Protein AF-A0A8H6BSX5-F1 (afdb_monomer)

InterPro domains:
  IPR005195 Glycoside hydrolase, family 65, central catalytic [PF03632] (439-530)
  IPR005196 Glycoside hydrolase, family 65, N-terminal [PF03636] (39-299)
  IPR008928 Six-hairpin glycosidase superfamily [SSF48208] (308-627)
  IPR011013 Galactose mutarotase-like domain superfamily [SSF74650] (86-298)
  IPR012341 Six-hairpin glycosidase-like superfamily [G3DSA:1.50.10.10] (357-435)
  IPR012341 Six-hairpin glycosidase-like superfamily [G3DSA:1.50.10.10] (436-631)
  IPR037018 Glycoside hydrolase family 65, N-terminal domain [G3DSA:2.70.98.40] (29-299)

Nearest PDB structures (foldseek):
  7fe3-assembly1_A  TM=8.234E-01  e=3.571E-35  Flavobacterium johnsoniae UW101
  1h54-assembly1_A  TM=8.022E-01  e=3.819E-29  Levilactobacillus brevis
  1h54-assembly1_B  TM=7.873E-01  e=7.566E-29  Levilactobacillus brevis
  4ktp-assembly1_B  TM=7.425E-01  e=1.516E-27  [Bacillus] selenitireducens MLS10
  4ktr-assembly1_A  TM=7.281E-01  e=5.415E-26  [Bacillus] selenitireducens MLS10

Mean predicted aligned error: 12.44 Å

Organism: Candida albicans (NCBI:txid5476)

Radius of gyration: 29.5 Å; Cα contacts (8 Å, |Δi|>4): 1523; chains: 1; bounding box: 74×64×85 Å

Structure (mmCIF, N/CA/C/O backbone):
data_AF-A0A8H6BSX5-F1
#
_entry.id   AF-A0A8H6BSX5-F1
#
loop_
_atom_site.group_PDB
_atom_site.id
_atom_site.type_symbol
_atom_site.label_atom_id
_atom_site.label_alt_id
_atom_site.label_comp_id
_atom_site.label_asym_id
_atom_site.label_entity_id
_atom_site.label_seq_id
_atom_site.pdbx_PDB_ins_code
_atom_site.Cartn_x
_atom_site.Cartn_y
_atom_site.Cartn_z
_atom_site.occupancy
_atom_site.B_iso_or_equiv
_atom_site.auth_seq_id
_atom_site.auth_comp_id
_atom_site.auth_asym_id
_atom_site.auth_atom_id
_atom_site.pdbx_PDB_model_num
ATOM 1 N N . MET A 1 1 ? 11.618 6.154 23.979 1.00 52.25 1 MET A N 1
ATOM 2 C CA . MET A 1 1 ? 12.249 7.385 24.512 1.00 52.25 1 MET A CA 1
ATOM 3 C C . MET A 1 1 ? 11.164 8.400 24.841 1.00 52.25 1 MET A C 1
ATOM 5 O O . MET A 1 1 ? 10.160 8.410 24.138 1.00 52.25 1 MET A O 1
ATOM 9 N N . PRO A 1 2 ? 11.328 9.264 25.860 1.00 59.59 2 PRO A N 1
ATOM 10 C CA . PRO A 1 2 ? 10.394 10.367 26.080 1.00 59.59 2 PRO A CA 1
ATOM 11 C C . PRO A 1 2 ? 10.306 11.233 24.816 1.00 59.59 2 PRO A C 1
ATOM 13 O O . PRO A 1 2 ? 11.347 11.563 24.253 1.00 59.59 2 PRO A O 1
ATOM 16 N N . VAL A 1 3 ? 9.102 11.650 24.412 1.00 60.53 3 VAL A N 1
ATOM 17 C CA . VAL A 1 3 ? 8.868 12.609 23.303 1.00 60.53 3 VAL A CA 1
ATOM 18 C C . VAL A 1 3 ? 9.771 13.843 23.429 1.00 60.53 3 VAL A C 1
ATOM 20 O O . VAL A 1 3 ? 10.261 14.396 22.454 1.00 60.53 3 VAL A O 1
ATOM 23 N N . ASN A 1 4 ? 10.064 14.235 24.671 1.00 63.34 4 ASN A N 1
ATOM 24 C CA . ASN A 1 4 ? 10.884 15.393 24.991 1.00 63.34 4 ASN A CA 1
ATOM 25 C C . ASN A 1 4 ? 12.404 15.158 25.000 1.00 63.34 4 ASN A C 1
ATOM 27 O O . ASN A 1 4 ? 13.130 16.078 25.386 1.00 63.34 4 ASN A O 1
ATOM 31 N N . SER A 1 5 ? 12.902 13.974 24.625 1.00 69.62 5 SER A N 1
ATOM 32 C CA . SER A 1 5 ? 14.350 13.745 24.581 1.00 69.62 5 SER A CA 1
ATOM 33 C C . SER A 1 5 ? 15.006 14.617 23.495 1.00 69.62 5 SER A C 1
ATOM 35 O O . SER A 1 5 ? 14.389 14.856 22.451 1.00 69.62 5 SER A O 1
ATOM 37 N N . PRO A 1 6 ? 16.238 15.115 23.712 1.00 65.06 6 PRO A N 1
ATOM 38 C CA . PRO A 1 6 ? 16.958 15.903 22.711 1.00 65.06 6 PRO A CA 1
ATOM 39 C C . PRO A 1 6 ? 17.089 15.184 21.363 1.00 65.06 6 PRO A C 1
ATOM 41 O O . PRO A 1 6 ? 16.908 15.799 20.317 1.00 65.06 6 PRO A O 1
ATOM 44 N N . GLU A 1 7 ? 17.338 13.873 21.390 1.00 68.25 7 GLU A N 1
ATOM 45 C CA . GLU A 1 7 ? 17.485 13.035 20.197 1.00 68.25 7 GLU A CA 1
ATOM 46 C C . GLU A 1 7 ? 16.180 12.963 19.404 1.00 68.25 7 GLU A C 1
ATOM 48 O O . GLU A 1 7 ? 16.187 13.042 18.181 1.00 68.25 7 GLU A O 1
ATOM 53 N N . ASN A 1 8 ? 15.051 12.840 20.100 1.00 76.75 8 ASN A N 1
ATOM 54 C CA . ASN A 1 8 ? 13.738 12.759 19.478 1.00 76.75 8 ASN A CA 1
ATOM 55 C C . ASN A 1 8 ? 13.340 14.103 18.847 1.00 76.75 8 ASN A C 1
ATOM 57 O O . ASN A 1 8 ? 12.988 14.168 17.670 1.00 76.75 8 ASN A O 1
ATOM 61 N N . LYS A 1 9 ? 13.535 15.203 19.583 1.00 73.00 9 LYS A N 1
ATOM 62 C CA . LYS A 1 9 ? 13.325 16.559 19.060 1.00 73.00 9 LYS A CA 1
ATOM 63 C C . LYS A 1 9 ? 14.190 16.855 17.838 1.00 73.00 9 LYS A C 1
ATOM 65 O O . LYS A 1 9 ? 13.721 17.539 16.940 1.00 73.00 9 LYS A O 1
ATOM 70 N N . GLN A 1 10 ? 15.415 16.332 17.779 1.00 71.06 10 GLN A N 1
ATOM 71 C CA . GLN A 1 10 ? 16.283 16.486 16.612 1.00 71.06 10 GLN A CA 1
ATOM 72 C C . GLN A 1 10 ? 15.742 15.758 15.370 1.00 71.06 10 GLN A C 1
ATOM 74 O O . GLN A 1 10 ? 15.857 16.287 14.271 1.00 71.06 10 GLN A O 1
ATOM 79 N N . ILE A 1 11 ? 15.149 14.569 15.533 1.00 71.00 11 ILE A N 1
ATOM 80 C CA . ILE A 1 11 ? 14.536 13.813 14.425 1.00 71.00 11 ILE A CA 1
ATOM 81 C C . ILE A 1 11 ? 13.350 14.594 13.849 1.00 71.00 11 ILE A C 1
ATOM 83 O O . ILE A 1 11 ? 13.240 14.758 12.636 1.00 71.00 11 ILE A O 1
ATOM 87 N N . PHE A 1 12 ? 12.459 15.085 14.713 1.00 75.88 12 PHE A N 1
ATOM 88 C CA . PHE A 1 12 ? 11.183 15.655 14.276 1.00 75.88 12 PHE A CA 1
ATOM 89 C C . PHE A 1 12 ? 11.185 17.170 14.070 1.00 75.88 12 PHE A C 1
ATOM 91 O O . PHE A 1 12 ? 10.261 17.659 13.427 1.00 75.88 12 PHE A O 1
ATOM 98 N N . SER A 1 13 ? 12.205 17.915 14.512 1.00 68.25 13 SER A N 1
ATOM 99 C CA . SER A 1 13 ? 12.342 19.357 14.217 1.00 68.25 13 SER A CA 1
ATOM 100 C C . SER A 1 13 ? 12.486 19.658 12.722 1.00 68.25 13 SER A C 1
ATOM 102 O O . SER A 1 13 ? 12.282 20.786 12.271 1.00 68.25 13 SER A O 1
ATOM 104 N N . GLN A 1 14 ? 12.852 18.642 11.948 1.00 62.78 14 GLN A N 1
ATOM 105 C CA . GLN A 1 14 ? 13.058 18.717 10.510 1.00 62.78 14 GLN A CA 1
ATOM 106 C C . GLN A 1 14 ? 11.779 18.427 9.717 1.00 62.78 14 GLN A C 1
ATOM 108 O O . GLN A 1 14 ? 11.713 18.728 8.523 1.00 62.78 14 GLN A O 1
ATOM 113 N N . LEU A 1 15 ? 10.763 17.882 10.387 1.00 65.25 15 LEU A N 1
ATOM 114 C CA . LEU A 1 15 ? 9.481 17.482 9.826 1.00 65.25 15 LEU A CA 1
ATOM 115 C C . LEU A 1 15 ? 8.420 18.550 10.144 1.00 65.25 15 LEU A C 1
ATOM 117 O O . LEU A 1 15 ? 8.498 19.258 11.146 1.00 65.25 15 LEU A O 1
ATOM 121 N N . LYS A 1 16 ? 7.436 18.729 9.256 1.00 63.59 16 LYS A N 1
ATOM 122 C CA . LYS A 1 16 ? 6.282 19.606 9.521 1.00 63.59 16 LYS A CA 1
ATOM 123 C C . LYS A 1 16 ? 5.224 18.815 10.297 1.00 63.59 16 LYS A C 1
ATOM 125 O O . LYS A 1 16 ? 5.048 17.625 10.051 1.00 63.59 16 LYS A O 1
ATOM 130 N N . PHE A 1 17 ? 4.467 19.493 11.164 1.00 67.00 17 PHE A N 1
ATOM 131 C CA . PHE A 1 17 ? 3.339 18.921 11.921 1.00 67.00 17 PHE A CA 1
ATOM 132 C C . PHE A 1 17 ? 3.704 17.786 12.894 1.00 67.00 17 PHE A C 1
ATOM 134 O O . PHE A 1 17 ? 2.845 16.967 13.222 1.00 67.00 17 PHE A O 1
ATOM 141 N N . SER A 1 18 ? 4.949 17.761 13.364 1.00 74.19 18 SER A N 1
ATOM 142 C CA . SER A 1 18 ? 5.559 16.673 14.135 1.00 74.19 18 SER A CA 1
ATOM 143 C C . SER A 1 18 ? 5.987 17.079 15.549 1.00 74.19 18 SER A C 1
ATOM 145 O O . SER A 1 18 ? 6.753 16.360 16.185 1.00 74.19 18 SER A O 1
ATOM 147 N N . ASP A 1 19 ? 5.487 18.203 16.069 1.00 77.56 19 ASP A N 1
ATOM 148 C CA . ASP A 1 19 ? 5.910 18.771 17.361 1.00 77.56 19 ASP A CA 1
ATOM 149 C C . ASP A 1 19 ? 5.744 17.808 18.547 1.00 77.56 19 ASP A C 1
ATOM 151 O O . ASP A 1 19 ? 6.452 17.918 19.548 1.00 77.56 19 ASP A O 1
ATOM 155 N N . GLN A 1 20 ? 4.797 16.874 18.442 1.00 85.19 20 GLN A N 1
ATOM 156 C CA . GLN A 1 20 ? 4.498 15.844 19.442 1.00 85.19 20 GLN A CA 1
ATOM 157 C C . GLN A 1 20 ? 4.688 14.422 18.893 1.00 85.19 20 GLN A C 1
ATOM 159 O O . GLN A 1 20 ? 4.248 13.447 19.509 1.00 85.19 20 GLN A O 1
ATOM 164 N N . ALA A 1 21 ? 5.332 14.300 17.730 1.00 88.94 21 ALA A N 1
ATOM 165 C CA . ALA A 1 21 ? 5.711 13.017 17.171 1.00 88.94 21 ALA A CA 1
ATOM 166 C C . ALA A 1 21 ? 6.916 12.439 17.922 1.00 88.94 21 ALA A C 1
ATOM 168 O O . ALA A 1 21 ? 7.711 13.161 18.525 1.00 88.94 21 ALA A O 1
ATOM 169 N N . PHE A 1 22 ? 7.041 11.117 17.903 1.00 90.75 22 PHE A N 1
ATOM 170 C CA . PHE A 1 22 ? 8.143 10.419 18.536 1.00 90.75 22 PHE A CA 1
ATOM 171 C C . PHE A 1 22 ? 8.556 9.171 17.767 1.00 90.75 22 PHE A C 1
ATOM 173 O O . PHE A 1 22 ? 7.749 8.522 17.105 1.00 90.75 22 PHE A O 1
ATOM 180 N N . TYR A 1 23 ? 9.827 8.807 17.921 1.00 90.06 23 TYR A N 1
ATOM 181 C CA . TYR A 1 23 ? 10.374 7.524 17.512 1.00 90.06 23 TYR A CA 1
ATOM 182 C C . TYR A 1 23 ? 11.031 6.870 18.725 1.00 90.06 23 TYR A C 1
ATOM 184 O O . TYR A 1 23 ? 11.894 7.465 19.376 1.00 90.06 23 TYR A O 1
ATOM 192 N N . ASP A 1 24 ? 10.603 5.654 19.048 1.00 88.62 24 ASP A N 1
ATOM 193 C CA . ASP A 1 24 ? 11.262 4.818 20.039 1.00 88.62 24 ASP A CA 1
ATOM 194 C C . ASP A 1 24 ? 12.115 3.757 19.334 1.00 88.62 24 ASP A C 1
ATOM 196 O O . ASP A 1 24 ? 11.564 2.795 18.800 1.00 88.62 24 ASP A O 1
ATOM 200 N N . PRO A 1 25 ? 13.453 3.884 19.323 1.00 82.00 25 PRO A N 1
ATOM 201 C CA . PRO A 1 25 ? 14.313 2.910 18.664 1.00 82.00 25 PRO A CA 1
ATOM 202 C C . PRO A 1 25 ? 14.403 1.568 19.405 1.00 82.00 25 PRO A C 1
ATOM 204 O O . PRO A 1 25 ? 14.880 0.606 18.802 1.00 82.00 25 PRO A O 1
ATOM 207 N N . HIS A 1 26 ? 13.998 1.497 20.684 1.00 83.00 26 HIS A N 1
ATOM 208 C CA . HIS A 1 26 ? 14.008 0.249 21.455 1.00 83.00 26 HIS A CA 1
ATOM 209 C C . HIS A 1 26 ? 12.846 -0.654 21.046 1.00 83.00 26 HIS A C 1
ATOM 211 O O . HIS A 1 26 ? 13.066 -1.796 20.649 1.00 83.00 26 HIS A O 1
ATOM 217 N N . ASP A 1 27 ? 11.636 -0.098 21.072 1.00 85.69 27 ASP A N 1
ATOM 218 C CA . ASP A 1 27 ? 10.414 -0.797 20.665 1.00 85.69 27 ASP A CA 1
ATOM 219 C C . ASP A 1 27 ? 10.181 -0.728 19.145 1.00 85.69 27 ASP A C 1
ATOM 221 O O . ASP A 1 27 ? 9.321 -1.421 18.607 1.00 85.69 27 ASP A O 1
ATOM 225 N N . ASN A 1 28 ? 10.984 0.078 18.439 1.00 89.25 28 ASN A N 1
ATOM 226 C CA . ASN A 1 28 ? 10.915 0.326 17.000 1.00 89.25 28 ASN A CA 1
ATOM 227 C C . ASN A 1 28 ? 9.526 0.832 16.564 1.00 89.25 28 ASN A C 1
ATOM 229 O O . ASN A 1 28 ? 8.950 0.357 15.583 1.00 89.25 28 ASN A O 1
ATOM 233 N N . VAL A 1 29 ? 8.988 1.796 17.315 1.00 92.31 29 VAL A N 1
ATOM 234 C CA . VAL A 1 29 ? 7.670 2.407 17.078 1.00 92.31 29 VAL A CA 1
ATOM 235 C C . VAL A 1 29 ? 7.803 3.881 16.715 1.00 92.31 29 VAL A C 1
ATOM 237 O O . VAL A 1 29 ? 8.623 4.599 17.289 1.00 92.31 29 VAL A O 1
ATOM 240 N N . VAL A 1 30 ? 6.964 4.342 15.793 1.00 93.19 30 VAL A N 1
ATOM 241 C CA . VAL A 1 30 ? 6.794 5.758 15.448 1.00 93.19 30 VAL A CA 1
ATOM 242 C C . VAL A 1 30 ? 5.366 6.181 15.775 1.00 93.19 30 VAL A C 1
ATOM 244 O O . VAL A 1 30 ? 4.426 5.430 15.522 1.00 93.19 30 VAL A O 1
ATOM 247 N N . GLY A 1 31 ? 5.174 7.353 16.369 1.00 93.88 31 GLY A N 1
ATOM 248 C CA . GLY A 1 31 ? 3.848 7.778 16.808 1.00 93.88 31 GLY A CA 1
ATOM 249 C C . GLY A 1 31 ? 3.754 9.245 17.185 1.00 93.88 31 GLY A C 1
ATOM 250 O O . GLY A 1 31 ? 4.672 10.016 16.936 1.00 93.88 31 GLY A O 1
ATOM 251 N N . THR A 1 32 ? 2.634 9.617 17.796 1.00 92.94 32 THR A N 1
ATOM 252 C CA . THR A 1 32 ? 2.363 10.946 18.350 1.00 92.94 32 THR A CA 1
ATOM 253 C C . THR A 1 32 ? 1.676 10.833 19.708 1.00 92.94 32 THR A C 1
ATOM 255 O O . THR A 1 32 ? 0.924 9.886 19.952 1.00 92.94 32 THR A O 1
ATOM 258 N N . THR A 1 33 ? 1.938 11.792 20.595 1.00 93.62 33 THR A N 1
ATOM 259 C CA . THR A 1 33 ? 1.249 11.932 21.892 1.00 93.62 33 THR A CA 1
ATOM 260 C C . THR A 1 33 ? 0.227 13.068 21.918 1.00 93.62 33 THR A C 1
ATOM 262 O O . THR A 1 33 ? -0.375 13.357 22.949 1.00 93.62 33 THR A O 1
ATOM 265 N N . GLU A 1 34 ? 0.036 13.748 20.792 1.00 91.00 34 GLU A N 1
ATOM 266 C CA . GLU A 1 34 ? -0.984 14.781 20.636 1.00 91.00 34 GLU A CA 1
ATOM 267 C C . GLU A 1 34 ? -2.219 14.179 19.992 1.00 91.00 34 GLU A C 1
ATOM 269 O O . GLU A 1 34 ? -2.118 13.584 18.921 1.00 91.00 34 GLU A O 1
ATOM 274 N N . PHE A 1 35 ? -3.379 14.363 20.624 1.00 92.94 35 PHE A N 1
ATOM 275 C CA . PHE A 1 35 ? -4.653 14.056 19.992 1.00 92.94 35 PHE A CA 1
ATOM 276 C C . PHE A 1 35 ? -4.940 15.103 18.906 1.00 92.94 35 PHE A C 1
ATOM 278 O O . PHE A 1 35 ? -5.166 16.272 19.238 1.00 92.94 35 PHE A O 1
ATOM 285 N N . PRO A 1 36 ? -4.953 14.732 17.615 1.00 89.06 36 PRO A N 1
ATOM 286 C CA . PRO A 1 36 ? -5.294 15.679 16.573 1.00 89.06 36 PRO A CA 1
ATOM 287 C C . PRO A 1 36 ? -6.818 15.833 16.535 1.00 89.06 36 PRO A C 1
ATOM 289 O O . PRO A 1 36 ? -7.535 14.885 16.227 1.00 89.06 36 PRO A O 1
ATOM 292 N N . VAL A 1 37 ? -7.314 17.037 16.835 1.00 87.12 37 VAL A N 1
ATOM 293 C CA . VAL A 1 37 ? -8.760 17.341 16.815 1.00 87.12 37 VAL A CA 1
ATOM 294 C C . VAL A 1 37 ? -9.361 17.118 15.423 1.00 87.12 37 VAL A C 1
ATOM 296 O O . VAL A 1 37 ? -10.491 16.657 15.307 1.00 87.12 37 VAL A O 1
ATOM 299 N N . PHE A 1 38 ? -8.584 17.401 14.375 1.00 89.44 38 PHE A N 1
ATOM 300 C CA . PHE A 1 38 ? -8.966 17.200 12.980 1.00 89.44 38 PHE A CA 1
ATOM 301 C C . PHE A 1 38 ? -8.271 15.970 12.405 1.00 89.44 38 PHE A C 1
ATOM 303 O O . PHE A 1 38 ? -7.071 15.767 12.609 1.00 89.44 38 PHE A O 1
ATOM 310 N N . ASN A 1 39 ? -9.007 15.177 11.633 1.00 90.69 39 ASN A N 1
ATOM 311 C CA . ASN A 1 39 ? -8.433 14.070 10.882 1.00 90.69 39 ASN A CA 1
ATOM 312 C C . ASN A 1 39 ? -7.636 14.594 9.686 1.00 90.69 39 ASN A C 1
ATOM 314 O O . ASN A 1 39 ? -8.177 15.283 8.828 1.00 90.69 39 ASN A O 1
ATOM 318 N N . GLN A 1 40 ? -6.347 14.262 9.627 1.00 88.00 40 GLN A N 1
ATOM 319 C CA . GLN A 1 40 ? -5.455 14.692 8.549 1.00 88.00 40 GLN A CA 1
ATOM 320 C C . GLN A 1 40 ? -4.573 13.533 8.096 1.00 88.00 40 GLN A C 1
ATOM 322 O O . GLN A 1 40 ? -3.929 12.888 8.929 1.00 88.00 40 GLN A O 1
ATOM 327 N N . TYR A 1 41 ? -4.486 13.308 6.787 1.00 87.00 41 TYR A N 1
ATOM 328 C CA . TYR A 1 41 ? -3.750 12.203 6.177 1.00 87.00 41 TYR A CA 1
ATOM 329 C C . TYR A 1 41 ? -2.314 12.048 6.692 1.00 87.00 41 TYR A C 1
ATOM 331 O O . TYR A 1 41 ? -1.871 10.928 6.944 1.00 87.00 41 TYR A O 1
ATOM 339 N N . GLN A 1 42 ? -1.591 13.157 6.892 1.00 82.88 42 GLN A N 1
ATOM 340 C CA . GLN A 1 42 ? -0.187 13.159 7.326 1.00 82.88 42 GLN A CA 1
ATOM 341 C C . GLN A 1 42 ? 0.007 12.628 8.757 1.00 82.88 42 GLN A C 1
ATOM 343 O O . GLN A 1 42 ? 1.125 12.287 9.133 1.00 82.88 42 GLN A O 1
ATOM 348 N N . ARG A 1 43 ? -1.067 12.566 9.555 1.00 86.75 43 ARG A N 1
ATOM 349 C CA . ARG A 1 43 ? -1.056 12.123 10.959 1.00 86.75 43 ARG A CA 1
ATOM 350 C C . ARG A 1 43 ? -1.673 10.736 11.158 1.00 86.75 43 ARG A C 1
ATOM 352 O O . ARG A 1 43 ? -1.694 10.251 12.282 1.00 86.75 43 ARG A O 1
ATOM 359 N N . GLN A 1 44 ? -2.180 10.109 10.096 1.00 91.94 44 GLN A N 1
ATOM 360 C CA . GLN A 1 44 ? -2.877 8.825 10.167 1.00 91.94 44 GLN A CA 1
ATOM 361 C C . GLN A 1 44 ? -1.934 7.667 9.800 1.00 91.94 44 GLN A C 1
ATOM 363 O O . GLN A 1 44 ? -1.450 7.618 8.662 1.00 91.94 44 GLN A O 1
ATOM 368 N N . PRO A 1 45 ? -1.683 6.708 10.708 1.00 96.44 45 PRO A N 1
ATOM 369 C CA . PRO A 1 45 ? -0.994 5.470 10.366 1.00 96.44 45 PRO A CA 1
ATOM 370 C C . PRO A 1 45 ? -1.911 4.535 9.559 1.00 96.44 45 PRO A C 1
ATOM 372 O O . PRO A 1 45 ? -3.109 4.771 9.406 1.00 96.44 45 PRO A O 1
ATOM 375 N N . TYR A 1 46 ? -1.361 3.435 9.051 1.00 98.19 46 TYR A N 1
ATOM 376 C CA . TYR A 1 46 ? -2.122 2.402 8.348 1.00 98.19 46 TYR A CA 1
ATOM 377 C C . TYR A 1 46 ? -1.631 1.000 8.711 1.00 98.19 46 TYR A C 1
ATOM 379 O O . TYR A 1 46 ? -0.488 0.812 9.111 1.00 98.19 46 TYR A O 1
ATOM 387 N N . VAL A 1 47 ? -2.490 0.003 8.541 1.00 98.62 47 VAL A N 1
ATOM 388 C CA . VAL A 1 47 ? -2.120 -1.415 8.616 1.00 98.62 47 VAL A CA 1
ATOM 389 C C . VAL A 1 47 ? -2.172 -2.016 7.218 1.00 98.62 47 VAL A C 1
ATOM 391 O O . VAL A 1 47 ? -3.060 -1.662 6.444 1.00 98.62 47 VAL A O 1
ATOM 394 N N . ALA A 1 48 ? -1.249 -2.918 6.884 1.00 98.31 48 ALA A N 1
ATOM 395 C CA . ALA A 1 48 ? -1.279 -3.674 5.632 1.00 98.31 48 ALA A CA 1
ATOM 396 C C . ALA A 1 48 ? -0.488 -4.988 5.739 1.00 98.31 48 ALA A C 1
ATOM 398 O O . ALA A 1 48 ? 0.416 -5.118 6.568 1.00 98.31 48 ALA A O 1
ATOM 399 N N . ASN A 1 49 ? -0.830 -5.964 4.896 1.00 97.50 49 ASN A N 1
ATOM 400 C CA . ASN A 1 49 ? -0.114 -7.244 4.786 1.00 97.50 49 ASN A CA 1
ATOM 401 C C . ASN A 1 49 ? 0.162 -7.683 3.331 1.00 97.50 49 ASN A C 1
ATOM 403 O O . ASN A 1 49 ? 0.442 -8.856 3.082 1.00 97.50 49 ASN A O 1
ATOM 407 N N . GLY A 1 50 ? 0.045 -6.761 2.371 1.00 96.44 50 GLY A N 1
ATOM 408 C CA . GLY A 1 50 ? 0.168 -7.020 0.934 1.00 96.44 50 GLY A CA 1
ATOM 409 C C . GLY A 1 50 ? -1.049 -7.705 0.299 1.00 96.44 50 GLY A C 1
ATOM 410 O O . GLY A 1 50 ? -1.006 -8.077 -0.872 1.00 96.44 50 GLY A O 1
ATOM 411 N N . TYR A 1 51 ? -2.137 -7.901 1.046 1.00 98.25 51 TYR A N 1
ATOM 412 C CA . TYR A 1 51 ? -3.436 -8.268 0.480 1.00 98.25 51 TYR A CA 1
ATOM 413 C C . TYR A 1 51 ? -4.550 -7.337 0.946 1.00 98.25 51 TYR A C 1
ATOM 415 O O . TYR A 1 51 ? -5.266 -6.804 0.111 1.00 98.25 51 TYR A O 1
ATOM 423 N N . ILE A 1 52 ? -4.673 -7.096 2.251 1.00 98.62 52 ILE A N 1
ATOM 424 C CA . ILE A 1 52 ? -5.594 -6.101 2.807 1.00 98.62 52 ILE A CA 1
ATOM 425 C C . ILE A 1 52 ? -4.813 -4.960 3.447 1.00 98.62 52 ILE A C 1
ATOM 427 O O . ILE A 1 52 ? -3.735 -5.169 4.010 1.00 98.62 52 ILE A O 1
ATOM 431 N N . GLY A 1 53 ? -5.385 -3.763 3.392 1.00 98.38 53 GLY A N 1
ATOM 432 C CA . GLY A 1 53 ? -4.897 -2.596 4.108 1.00 98.38 53 GLY A CA 1
ATOM 433 C C . GLY A 1 53 ? -6.032 -1.716 4.614 1.00 98.38 53 GLY A C 1
ATOM 434 O O . GLY A 1 53 ? -7.169 -1.814 4.151 1.00 98.38 53 GLY A O 1
ATOM 435 N N . SER A 1 54 ? -5.733 -0.888 5.610 1.00 98.38 54 SER A N 1
ATOM 436 C CA . SER A 1 54 ? -6.638 0.150 6.101 1.00 98.38 54 SER A CA 1
ATOM 437 C C . SER A 1 54 ? -5.851 1.274 6.739 1.00 98.38 54 SER A C 1
ATOM 439 O O . SER A 1 54 ? -4.998 1.035 7.596 1.00 98.38 54 SER A O 1
ATOM 441 N N . ARG A 1 55 ? -6.191 2.509 6.385 1.00 97.69 55 ARG A N 1
ATOM 442 C CA . ARG A 1 55 ? -5.727 3.688 7.113 1.00 97.69 55 ARG A CA 1
ATOM 443 C C . ARG A 1 55 ? -6.548 3.865 8.392 1.00 97.69 55 ARG A C 1
ATOM 445 O O . ARG A 1 55 ? -7.730 3.520 8.416 1.00 97.69 55 ARG A O 1
ATOM 452 N N . ILE A 1 56 ? -5.901 4.318 9.464 1.00 98.00 56 ILE A N 1
ATOM 453 C CA . ILE A 1 56 ? -6.462 4.364 10.817 1.00 98.00 56 ILE A CA 1
ATOM 454 C C . ILE A 1 56 ? -6.593 5.831 11.257 1.00 98.00 56 ILE A C 1
ATOM 456 O O . ILE A 1 56 ? -5.581 6.532 11.317 1.00 98.00 56 ILE A O 1
ATOM 460 N N . PRO A 1 57 ? -7.812 6.319 11.553 1.00 96.62 57 PRO A N 1
ATOM 461 C CA . PRO A 1 57 ? -8.034 7.706 11.956 1.00 96.62 57 PRO A CA 1
ATOM 462 C C . PRO A 1 57 ? -7.580 7.975 13.399 1.00 96.62 57 PRO A C 1
ATOM 464 O O . PRO A 1 57 ? -7.122 7.079 14.115 1.00 96.62 57 PRO A O 1
ATOM 467 N N . ASN A 1 58 ? -7.730 9.222 13.848 1.00 94.88 58 ASN A N 1
ATOM 468 C CA . ASN A 1 58 ? -7.249 9.692 15.151 1.00 94.88 58 ASN A CA 1
ATOM 469 C C . ASN A 1 58 ? -7.816 8.919 16.360 1.00 94.88 58 ASN A C 1
ATOM 471 O O . ASN A 1 58 ? -7.105 8.739 17.344 1.00 94.88 58 ASN A O 1
ATOM 475 N N . LEU A 1 59 ? -9.048 8.407 16.293 1.00 96.88 59 LEU A N 1
ATOM 476 C CA . LEU A 1 59 ? -9.651 7.588 17.358 1.00 96.88 59 LEU A CA 1
ATOM 477 C C . LEU A 1 59 ? -9.190 6.124 17.357 1.00 96.88 59 LEU A C 1
ATOM 479 O O . LEU A 1 59 ? -9.589 5.355 18.229 1.00 96.88 59 LEU A O 1
ATOM 483 N N . GLY A 1 60 ? -8.347 5.733 16.400 1.00 97.19 60 GLY A N 1
ATOM 484 C CA . GLY A 1 60 ? -7.754 4.404 16.350 1.00 97.19 60 GLY A CA 1
ATOM 485 C C . GLY A 1 60 ? -8.616 3.330 15.704 1.00 97.19 60 GLY A C 1
ATOM 486 O O . GLY A 1 60 ? -8.205 2.181 15.740 1.00 97.19 60 GLY A O 1
ATOM 487 N N . GLN A 1 61 ? -9.775 3.672 15.134 1.00 97.69 61 GLN A N 1
ATOM 488 C CA . GLN A 1 61 ? -10.703 2.750 14.468 1.00 97.69 61 GLN A CA 1
ATOM 489 C C . GLN A 1 61 ? -11.658 3.522 13.546 1.00 97.69 61 GLN A C 1
ATOM 491 O O . GLN A 1 61 ? -11.888 4.707 13.779 1.00 97.69 61 GLN A O 1
ATOM 496 N N . GLY A 1 62 ? -12.267 2.855 12.563 1.00 97.00 62 GLY A N 1
ATOM 497 C CA . GLY A 1 62 ? -13.397 3.407 11.806 1.00 97.00 62 GLY A CA 1
ATOM 498 C C . GLY A 1 62 ? -13.004 4.199 10.561 1.00 97.00 62 GLY A C 1
ATOM 499 O O . GLY A 1 62 ? -11.887 4.072 10.066 1.00 97.00 62 GLY A O 1
ATOM 500 N N . PHE A 1 63 ? -13.956 4.961 10.022 1.00 97.38 63 PHE A N 1
ATOM 501 C CA . PHE A 1 63 ? -13.825 5.710 8.771 1.00 97.38 63 PHE A CA 1
ATOM 502 C C . PHE A 1 63 ? -14.123 7.189 8.994 1.00 97.38 63 PHE A C 1
ATOM 504 O O . PHE A 1 63 ? -15.049 7.552 9.712 1.00 97.38 63 PHE A O 1
ATOM 511 N N . THR A 1 64 ? -13.370 8.042 8.317 1.00 96.62 64 THR A N 1
ATOM 512 C CA . THR A 1 64 ? -13.600 9.481 8.253 1.00 96.62 64 THR A CA 1
ATOM 513 C C . THR A 1 64 ? -12.906 10.062 7.028 1.00 96.62 64 THR A C 1
ATOM 515 O O . THR A 1 64 ? -11.893 9.522 6.560 1.00 96.62 64 THR A O 1
ATOM 518 N N . TYR A 1 65 ? -13.445 11.165 6.520 1.00 96.25 65 TYR A N 1
ATOM 519 C CA . TYR A 1 65 ? -12.750 12.001 5.549 1.00 96.25 65 TYR A CA 1
ATOM 520 C C . TYR A 1 65 ? -11.780 12.932 6.269 1.00 96.25 65 TYR A C 1
ATOM 522 O O . TYR A 1 65 ? -12.015 13.320 7.412 1.00 96.25 65 TYR A O 1
ATOM 530 N N . ASP A 1 66 ? -10.738 13.366 5.569 1.00 93.75 66 ASP A N 1
ATOM 531 C CA . ASP A 1 66 ? -9.874 14.422 6.084 1.00 93.75 66 ASP A CA 1
ATOM 532 C C . ASP A 1 66 ? -10.665 15.717 6.338 1.00 93.75 66 ASP A C 1
ATOM 534 O O . ASP A 1 66 ? -11.677 16.022 5.690 1.00 93.75 66 ASP A O 1
ATOM 538 N N . GLN A 1 67 ? -10.201 16.488 7.312 1.00 92.62 67 GLN A N 1
ATOM 539 C CA . GLN A 1 67 ? -10.847 17.692 7.813 1.00 92.62 67 GLN A CA 1
ATOM 540 C C . GLN A 1 67 ? -9.869 18.863 7.766 1.00 92.62 67 GLN A C 1
ATOM 542 O O . GLN A 1 67 ? -8.677 18.718 8.046 1.00 92.62 67 GLN A O 1
ATOM 547 N N . LEU A 1 68 ? -10.387 20.042 7.416 1.00 89.31 68 LEU A N 1
ATOM 548 C CA . LEU A 1 68 ? -9.594 21.264 7.441 1.00 89.31 68 LEU A CA 1
ATOM 549 C C . LEU A 1 68 ? -9.301 21.656 8.878 1.00 89.31 68 LEU A C 1
ATOM 551 O O . LEU A 1 68 ? -10.160 21.568 9.752 1.00 89.31 68 LEU A O 1
ATOM 555 N N . THR A 1 69 ? -8.085 22.141 9.099 1.00 84.19 69 THR A N 1
ATOM 556 C CA . THR A 1 69 ? -7.732 22.750 10.380 1.00 84.19 69 THR A CA 1
ATOM 557 C C . THR A 1 69 ? -8.287 24.165 10.470 1.00 84.19 69 THR A C 1
ATOM 559 O O . THR A 1 69 ? -8.511 24.825 9.459 1.00 84.19 69 THR A O 1
ATOM 562 N N . ASN A 1 70 ? -8.383 24.688 11.691 1.00 84.31 70 ASN A N 1
ATOM 563 C CA . ASN A 1 70 ? -8.699 26.099 11.933 1.00 84.31 70 ASN A CA 1
ATOM 564 C C . ASN A 1 70 ? -7.523 27.058 11.628 1.00 84.31 70 ASN A C 1
ATOM 566 O O . ASN A 1 70 ? -7.553 28.216 12.047 1.00 84.31 70 ASN A O 1
ATOM 570 N N . SER A 1 71 ? -6.460 26.595 10.955 1.00 81.62 71 SER A N 1
ATOM 571 C CA . SER A 1 71 ? -5.328 27.446 10.578 1.00 81.62 71 SER A CA 1
ATOM 572 C C . SER A 1 71 ? -5.747 28.475 9.529 1.00 81.62 71 SER A C 1
ATOM 574 O O . SER A 1 71 ? -6.431 28.148 8.564 1.00 81.62 71 SER A O 1
ATOM 576 N N . SER A 1 72 ? -5.249 29.707 9.651 1.00 82.12 72 SER A N 1
ATOM 577 C CA . SER A 1 72 ? -5.456 30.761 8.649 1.00 82.12 72 SER A CA 1
ATOM 578 C C . SER A 1 72 ? -4.801 30.466 7.294 1.00 82.12 72 SER A C 1
ATOM 580 O O . SER A 1 72 ? -5.093 31.154 6.320 1.00 82.12 72 SER A O 1
ATOM 582 N N . THR A 1 73 ? -3.911 29.471 7.229 1.00 79.69 73 THR A N 1
ATOM 583 C CA . THR A 1 73 ? -3.246 29.019 5.998 1.00 79.69 73 THR A CA 1
ATOM 584 C C . THR A 1 73 ? -3.856 27.748 5.408 1.00 79.69 73 THR A C 1
ATOM 586 O O . THR A 1 73 ? -3.391 27.309 4.358 1.00 79.69 73 THR A O 1
ATOM 589 N N . ALA A 1 74 ? -4.823 27.124 6.092 1.00 82.75 74 ALA A N 1
ATOM 590 C CA . ALA A 1 74 ? -5.470 25.915 5.597 1.00 82.75 74 ALA A CA 1
ATOM 591 C C . ALA A 1 74 ? -6.327 26.243 4.370 1.00 82.75 74 ALA A C 1
ATOM 593 O O . ALA A 1 74 ? -7.021 27.261 4.345 1.00 82.75 74 ALA A O 1
ATOM 594 N N . ASN A 1 75 ? -6.269 25.386 3.358 1.00 87.56 75 ASN A N 1
ATOM 595 C CA . ASN A 1 75 ? -7.012 25.550 2.113 1.00 87.56 75 ASN A CA 1
ATOM 596 C C . ASN A 1 75 ? -7.586 24.204 1.648 1.00 87.56 75 ASN A C 1
ATOM 598 O O . ASN A 1 75 ? -7.108 23.150 2.058 1.00 87.56 75 ASN A O 1
ATOM 602 N N . ASP A 1 76 ? -8.610 24.240 0.795 1.00 86.00 76 ASP A N 1
ATOM 603 C CA . ASP A 1 76 ? -9.318 23.031 0.350 1.00 86.00 76 ASP A CA 1
ATOM 604 C C . ASP A 1 76 ? -8.402 22.011 -0.354 1.00 86.00 76 ASP A C 1
ATOM 606 O O . ASP A 1 76 ? -8.656 20.808 -0.252 1.00 86.00 76 ASP A O 1
ATOM 610 N N . ASP A 1 77 ? -7.310 22.448 -0.995 1.00 85.31 77 ASP A N 1
ATOM 611 C CA . ASP A 1 77 ? -6.356 21.547 -1.657 1.00 85.31 77 ASP A CA 1
ATOM 612 C C . ASP A 1 77 ? -5.616 20.654 -0.643 1.00 85.31 77 ASP A C 1
ATOM 614 O O . ASP A 1 77 ? -5.207 19.538 -0.979 1.00 85.31 77 ASP A O 1
ATOM 618 N N . ASP A 1 78 ? -5.526 21.070 0.629 1.00 83.00 78 ASP A N 1
ATOM 619 C CA . ASP A 1 78 ? -4.962 20.255 1.712 1.00 83.00 78 ASP A CA 1
ATOM 620 C C . ASP A 1 78 ? -5.751 18.947 1.923 1.00 83.00 78 ASP A C 1
ATOM 622 O O . ASP A 1 78 ? -5.196 17.966 2.432 1.00 83.00 78 ASP A O 1
ATOM 626 N N . LEU A 1 79 ? -7.028 18.916 1.512 1.00 90.31 79 LEU A N 1
ATOM 627 C CA . LEU A 1 79 ? -7.927 17.767 1.635 1.00 90.31 79 LEU A CA 1
ATOM 628 C C . LEU A 1 79 ? -7.904 16.825 0.433 1.00 90.31 79 LEU A C 1
ATOM 630 O O . LEU A 1 79 ? -8.491 15.745 0.514 1.00 90.31 79 LEU A O 1
ATOM 634 N N . LEU A 1 80 ? -7.302 17.218 -0.689 1.00 90.88 80 LEU A N 1
ATOM 635 C CA . LEU A 1 80 ? -7.409 16.473 -1.942 1.00 90.88 80 LEU A CA 1
ATOM 636 C C . LEU A 1 80 ? -6.262 15.474 -2.104 1.00 90.88 80 LEU A C 1
ATOM 638 O O . LEU A 1 80 ? -5.112 15.728 -1.739 1.00 90.88 80 LEU A O 1
ATOM 642 N N . ASN A 1 81 ? -6.574 14.301 -2.648 1.00 89.12 81 ASN A N 1
ATOM 643 C CA . ASN A 1 81 ? -5.583 13.377 -3.183 1.00 89.12 81 ASN A CA 1
ATOM 644 C C . ASN A 1 81 ? -4.877 13.984 -4.399 1.00 89.12 81 ASN A C 1
ATOM 646 O O . ASN A 1 81 ? -5.396 14.875 -5.069 1.00 89.12 81 ASN A O 1
ATOM 650 N N . GLY A 1 82 ? -3.702 13.444 -4.714 1.00 86.50 82 GLY A N 1
ATOM 651 C CA . GLY A 1 82 ? -3.017 13.756 -5.961 1.00 86.50 82 GLY A CA 1
ATOM 652 C C . GLY 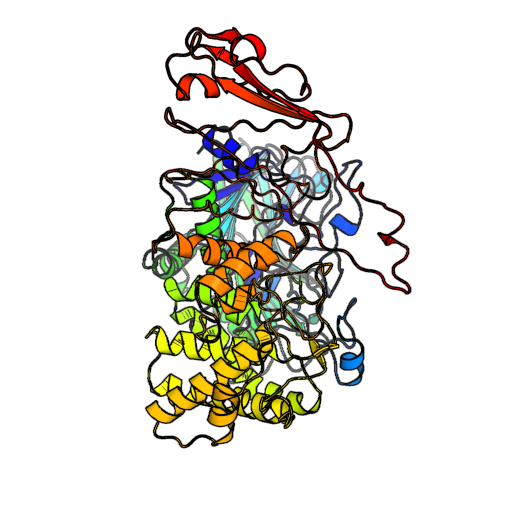A 1 82 ? -3.694 13.148 -7.195 1.00 86.50 82 GLY A C 1
ATOM 653 O O . GLY A 1 82 ? -4.775 12.549 -7.141 1.00 86.50 82 GLY A O 1
ATOM 654 N N . TRP A 1 83 ? -2.996 13.279 -8.321 1.00 88.75 83 TRP A N 1
ATOM 655 C CA . TRP A 1 83 ? -3.326 12.611 -9.579 1.00 88.75 83 TRP A CA 1
ATOM 656 C C . TRP A 1 83 ? -3.553 11.093 -9.372 1.00 88.75 83 TRP A C 1
ATOM 658 O O . TRP A 1 83 ? -2.892 10.499 -8.514 1.00 88.75 83 TRP A O 1
ATOM 668 N N . PRO A 1 84 ? -4.466 10.437 -10.123 1.00 92.31 84 PRO A N 1
ATOM 669 C CA . PRO A 1 84 ? -5.348 10.981 -11.166 1.00 92.31 84 PRO A CA 1
ATOM 670 C C . PRO A 1 84 ? -6.741 11.385 -10.652 1.00 92.31 84 PRO A C 1
ATOM 672 O O . PRO A 1 84 ? -7.590 11.814 -11.435 1.00 92.31 84 PRO A O 1
ATOM 675 N N . LEU A 1 85 ? -7.020 11.192 -9.359 1.00 93.69 85 LEU A N 1
ATOM 676 C CA . LEU A 1 85 ? -8.386 11.236 -8.834 1.00 93.69 85 LEU A CA 1
ATOM 677 C C . LEU A 1 85 ? -8.800 12.606 -8.303 1.00 93.69 85 LEU A C 1
ATOM 679 O O . LEU A 1 85 ? -9.957 12.979 -8.489 1.00 93.69 85 LEU A O 1
ATOM 683 N N . PHE A 1 86 ? -7.895 13.342 -7.647 1.00 93.25 86 PHE A N 1
ATOM 684 C CA . PHE A 1 86 ? -8.195 14.638 -7.014 1.00 93.25 86 PHE A CA 1
ATOM 685 C C . PHE A 1 86 ? -9.444 14.619 -6.109 1.00 93.25 86 PHE A C 1
ATOM 687 O O . PHE A 1 86 ? -10.118 15.629 -5.923 1.00 93.25 86 PHE A O 1
ATOM 694 N N . ASN A 1 87 ? -9.786 13.452 -5.561 1.00 93.94 87 ASN A N 1
ATOM 695 C CA . ASN A 1 87 ? -10.889 13.275 -4.628 1.00 93.94 87 ASN A CA 1
ATOM 696 C C . ASN A 1 87 ? -10.458 13.660 -3.212 1.00 93.94 87 ASN A C 1
ATOM 698 O O . ASN A 1 87 ? -9.274 13.641 -2.880 1.00 93.94 87 ASN A O 1
ATOM 702 N N . LYS A 1 88 ? -11.430 13.965 -2.351 1.00 94.88 88 LYS A N 1
ATOM 703 C CA . LYS A 1 88 ? -11.171 14.195 -0.928 1.00 94.88 88 LYS A CA 1
ATOM 704 C C . LYS A 1 88 ? -10.517 12.955 -0.305 1.00 94.88 88 LYS A C 1
ATOM 706 O O . LYS A 1 88 ? -11.006 11.854 -0.540 1.00 94.88 88 LYS A O 1
ATOM 711 N N . ARG A 1 89 ? -9.454 13.127 0.485 1.00 95.19 89 ARG A N 1
ATOM 712 C CA . ARG A 1 89 ? -8.770 12.052 1.225 1.00 95.19 89 ARG A CA 1
ATOM 713 C C . ARG A 1 89 ? -9.647 11.501 2.346 1.00 95.19 89 ARG A C 1
ATOM 715 O O . ARG A 1 89 ? -10.491 12.206 2.904 1.00 95.19 89 ARG A O 1
ATOM 722 N N . TYR A 1 90 ? -9.429 10.234 2.678 1.00 96.38 90 TYR A N 1
ATOM 723 C CA . TYR A 1 90 ? -10.188 9.498 3.686 1.00 96.38 90 TYR A CA 1
ATOM 724 C C . TYR A 1 90 ? -9.371 8.337 4.264 1.00 96.38 90 TYR A C 1
ATOM 726 O O . TYR A 1 90 ? -8.410 7.858 3.658 1.00 96.38 90 TYR A O 1
ATOM 734 N N . SER A 1 91 ? -9.792 7.846 5.428 1.00 96.06 91 SER A N 1
ATOM 735 C CA . SER A 1 91 ? -9.226 6.663 6.096 1.00 96.06 91 SER A CA 1
ATOM 736 C C . SER A 1 91 ? -9.784 5.358 5.508 1.00 96.06 91 SER A C 1
ATOM 738 O O . SER A 1 91 ? -10.516 4.610 6.154 1.00 96.06 91 SER A O 1
ATOM 740 N N . GLY A 1 92 ? -9.476 5.110 4.235 1.00 96.19 92 GLY A N 1
ATOM 741 C CA . GLY A 1 92 ? -10.012 3.980 3.471 1.00 96.19 92 GLY A CA 1
ATOM 742 C C . GLY A 1 92 ? -9.400 2.619 3.801 1.00 96.19 92 GLY A C 1
ATOM 743 O O . GLY A 1 92 ? -8.257 2.533 4.262 1.00 96.19 92 GLY A O 1
ATOM 744 N N . ALA A 1 93 ? -10.153 1.561 3.484 1.00 98.44 93 ALA A N 1
ATOM 745 C CA . ALA A 1 93 ? -9.672 0.185 3.399 1.00 98.44 93 ALA A CA 1
ATOM 746 C C . ALA A 1 93 ? -9.525 -0.259 1.941 1.00 98.44 93 ALA A C 1
ATOM 748 O O . ALA A 1 93 ? -10.351 0.063 1.091 1.00 98.44 93 ALA A O 1
ATOM 749 N N . PHE A 1 94 ? -8.491 -1.051 1.669 1.00 98.50 94 PHE A N 1
ATOM 750 C CA . PHE A 1 94 ? -8.118 -1.475 0.322 1.00 98.50 94 PHE A CA 1
ATOM 751 C C . PHE A 1 94 ? -7.815 -2.971 0.282 1.00 98.50 94 PHE A C 1
ATOM 753 O O . PHE A 1 94 ? -7.343 -3.549 1.266 1.00 98.50 94 PHE A O 1
ATOM 760 N N . VAL A 1 95 ? -8.068 -3.586 -0.874 1.00 98.25 95 VAL A N 1
ATOM 761 C CA . VAL A 1 95 ? -7.701 -4.974 -1.171 1.00 98.25 95 VAL A CA 1
ATOM 762 C C . VAL A 1 95 ? -6.861 -4.995 -2.446 1.00 98.25 95 VAL A C 1
ATOM 764 O O . VAL A 1 95 ? -7.241 -4.397 -3.451 1.00 98.25 95 VAL A O 1
ATOM 767 N N . ALA A 1 96 ? -5.713 -5.669 -2.408 1.00 97.38 96 ALA A N 1
ATOM 768 C CA . ALA A 1 96 ? -4.815 -5.795 -3.550 1.00 97.38 96 ALA A CA 1
ATOM 769 C C . ALA A 1 96 ? -5.534 -6.463 -4.730 1.00 97.38 96 ALA A C 1
ATOM 771 O O . ALA A 1 96 ? -6.154 -7.515 -4.564 1.00 97.38 96 ALA A O 1
ATOM 772 N N . GLY A 1 97 ? -5.426 -5.867 -5.917 1.00 93.94 97 GLY A N 1
ATOM 773 C CA . GLY A 1 97 ? -6.087 -6.364 -7.124 1.00 93.94 97 GLY A CA 1
ATOM 774 C C . GLY A 1 97 ? -7.541 -5.921 -7.304 1.00 93.94 97 GLY A C 1
ATOM 775 O O . GLY A 1 97 ? -8.105 -6.191 -8.356 1.00 93.94 97 GLY A O 1
ATOM 776 N N . PHE A 1 98 ? -8.148 -5.226 -6.336 1.00 97.19 98 PHE A N 1
ATOM 777 C CA . PHE A 1 98 ? -9.553 -4.823 -6.418 1.00 97.19 98 PHE A CA 1
ATOM 778 C C . PHE A 1 98 ? -9.699 -3.442 -7.075 1.00 97.19 98 PHE A C 1
ATOM 780 O O . PHE A 1 98 ? -9.764 -2.411 -6.402 1.00 97.19 98 PHE A O 1
ATOM 787 N N . TYR A 1 99 ? -9.703 -3.432 -8.407 1.00 96.81 99 TYR A N 1
ATOM 788 C CA . TYR A 1 99 ? -9.815 -2.227 -9.233 1.00 96.81 99 TYR A CA 1
ATOM 789 C C . TYR A 1 99 ? -11.225 -2.074 -9.801 1.00 96.81 99 TYR A C 1
ATOM 791 O O . TYR A 1 99 ? -11.906 -3.062 -10.061 1.00 96.81 99 TYR A O 1
ATOM 799 N N . ASP A 1 100 ? -11.663 -0.836 -9.997 1.00 96.81 100 ASP A N 1
ATOM 800 C CA . ASP A 1 100 ? -12.879 -0.526 -10.734 1.00 96.81 100 ASP A CA 1
ATOM 801 C C . ASP A 1 100 ? -12.610 -0.384 -12.241 1.00 96.81 100 ASP A C 1
ATOM 803 O O . ASP A 1 100 ? -11.496 -0.585 -12.737 1.00 96.81 100 ASP A O 1
ATOM 807 N N . LEU A 1 101 ? -13.664 -0.064 -12.985 1.00 94.62 101 LEU A N 1
ATOM 808 C CA . LEU A 1 101 ? -13.583 0.329 -14.381 1.00 94.62 101 LEU A CA 1
ATOM 809 C C . LEU A 1 101 ? -14.439 1.577 -14.597 1.00 94.62 101 LEU A C 1
ATOM 811 O O . LEU A 1 101 ? -15.674 1.520 -14.586 1.00 94.62 101 LEU A O 1
ATOM 815 N N . GLN A 1 102 ? -13.783 2.705 -14.844 1.00 90.38 102 GLN A N 1
ATOM 816 C CA . GLN A 1 102 ? -14.420 3.997 -15.068 1.00 90.38 102 GLN A CA 1
ATOM 817 C C . GLN A 1 102 ? -13.962 4.612 -16.387 1.00 90.38 102 GLN A C 1
ATOM 819 O O . GLN A 1 102 ? -12.811 4.502 -16.783 1.00 90.38 102 GLN A O 1
ATOM 824 N N . LYS A 1 103 ? -14.874 5.283 -17.099 1.00 87.56 103 LYS A N 1
ATOM 825 C CA . LYS A 1 103 ? -14.567 5.808 -18.437 1.00 87.56 103 LYS A CA 1
ATOM 826 C C . LYS A 1 103 ? -13.423 6.828 -18.407 1.00 87.56 103 LYS A C 1
ATOM 828 O O . LYS A 1 103 ? -12.504 6.732 -19.206 1.00 87.56 103 LYS A O 1
ATOM 833 N N . ASN A 1 104 ? -13.490 7.774 -17.469 1.00 89.25 104 ASN A N 1
ATOM 834 C CA . ASN A 1 104 ? -12.481 8.810 -17.280 1.00 89.25 104 ASN A CA 1
ATOM 835 C C . ASN A 1 104 ? -12.177 8.948 -15.786 1.00 89.25 104 ASN A C 1
ATOM 837 O O . ASN A 1 104 ? -13.102 8.948 -14.969 1.00 89.25 104 ASN A O 1
ATOM 841 N N . THR A 1 105 ? -10.909 9.136 -15.436 1.00 90.94 105 THR A N 1
ATOM 842 C CA . THR A 1 105 ? -10.477 9.730 -14.162 1.00 90.94 105 THR A CA 1
ATOM 843 C C . THR A 1 105 ? -10.619 11.255 -14.197 1.00 90.94 105 THR A C 1
ATOM 845 O O . THR A 1 105 ? -10.864 11.848 -15.250 1.00 90.94 105 THR A O 1
ATOM 848 N N . THR A 1 106 ? -10.480 11.911 -13.042 1.00 90.25 106 THR A N 1
ATOM 849 C CA . THR A 1 106 ? -10.556 13.379 -12.945 1.00 90.25 106 THR A CA 1
ATOM 850 C C . THR A 1 106 ? -9.416 14.063 -13.705 1.00 90.25 106 THR A C 1
ATOM 852 O O . THR A 1 106 ? -9.627 15.109 -14.314 1.00 90.25 106 THR A O 1
ATOM 855 N N . GLY A 1 107 ? -8.221 13.466 -13.715 1.00 88.38 107 GLY A N 1
ATOM 856 C CA . GLY A 1 107 ? -7.117 13.871 -14.581 1.00 88.38 107 GLY A CA 1
ATOM 857 C C . GLY A 1 107 ? -6.475 12.688 -15.295 1.00 88.38 107 GLY A C 1
ATOM 858 O O . GLY A 1 107 ? -6.482 11.565 -14.797 1.00 88.38 107 GLY A O 1
ATOM 859 N N . THR A 1 108 ? -5.902 12.962 -16.464 1.00 85.31 108 THR A N 1
ATOM 860 C CA . THR A 1 108 ? -5.151 12.006 -17.283 1.00 85.31 108 THR A CA 1
ATOM 861 C C . THR A 1 108 ? -3.948 12.710 -17.897 1.00 85.31 108 THR A C 1
ATOM 863 O O . THR A 1 108 ? -4.014 13.903 -18.196 1.00 85.31 108 THR A O 1
ATOM 866 N N . ASN A 1 109 ? -2.858 11.969 -18.083 1.00 75.19 109 ASN A N 1
ATOM 867 C CA . ASN A 1 109 ? -1.688 12.456 -18.813 1.00 75.19 109 ASN A CA 1
ATOM 868 C C . ASN A 1 109 ? -1.791 12.172 -20.323 1.00 75.19 109 ASN A C 1
ATOM 870 O O . ASN A 1 109 ? -1.049 12.774 -21.090 1.00 75.19 109 ASN A O 1
ATOM 874 N N . PHE A 1 110 ? -2.709 11.288 -20.741 1.00 75.81 110 PHE A N 1
ATOM 875 C CA . PHE A 1 110 ? -2.854 10.814 -22.125 1.00 75.81 110 PHE A CA 1
ATOM 876 C C . PHE A 1 110 ? -4.337 10.751 -22.495 1.00 75.81 110 PHE A C 1
ATOM 878 O O . PHE A 1 110 ? -4.968 9.692 -22.475 1.00 75.81 110 PHE A O 1
ATOM 885 N N . ALA A 1 111 ? -4.931 11.908 -22.787 1.00 82.12 111 ALA A N 1
ATOM 886 C CA . ALA A 1 111 ? -6.353 11.997 -23.116 1.00 82.12 111 ALA A CA 1
ATOM 887 C C . ALA A 1 111 ? -6.715 11.186 -24.373 1.00 82.12 111 ALA A C 1
ATOM 889 O O . ALA A 1 111 ? -7.817 10.654 -24.467 1.00 82.12 111 ALA A O 1
ATOM 890 N N . GLU A 1 112 ? -5.772 11.035 -25.300 1.00 77.19 112 GLU A N 1
ATOM 891 C CA . GLU A 1 112 ? -5.886 10.210 -26.499 1.00 77.19 112 GLU A CA 1
ATOM 892 C C . GLU A 1 112 ? -6.077 8.715 -26.193 1.00 77.19 112 GLU A C 1
ATOM 894 O O . GLU A 1 112 ? -6.712 7.999 -26.969 1.00 77.19 112 GLU A O 1
ATOM 899 N N . LEU A 1 113 ? -5.592 8.221 -25.047 1.00 76.88 113 LEU A N 1
ATOM 900 C CA . LEU A 1 113 ? -5.798 6.823 -24.656 1.00 76.88 113 LEU A CA 1
ATOM 901 C C . LEU A 1 113 ? -7.235 6.561 -24.190 1.00 76.88 113 LEU A C 1
ATOM 903 O O . LEU A 1 113 ? -7.726 5.444 -24.362 1.00 76.88 113 LEU A O 1
ATOM 907 N N . LEU A 1 114 ? -7.947 7.590 -23.716 1.00 80.50 114 LEU A N 1
ATOM 908 C CA . LEU A 1 114 ? -9.355 7.483 -23.316 1.00 80.50 114 LEU A CA 1
ATOM 909 C C . LEU A 1 114 ? -10.293 7.202 -24.504 1.00 80.50 114 LEU A C 1
ATOM 911 O O . LEU A 1 114 ? -11.419 6.748 -24.311 1.00 80.50 114 LEU A O 1
ATOM 915 N N . GLU A 1 115 ? -9.854 7.440 -25.744 1.00 80.88 115 GLU A N 1
ATOM 916 C CA . GLU A 1 115 ? -10.608 7.032 -26.939 1.00 80.88 115 GLU A CA 1
ATOM 917 C C . GLU A 1 115 ? -10.587 5.510 -27.148 1.00 80.88 115 GLU A C 1
ATOM 919 O O . GLU A 1 115 ? -11.475 4.953 -27.794 1.00 80.88 115 GLU A O 1
ATOM 924 N N . ASN A 1 116 ? -9.586 4.831 -26.580 1.00 76.38 116 ASN A N 1
ATOM 925 C CA . ASN A 1 116 ? -9.279 3.426 -26.833 1.00 76.38 116 ASN A CA 1
ATOM 926 C C . ASN A 1 116 ? -9.666 2.492 -25.678 1.00 76.38 116 ASN A C 1
ATOM 928 O O . ASN A 1 116 ? -9.436 1.283 -25.769 1.00 76.38 116 ASN A O 1
ATOM 932 N N . GLY A 1 117 ? -10.233 3.019 -24.592 1.00 81.62 117 GLY A N 1
ATOM 933 C CA . GLY A 1 117 ? -10.501 2.222 -23.404 1.00 81.62 117 GLY A CA 1
ATOM 934 C C . GLY A 1 117 ? -11.102 3.004 -22.247 1.00 81.62 117 GLY A C 1
ATOM 935 O O . GLY A 1 117 ? -11.589 4.119 -22.398 1.00 81.62 117 GLY A O 1
ATOM 936 N N . TYR A 1 118 ? -11.134 2.334 -21.103 1.00 88.81 118 TYR A N 1
ATOM 937 C CA . TYR A 1 118 ? -11.571 2.862 -19.817 1.00 88.81 118 TYR A CA 1
ATOM 938 C C . TYR A 1 118 ? -10.363 2.801 -18.878 1.00 88.81 118 TYR A C 1
ATOM 940 O O . TYR A 1 118 ? -9.445 2.008 -19.091 1.00 88.81 118 TYR A O 1
ATOM 948 N N . GLU A 1 119 ? -10.388 3.617 -17.839 1.00 89.81 119 GLU A N 1
ATOM 949 C CA . GLU A 1 119 ? -9.401 3.611 -16.770 1.00 89.81 119 GLU A CA 1
ATOM 950 C C . GLU A 1 119 ? -9.820 2.631 -15.671 1.00 89.81 119 GLU A C 1
ATOM 952 O O . GLU A 1 119 ? -11.010 2.446 -15.401 1.00 89.81 119 GLU A O 1
ATOM 957 N N . SER A 1 120 ? -8.833 2.046 -15.000 1.00 92.62 120 SER A N 1
ATOM 958 C CA . SER A 1 120 ? -9.042 1.218 -13.813 1.00 92.62 120 SER A CA 1
ATOM 959 C C . SER A 1 120 ? -8.264 1.792 -12.643 1.00 92.62 120 SER A C 1
ATOM 961 O O . SER A 1 120 ? -7.049 1.975 -12.734 1.00 92.62 120 SER A O 1
ATOM 963 N N . VAL A 1 121 ? -8.954 2.063 -11.534 1.00 95.44 121 VAL A N 1
ATOM 964 C CA . VAL A 1 121 ? -8.339 2.564 -10.301 1.00 95.44 121 VAL A CA 1
ATOM 965 C C . VAL A 1 121 ? -8.756 1.716 -9.107 1.00 95.44 121 VAL A C 1
ATOM 967 O O . VAL A 1 121 ? -9.818 1.101 -9.087 1.00 95.44 121 VAL A O 1
ATOM 970 N N . ILE A 1 122 ? -7.904 1.645 -8.089 1.00 97.06 122 ILE A N 1
ATOM 971 C CA . ILE A 1 122 ? -8.179 0.827 -6.909 1.00 97.06 122 ILE A CA 1
ATOM 972 C C . ILE A 1 122 ? -9.466 1.303 -6.225 1.00 97.06 122 ILE A C 1
ATOM 974 O O . ILE A 1 122 ? -9.653 2.499 -5.972 1.00 97.06 122 ILE A O 1
ATOM 978 N N . ALA A 1 123 ? -10.371 0.377 -5.928 1.00 97.62 123 ALA A N 1
ATOM 979 C CA . ALA A 1 123 ? -11.589 0.661 -5.185 1.00 97.62 123 ALA A CA 1
ATOM 980 C C . ALA A 1 123 ? -11.326 0.542 -3.676 1.00 97.62 123 ALA A C 1
ATOM 982 O O . ALA A 1 123 ? -10.600 -0.345 -3.220 1.00 97.62 123 ALA A O 1
ATOM 983 N N . ALA A 1 124 ? -11.924 1.440 -2.890 1.00 98.19 124 ALA A N 1
ATOM 984 C CA . ALA A 1 124 ? -11.889 1.328 -1.437 1.00 98.19 124 ALA A CA 1
ATOM 985 C C . ALA A 1 124 ? -13.068 0.470 -0.980 1.00 98.19 124 ALA A C 1
ATOM 987 O O . ALA A 1 124 ? -14.224 0.808 -1.242 1.00 98.19 124 ALA A O 1
ATOM 988 N N . VAL A 1 125 ? -12.780 -0.637 -0.303 1.00 98.62 125 VAL A N 1
ATOM 989 C CA . VAL A 1 125 ? -13.801 -1.560 0.205 1.00 98.62 125 VAL A CA 1
ATOM 990 C C . VAL A 1 125 ? -14.472 -0.986 1.464 1.00 98.62 125 VAL A C 1
ATOM 992 O O . VAL A 1 125 ? -13.920 -0.075 2.088 1.00 98.62 125 VAL A O 1
ATOM 995 N N . PRO A 1 126 ? -15.652 -1.492 1.879 1.00 98.19 126 PRO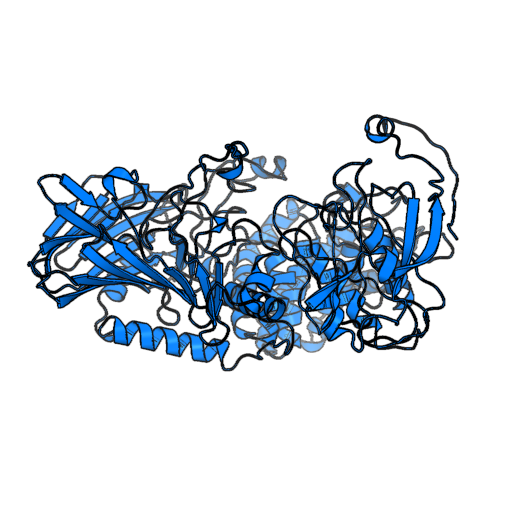 A N 1
ATOM 996 C CA . PRO A 1 126 ? -16.264 -1.088 3.144 1.00 98.19 126 PRO A CA 1
ATOM 997 C C . PRO A 1 126 ? -15.303 -1.238 4.333 1.00 98.19 126 PRO A C 1
ATOM 999 O O . PRO A 1 126 ? -14.502 -2.174 4.395 1.00 98.19 126 PRO A O 1
ATOM 1002 N N . GLN A 1 127 ? -15.384 -0.318 5.292 1.00 97.81 127 GLN A N 1
ATOM 1003 C CA . GLN A 1 127 ? -14.386 -0.192 6.342 1.00 97.81 127 GLN A CA 1
ATOM 1004 C C . GLN A 1 127 ? -14.521 -1.337 7.338 1.00 97.81 127 GLN A C 1
ATOM 1006 O O . GLN A 1 127 ? -15.490 -1.439 8.090 1.00 97.81 127 GLN A O 1
ATOM 1011 N N . TRP A 1 128 ? -13.509 -2.198 7.381 1.00 98.50 128 TRP A N 1
ATOM 1012 C CA . TRP A 1 128 ? -13.511 -3.362 8.263 1.00 98.50 128 TRP A CA 1
ATOM 1013 C C . TRP A 1 128 ? -12.996 -3.047 9.672 1.00 98.50 128 TRP A C 1
ATOM 1015 O O . TRP A 1 128 ? -13.144 -3.876 10.564 1.00 98.50 128 TRP A O 1
ATOM 1025 N N . THR A 1 129 ? -12.427 -1.864 9.913 1.00 98.44 129 THR A N 1
ATOM 1026 C CA . THR A 1 129 ? -11.845 -1.492 11.215 1.00 98.44 129 THR A CA 1
ATOM 1027 C C . THR A 1 129 ? -12.843 -0.866 12.193 1.00 98.44 129 THR A C 1
ATOM 1029 O O . THR A 1 129 ? -12.478 -0.618 13.337 1.00 98.44 129 THR A O 1
ATOM 1032 N N . ALA A 1 130 ? -14.092 -0.611 11.783 1.00 98.31 130 ALA A N 1
ATOM 1033 C CA . ALA A 1 130 ? -15.063 0.089 12.623 1.00 98.31 130 ALA A CA 1
ATOM 1034 C C . ALA A 1 130 ? -15.512 -0.755 13.836 1.00 98.31 130 ALA A C 1
ATOM 1036 O O . ALA A 1 130 ? -16.112 -1.821 13.670 1.00 98.31 130 ALA A O 1
ATOM 1037 N N . LEU A 1 131 ? -15.206 -0.282 15.044 1.00 98.50 131 LEU A N 1
ATOM 1038 C CA . LEU A 1 131 ? -15.603 -0.841 16.336 1.00 98.50 131 LEU A CA 1
ATOM 1039 C C . LEU A 1 131 ? -15.782 0.320 17.326 1.00 98.50 131 LEU A C 1
ATOM 1041 O O . LEU A 1 131 ? -14.824 0.741 17.972 1.00 98.50 131 LEU A O 1
ATOM 1045 N N . SER A 1 132 ? -16.989 0.876 17.408 1.00 97.88 132 SER A N 1
ATOM 1046 C CA . SER A 1 132 ? -17.264 2.066 18.218 1.00 97.88 132 SER A CA 1
ATOM 1047 C C . SER A 1 132 ? -17.661 1.715 19.651 1.00 97.88 132 SER A C 1
ATOM 1049 O O . SER A 1 132 ? -18.312 0.699 19.901 1.00 97.88 132 SER A O 1
ATOM 1051 N N . LEU A 1 133 ? -17.344 2.613 20.583 1.00 98.31 133 LEU A N 1
ATOM 1052 C CA . LEU A 1 133 ? -17.762 2.565 21.984 1.00 98.31 133 LEU A CA 1
ATOM 1053 C C . LEU A 1 133 ? -18.710 3.735 22.269 1.00 98.31 133 LEU A C 1
ATOM 1055 O O . LEU A 1 133 ? -18.359 4.887 22.013 1.00 98.31 133 LEU A O 1
ATOM 1059 N N . SER A 1 134 ? -19.885 3.452 22.825 1.00 98.19 134 SER A N 1
ATOM 1060 C CA . SER A 1 134 ? -20.857 4.456 23.258 1.00 98.19 134 SER A CA 1
ATOM 1061 C C . SER A 1 134 ? -21.132 4.362 24.755 1.00 98.19 134 SER A C 1
ATOM 1063 O O . SER A 1 134 ? -21.197 3.271 25.322 1.00 98.19 134 SER A O 1
ATOM 1065 N N . VAL A 1 135 ? -21.374 5.512 25.380 1.00 97.38 135 VAL A N 1
ATOM 1066 C CA . VAL A 1 135 ? -21.789 5.627 26.785 1.00 97.38 135 VAL A CA 1
ATOM 1067 C C . VAL A 1 135 ? -22.836 6.727 26.923 1.00 97.38 135 VAL A C 1
ATOM 1069 O O . VAL A 1 135 ? -22.807 7.715 26.185 1.00 97.38 135 VAL A O 1
ATOM 1072 N N . GLU A 1 136 ? -23.761 6.571 27.864 1.00 95.12 136 GLU A N 1
ATOM 1073 C CA . GLU A 1 136 ? -24.703 7.623 28.242 1.00 95.12 136 GLU A CA 1
ATOM 1074 C C . GLU A 1 136 ? -24.363 8.143 29.640 1.00 95.12 136 GLU A C 1
ATOM 1076 O O . GLU A 1 136 ? -24.378 7.396 30.616 1.00 95.12 136 GLU A O 1
ATOM 1081 N N . ILE A 1 137 ? -24.042 9.434 29.737 1.00 88.88 137 ILE A N 1
ATOM 1082 C CA . ILE A 1 137 ? -23.694 10.101 30.996 1.00 88.88 137 ILE A CA 1
ATOM 1083 C C . ILE A 1 137 ? -24.607 11.314 31.152 1.00 88.88 137 ILE A C 1
ATOM 1085 O O . ILE A 1 137 ? -24.662 12.178 30.277 1.00 88.88 137 ILE A O 1
ATOM 1089 N N . LEU A 1 138 ? -25.335 11.378 32.273 1.00 87.56 138 LEU A N 1
ATOM 1090 C CA . LEU A 1 138 ? -26.266 12.472 32.596 1.00 87.56 138 LEU A CA 1
ATOM 1091 C C . LEU A 1 138 ? -27.304 12.749 31.485 1.00 87.56 138 LEU A C 1
ATOM 1093 O O . LEU A 1 138 ? -27.663 13.898 31.233 1.00 87.56 138 LEU A O 1
ATOM 1097 N N . GLY A 1 139 ? -27.781 11.698 30.808 1.00 89.25 139 GLY A N 1
ATOM 1098 C CA . GLY A 1 139 ? -28.772 11.797 29.729 1.00 89.25 139 GLY A CA 1
ATOM 1099 C C . GLY A 1 139 ? -28.217 12.269 28.379 1.00 89.25 139 GLY A C 1
ATOM 1100 O O . GLY A 1 139 ? -28.993 12.514 27.457 1.00 89.25 139 GLY A O 1
ATOM 1101 N N . LYS A 1 140 ? -26.890 12.417 28.242 1.00 94.88 140 LYS A N 1
ATOM 1102 C CA . LYS A 1 140 ? -26.220 12.689 26.964 1.00 94.88 140 LYS A CA 1
ATOM 1103 C C . LYS A 1 140 ? -25.434 11.457 26.514 1.00 94.88 140 LYS A C 1
ATOM 1105 O O . LYS A 1 140 ? -24.617 10.926 27.266 1.00 94.88 140 LYS A O 1
ATOM 1110 N N . LYS A 1 141 ? -25.664 11.032 25.269 1.00 96.75 141 LYS A N 1
ATOM 1111 C CA . LYS A 1 141 ? -24.918 9.951 24.615 1.00 96.75 141 LYS A CA 1
ATOM 1112 C C . LYS A 1 141 ? -23.628 10.496 24.002 1.00 96.75 141 LYS A C 1
ATOM 1114 O O . LYS A 1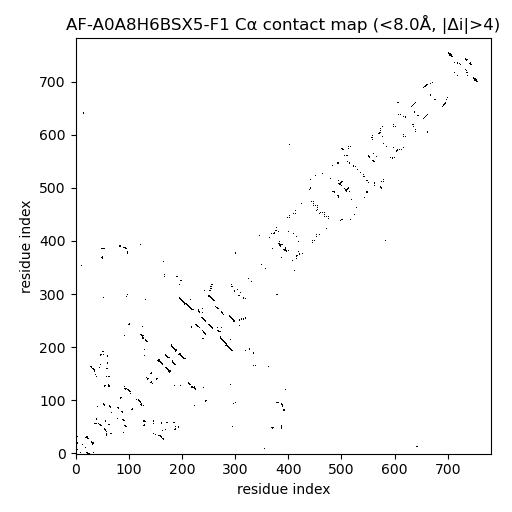 141 ? -23.671 11.474 23.259 1.00 96.75 141 LYS A O 1
ATOM 1119 N N . TYR A 1 142 ? -22.519 9.821 24.276 1.00 98.12 142 TYR A N 1
ATOM 1120 C CA . TYR A 1 142 ? -21.223 10.032 23.635 1.00 98.12 142 TYR A CA 1
ATOM 1121 C C . TYR A 1 142 ? -20.835 8.783 22.855 1.00 98.12 142 TYR A C 1
ATOM 1123 O O . TYR A 1 142 ? -21.199 7.672 23.249 1.00 98.12 142 TYR A O 1
ATOM 1131 N N . THR A 1 143 ? -20.148 8.939 21.726 1.00 98.00 143 THR A N 1
ATOM 1132 C CA . THR A 1 143 ? -19.711 7.808 20.893 1.00 98.00 143 THR A CA 1
ATOM 1133 C C . THR A 1 143 ? -18.336 8.072 20.297 1.00 98.00 143 THR A C 1
ATOM 1135 O O . THR A 1 143 ? -18.118 9.107 19.676 1.00 98.00 143 THR A O 1
ATOM 1138 N N . LEU A 1 144 ? -17.422 7.115 20.462 1.00 97.88 144 LEU A N 1
ATOM 1139 C CA . LEU A 1 144 ? -16.127 7.104 19.789 1.00 97.88 144 LEU A CA 1
ATOM 1140 C C . LEU A 1 144 ? -16.308 6.702 18.321 1.00 97.88 144 LEU A C 1
ATOM 1142 O O . LEU A 1 144 ? -16.130 5.538 17.967 1.00 97.88 144 LEU A O 1
ATOM 1146 N N . ASP A 1 145 ? -16.668 7.670 17.486 1.00 96.12 145 ASP A N 1
ATOM 1147 C CA . ASP A 1 145 ? -16.780 7.540 16.034 1.00 96.12 145 ASP A CA 1
ATOM 1148 C C . ASP A 1 145 ? -16.062 8.733 15.374 1.00 96.12 145 ASP A C 1
ATOM 1150 O O . ASP A 1 145 ? -16.431 9.880 15.634 1.00 96.12 145 ASP A O 1
ATOM 1154 N N . PRO A 1 146 ? -15.018 8.493 14.556 1.00 95.50 146 PRO A N 1
ATOM 1155 C CA . PRO A 1 146 ? -14.192 9.554 13.975 1.00 95.50 146 PRO A CA 1
ATOM 1156 C C . PRO A 1 146 ? -14.913 10.388 12.903 1.00 95.50 146 PRO A C 1
ATOM 1158 O O . PRO A 1 146 ? -14.343 11.369 12.421 1.00 95.50 146 PRO A O 1
ATOM 1161 N N . SER A 1 147 ? -16.125 10.000 12.496 1.00 92.88 147 SER A N 1
ATOM 1162 C CA . SER A 1 147 ? -16.975 10.778 11.589 1.00 92.88 147 SER A CA 1
ATOM 1163 C C . SER A 1 147 ? -17.835 11.825 12.307 1.00 92.88 147 SER A C 1
ATOM 1165 O O . SER A 1 147 ? -18.400 12.702 11.653 1.00 92.88 147 SER A O 1
ATOM 1167 N N . LEU A 1 148 ? -17.943 11.748 13.639 1.00 94.44 148 LEU A N 1
ATOM 1168 C CA . LEU A 1 148 ? -18.745 12.666 14.443 1.00 94.44 148 LEU A CA 1
ATOM 1169 C C . LEU A 1 148 ? -17.981 13.944 14.810 1.00 94.44 148 LEU A C 1
ATOM 1171 O O . LEU A 1 148 ? -16.754 13.975 14.880 1.00 94.44 148 LEU A O 1
ATOM 1175 N N . GLU A 1 149 ? -18.740 14.996 15.116 1.00 91.31 149 GLU A N 1
ATOM 1176 C CA . GLU A 1 149 ? -18.207 16.237 15.684 1.00 91.31 149 GLU A CA 1
ATOM 1177 C C . GLU A 1 149 ? -17.679 16.029 17.113 1.00 91.31 149 GLU A C 1
ATOM 1179 O O . GLU A 1 149 ? -18.152 15.162 17.863 1.00 91.31 149 GLU A O 1
ATOM 1184 N N . HIS A 1 150 ? -16.723 16.868 17.521 1.00 90.88 150 HIS A N 1
ATOM 1185 C CA . HIS A 1 150 ? -16.025 16.721 18.799 1.00 90.88 150 HIS A CA 1
ATOM 1186 C C . HIS A 1 150 ? -16.976 16.720 20.008 1.00 90.88 150 HIS A C 1
ATOM 1188 O O . HIS A 1 150 ? -16.768 15.961 20.950 1.00 90.88 150 HIS A O 1
ATOM 1194 N N . GLU A 1 151 ? -18.076 17.479 19.982 1.00 92.31 151 GLU A N 1
ATOM 1195 C CA . GLU A 1 151 ? -19.054 17.527 21.078 1.00 92.31 151 GLU A CA 1
ATOM 1196 C C . GLU A 1 151 ? -19.815 16.209 21.294 1.00 92.31 151 GLU A C 1
ATOM 1198 O O . GLU A 1 151 ? -20.330 15.976 22.399 1.00 92.31 151 GLU A O 1
ATOM 1203 N N . ALA A 1 152 ? -19.930 15.381 20.250 1.00 95.25 152 ALA A N 1
ATOM 1204 C CA . ALA A 1 152 ? -20.562 14.061 20.289 1.00 95.25 152 ALA A CA 1
ATOM 1205 C C . ALA A 1 152 ? -19.564 12.951 20.661 1.00 95.25 152 ALA A C 1
ATOM 1207 O O . ALA A 1 152 ? -19.960 11.943 21.252 1.00 95.25 152 ALA A O 1
ATOM 1208 N N . ILE A 1 153 ? -18.276 13.158 20.373 1.00 96.31 153 ILE A N 1
ATOM 1209 C CA . ILE A 1 153 ? -17.181 12.287 20.816 1.00 96.31 153 ILE A CA 1
ATOM 1210 C C . ILE A 1 153 ? -16.895 12.522 22.305 1.00 96.31 153 ILE A C 1
ATOM 1212 O O . ILE A 1 153 ? -16.841 11.571 23.082 1.00 96.31 153 ILE A O 1
ATOM 1216 N N . GLY A 1 154 ? -16.787 13.785 22.716 1.00 95.38 154 GLY A N 1
ATOM 1217 C CA . GLY A 1 154 ? -16.393 14.216 24.056 1.00 95.38 154 GLY A CA 1
ATOM 1218 C C . GLY A 1 154 ? -14.876 14.266 24.272 1.00 95.38 154 GLY A C 1
ATOM 1219 O O . GLY A 1 154 ? -14.089 13.989 23.368 1.00 95.38 154 GLY A O 1
ATOM 1220 N N . ASP A 1 155 ? -14.475 14.644 25.487 1.00 95.56 155 ASP A N 1
ATOM 1221 C CA . ASP A 1 155 ? -13.078 14.940 25.820 1.00 95.56 155 ASP A CA 1
ATOM 1222 C C . ASP A 1 155 ? -12.159 13.712 25.710 1.00 95.56 155 ASP A C 1
ATOM 1224 O O . ASP A 1 155 ? -12.483 12.619 26.191 1.00 95.56 155 ASP A O 1
ATOM 1228 N N . ILE A 1 156 ? -10.972 13.924 25.133 1.00 97.50 156 ILE A N 1
ATOM 1229 C CA . ILE A 1 156 ? -9.897 12.934 24.991 1.00 97.50 156 ILE A CA 1
ATOM 1230 C C . ILE A 1 156 ? -8.612 13.509 25.587 1.00 97.50 156 ILE A C 1
ATOM 1232 O O . ILE A 1 156 ? -8.174 14.598 25.217 1.00 97.50 156 ILE A O 1
ATOM 1236 N N . THR A 1 157 ? -7.997 12.771 26.508 1.00 96.94 157 THR A N 1
ATOM 1237 C CA . THR A 1 157 ? -6.747 13.143 27.188 1.00 96.94 157 THR A CA 1
ATOM 1238 C C . THR A 1 157 ? -5.776 11.957 27.226 1.00 96.94 157 THR A C 1
ATOM 1240 O O . THR A 1 157 ? -6.133 10.849 26.835 1.00 96.94 157 THR A O 1
ATOM 1243 N N . ASN A 1 158 ? -4.522 12.174 27.650 1.00 96.31 158 ASN A N 1
ATOM 1244 C CA . ASN A 1 158 ? -3.485 11.126 27.752 1.00 96.31 158 ASN A CA 1
ATOM 1245 C C . ASN A 1 158 ? -3.313 10.287 26.470 1.00 96.31 158 ASN A C 1
ATOM 1247 O O . ASN A 1 158 ? -3.177 9.065 26.520 1.00 96.31 158 ASN A O 1
ATOM 1251 N N . TYR A 1 159 ? -3.372 10.955 25.320 1.00 97.25 159 TYR A N 1
ATOM 1252 C CA . TYR A 1 159 ? -3.409 10.313 24.017 1.00 97.25 159 TYR A CA 1
ATOM 1253 C C . TYR A 1 159 ? -2.036 9.813 23.568 1.00 97.25 159 TYR A C 1
ATOM 1255 O O . TYR A 1 159 ? -1.031 10.507 23.712 1.00 97.25 159 TYR A O 1
ATOM 1263 N N . VAL A 1 160 ? -2.013 8.632 22.957 1.00 97.06 160 VAL A N 1
ATOM 1264 C CA . VAL A 1 160 ? -0.886 8.100 22.195 1.00 97.06 160 VAL A CA 1
ATOM 1265 C C . VAL A 1 160 ? -1.428 7.301 21.015 1.00 97.06 160 VAL A C 1
ATOM 1267 O O . VAL A 1 160 ? -2.196 6.362 21.211 1.00 97.06 160 VAL A O 1
ATOM 1270 N N . GLN A 1 161 ? -0.969 7.597 19.802 1.00 97.69 161 GLN A N 1
ATOM 1271 C CA . GLN A 1 161 ? -1.139 6.713 18.648 1.00 97.69 161 GLN A CA 1
ATOM 1272 C C . GLN A 1 161 ? 0.222 6.395 18.045 1.00 97.69 161 GLN A C 1
ATOM 1274 O O . GLN A 1 161 ? 1.019 7.295 17.800 1.00 97.69 161 GLN A O 1
ATOM 1279 N N . ASN A 1 162 ? 0.507 5.114 17.830 1.00 96.56 162 ASN A N 1
ATOM 1280 C CA . ASN A 1 162 ? 1.769 4.664 17.255 1.00 96.56 162 ASN A CA 1
ATOM 1281 C C . ASN A 1 162 ? 1.588 3.487 16.293 1.00 96.56 162 ASN A C 1
ATOM 1283 O O . ASN A 1 162 ? 0.614 2.739 16.369 1.00 96.56 162 ASN A O 1
ATOM 1287 N N . MET A 1 163 ? 2.559 3.345 15.397 1.00 96.56 163 MET A N 1
ATOM 1288 C CA . MET A 1 163 ? 2.763 2.212 14.509 1.00 96.56 163 MET A CA 1
ATOM 1289 C C . MET A 1 163 ? 4.092 1.550 14.863 1.00 96.56 163 MET A C 1
ATOM 1291 O O . MET A 1 163 ? 5.130 2.210 14.941 1.00 96.56 163 MET A O 1
ATOM 1295 N N . SER A 1 164 ? 4.069 0.234 15.018 1.00 96.31 164 SER A N 1
ATOM 1296 C CA . SER A 1 164 ? 5.281 -0.573 15.122 1.00 96.31 164 SER A CA 1
ATOM 1297 C C . SER A 1 164 ? 5.863 -0.853 13.741 1.00 96.31 164 SER A C 1
ATOM 1299 O O . SER A 1 164 ? 5.196 -1.412 12.876 1.00 96.31 164 SER A O 1
ATOM 1301 N N . LEU A 1 165 ? 7.136 -0.513 13.545 1.00 93.62 165 LEU A N 1
ATOM 1302 C CA . LEU A 1 165 ? 7.889 -0.832 12.328 1.00 93.62 165 LEU A CA 1
ATOM 1303 C C . LEU A 1 165 ? 8.448 -2.268 12.352 1.00 93.62 165 LEU A C 1
ATOM 1305 O O . LEU A 1 165 ? 9.145 -2.678 11.426 1.00 93.62 165 LEU A O 1
ATOM 1309 N N . SER A 1 166 ? 8.174 -3.027 13.418 1.00 92.62 166 SER A N 1
ATOM 1310 C CA . SER A 1 166 ? 8.584 -4.430 13.574 1.00 92.62 166 SER A CA 1
ATOM 1311 C C . SER A 1 166 ? 7.475 -5.418 13.225 1.00 92.62 166 SER A C 1
ATOM 1313 O O . SER A 1 166 ? 7.760 -6.553 12.857 1.00 92.62 166 SER A O 1
ATOM 1315 N N . ASP A 1 167 ? 6.215 -5.023 13.394 1.00 95.25 167 ASP A N 1
ATOM 1316 C CA . ASP A 1 167 ? 5.056 -5.889 13.156 1.00 95.25 167 ASP A CA 1
ATOM 1317 C C . ASP A 1 167 ? 3.868 -5.158 12.508 1.00 95.25 167 ASP A C 1
ATOM 1319 O O . ASP A 1 167 ? 2.872 -5.783 12.179 1.00 95.25 167 ASP A O 1
ATOM 1323 N N . GLY A 1 168 ? 3.934 -3.850 12.266 1.00 96.69 168 GLY A N 1
ATOM 1324 C CA . GLY A 1 168 ? 2.856 -3.114 11.605 1.00 96.69 168 GLY A CA 1
ATOM 1325 C C . GLY A 1 168 ? 1.561 -3.008 12.405 1.00 96.69 168 GLY A C 1
ATOM 1326 O O . GLY A 1 168 ? 0.537 -2.626 11.839 1.00 96.69 168 GLY A O 1
ATOM 1327 N N . ILE A 1 169 ? 1.582 -3.330 13.703 1.00 98.56 169 ILE A N 1
ATOM 1328 C CA . ILE A 1 169 ? 0.440 -3.101 14.588 1.00 98.56 169 ILE A CA 1
ATOM 1329 C C . ILE A 1 169 ? 0.308 -1.598 14.834 1.00 98.56 169 ILE A C 1
ATOM 1331 O O . ILE A 1 169 ? 1.276 -0.930 15.209 1.00 98.56 169 ILE A O 1
ATOM 1335 N N . VAL A 1 170 ? -0.910 -1.081 14.667 1.00 98.81 170 VAL A N 1
ATOM 1336 C CA . VAL A 1 170 ? -1.269 0.279 15.078 1.00 98.81 170 VAL A CA 1
ATOM 1337 C C . VAL A 1 170 ? -1.941 0.219 16.442 1.00 98.81 170 VAL A C 1
ATOM 1339 O O . VAL A 1 170 ? -2.940 -0.481 16.618 1.00 98.81 170 VAL A O 1
ATOM 1342 N N . THR A 1 171 ? -1.400 0.966 17.402 1.00 98.69 171 THR A N 1
ATOM 1343 C CA . THR A 1 171 ? -1.952 1.089 18.755 1.00 98.69 171 THR A CA 1
ATOM 1344 C C . THR A 1 171 ? -2.421 2.515 18.989 1.00 98.69 171 THR A C 1
ATOM 1346 O O . THR A 1 171 ? -1.650 3.449 18.791 1.00 98.69 171 THR A O 1
ATOM 1349 N N . THR A 1 172 ? -3.663 2.685 19.440 1.00 98.69 172 THR A N 1
ATOM 1350 C CA . THR A 1 172 ? -4.203 3.984 19.871 1.00 98.69 172 THR A CA 1
ATOM 1351 C C . THR A 1 172 ? -4.709 3.863 21.297 1.00 98.69 172 THR A C 1
ATOM 1353 O O . THR A 1 172 ? -5.519 2.987 21.584 1.00 98.69 172 THR A O 1
ATOM 1356 N N . GLN A 1 173 ? -4.228 4.718 22.190 1.00 98.38 173 GLN A N 1
ATOM 1357 C CA . GLN A 1 173 ? -4.577 4.717 23.603 1.00 98.38 173 GLN A CA 1
ATOM 1358 C C . GLN A 1 173 ? -4.897 6.132 24.070 1.00 98.38 173 GLN A C 1
ATOM 1360 O O . GLN A 1 173 ? -4.211 7.073 23.685 1.00 98.38 173 GLN A O 1
ATOM 1365 N N . PHE A 1 174 ? -5.928 6.281 24.895 1.00 98.56 174 PHE A N 1
ATOM 1366 C CA . PHE A 1 174 ? -6.297 7.560 25.494 1.00 98.56 174 PHE A CA 1
ATOM 1367 C C . PHE A 1 174 ? -7.233 7.378 26.685 1.00 98.56 174 PHE A C 1
ATOM 1369 O O . PHE A 1 174 ? -7.881 6.343 26.833 1.00 98.56 174 PHE A O 1
ATOM 1376 N N . THR A 1 175 ? -7.344 8.420 27.500 1.00 98.31 175 THR A N 1
ATOM 1377 C CA . THR A 1 175 ? -8.398 8.556 28.501 1.00 98.31 175 THR A CA 1
ATOM 1378 C C . THR A 1 175 ? -9.596 9.282 27.872 1.00 98.31 175 THR A C 1
ATOM 1380 O O . THR A 1 175 ? -9.458 10.388 27.349 1.00 98.31 175 THR A O 1
ATOM 1383 N N . TRP A 1 176 ? -10.782 8.674 27.912 1.00 97.88 176 TRP A N 1
ATOM 1384 C CA . TRP A 1 176 ? -12.023 9.195 27.334 1.00 97.88 176 TRP A CA 1
ATOM 1385 C C . TRP A 1 176 ? -12.982 9.699 28.415 1.00 97.88 176 TRP A C 1
ATOM 1387 O O . TRP A 1 176 ? -13.217 9.007 29.411 1.00 97.88 176 TRP A O 1
ATOM 1397 N N . LEU A 1 177 ? -13.529 10.907 28.229 1.00 96.00 177 LEU A N 1
ATOM 1398 C CA . LEU A 1 177 ? -14.442 11.592 29.160 1.00 96.00 177 LEU A CA 1
ATOM 1399 C C . LEU A 1 177 ? -13.892 11.697 30.594 1.00 96.00 177 LEU A C 1
ATOM 1401 O O . LEU A 1 177 ? -14.660 11.753 31.554 1.00 96.00 177 LEU A O 1
ATOM 1405 N N . ASN A 1 178 ? -12.563 11.642 30.756 1.00 93.06 178 ASN A N 1
ATOM 1406 C CA . ASN A 1 178 ? -11.882 11.497 32.051 1.00 93.06 178 ASN A CA 1
ATOM 1407 C C . ASN A 1 178 ? -12.416 10.327 32.908 1.00 93.06 178 ASN A C 1
ATOM 1409 O O . ASN A 1 178 ? -12.322 10.360 34.134 1.00 93.06 178 ASN A O 1
ATOM 1413 N N . THR A 1 179 ? -13.006 9.317 32.261 1.00 91.06 179 THR A N 1
ATOM 1414 C CA . THR A 1 179 ? -13.731 8.214 32.905 1.00 91.06 179 THR A CA 1
ATOM 1415 C C . THR A 1 179 ? -13.128 6.859 32.558 1.00 91.06 179 THR A C 1
ATOM 1417 O O . THR A 1 179 ? -13.054 6.005 33.434 1.00 91.06 179 THR A O 1
ATOM 1420 N N . PHE A 1 180 ? -12.687 6.654 31.314 1.00 96.00 180 PHE A N 1
ATOM 1421 C CA . PHE A 1 180 ? -12.192 5.361 30.835 1.00 96.00 180 PHE A CA 1
ATOM 1422 C C . PHE A 1 180 ? -10.801 5.480 30.244 1.00 96.00 180 PHE A C 1
ATOM 1424 O O . PHE A 1 180 ? -10.555 6.423 29.503 1.00 96.00 180 PHE A O 1
ATOM 1431 N N . ASP A 1 181 ? -9.951 4.481 30.456 1.00 98.31 181 ASP A N 1
ATOM 1432 C CA . ASP A 1 181 ? -8.760 4.297 29.630 1.00 98.31 181 ASP A CA 1
ATOM 1433 C C . ASP A 1 181 ? -9.092 3.312 28.506 1.00 98.31 181 ASP A C 1
ATOM 1435 O O . ASP A 1 181 ? -9.438 2.154 28.753 1.00 98.31 181 ASP A O 1
ATOM 1439 N N . VAL A 1 182 ? -9.020 3.787 27.265 1.00 98.69 182 VAL A N 1
ATOM 1440 C CA . VAL A 1 182 ? -9.360 3.033 26.055 1.00 98.69 182 VAL A CA 1
ATOM 1441 C C . VAL A 1 182 ? -8.080 2.715 25.298 1.00 98.69 182 VAL A C 1
ATOM 1443 O O . VAL A 1 182 ? -7.240 3.592 25.100 1.00 98.69 182 VAL A O 1
ATOM 1446 N N . LYS A 1 183 ? -7.935 1.466 24.849 1.00 98.69 183 LYS A N 1
ATOM 1447 C CA . LYS A 1 183 ? -6.838 1.020 23.985 1.00 98.69 183 LYS A CA 1
ATOM 1448 C C . LYS A 1 183 ? -7.381 0.216 22.807 1.00 98.69 183 LYS A C 1
ATOM 1450 O O . LYS A 1 183 ? -8.037 -0.802 23.015 1.00 98.69 183 LYS A O 1
ATOM 1455 N N . TYR A 1 184 ? -7.035 0.632 21.595 1.00 98.75 184 TYR A N 1
ATOM 1456 C CA . TYR A 1 184 ? -7.220 -0.124 20.359 1.00 98.75 184 TYR A CA 1
ATOM 1457 C C . TYR A 1 184 ? -5.882 -0.680 19.872 1.00 98.75 184 TYR A C 1
ATOM 1459 O O . TYR A 1 184 ? -4.881 0.036 19.853 1.00 98.75 184 TYR A O 1
ATOM 1467 N N . GLU A 1 185 ? -5.880 -1.938 19.439 1.00 98.56 185 GLU A N 1
ATOM 1468 C CA . GLU A 1 185 ? -4.802 -2.570 18.675 1.00 98.56 185 GLU A CA 1
ATOM 1469 C C . GLU A 1 185 ? -5.388 -3.105 17.366 1.00 98.56 185 GLU A C 1
ATOM 1471 O O . GLU A 1 185 ? -6.296 -3.943 17.384 1.00 98.56 185 GLU A O 1
ATOM 1476 N N . ILE A 1 186 ? -4.880 -2.618 16.234 1.00 98.81 186 ILE A N 1
ATOM 1477 C CA . ILE A 1 186 ? -5.333 -3.015 14.897 1.00 98.81 186 ILE A CA 1
ATOM 1478 C C . ILE A 1 186 ? -4.186 -3.659 14.130 1.00 98.81 186 ILE A C 1
ATOM 1480 O O . ILE A 1 186 ? -3.060 -3.161 14.146 1.00 98.81 186 ILE A O 1
ATOM 1484 N N . LEU A 1 187 ? -4.488 -4.756 13.430 1.00 98.56 187 LEU A N 1
ATOM 1485 C CA . LEU A 1 187 ? -3.550 -5.402 12.514 1.00 98.56 187 LEU A CA 1
ATOM 1486 C C . LEU A 1 187 ? -4.243 -6.018 11.295 1.00 98.56 187 LEU A C 1
ATOM 1488 O O . LEU A 1 187 ? -5.378 -6.491 11.371 1.00 98.56 187 LEU A O 1
ATOM 1492 N N . ALA A 1 188 ? -3.507 -6.051 10.185 1.00 98.62 188 ALA A N 1
ATOM 1493 C CA . ALA A 1 188 ? -3.756 -6.915 9.036 1.00 98.62 188 ALA A CA 1
ATOM 1494 C C . ALA A 1 188 ? -2.829 -8.129 9.165 1.00 98.62 188 ALA A C 1
ATOM 1496 O O . ALA A 1 188 ? -1.607 -7.987 9.173 1.00 98.62 188 ALA A O 1
ATOM 1497 N N . HIS A 1 189 ? -3.373 -9.330 9.345 1.00 98.31 189 HIS A N 1
ATOM 1498 C CA . HIS A 1 189 ? -2.570 -10.461 9.792 1.00 98.31 189 HIS A CA 1
ATOM 1499 C C . HIS A 1 189 ? -1.557 -10.916 8.724 1.00 98.31 189 HIS A C 1
ATOM 1501 O O . HIS A 1 189 ? -1.931 -11.173 7.585 1.00 98.31 189 HIS A O 1
ATOM 1507 N N . ARG A 1 190 ? -0.272 -11.064 9.082 1.00 96.25 190 ARG A N 1
ATOM 1508 C CA . ARG A 1 190 ? 0.808 -11.323 8.120 1.00 96.25 190 ARG A CA 1
ATOM 1509 C C . ARG A 1 190 ? 0.740 -12.698 7.451 1.00 96.25 190 ARG A C 1
ATOM 1511 O O . ARG A 1 190 ? 0.938 -12.789 6.249 1.00 96.25 190 ARG A O 1
ATOM 1518 N N . GLU A 1 191 ? 0.473 -13.757 8.216 1.00 94.38 191 GLU A N 1
ATOM 1519 C CA . GLU A 1 191 ? 0.396 -15.128 7.674 1.00 94.38 191 GLU A CA 1
ATOM 1520 C C . GLU A 1 191 ? -0.991 -15.450 7.093 1.00 94.38 191 GLU A C 1
ATOM 1522 O O . GLU A 1 191 ? -1.117 -15.843 5.939 1.00 94.38 191 GLU A O 1
ATOM 1527 N N . ASN A 1 192 ? -2.057 -15.233 7.867 1.00 96.31 192 ASN A N 1
ATOM 1528 C CA . ASN A 1 192 ? -3.428 -15.279 7.365 1.00 96.31 192 ASN A CA 1
ATOM 1529 C C . ASN A 1 192 ? -3.814 -13.962 6.671 1.00 96.31 192 ASN A C 1
ATOM 1531 O O . ASN A 1 192 ? -4.435 -13.092 7.278 1.00 96.31 192 ASN A O 1
ATOM 1535 N N . ILE A 1 193 ? -3.447 -13.833 5.398 1.00 97.38 193 ILE A N 1
ATOM 1536 C CA . ILE A 1 193 ? -3.559 -12.579 4.638 1.00 97.38 193 ILE A CA 1
ATOM 1537 C C . ILE A 1 193 ? -4.988 -12.007 4.558 1.00 97.38 193 ILE A C 1
ATOM 1539 O O . ILE A 1 193 ? -5.159 -10.803 4.406 1.00 97.38 193 ILE A O 1
ATOM 1543 N N . ASN A 1 194 ? -6.016 -12.845 4.712 1.00 98.38 194 ASN A N 1
ATOM 1544 C CA . ASN A 1 194 ? -7.432 -12.472 4.638 1.00 98.38 194 ASN A CA 1
ATOM 1545 C C . ASN A 1 194 ? -8.030 -11.973 5.965 1.00 98.38 194 ASN A C 1
ATOM 1547 O O . ASN A 1 194 ? -9.237 -11.742 6.027 1.00 98.38 194 ASN A O 1
ATOM 1551 N N . LEU A 1 195 ? -7.242 -11.893 7.041 1.00 98.69 195 LEU A N 1
ATOM 1552 C CA . LEU A 1 195 ? -7.739 -11.619 8.389 1.00 98.69 195 LEU A CA 1
ATOM 1553 C C . LEU A 1 195 ? -7.292 -10.246 8.901 1.00 98.69 195 LEU A C 1
ATOM 1555 O O . LEU A 1 195 ? -6.102 -10.007 9.097 1.00 98.69 195 LEU A O 1
ATOM 1559 N N . GLY A 1 196 ? -8.260 -9.387 9.208 1.00 98.62 196 GLY A N 1
ATOM 1560 C CA . GLY A 1 196 ? -8.086 -8.185 10.018 1.00 98.62 196 GLY A CA 1
ATOM 1561 C C . GLY A 1 196 ? -8.524 -8.412 11.468 1.00 98.62 196 GLY A C 1
ATOM 1562 O O . GLY A 1 196 ? -9.475 -9.156 11.728 1.00 98.62 196 GLY A O 1
ATOM 1563 N N . LEU A 1 197 ? -7.848 -7.767 12.419 1.00 98.69 197 LEU A N 1
ATOM 1564 C CA . LEU A 1 197 ? -8.216 -7.756 13.839 1.00 98.69 197 LEU A CA 1
ATOM 1565 C C . LEU A 1 197 ? -8.349 -6.311 14.326 1.00 98.69 197 LEU A C 1
ATOM 1567 O O . LEU A 1 197 ? -7.463 -5.497 14.071 1.00 98.69 197 LEU A O 1
ATOM 1571 N N . VAL A 1 198 ? -9.412 -6.037 15.082 1.00 98.69 198 VAL A N 1
ATOM 1572 C CA . VAL A 1 198 ? -9.538 -4.848 15.938 1.00 98.69 198 VAL A CA 1
ATOM 1573 C C . VAL A 1 198 ? -9.752 -5.334 17.366 1.00 98.69 198 VAL A C 1
ATOM 1575 O O . VAL A 1 198 ? -10.777 -5.944 17.672 1.00 98.69 198 VAL A O 1
ATOM 1578 N N . ASN A 1 199 ? -8.769 -5.113 18.232 1.00 98.31 199 ASN A N 1
ATOM 1579 C CA . ASN A 1 199 ? -8.812 -5.493 19.640 1.00 98.31 199 ASN A CA 1
ATOM 1580 C C . ASN A 1 199 ? -8.977 -4.235 20.495 1.00 98.31 199 ASN A C 1
ATOM 1582 O O . ASN A 1 199 ? -8.098 -3.378 20.492 1.00 98.31 199 ASN A O 1
ATOM 1586 N N . MET A 1 200 ? -10.087 -4.130 21.220 1.00 98.50 200 MET A N 1
ATOM 1587 C CA . MET A 1 200 ? -10.385 -3.009 22.106 1.00 98.50 200 MET A CA 1
ATOM 1588 C C . MET A 1 200 ? -10.334 -3.454 23.566 1.00 98.50 200 MET A C 1
ATOM 1590 O O . MET A 1 200 ? -10.914 -4.475 23.940 1.00 98.50 200 MET A O 1
ATOM 1594 N N . GLN A 1 201 ? -9.675 -2.656 24.396 1.00 98.19 201 GLN A N 1
ATOM 1595 C CA . GLN A 1 201 ? -9.663 -2.783 25.849 1.00 98.19 201 GLN A CA 1
ATOM 1596 C C . GLN A 1 201 ? -10.188 -1.484 26.459 1.00 98.19 201 GLN A C 1
ATOM 1598 O O . GLN A 1 201 ? -9.778 -0.401 26.041 1.00 98.19 201 GLN A O 1
ATOM 1603 N N . VAL A 1 202 ? -11.092 -1.595 27.432 1.00 98.19 202 VAL A N 1
ATOM 1604 C CA . VAL A 1 202 ? -11.666 -0.446 28.143 1.00 98.19 202 VAL A CA 1
ATOM 1605 C C . VAL A 1 202 ? -11.542 -0.689 29.638 1.00 98.19 202 VAL A C 1
ATOM 1607 O O . VAL A 1 202 ? -12.167 -1.605 30.176 1.00 98.19 202 VAL A O 1
ATOM 1610 N N . TYR A 1 203 ? -10.727 0.125 30.300 1.00 98.38 203 TYR A N 1
ATOM 1611 C CA . TYR A 1 203 ? -10.508 0.087 31.741 1.00 98.38 203 TYR A CA 1
ATOM 1612 C C . TYR A 1 203 ? -11.284 1.210 32.433 1.00 98.38 203 TYR A C 1
ATOM 1614 O O . TYR A 1 203 ? -11.246 2.359 31.994 1.00 98.38 203 TYR A O 1
ATOM 1622 N N . ASN A 1 204 ? -11.985 0.875 33.517 1.00 97.50 204 ASN A N 1
ATOM 1623 C CA . ASN A 1 204 ? -12.700 1.827 34.364 1.00 97.50 204 ASN A CA 1
ATOM 1624 C C . ASN A 1 204 ? -11.894 2.095 35.653 1.00 97.50 204 ASN A C 1
ATOM 1626 O O . ASN A 1 204 ? -11.999 1.309 36.597 1.00 97.50 204 ASN A O 1
ATOM 1630 N N . PRO A 1 205 ? -11.105 3.185 35.735 1.00 96.44 205 PRO A N 1
ATOM 1631 C CA . PRO A 1 205 ? -10.438 3.612 36.971 1.00 96.44 205 PRO A CA 1
ATOM 1632 C C . PRO A 1 205 ? -11.394 4.176 38.039 1.00 96.44 205 PRO A C 1
ATOM 1634 O O . PRO A 1 205 ? -10.959 4.489 39.150 1.00 96.44 205 PRO A O 1
ATOM 1637 N N . GLY A 1 206 ? -12.669 4.378 37.703 1.00 94.38 206 GLY A N 1
ATOM 1638 C CA . GLY A 1 206 ? -13.677 4.948 38.585 1.00 94.38 206 GLY A CA 1
ATOM 1639 C C . GLY A 1 206 ? -14.136 4.002 39.696 1.00 94.38 206 GLY A C 1
ATOM 1640 O O . GLY A 1 206 ? -13.723 2.850 39.804 1.00 94.38 206 GLY A O 1
ATOM 1641 N N . ASN A 1 207 ? -15.031 4.518 40.541 1.00 95.12 207 ASN A N 1
ATOM 1642 C CA . ASN A 1 207 ? -15.586 3.793 41.691 1.00 95.12 207 ASN A CA 1
ATOM 1643 C C . ASN A 1 207 ? -17.024 3.299 41.473 1.00 95.12 207 ASN A C 1
ATOM 1645 O O . ASN A 1 207 ? -17.587 2.667 42.364 1.00 95.12 207 ASN A O 1
ATOM 1649 N N . GLU A 1 208 ? -17.616 3.584 40.313 1.00 94.06 208 GLU A N 1
ATOM 1650 C CA . GLU A 1 208 ? -18.974 3.176 39.949 1.00 94.06 208 GLU A CA 1
ATOM 1651 C C . GLU A 1 208 ? -18.949 2.307 38.692 1.00 94.06 208 GLU A C 1
ATOM 1653 O O . GLU A 1 208 ? -18.097 2.486 37.818 1.00 94.06 208 GLU A O 1
ATOM 1658 N N . SER A 1 209 ? -19.873 1.351 38.614 1.00 95.06 209 SER A N 1
ATOM 1659 C CA . SER A 1 209 ? -20.059 0.520 37.427 1.00 95.06 209 SER A CA 1
ATOM 1660 C C . SER A 1 209 ? -20.705 1.355 36.322 1.00 95.06 209 SER A C 1
ATOM 1662 O O . SER A 1 209 ? -21.692 2.048 36.572 1.00 95.06 209 SER A O 1
ATOM 1664 N N . VAL A 1 210 ? -20.186 1.269 35.096 1.00 95.25 210 VAL A N 1
ATOM 1665 C CA . VAL A 1 210 ? -20.723 2.031 33.957 1.00 95.25 210 VAL A CA 1
ATOM 1666 C C . VAL A 1 210 ? -21.180 1.091 32.852 1.00 95.25 210 VAL A C 1
ATOM 1668 O O . VAL A 1 210 ? -20.459 0.167 32.473 1.00 95.25 210 VAL A O 1
ATOM 1671 N N . GLN A 1 211 ? -22.386 1.327 32.336 1.00 95.88 211 GLN A N 1
ATOM 1672 C CA . GLN A 1 211 ? -22.895 0.622 31.164 1.00 95.88 211 GLN A CA 1
ATOM 1673 C C . GLN A 1 211 ? -22.373 1.274 29.890 1.00 95.88 211 GLN A C 1
ATOM 1675 O O . GLN A 1 211 ? -22.478 2.486 29.710 1.00 95.88 211 GLN A O 1
ATOM 1680 N N . VAL A 1 212 ? -21.836 0.450 28.999 1.00 97.06 212 VAL A N 1
ATOM 1681 C CA . VAL A 1 212 ? -21.348 0.859 27.686 1.00 97.06 212 VAL A CA 1
ATOM 1682 C C . VAL A 1 212 ? -21.934 -0.041 26.608 1.00 97.06 212 VAL A C 1
ATOM 1684 O O . VAL A 1 212 ? -22.281 -1.199 26.854 1.00 97.06 212 VAL A O 1
ATOM 1687 N N . ILE A 1 213 ? -22.001 0.487 25.393 1.00 98.06 213 ILE A N 1
ATOM 1688 C CA . ILE A 1 213 ? -22.381 -0.263 24.199 1.00 98.06 213 ILE A CA 1
ATOM 1689 C C . ILE A 1 213 ? -21.167 -0.309 23.286 1.00 98.06 213 ILE A C 1
ATOM 1691 O O . ILE A 1 213 ? -20.601 0.732 22.957 1.00 98.06 213 ILE A O 1
ATOM 1695 N N . VAL A 1 214 ? -20.776 -1.510 22.872 1.00 98.50 214 VAL A N 1
ATOM 1696 C CA . VAL A 1 214 ? -19.765 -1.700 21.832 1.00 98.50 214 VAL A CA 1
ATOM 1697 C C . VAL A 1 214 ? -20.463 -2.144 20.558 1.00 98.50 214 VAL A C 1
ATOM 1699 O O . VAL A 1 214 ? -21.219 -3.117 20.579 1.00 98.50 214 VAL A O 1
ATOM 1702 N N . SER A 1 215 ? -20.198 -1.444 19.459 1.00 98.38 215 SER A N 1
ATOM 1703 C CA . SER A 1 215 ? -20.833 -1.672 18.162 1.00 98.38 215 SER A CA 1
ATOM 1704 C C . SER A 1 215 ? -19.778 -1.983 17.109 1.00 98.38 215 SER A C 1
ATOM 1706 O O . SER A 1 215 ? -18.956 -1.139 16.762 1.00 98.38 215 SER A O 1
ATOM 1708 N N . ASP A 1 216 ? -19.807 -3.206 16.589 1.00 98.56 216 ASP A N 1
ATOM 1709 C CA . ASP A 1 216 ? -19.099 -3.571 15.364 1.00 98.56 216 ASP A CA 1
ATOM 1710 C C . ASP A 1 216 ? -19.980 -3.208 14.169 1.00 98.56 216 ASP A C 1
ATOM 1712 O O . ASP A 1 216 ? -21.108 -3.694 14.065 1.00 98.56 216 ASP A O 1
ATOM 1716 N N . VAL A 1 217 ? -19.457 -2.353 13.290 1.00 98.25 217 VAL A N 1
ATOM 1717 C CA . VAL A 1 217 ? -20.185 -1.789 12.153 1.00 98.25 217 VAL A CA 1
ATOM 1718 C C . VAL A 1 217 ? -19.507 -2.196 10.845 1.00 98.25 217 VAL A C 1
ATOM 1720 O O . VAL A 1 217 ? -18.281 -2.148 10.720 1.00 98.25 217 VAL A O 1
ATOM 1723 N N . LEU A 1 218 ? -20.314 -2.586 9.859 1.00 98.62 218 LEU A N 1
ATOM 1724 C CA . LEU A 1 218 ? -19.937 -2.606 8.448 1.00 98.62 218 LEU A CA 1
ATOM 1725 C C . LEU A 1 218 ? -20.882 -1.656 7.711 1.00 98.62 218 LEU A C 1
ATOM 1727 O O . LEU A 1 218 ? -22.068 -1.953 7.556 1.00 98.62 218 LEU A O 1
ATOM 1731 N N . ASP A 1 219 ? -20.348 -0.512 7.295 1.00 97.94 219 ASP A N 1
ATOM 1732 C CA . ASP A 1 219 ? -21.075 0.525 6.569 1.00 97.94 219 ASP A CA 1
ATOM 1733 C C . ASP A 1 219 ? -20.583 0.587 5.124 1.00 97.94 219 ASP A C 1
ATOM 1735 O O . ASP A 1 219 ? -19.399 0.803 4.867 1.00 97.94 219 ASP A O 1
ATOM 1739 N N . PHE A 1 220 ? -21.481 0.378 4.167 1.00 98.44 220 PHE A N 1
ATOM 1740 C CA . PHE A 1 220 ? -21.136 0.446 2.754 1.00 98.44 220 PHE A CA 1
ATOM 1741 C C . PHE A 1 220 ? -20.800 1.877 2.309 1.00 98.44 220 PHE A C 1
ATOM 1743 O O . PHE A 1 220 ? -20.011 2.047 1.379 1.00 98.44 220 PHE A O 1
ATOM 1750 N N . ASN A 1 221 ? -21.303 2.903 3.003 1.00 97.19 221 ASN A N 1
ATOM 1751 C CA . ASN A 1 221 ? -21.028 4.307 2.676 1.00 97.19 221 ASN A CA 1
ATOM 1752 C C . ASN A 1 221 ? -19.573 4.734 2.905 1.00 97.19 221 ASN A C 1
ATOM 1754 O O . ASN A 1 221 ? -19.155 5.787 2.424 1.00 97.19 221 ASN A O 1
ATOM 1758 N N . SER A 1 222 ? -18.775 3.917 3.596 1.00 97.44 222 SER A N 1
ATOM 1759 C CA . SER A 1 222 ? -17.334 4.140 3.711 1.00 97.44 222 SER A CA 1
ATOM 1760 C C . SER A 1 222 ? -16.551 3.677 2.472 1.00 97.44 222 SER A C 1
ATOM 1762 O O . SER A 1 222 ? -15.342 3.892 2.400 1.00 97.44 222 SER A O 1
ATOM 1764 N N . SER A 1 223 ? -17.193 2.964 1.540 1.00 97.88 223 SER A N 1
ATOM 1765 C CA . SER A 1 223 ? -16.554 2.462 0.321 1.00 97.88 223 SER A CA 1
ATOM 1766 C C . SER A 1 223 ? -16.424 3.556 -0.742 1.00 97.88 223 SER A C 1
ATOM 1768 O O . SER A 1 223 ? -17.165 4.537 -0.751 1.00 97.88 223 SER A O 1
ATOM 1770 N N . GLN A 1 224 ? -15.481 3.385 -1.666 1.00 97.50 224 GLN A N 1
ATOM 1771 C CA . GLN A 1 224 ? -15.320 4.233 -2.848 1.00 97.50 224 GLN A CA 1
ATOM 1772 C C . GLN A 1 224 ? -15.207 3.340 -4.073 1.00 97.50 224 GLN A C 1
ATOM 1774 O O . GLN A 1 224 ? -14.502 2.332 -4.039 1.00 97.50 224 GLN A O 1
ATOM 1779 N N . ARG A 1 225 ? -15.884 3.721 -5.162 1.00 97.12 225 ARG A N 1
ATOM 1780 C CA . ARG A 1 225 ? -15.863 2.979 -6.437 1.00 97.12 225 ARG A CA 1
ATOM 1781 C C . ARG A 1 225 ? -16.313 1.514 -6.315 1.00 97.12 225 ARG A C 1
ATOM 1783 O O . ARG A 1 225 ? -15.963 0.664 -7.127 1.00 97.12 225 ARG A O 1
ATOM 1790 N N . CYS A 1 226 ? -17.155 1.233 -5.325 1.00 97.38 226 CYS A N 1
ATOM 1791 C CA . CYS A 1 226 ? -17.840 -0.043 -5.160 1.00 97.38 226 CYS A CA 1
ATOM 1792 C C . CYS A 1 226 ? -19.325 0.091 -5.515 1.00 97.38 226 CYS A C 1
ATOM 1794 O O . CYS A 1 226 ? -19.889 1.189 -5.561 1.00 97.38 226 CYS A O 1
ATOM 1796 N N . GLN A 1 227 ? -19.968 -1.047 -5.738 1.00 97.44 227 GLN A N 1
ATOM 1797 C CA . GLN A 1 227 ? -21.413 -1.206 -5.801 1.00 97.44 227 GLN A CA 1
ATOM 1798 C C . GLN A 1 227 ? -21.827 -2.268 -4.788 1.00 97.44 227 GLN A C 1
ATOM 1800 O O . GLN A 1 227 ? -21.161 -3.293 -4.630 1.00 97.44 227 GLN A O 1
ATOM 1805 N N . LEU A 1 228 ? -22.920 -2.002 -4.079 1.00 97.75 228 LEU A N 1
ATOM 1806 C CA . LEU A 1 228 ? -23.410 -2.911 -3.060 1.00 97.75 228 LEU A CA 1
ATOM 1807 C C . LEU A 1 228 ? -24.111 -4.105 -3.711 1.00 97.75 228 LEU A C 1
ATOM 1809 O O . LEU A 1 228 ? -24.965 -3.918 -4.577 1.00 97.75 228 LEU A O 1
ATOM 1813 N N . ASN A 1 229 ? -23.793 -5.314 -3.248 1.00 96.44 229 ASN A N 1
ATOM 1814 C CA . ASN A 1 229 ? -24.524 -6.524 -3.612 1.00 96.44 229 ASN A CA 1
ATOM 1815 C C . ASN A 1 229 ? -25.506 -6.904 -2.492 1.00 96.44 229 ASN A C 1
ATOM 1817 O O . ASN A 1 229 ? -26.722 -6.835 -2.667 1.00 96.44 229 ASN A O 1
ATOM 1821 N N . GLN A 1 230 ? -24.991 -7.225 -1.303 1.00 97.31 230 GLN A N 1
ATOM 1822 C CA . GLN A 1 230 ? -25.823 -7.614 -0.164 1.00 97.31 230 GLN A CA 1
ATOM 1823 C C . GLN A 1 230 ? -25.197 -7.206 1.166 1.00 97.31 230 GLN A C 1
ATOM 1825 O O . GLN A 1 230 ? -24.015 -7.446 1.403 1.00 97.31 230 GLN A O 1
ATOM 1830 N N . ILE A 1 231 ? -26.028 -6.692 2.071 1.00 98.25 231 ILE A N 1
ATOM 1831 C CA . ILE A 1 231 ? -25.725 -6.527 3.494 1.00 98.25 231 ILE A CA 1
ATOM 1832 C C . ILE A 1 231 ? -26.656 -7.422 4.289 1.00 98.25 231 ILE A C 1
ATOM 1834 O O . ILE A 1 231 ? -27.876 -7.376 4.106 1.00 98.25 231 ILE A O 1
ATOM 1838 N N . SER A 1 232 ? -26.092 -8.240 5.175 1.00 98.38 232 SER A N 1
ATOM 1839 C CA . SER A 1 232 ? -26.910 -8.965 6.137 1.00 98.38 232 SER A CA 1
ATOM 1840 C C . SER A 1 232 ? -26.113 -9.499 7.322 1.00 98.38 232 SER A C 1
ATOM 1842 O O . SER A 1 232 ? -24.946 -9.176 7.528 1.00 98.38 232 SER A O 1
ATOM 1844 N N . HIS A 1 233 ? -26.764 -10.320 8.136 1.00 98.38 233 HIS A N 1
ATOM 1845 C CA . HIS A 1 233 ? -26.173 -10.970 9.288 1.00 98.38 233 HIS A CA 1
ATOM 1846 C C . HIS A 1 233 ? -26.700 -12.394 9.451 1.00 98.38 233 HIS A C 1
ATOM 1848 O O . HIS A 1 233 ? -27.768 -12.759 8.962 1.00 98.38 233 HIS A O 1
ATOM 1854 N N . ASP A 1 234 ? -25.943 -13.217 10.169 1.00 96.94 234 ASP A N 1
ATOM 1855 C CA . ASP A 1 234 ? -26.381 -14.530 10.624 1.00 96.94 234 ASP A CA 1
ATOM 1856 C C . ASP A 1 234 ? -26.197 -14.660 12.147 1.00 96.94 234 ASP A C 1
ATOM 1858 O O . ASP A 1 234 ? -25.978 -13.681 12.863 1.00 96.94 234 ASP A O 1
ATOM 1862 N N . LYS A 1 235 ? -26.348 -15.870 12.689 1.00 95.19 235 LYS A N 1
ATOM 1863 C CA . LYS A 1 235 ? -26.237 -16.109 14.138 1.00 95.19 235 LYS A CA 1
ATOM 1864 C C . LYS A 1 235 ? -24.842 -15.817 14.713 1.00 95.19 235 LYS A C 1
ATOM 1866 O O . LYS A 1 235 ? -24.726 -15.599 15.918 1.00 95.19 235 LYS A O 1
ATOM 1871 N N . ASN A 1 236 ? -23.803 -15.840 13.882 1.00 95.69 236 ASN A N 1
ATOM 1872 C CA . ASN A 1 236 ? -22.409 -15.759 14.300 1.00 95.69 236 ASN A CA 1
ATOM 1873 C C . ASN A 1 236 ? -21.758 -14.410 13.960 1.00 95.69 236 ASN A C 1
ATOM 1875 O O . ASN A 1 236 ? -20.703 -14.111 14.509 1.00 95.69 236 ASN A O 1
ATOM 1879 N N . GLY A 1 237 ? -22.319 -13.612 13.050 1.00 97.94 237 GLY A N 1
ATOM 1880 C CA . GLY A 1 237 ? -21.679 -12.371 12.611 1.00 97.94 237 GLY A CA 1
ATOM 1881 C C . GLY A 1 237 ? -22.478 -11.574 11.589 1.00 97.94 237 GLY A C 1
ATOM 1882 O O . GLY A 1 237 ? -23.604 -11.934 11.242 1.00 97.94 237 GLY A O 1
ATOM 1883 N N . ILE A 1 238 ? -21.868 -10.490 11.125 1.00 98.81 238 ILE A N 1
ATOM 1884 C CA . ILE A 1 238 ? -22.413 -9.545 10.142 1.00 98.81 238 ILE A CA 1
ATOM 1885 C C . ILE A 1 238 ? -21.556 -9.576 8.877 1.00 98.81 238 ILE A C 1
ATOM 1887 O O . ILE A 1 238 ? -20.377 -9.926 8.948 1.00 98.81 238 ILE A O 1
ATOM 1891 N N . TYR A 1 239 ? -22.119 -9.239 7.721 1.00 98.88 239 TYR A N 1
ATOM 1892 C CA . TYR A 1 239 ? -21.366 -9.236 6.473 1.00 98.88 239 TYR A CA 1
ATOM 1893 C C . TYR A 1 239 ? -21.893 -8.246 5.440 1.00 98.88 239 TYR A C 1
ATOM 1895 O O . TYR A 1 239 ? -23.076 -7.901 5.410 1.00 98.88 239 TYR A O 1
ATOM 1903 N N . VAL A 1 240 ? -20.988 -7.859 4.546 1.00 98.81 240 VAL A N 1
ATOM 1904 C CA . VAL A 1 240 ? -21.275 -7.111 3.325 1.00 98.81 240 VAL A CA 1
ATOM 1905 C C . VAL A 1 240 ? -20.597 -7.799 2.144 1.00 98.81 240 VAL A C 1
ATOM 1907 O O . VAL A 1 240 ? -19.466 -8.273 2.254 1.00 98.81 240 VAL A O 1
ATOM 1910 N N . THR A 1 241 ? -21.302 -7.865 1.023 1.00 98.62 241 THR A N 1
ATOM 1911 C CA . THR A 1 241 ? -20.784 -8.287 -0.280 1.00 98.62 241 THR A CA 1
ATOM 1912 C C . THR A 1 241 ? -20.973 -7.153 -1.275 1.00 98.62 241 THR A C 1
ATOM 1914 O O . THR A 1 241 ? -21.946 -6.395 -1.194 1.00 98.62 241 THR A O 1
ATOM 1917 N N . PHE A 1 242 ? -20.019 -7.004 -2.179 1.00 98.38 242 PHE A N 1
ATOM 1918 C CA . PHE A 1 242 ? -19.906 -5.857 -3.072 1.00 98.38 242 PHE A CA 1
ATOM 1919 C C . PHE A 1 242 ? -19.108 -6.242 -4.316 1.00 98.38 242 PHE A C 1
ATOM 1921 O O . PHE A 1 242 ? -18.378 -7.227 -4.302 1.00 98.38 242 PHE A O 1
ATOM 1928 N N . HIS A 1 243 ? -19.204 -5.437 -5.366 1.00 97.56 243 HIS A N 1
ATOM 1929 C CA . HIS A 1 243 ? -18.395 -5.565 -6.579 1.00 97.56 243 HIS A CA 1
ATOM 1930 C C . HIS A 1 243 ? -17.824 -4.197 -6.977 1.00 97.56 243 HIS A C 1
ATOM 1932 O O . HIS A 1 243 ? -18.389 -3.168 -6.586 1.00 97.56 243 HIS A O 1
ATOM 1938 N N . PRO A 1 244 ? -16.706 -4.133 -7.719 1.00 97.56 244 PRO A N 1
ATOM 1939 C CA . PRO A 1 244 ? -16.191 -2.864 -8.215 1.00 97.56 244 PRO A CA 1
ATOM 1940 C C . PRO A 1 244 ? -17.183 -2.215 -9.183 1.00 97.56 244 PRO A C 1
ATOM 1942 O O . PRO A 1 244 ? -17.920 -2.893 -9.910 1.00 97.56 244 PRO A O 1
ATOM 1945 N N . GLN A 1 245 ? -17.189 -0.885 -9.247 1.00 96.50 245 GLN A N 1
ATOM 1946 C CA . GLN A 1 245 ? -17.935 -0.187 -10.292 1.00 96.50 245 GLN A CA 1
ATOM 1947 C C . GLN A 1 245 ? -17.435 -0.620 -11.677 1.00 96.50 245 GLN A C 1
ATOM 1949 O O . GLN A 1 245 ? -16.240 -0.721 -11.920 1.00 96.50 245 GLN A O 1
ATOM 1954 N N . GLY A 1 246 ? -18.367 -0.925 -12.581 1.00 94.56 246 GLY A N 1
ATOM 1955 C CA . GLY A 1 246 ? -18.049 -1.349 -13.947 1.00 94.56 246 GLY A CA 1
ATOM 1956 C C . GLY A 1 246 ? -17.662 -2.826 -14.117 1.00 94.56 246 GLY A C 1
ATOM 1957 O O . GLY A 1 246 ? -17.646 -3.286 -15.256 1.00 94.56 246 GLY A O 1
ATOM 1958 N N . LEU A 1 247 ? -17.441 -3.589 -13.036 1.00 95.25 247 LEU A N 1
ATOM 1959 C CA . LEU A 1 247 ? -16.976 -4.986 -13.090 1.00 95.25 247 LEU A CA 1
ATOM 1960 C C . LEU A 1 247 ? -17.859 -5.930 -12.255 1.00 95.25 247 LEU A C 1
ATOM 1962 O O . LEU A 1 247 ? -17.473 -6.402 -11.193 1.00 95.25 247 LEU A O 1
ATOM 1966 N N . SER A 1 248 ? -19.051 -6.270 -12.748 1.00 91.75 248 SER A N 1
ATOM 1967 C CA . SER A 1 248 ? -20.007 -7.120 -12.009 1.00 91.75 248 SER A CA 1
ATOM 1968 C C . SER A 1 248 ? -19.641 -8.611 -11.933 1.00 91.75 248 SER A C 1
ATOM 1970 O O . SER A 1 248 ? -20.434 -9.399 -11.430 1.00 91.75 248 SER A O 1
ATOM 1972 N N . TYR A 1 249 ? -18.514 -9.025 -12.516 1.00 92.06 249 TYR A N 1
ATOM 1973 C CA . TYR A 1 249 ? -18.009 -10.405 -12.461 1.00 92.06 249 TYR A CA 1
ATOM 1974 C C . TYR A 1 249 ? -16.900 -10.586 -11.416 1.00 92.06 249 TYR A C 1
ATOM 1976 O O . TYR A 1 249 ? -16.388 -11.693 -11.260 1.00 92.06 249 TYR A O 1
ATOM 1984 N N . ILE A 1 250 ? -16.522 -9.502 -10.734 1.00 96.81 250 ILE A N 1
ATOM 1985 C CA . ILE A 1 250 ? -15.579 -9.505 -9.624 1.00 96.81 250 ILE A CA 1
ATOM 1986 C C . ILE A 1 250 ? -16.368 -9.246 -8.347 1.00 96.81 250 ILE A C 1
ATOM 1988 O O . ILE A 1 250 ? -17.008 -8.207 -8.217 1.00 96.81 250 ILE A O 1
ATOM 1992 N N . ASP A 1 251 ? -16.305 -10.172 -7.397 1.00 98.06 251 ASP A N 1
ATOM 1993 C CA . ASP A 1 251 ? -17.017 -10.062 -6.127 1.00 98.06 251 ASP A CA 1
ATOM 1994 C C . ASP A 1 251 ? -16.035 -9.928 -4.962 1.00 98.06 251 ASP A C 1
ATOM 1996 O O . ASP A 1 251 ? -14.979 -10.560 -4.924 1.00 98.06 251 ASP A O 1
ATOM 2000 N N . GLY A 1 252 ? -16.421 -9.137 -3.968 1.00 98.50 252 GLY A N 1
ATOM 2001 C CA . GLY A 1 252 ? -15.760 -8.987 -2.681 1.00 98.50 252 GLY A CA 1
ATOM 2002 C C . GLY A 1 252 ? -16.721 -9.266 -1.530 1.00 98.50 252 GLY A C 1
ATOM 2003 O O . GLY A 1 252 ? -17.926 -9.019 -1.618 1.00 98.50 252 GLY A O 1
ATOM 2004 N N . ALA A 1 253 ? -16.189 -9.784 -0.426 1.00 98.81 253 ALA A N 1
ATOM 2005 C CA . ALA A 1 253 ? -16.935 -9.996 0.804 1.00 98.81 253 ALA A CA 1
ATOM 2006 C C . ALA A 1 253 ? -16.104 -9.635 2.033 1.00 98.81 253 ALA A C 1
ATOM 2008 O O . ALA A 1 253 ? -14.929 -9.993 2.138 1.00 98.81 253 ALA A O 1
ATOM 2009 N N . ILE A 1 254 ? -16.761 -8.994 2.998 1.00 98.88 254 ILE A N 1
ATOM 2010 C CA . ILE A 1 254 ? -16.251 -8.788 4.352 1.00 98.88 254 ILE A CA 1
ATOM 2011 C C . ILE A 1 254 ? -17.232 -9.447 5.314 1.00 98.88 254 ILE A C 1
ATOM 2013 O O . ILE A 1 254 ? -18.418 -9.125 5.320 1.00 98.88 254 ILE A O 1
ATOM 2017 N N . TYR A 1 255 ? -16.730 -10.364 6.138 1.00 98.88 255 TYR A N 1
ATOM 2018 C CA . TYR A 1 255 ? -17.480 -11.007 7.210 1.00 98.88 255 TYR A CA 1
ATOM 2019 C C . TYR A 1 255 ? -16.841 -10.667 8.555 1.00 98.88 255 TYR A C 1
ATOM 2021 O O . TYR A 1 255 ? -15.655 -10.927 8.757 1.00 98.88 255 TYR A O 1
ATOM 2029 N N . SER A 1 256 ? -17.629 -10.159 9.499 1.00 98.69 256 SER A N 1
ATOM 2030 C CA . SER A 1 256 ? -17.160 -9.784 10.831 1.00 98.69 256 SER A CA 1
ATOM 2031 C C . SER A 1 256 ? -17.760 -10.648 11.943 1.00 98.69 256 SER A C 1
ATOM 2033 O O . SER A 1 256 ? -18.980 -10.808 12.051 1.00 98.69 256 SER A O 1
ATOM 2035 N N . THR A 1 257 ? -16.893 -11.170 12.814 1.00 97.94 257 THR A N 1
ATOM 2036 C CA . THR A 1 257 ? -17.258 -11.890 14.044 1.00 97.94 257 THR A CA 1
ATOM 2037 C C . THR A 1 257 ? -16.797 -11.085 15.254 1.00 97.94 257 THR A C 1
ATOM 2039 O O . THR A 1 257 ? -15.611 -10.778 15.376 1.00 97.94 257 THR A O 1
ATOM 2042 N N . LEU A 1 258 ? -17.725 -10.794 16.166 1.00 97.44 258 LEU A N 1
ATOM 2043 C CA . LEU A 1 258 ? -17.457 -10.090 17.417 1.00 97.44 258 LEU A CA 1
ATOM 2044 C C . LEU A 1 258 ? -17.315 -11.088 18.573 1.00 97.44 258 LEU A C 1
ATOM 2046 O O . LEU A 1 258 ? -18.179 -11.941 18.780 1.00 97.44 258 LEU A O 1
ATOM 2050 N N . SER A 1 259 ? -16.232 -10.965 19.335 1.00 95.75 259 SER A N 1
ATOM 2051 C CA . SER A 1 259 ? -15.952 -11.743 20.541 1.00 95.75 259 SER A CA 1
ATOM 2052 C C . SER A 1 259 ? -16.015 -10.834 21.765 1.00 95.75 259 SER A C 1
ATOM 2054 O O . SER A 1 259 ? -15.157 -9.968 21.939 1.00 95.75 259 SER A O 1
ATOM 2056 N N . ALA A 1 260 ? -17.025 -11.042 22.611 1.00 94.50 260 ALA A N 1
ATOM 2057 C CA . ALA A 1 260 ? -17.261 -10.280 23.834 1.00 94.50 260 ALA A CA 1
ATOM 2058 C C . ALA A 1 260 ? -18.010 -11.123 24.882 1.00 94.50 260 ALA A C 1
ATOM 2060 O O . ALA A 1 260 ? -18.736 -12.059 24.539 1.00 94.50 260 ALA A O 1
ATOM 2061 N N . ASN A 1 261 ? -17.883 -10.749 26.158 1.00 90.38 261 ASN A N 1
ATOM 2062 C CA . ASN A 1 261 ? -18.596 -11.379 27.275 1.00 90.38 261 ASN A CA 1
ATOM 2063 C C . ASN A 1 261 ? -19.981 -10.742 27.484 1.00 90.38 261 ASN A C 1
ATOM 2065 O O . ASN A 1 261 ? -20.232 -10.104 28.503 1.00 90.38 261 ASN A O 1
ATOM 2069 N N . GLY A 1 262 ? -20.880 -10.905 26.515 1.00 91.00 262 GLY A N 1
ATOM 2070 C CA . GLY A 1 262 ? -22.238 -10.367 26.583 1.00 91.00 262 GLY A CA 1
ATOM 2071 C C . GLY A 1 262 ? -23.146 -10.932 25.495 1.00 91.00 262 GLY A C 1
ATOM 2072 O O . GLY A 1 262 ? -22.694 -11.627 24.582 1.00 91.00 262 GLY A O 1
ATOM 2073 N N . GLN A 1 263 ? -24.447 -10.657 25.598 1.00 94.50 263 GLN A N 1
ATOM 2074 C CA . GLN A 1 263 ? -25.390 -11.018 24.545 1.00 94.50 263 GLN A CA 1
ATOM 2075 C C . GLN A 1 263 ? -25.200 -10.076 23.353 1.00 94.50 263 GLN A C 1
ATOM 2077 O O . GLN A 1 263 ? -25.300 -8.862 23.500 1.00 94.50 263 GLN A O 1
ATOM 2082 N N . ILE A 1 264 ? -24.952 -10.652 22.175 1.00 97.94 264 ILE A N 1
ATOM 2083 C CA . ILE A 1 264 ? -24.779 -9.893 20.935 1.00 97.94 264 ILE A CA 1
ATOM 2084 C C . ILE A 1 264 ? -26.121 -9.800 20.207 1.00 97.94 264 ILE A C 1
ATOM 2086 O O . ILE A 1 264 ? -26.727 -10.828 19.883 1.00 97.94 264 ILE A O 1
ATOM 2090 N N . THR A 1 265 ? -26.567 -8.580 19.922 1.00 97.88 265 THR A N 1
ATOM 2091 C CA . THR A 1 265 ? -27.712 -8.293 19.046 1.00 97.88 265 THR A CA 1
ATOM 2092 C C . THR A 1 265 ? -27.215 -7.848 17.676 1.00 97.88 265 THR A C 1
ATOM 2094 O O . THR A 1 265 ? -26.084 -7.384 17.545 1.00 97.88 265 THR A O 1
ATOM 2097 N N . ARG A 1 266 ? -28.017 -8.057 16.627 1.00 98.12 266 ARG A N 1
ATOM 2098 C CA . ARG A 1 266 ? -27.650 -7.724 15.244 1.00 98.12 266 ARG A CA 1
ATOM 2099 C C . ARG A 1 266 ? -28.827 -7.105 14.532 1.00 98.12 266 ARG A C 1
ATOM 2101 O O . ARG A 1 266 ? -29.940 -7.615 14.644 1.00 98.12 266 ARG A O 1
ATOM 2108 N N . GLU A 1 267 ? -28.547 -6.045 13.802 1.00 97.06 267 GLU A N 1
ATOM 2109 C CA . GLU A 1 267 ? -29.531 -5.247 13.090 1.00 97.06 267 GLU A CA 1
ATOM 2110 C C . GLU A 1 267 ? -28.893 -4.708 11.806 1.00 97.06 267 GLU A C 1
ATOM 2112 O O . GLU A 1 267 ? -27.669 -4.615 11.683 1.00 97.06 267 GLU A O 1
ATOM 2117 N N . GLN A 1 268 ? -29.729 -4.386 10.824 1.00 96.81 268 GLN A N 1
ATOM 2118 C CA . GLN A 1 268 ? -29.291 -3.853 9.540 1.00 96.81 268 GLN A CA 1
ATOM 2119 C C . GLN A 1 268 ? -30.237 -2.759 9.050 1.00 96.81 268 GLN A C 1
ATOM 2121 O O . GLN A 1 268 ? -31.443 -2.796 9.299 1.00 96.81 268 GLN A O 1
ATOM 2126 N N . THR A 1 269 ? -29.676 -1.815 8.309 1.00 96.12 269 THR A N 1
ATOM 2127 C CA . THR A 1 269 ? -30.377 -0.864 7.449 1.00 96.12 269 THR A CA 1
ATOM 2128 C C . THR A 1 269 ? -30.142 -1.257 5.984 1.00 96.12 269 THR A C 1
ATOM 2130 O O . THR A 1 269 ? -29.719 -2.378 5.694 1.00 96.12 269 THR A O 1
ATOM 2133 N N . ASN A 1 270 ? -30.435 -0.357 5.042 1.00 93.81 270 ASN A N 1
ATOM 2134 C CA . ASN A 1 270 ? -30.176 -0.601 3.621 1.00 93.81 270 ASN A CA 1
ATOM 2135 C C . ASN A 1 270 ? -28.675 -0.626 3.285 1.00 93.81 270 ASN A C 1
ATOM 2137 O O . ASN A 1 270 ? -28.275 -1.350 2.380 1.00 93.81 270 ASN A O 1
ATOM 2141 N N . GLU A 1 271 ? -27.863 0.160 3.998 1.00 95.44 271 GLU A N 1
ATOM 2142 C CA . GLU A 1 271 ? -26.449 0.412 3.663 1.00 95.44 271 GLU A CA 1
ATOM 2143 C C . GLU A 1 271 ? -25.489 0.054 4.803 1.00 95.44 271 GLU A C 1
ATOM 2145 O O . GLU A 1 271 ? -24.276 0.058 4.615 1.00 95.44 271 GLU A O 1
ATOM 2150 N N . THR A 1 272 ? -26.009 -0.319 5.972 1.00 98.06 272 THR A N 1
ATOM 2151 C CA . THR A 1 272 ? -25.194 -0.592 7.157 1.00 98.06 272 THR A CA 1
ATOM 2152 C C . THR A 1 272 ? -25.707 -1.830 7.883 1.00 98.06 272 THR A C 1
ATOM 2154 O O . THR A 1 272 ? -26.913 -2.032 8.016 1.00 98.06 272 THR A O 1
ATOM 2157 N N . VAL A 1 273 ? -24.804 -2.651 8.410 1.00 98.62 273 VAL A N 1
ATOM 2158 C CA . VAL A 1 273 ? -25.128 -3.715 9.370 1.00 98.62 273 VAL A CA 1
ATOM 2159 C C . VAL A 1 273 ? -24.262 -3.560 10.603 1.00 98.62 273 VAL A C 1
ATOM 2161 O O . VAL A 1 273 ? -23.083 -3.220 10.512 1.00 98.62 273 VAL A O 1
ATOM 2164 N N . PHE A 1 274 ? -24.854 -3.806 11.764 1.00 97.38 274 PHE A N 1
ATOM 2165 C CA . PHE A 1 274 ? -24.175 -3.678 13.039 1.00 97.38 274 PHE A CA 1
ATOM 2166 C C . PHE A 1 274 ? -24.478 -4.861 13.948 1.00 97.38 274 PHE A C 1
ATOM 2168 O O . PHE A 1 274 ? -25.561 -5.453 13.916 1.00 97.38 274 PHE A O 1
ATOM 2175 N N . GLN A 1 275 ? -23.490 -5.214 14.766 1.00 98.25 275 GLN A N 1
ATOM 2176 C CA . GLN A 1 275 ? -23.674 -6.106 15.899 1.00 98.25 275 GLN A CA 1
ATOM 2177 C C . GLN A 1 275 ? -23.224 -5.419 17.184 1.00 98.25 275 GLN A C 1
ATOM 2179 O O . GLN A 1 275 ? -22.104 -4.918 17.274 1.00 98.25 275 GLN A O 1
ATOM 2184 N N . ASN A 1 276 ? -24.121 -5.394 18.165 1.00 98.19 276 ASN A N 1
ATOM 2185 C CA . ASN A 1 276 ? -23.974 -4.639 19.400 1.00 98.19 276 ASN A CA 1
ATOM 2186 C C . ASN A 1 276 ? -23.825 -5.590 20.580 1.00 98.19 276 ASN A C 1
ATOM 2188 O O . ASN A 1 276 ? -24.483 -6.631 20.632 1.00 98.19 276 ASN A O 1
ATOM 2192 N N . VAL A 1 277 ? -23.004 -5.206 21.549 1.00 98.19 277 VAL A N 1
ATOM 2193 C CA . VAL A 1 277 ? -22.940 -5.855 22.856 1.00 98.19 277 VAL A CA 1
ATOM 2194 C C . VAL A 1 277 ? -23.005 -4.795 23.948 1.00 98.19 277 VAL A C 1
ATOM 2196 O O . VAL A 1 277 ? -22.225 -3.843 23.964 1.00 98.19 277 VAL A O 1
ATOM 2199 N N . GLU A 1 278 ? -23.959 -4.965 24.856 1.00 97.62 278 GLU A N 1
ATOM 2200 C CA . GLU A 1 278 ? -24.054 -4.175 26.080 1.00 97.62 278 GLU A CA 1
ATOM 2201 C C . GLU A 1 278 ? -23.156 -4.797 27.146 1.00 97.62 278 GLU A C 1
ATOM 2203 O O . GLU A 1 278 ? -23.237 -5.997 27.425 1.00 97.62 278 GLU A O 1
ATOM 2208 N N . LEU A 1 279 ? -22.286 -3.981 27.736 1.00 97.25 279 LEU A N 1
ATOM 2209 C CA . LEU A 1 279 ? -21.331 -4.403 28.752 1.00 97.25 279 LEU A CA 1
ATOM 2210 C C . LEU A 1 279 ? -21.440 -3.489 29.968 1.00 97.25 279 LEU A C 1
ATOM 2212 O O . LEU A 1 279 ? -21.604 -2.279 29.845 1.00 97.25 279 LEU A O 1
ATOM 2216 N N . THR A 1 280 ? -21.312 -4.074 31.155 1.00 96.38 280 THR A N 1
ATOM 2217 C CA . THR A 1 280 ? -21.118 -3.316 32.395 1.00 96.38 280 THR A CA 1
ATOM 2218 C C . THR A 1 280 ? -19.647 -3.407 32.771 1.00 96.38 280 THR A C 1
ATOM 2220 O O . THR A 1 280 ? -19.126 -4.510 32.937 1.00 96.38 280 THR A O 1
ATOM 2223 N N . ILE A 1 281 ? -18.974 -2.262 32.873 1.00 96.44 281 ILE A N 1
ATOM 2224 C CA . ILE A 1 281 ? -17.577 -2.190 33.300 1.00 96.44 281 ILE A CA 1
ATOM 2225 C C . ILE A 1 281 ? -17.559 -1.865 34.789 1.00 96.44 281 ILE A C 1
ATOM 2227 O O . ILE A 1 281 ? -17.867 -0.743 35.195 1.00 96.44 281 ILE A O 1
ATOM 2231 N N . GLU A 1 282 ? -17.208 -2.857 35.601 1.00 97.25 282 GLU A N 1
ATOM 2232 C CA . GLU A 1 282 ? -17.115 -2.708 37.052 1.00 97.25 282 GLU A CA 1
ATOM 2233 C C . GLU A 1 282 ? -15.957 -1.775 37.453 1.00 97.25 282 GLU A C 1
ATOM 2235 O O . GLU A 1 282 ? -14.986 -1.638 36.695 1.00 97.25 282 GLU A O 1
ATOM 2240 N N . PRO A 1 283 ? -16.015 -1.159 38.645 1.00 97.50 283 PRO A N 1
ATOM 2241 C CA . PRO A 1 283 ? -14.919 -0.363 39.188 1.00 97.50 283 PRO A CA 1
ATOM 2242 C C . PRO A 1 283 ? -13.591 -1.121 39.177 1.00 97.50 283 PRO A C 1
ATOM 2244 O O . PRO A 1 283 ? -13.532 -2.284 39.584 1.00 97.50 283 PRO A O 1
ATOM 2247 N N . HIS A 1 284 ? -12.515 -0.452 38.761 1.00 97.38 284 HIS A N 1
ATOM 2248 C CA . HIS A 1 284 ? -11.152 -0.999 38.714 1.00 97.38 284 HIS A CA 1
ATOM 2249 C C . HIS A 1 284 ? -11.031 -2.283 37.880 1.00 97.38 284 HIS A C 1
ATOM 2251 O O . HIS A 1 284 ? -10.199 -3.148 38.165 1.00 97.38 284 HIS A O 1
ATOM 2257 N N . SER A 1 285 ? -11.864 -2.423 36.845 1.00 97.25 285 SER A N 1
ATOM 2258 C CA . SER A 1 285 ? -11.881 -3.582 35.950 1.00 97.25 285 SER A CA 1
ATOM 2259 C C . SER A 1 285 ? -11.697 -3.186 34.485 1.00 97.25 285 SER A C 1
ATOM 2261 O O . SER A 1 285 ? -11.912 -2.036 34.098 1.00 97.25 285 SER A O 1
ATOM 2263 N N . CYS A 1 286 ? -11.268 -4.151 33.670 1.00 96.06 286 CYS A N 1
ATOM 2264 C CA . CYS A 1 286 ? -11.076 -3.994 32.233 1.00 96.06 286 CYS A CA 1
ATOM 2265 C C . CYS A 1 286 ? -11.958 -4.990 31.479 1.00 96.06 286 CYS A C 1
ATOM 2267 O O . CYS A 1 286 ? -12.000 -6.173 31.829 1.00 96.06 286 CYS A O 1
ATOM 2269 N N . VAL A 1 287 ? -12.623 -4.521 30.427 1.00 96.44 287 VAL A N 1
ATOM 2270 C CA . VAL A 1 287 ? -13.301 -5.377 29.448 1.00 96.44 287 VAL A CA 1
ATOM 2271 C C . VAL A 1 287 ? -12.501 -5.414 28.151 1.00 96.44 287 VAL A C 1
ATOM 2273 O O . VAL A 1 287 ? -11.950 -4.401 27.723 1.00 96.44 287 VAL A O 1
ATOM 2276 N N . GLN A 1 288 ? -12.458 -6.583 27.514 1.00 96.31 288 GLN A N 1
ATOM 2277 C CA . GLN A 1 288 ? -11.830 -6.781 26.211 1.00 96.31 288 GLN A CA 1
ATOM 2278 C C . GLN A 1 288 ? -12.884 -7.221 25.195 1.00 96.31 288 GLN A C 1
ATOM 2280 O O . GLN A 1 288 ? -13.654 -8.150 25.452 1.00 96.31 288 GLN A O 1
ATOM 2285 N N . VAL A 1 289 ? -12.894 -6.567 24.036 1.00 97.75 289 VAL A N 1
ATOM 2286 C CA . VAL A 1 289 ? -13.753 -6.900 22.898 1.00 97.75 289 VAL A CA 1
ATOM 2287 C C . VAL A 1 289 ? -12.891 -6.997 21.649 1.00 97.75 289 VAL A C 1
ATOM 2289 O O . VAL A 1 289 ? -12.130 -6.082 21.347 1.00 97.75 289 VAL A O 1
ATOM 2292 N N . ALA A 1 290 ? -13.014 -8.099 20.914 1.00 97.81 290 ALA A N 1
ATOM 2293 C CA . ALA A 1 290 ? -12.243 -8.328 19.697 1.00 97.81 290 ALA A CA 1
ATOM 2294 C C . ALA A 1 290 ? -13.162 -8.544 18.493 1.00 97.81 290 ALA A C 1
ATOM 2296 O O . ALA A 1 290 ? -14.076 -9.369 18.534 1.00 97.81 290 ALA A O 1
ATOM 2297 N N . LYS A 1 291 ? -12.885 -7.823 17.409 1.00 98.12 291 LYS A N 1
ATOM 2298 C CA . LYS A 1 291 ? -13.515 -7.974 16.097 1.00 98.12 291 LYS A CA 1
ATOM 2299 C C . LYS A 1 291 ? -12.548 -8.684 15.155 1.00 98.12 291 LYS A C 1
ATOM 2301 O O . LYS A 1 291 ? -11.429 -8.218 14.950 1.00 98.12 291 LYS A O 1
ATOM 2306 N N . TYR A 1 292 ? -13.002 -9.782 14.558 1.00 98.56 292 TYR A N 1
ATOM 2307 C CA . TYR A 1 292 ? -12.261 -10.549 13.556 1.00 98.56 292 TYR A CA 1
ATOM 2308 C C . TYR A 1 292 ? -12.925 -10.363 12.192 1.00 98.56 292 TYR A C 1
ATOM 2310 O O . TYR A 1 292 ? -14.024 -10.875 11.963 1.00 98.56 292 TYR A O 1
ATOM 2318 N N . ALA A 1 293 ? -12.262 -9.661 11.279 1.00 98.69 293 ALA A N 1
ATOM 2319 C CA . ALA A 1 293 ? -12.760 -9.407 9.932 1.00 98.69 293 ALA A CA 1
ATOM 2320 C C . ALA A 1 293 ? -12.101 -10.369 8.936 1.00 98.69 293 ALA A C 1
ATOM 2322 O O . ALA A 1 293 ? -10.890 -10.338 8.743 1.00 98.69 293 ALA A O 1
ATOM 2323 N N . GLY A 1 294 ? -12.890 -11.238 8.309 1.00 98.81 294 GLY A N 1
ATOM 2324 C CA . GLY A 1 294 ? -12.461 -12.010 7.147 1.00 98.81 294 GLY A CA 1
ATOM 2325 C C . GLY A 1 294 ? -12.798 -11.243 5.877 1.00 98.81 294 GLY A C 1
ATOM 2326 O O . GLY A 1 294 ? -13.950 -10.853 5.705 1.00 98.81 294 GLY A O 1
ATOM 2327 N N . ILE A 1 295 ? -11.817 -11.035 5.002 1.00 98.81 295 ILE A N 1
ATOM 2328 C CA . ILE A 1 295 ? -11.964 -10.280 3.752 1.00 98.81 295 ILE A CA 1
ATOM 2329 C C . ILE A 1 295 ? -11.467 -11.130 2.585 1.00 98.81 295 ILE A C 1
ATOM 2331 O O . ILE A 1 295 ? -10.370 -11.689 2.647 1.00 98.81 295 ILE A O 1
ATOM 2335 N N . ALA A 1 296 ? -12.248 -11.235 1.515 1.00 98.38 296 ALA A N 1
ATOM 2336 C CA . ALA A 1 296 ? -11.872 -11.986 0.320 1.00 98.38 296 ALA A CA 1
ATOM 2337 C C . ALA A 1 296 ? -12.484 -11.382 -0.943 1.00 98.38 296 ALA A C 1
ATOM 2339 O O . ALA A 1 296 ? -13.583 -10.835 -0.889 1.00 98.38 296 ALA A O 1
ATOM 2340 N N . THR A 1 297 ? -11.777 -11.515 -2.061 1.00 98.12 297 THR A N 1
ATOM 2341 C CA . THR A 1 297 ? -12.249 -11.154 -3.399 1.00 98.12 297 THR A CA 1
ATOM 2342 C C . THR A 1 297 ? -12.054 -12.333 -4.342 1.00 98.12 297 THR A C 1
ATOM 2344 O O . THR A 1 297 ? -11.260 -13.236 -4.061 1.00 98.12 297 THR A O 1
ATOM 2347 N N . THR A 1 298 ? -12.785 -12.346 -5.452 1.00 97.44 298 THR A N 1
ATOM 2348 C CA . THR A 1 298 ? -12.650 -13.388 -6.478 1.00 97.44 298 THR A CA 1
ATOM 2349 C C . THR A 1 298 ? -11.271 -13.366 -7.132 1.00 97.44 298 THR A C 1
ATOM 2351 O O . THR A 1 298 ? -10.753 -14.425 -7.463 1.00 97.44 298 THR A O 1
ATOM 2354 N N . ASP A 1 299 ? -10.631 -12.196 -7.233 1.00 94.69 299 ASP A N 1
ATOM 2355 C CA . ASP A 1 299 ? -9.282 -12.052 -7.803 1.00 94.69 299 ASP A CA 1
ATOM 2356 C C . ASP A 1 299 ? -8.183 -12.755 -7.001 1.00 94.69 299 ASP A C 1
ATOM 2358 O O . ASP A 1 299 ? -7.113 -13.029 -7.541 1.00 94.69 299 ASP A O 1
ATOM 2362 N N . LEU A 1 300 ? -8.416 -13.048 -5.716 1.00 95.62 300 LEU A N 1
ATOM 2363 C CA . LEU A 1 300 ? -7.427 -13.738 -4.888 1.00 95.62 300 LEU A CA 1
ATOM 2364 C C . LEU A 1 300 ? -7.182 -15.182 -5.337 1.00 95.62 300 LEU A C 1
ATOM 2366 O O . LEU A 1 300 ? -6.055 -15.658 -5.259 1.00 95.62 300 LEU A O 1
ATOM 2370 N N . ASP A 1 301 ? -8.243 -15.878 -5.732 1.00 94.62 301 ASP A N 1
ATOM 2371 C CA . ASP A 1 301 ? -8.197 -17.256 -6.218 1.00 94.62 301 ASP A CA 1
ATOM 2372 C C . ASP A 1 301 ? -9.352 -17.426 -7.210 1.00 94.62 301 ASP A C 1
ATOM 2374 O O . ASP A 1 301 ? -10.429 -17.915 -6.845 1.00 94.62 301 ASP A O 1
ATOM 2378 N N . PRO A 1 302 ? -9.166 -16.971 -8.462 1.00 92.00 302 PRO A N 1
ATOM 2379 C CA . PRO A 1 302 ? -10.230 -16.983 -9.447 1.00 92.00 302 PRO A CA 1
ATOM 2380 C C . PRO A 1 302 ? -10.649 -18.403 -9.809 1.00 92.00 302 PRO A C 1
ATOM 2382 O O . PRO A 1 302 ? -11.742 -18.566 -10.336 1.00 92.00 302 PRO A O 1
ATOM 2385 N N . ASP A 1 303 ? -9.843 -19.435 -9.541 1.00 93.12 303 ASP A N 1
ATOM 2386 C CA . ASP A 1 303 ? -10.197 -20.833 -9.794 1.00 93.12 303 ASP A CA 1
ATOM 2387 C C . ASP A 1 303 ? -11.183 -21.373 -8.757 1.00 93.12 303 ASP A C 1
ATOM 2389 O O . ASP A 1 303 ? -12.151 -22.049 -9.126 1.00 93.12 303 ASP A O 1
ATOM 2393 N N . SER A 1 304 ? -10.989 -21.028 -7.483 1.00 94.94 304 SER A N 1
ATOM 2394 C CA . SER A 1 304 ? -11.868 -21.447 -6.386 1.00 94.94 304 SER A CA 1
ATOM 2395 C C . SER A 1 304 ? -13.056 -20.511 -6.152 1.00 94.94 304 SER A C 1
ATOM 2397 O O . SER A 1 304 ? -14.095 -20.960 -5.660 1.00 94.94 304 SER A O 1
ATOM 2399 N N . PHE A 1 305 ? -12.922 -19.220 -6.459 1.00 96.81 305 PHE A N 1
ATOM 2400 C CA . PHE A 1 305 ? -13.917 -18.193 -6.156 1.00 96.81 305 PHE A CA 1
ATOM 2401 C C . PHE A 1 305 ? -14.557 -17.658 -7.434 1.00 96.81 305 PHE A C 1
ATOM 2403 O O . PHE A 1 305 ? -13.945 -16.905 -8.187 1.00 96.81 305 PHE A O 1
ATOM 2410 N N . LYS A 1 306 ? -15.819 -18.034 -7.675 1.00 95.19 306 LYS A N 1
ATOM 2411 C CA . LYS A 1 306 ? -16.557 -17.636 -8.886 1.00 95.19 306 LYS A CA 1
ATOM 2412 C C . LYS A 1 306 ? -17.723 -16.692 -8.605 1.00 95.19 306 LYS A C 1
ATOM 2414 O O . LYS A 1 306 ? -18.300 -16.159 -9.546 1.00 95.19 306 LYS A O 1
ATOM 2419 N N . THR A 1 307 ? -18.113 -16.550 -7.340 1.00 96.44 307 THR A N 1
ATOM 2420 C CA . THR A 1 307 ? -19.304 -15.800 -6.928 1.00 96.44 307 THR A CA 1
ATOM 2421 C C . THR A 1 307 ? -19.107 -15.119 -5.575 1.00 96.44 307 THR A C 1
ATOM 2423 O O . THR A 1 307 ? -18.314 -15.583 -4.747 1.00 96.44 307 THR A O 1
ATOM 2426 N N . ALA A 1 308 ? -19.925 -14.100 -5.299 1.00 97.25 308 ALA A N 1
ATOM 2427 C CA . ALA A 1 308 ? -20.068 -13.476 -3.981 1.00 97.25 308 ALA A CA 1
ATOM 2428 C C . ALA A 1 308 ? -20.267 -14.492 -2.841 1.00 97.25 308 ALA A C 1
ATOM 2430 O O . ALA A 1 308 ? -19.712 -14.334 -1.754 1.00 97.25 308 ALA A O 1
ATOM 2431 N N . ASP A 1 309 ? -21.016 -15.569 -3.086 1.00 97.88 309 ASP A N 1
ATOM 2432 C CA . ASP A 1 309 ? -21.259 -16.616 -2.093 1.00 97.88 309 ASP A CA 1
ATOM 2433 C C . ASP A 1 309 ? -19.992 -17.407 -1.744 1.00 97.88 309 ASP A C 1
ATOM 2435 O O . ASP A 1 309 ? -19.829 -17.833 -0.595 1.00 97.88 309 ASP A O 1
ATOM 2439 N N . ASP A 1 310 ? -19.098 -17.632 -2.708 1.00 98.12 310 ASP A N 1
ATOM 2440 C CA . ASP A 1 310 ? -17.848 -18.365 -2.487 1.00 98.12 310 ASP A CA 1
ATOM 2441 C C . ASP A 1 310 ? -16.894 -17.546 -1.618 1.00 98.12 310 ASP A C 1
ATOM 2443 O O . ASP A 1 310 ? -16.425 -18.032 -0.579 1.00 98.12 310 ASP A O 1
ATOM 2447 N N . VAL A 1 311 ? -16.693 -16.274 -1.979 1.00 98.38 311 VAL A N 1
ATOM 2448 C CA . VAL A 1 311 ? -15.857 -15.353 -1.198 1.00 98.38 311 VAL A CA 1
ATOM 2449 C C . VAL A 1 311 ? -16.464 -15.074 0.175 1.00 98.38 311 VAL A C 1
ATOM 2451 O O . VAL A 1 311 ? -15.732 -15.046 1.162 1.00 98.38 311 VAL A O 1
ATOM 2454 N N . LEU A 1 312 ? -17.793 -14.985 0.302 1.00 98.75 312 LEU A N 1
ATOM 2455 C CA . LEU A 1 312 ? -18.469 -14.826 1.592 1.00 98.75 312 LEU A CA 1
ATOM 2456 C C . LEU A 1 312 ? -18.300 -16.058 2.490 1.00 98.75 312 LEU A C 1
ATOM 2458 O O . LEU A 1 312 ? -18.021 -15.925 3.686 1.00 98.75 312 LEU A O 1
ATOM 2462 N N . LYS A 1 313 ? -18.448 -17.276 1.949 1.00 98.50 313 LYS A N 1
ATOM 2463 C CA . LYS A 1 313 ? -18.194 -18.518 2.705 1.00 98.50 313 LYS A CA 1
ATOM 2464 C C . LYS A 1 313 ? -16.749 -18.575 3.189 1.00 98.50 313 LYS A C 1
ATOM 2466 O O . LYS A 1 313 ? -16.511 -18.974 4.334 1.00 98.50 313 LYS A O 1
ATOM 2471 N N . PHE A 1 314 ? -15.800 -18.173 2.347 1.00 98.69 314 PHE A N 1
ATOM 2472 C CA . PHE A 1 314 ? -14.388 -18.136 2.703 1.00 98.69 314 PHE A CA 1
ATOM 2473 C C . PHE A 1 314 ? -14.086 -17.063 3.760 1.00 98.69 314 PHE A C 1
ATOM 2475 O O . PHE A 1 314 ? -13.519 -17.391 4.802 1.00 98.69 314 PHE A O 1
ATOM 2482 N N . ALA A 1 315 ? -14.554 -15.827 3.573 1.00 98.69 315 ALA A N 1
ATOM 2483 C CA . ALA A 1 315 ? -14.445 -14.735 4.542 1.00 98.69 315 ALA A CA 1
ATOM 2484 C C . ALA A 1 315 ? -15.029 -15.125 5.912 1.00 98.69 315 ALA A C 1
ATOM 2486 O O . ALA A 1 315 ? -14.376 -14.960 6.946 1.00 98.69 315 ALA A O 1
ATOM 2487 N N . ARG A 1 316 ? -16.213 -15.756 5.933 1.00 98.62 316 ARG A N 1
ATOM 2488 C CA . ARG A 1 316 ? -16.821 -16.309 7.154 1.00 98.62 316 ARG A CA 1
ATOM 2489 C C . ARG A 1 316 ? -15.907 -17.336 7.821 1.00 98.62 316 ARG A C 1
ATOM 2491 O O . ARG A 1 316 ? -15.681 -17.268 9.029 1.00 98.62 316 ARG A O 1
ATOM 2498 N N . LYS A 1 317 ? -15.374 -18.289 7.049 1.00 98.19 317 LYS A N 1
ATOM 2499 C CA . LYS A 1 317 ? -14.453 -19.319 7.554 1.00 98.19 317 LYS A CA 1
ATOM 2500 C C . LYS A 1 317 ? -13.196 -18.693 8.155 1.00 98.19 317 LYS A C 1
ATOM 2502 O O . LYS A 1 317 ? -12.755 -19.158 9.201 1.00 98.19 317 LYS A O 1
ATOM 2507 N N . VAL A 1 318 ? -12.639 -17.661 7.522 1.00 98.19 318 VAL A N 1
ATOM 2508 C CA . VAL A 1 318 ? -11.469 -16.923 8.016 1.00 98.19 318 VAL A CA 1
ATOM 2509 C C . VAL A 1 318 ? -11.790 -16.233 9.337 1.00 98.19 318 VAL A C 1
ATOM 2511 O O . VAL A 1 318 ? -11.078 -16.461 10.308 1.00 98.19 318 VAL A O 1
ATOM 2514 N N . SER A 1 319 ? -12.874 -15.462 9.406 1.00 97.81 319 SER A N 1
ATOM 2515 C CA . SER A 1 319 ? -13.288 -14.727 10.610 1.00 97.81 319 SER A CA 1
ATOM 2516 C C . SER A 1 319 ? -13.589 -15.649 11.807 1.00 97.81 319 SER A C 1
ATOM 2518 O O . SER A 1 319 ? -13.251 -15.329 12.942 1.00 97.81 319 SER A O 1
ATOM 2520 N N . GLN A 1 320 ? -14.166 -16.833 11.563 1.00 95.56 320 GLN A N 1
ATOM 2521 C CA . GLN A 1 320 ? -14.613 -17.775 12.606 1.00 95.56 320 GLN A CA 1
ATOM 2522 C C . GLN A 1 320 ? -13.613 -18.897 12.926 1.00 95.56 320 GLN A C 1
ATOM 2524 O O . GLN A 1 320 ? -13.949 -19.849 13.643 1.00 95.56 320 GLN A O 1
ATOM 2529 N N . ASN A 1 321 ? -12.407 -18.866 12.360 1.00 92.38 321 ASN A N 1
ATOM 2530 C CA . ASN A 1 321 ? -11.475 -19.976 12.510 1.00 92.38 321 ASN A CA 1
ATOM 2531 C C . ASN A 1 321 ? -10.955 -20.068 13.953 1.00 92.38 321 ASN A C 1
ATOM 2533 O O . ASN A 1 321 ? -10.121 -19.292 14.401 1.00 92.38 321 ASN A O 1
ATOM 2537 N N . LYS A 1 322 ? -11.400 -21.107 14.664 1.00 84.19 322 LYS A N 1
ATOM 2538 C CA . LYS A 1 322 ? -11.025 -21.371 16.061 1.00 84.19 322 LYS A CA 1
ATOM 2539 C C . LYS A 1 322 ? -9.524 -21.576 16.286 1.00 84.19 322 LYS A C 1
ATOM 2541 O O . LYS A 1 322 ? -9.084 -21.509 17.427 1.00 84.19 322 LYS A O 1
ATOM 2546 N N . LYS A 1 323 ? -8.741 -21.850 15.234 1.00 83.00 323 LYS A N 1
ATOM 2547 C CA . LYS A 1 323 ? -7.277 -21.973 15.334 1.00 83.00 323 LYS A CA 1
ATOM 2548 C C . LYS A 1 323 ? -6.587 -20.647 15.657 1.00 83.00 323 LYS A C 1
ATOM 2550 O O . LYS A 1 323 ? -5.441 -20.689 16.083 1.00 83.00 323 LYS A O 1
ATOM 2555 N N . HIS A 1 324 ? -7.269 -19.514 15.475 1.00 81.50 324 HIS A N 1
ATOM 2556 C CA . HIS A 1 324 ? -6.746 -18.191 15.828 1.00 81.50 324 HIS A CA 1
ATOM 2557 C C . HIS A 1 324 ? -6.475 -18.045 17.323 1.00 81.50 324 HIS A C 1
ATOM 2559 O O . HIS A 1 324 ? -5.599 -17.275 17.703 1.00 81.50 324 HIS A O 1
ATOM 2565 N N . GLY A 1 325 ? -7.214 -18.785 18.157 1.00 84.56 325 GLY A N 1
ATOM 2566 C CA . GLY A 1 325 ? -7.173 -18.586 19.596 1.00 84.56 325 GLY A CA 1
ATOM 2567 C C . GLY A 1 325 ? -7.894 -17.311 20.032 1.00 84.56 325 GLY A C 1
ATOM 2568 O O . GLY A 1 325 ? -8.774 -16.811 19.329 1.00 84.56 325 GLY A O 1
ATOM 2569 N N . ASP A 1 326 ? -7.530 -16.797 21.204 1.00 90.00 326 ASP A N 1
ATOM 2570 C CA . ASP A 1 326 ? -7.943 -15.457 21.631 1.00 90.00 326 ASP A CA 1
ATOM 2571 C C . ASP A 1 326 ? -7.151 -14.353 20.895 1.00 90.00 326 ASP A C 1
ATOM 2573 O O . ASP A 1 326 ? -6.212 -14.617 20.139 1.00 90.00 326 ASP A O 1
ATOM 2577 N N . ALA A 1 327 ? -7.540 -13.090 21.085 1.00 92.88 327 ALA A N 1
ATOM 2578 C CA . ALA A 1 327 ? -6.889 -11.958 20.422 1.00 92.88 327 ALA A CA 1
ATOM 2579 C C . ALA A 1 327 ? -5.385 -11.865 20.742 1.00 92.88 327 ALA A C 1
ATOM 2581 O O . ALA A 1 327 ? -4.590 -11.531 19.866 1.00 92.88 327 ALA A O 1
ATOM 2582 N N . THR A 1 328 ? -4.978 -12.220 21.963 1.00 93.38 328 THR A N 1
ATOM 2583 C CA . THR A 1 328 ? -3.573 -12.209 22.391 1.00 93.38 328 THR A CA 1
ATOM 2584 C C . THR A 1 328 ? -2.761 -13.266 21.644 1.00 93.38 328 THR A C 1
ATOM 2586 O O . THR A 1 328 ? -1.660 -12.990 21.163 1.00 93.38 328 THR A O 1
ATOM 2589 N N . GLN A 1 329 ? -3.303 -14.477 21.503 1.00 94.50 329 GLN A N 1
ATOM 2590 C CA . GLN A 1 329 ? -2.689 -15.557 20.730 1.00 94.50 329 GLN A CA 1
ATOM 2591 C C . GLN A 1 329 ? -2.537 -15.164 19.256 1.00 94.50 329 GLN A C 1
ATOM 2593 O O . GLN A 1 329 ? -1.463 -15.367 18.682 1.00 94.50 329 GLN A O 1
ATOM 2598 N N . LEU A 1 330 ? -3.553 -14.519 18.676 1.00 96.06 330 LEU A N 1
ATOM 2599 C CA . LEU A 1 330 ? -3.503 -14.043 17.296 1.00 96.06 330 LEU A CA 1
ATOM 2600 C C . LEU A 1 330 ? -2.422 -12.966 17.094 1.00 96.06 330 LEU A C 1
ATOM 2602 O O . LEU A 1 330 ? -1.603 -13.094 16.183 1.00 96.06 330 LEU A O 1
ATOM 2606 N N . VAL A 1 331 ? -2.348 -11.962 17.977 1.00 97.12 331 VAL A N 1
ATOM 2607 C CA . VAL A 1 331 ? -1.295 -10.924 17.962 1.00 97.12 331 VAL A CA 1
ATOM 2608 C C . VAL A 1 331 ? 0.106 -11.545 18.055 1.00 97.12 331 VAL A C 1
ATOM 2610 O O . VAL A 1 331 ? 1.018 -11.148 17.329 1.00 97.12 331 VAL A O 1
ATOM 2613 N N . ASN A 1 332 ? 0.294 -12.563 18.896 1.00 96.12 332 ASN A N 1
ATOM 2614 C CA . ASN A 1 332 ? 1.584 -13.246 19.021 1.00 96.12 332 ASN A CA 1
ATOM 2615 C C . ASN A 1 332 ? 1.959 -14.041 17.760 1.00 96.12 332 ASN A C 1
ATOM 2617 O O . ASN A 1 332 ? 3.124 -14.038 17.354 1.00 96.12 332 ASN A O 1
ATOM 2621 N N . SER A 1 333 ? 0.990 -14.698 17.115 1.00 96.69 333 SER A N 1
ATOM 2622 C CA . SER A 1 333 ? 1.230 -15.393 15.843 1.00 96.69 333 SER A CA 1
ATOM 2623 C C . SER A 1 333 ? 1.584 -14.418 14.714 1.00 96.69 333 SER A C 1
ATOM 2625 O O . SER A 1 333 ? 2.520 -14.664 13.954 1.00 96.69 333 SER A O 1
ATOM 2627 N N . HIS A 1 334 ? 0.935 -13.253 14.687 1.00 97.44 334 HIS A N 1
ATOM 2628 C CA . HIS A 1 334 ? 1.237 -12.163 13.769 1.00 97.44 334 HIS A CA 1
ATOM 2629 C C . HIS A 1 334 ? 2.672 -11.643 13.936 1.00 97.44 334 HIS A C 1
ATOM 2631 O O . HIS A 1 334 ? 3.432 -11.594 12.967 1.00 97.44 334 HIS A O 1
ATOM 2637 N N . ARG A 1 335 ? 3.072 -11.333 15.175 1.00 96.12 335 ARG A N 1
ATOM 2638 C CA . ARG A 1 335 ? 4.446 -10.928 15.517 1.00 96.12 335 ARG A CA 1
ATOM 2639 C C . ARG A 1 335 ? 5.472 -11.970 15.106 1.00 96.12 335 ARG A C 1
ATOM 2641 O O . ARG A 1 335 ? 6.502 -11.633 14.534 1.00 96.12 335 ARG A O 1
ATOM 2648 N N . SER A 1 336 ? 5.168 -13.242 15.348 1.00 95.38 336 SER A N 1
ATOM 2649 C CA . SER A 1 336 ? 6.041 -14.352 14.957 1.00 95.38 336 SER A CA 1
ATOM 2650 C C . SER A 1 336 ? 6.209 -14.437 13.437 1.00 95.38 336 SER A C 1
ATOM 2652 O O . SER A 1 336 ? 7.299 -14.735 12.959 1.00 95.38 336 SER A O 1
ATOM 2654 N N . ALA A 1 337 ? 5.154 -14.164 12.665 1.00 94.69 337 ALA A N 1
ATOM 2655 C CA . ALA A 1 337 ? 5.216 -14.148 11.206 1.00 94.69 337 ALA A CA 1
ATOM 2656 C C . ALA A 1 337 ? 6.050 -12.974 10.666 1.00 94.69 337 ALA A C 1
ATOM 2658 O O . ALA A 1 337 ? 6.853 -13.174 9.760 1.00 94.69 337 ALA A O 1
ATOM 2659 N N . TRP A 1 338 ? 5.922 -11.780 11.248 1.00 94.25 338 TRP A N 1
ATOM 2660 C CA . TRP A 1 338 ? 6.773 -10.635 10.904 1.00 94.25 338 TRP A CA 1
ATOM 2661 C C . TRP A 1 338 ? 8.232 -10.828 11.297 1.00 94.25 338 TRP A C 1
ATOM 2663 O O . TRP A 1 338 ? 9.129 -10.518 10.517 1.00 94.25 338 TRP A O 1
ATOM 2673 N N . SER A 1 339 ? 8.469 -11.403 12.475 1.00 91.44 339 SER A N 1
ATOM 2674 C CA . SER A 1 339 ? 9.803 -11.718 12.978 1.00 91.44 339 SER A CA 1
ATOM 2675 C C . SER A 1 339 ? 10.606 -12.555 11.982 1.00 91.44 339 SER A C 1
ATOM 2677 O O . SER A 1 339 ? 11.771 -12.259 11.766 1.00 91.44 339 SER A O 1
ATOM 2679 N N . LYS A 1 340 ? 9.982 -13.541 11.321 1.00 88.38 340 LYS A N 1
ATOM 2680 C CA . LYS A 1 340 ? 10.634 -14.376 10.291 1.00 88.38 340 LYS A CA 1
ATOM 2681 C C . LYS A 1 340 ? 11.070 -13.594 9.048 1.00 88.38 340 LYS A C 1
ATOM 2683 O O . LYS A 1 340 ? 11.939 -14.046 8.324 1.00 88.38 340 LYS A O 1
ATOM 2688 N N . ILE A 1 341 ? 10.431 -12.461 8.768 1.00 85.50 341 ILE A N 1
ATOM 2689 C CA . ILE A 1 341 ? 10.742 -11.634 7.597 1.00 85.50 341 ILE A CA 1
ATOM 2690 C C . ILE A 1 341 ? 11.794 -10.591 7.967 1.00 85.50 341 ILE A C 1
ATOM 2692 O O . ILE A 1 341 ? 12.750 -10.397 7.230 1.00 85.50 341 ILE A O 1
ATOM 2696 N N . ILE A 1 342 ? 11.619 -9.915 9.106 1.00 78.81 342 ILE A N 1
ATOM 2697 C CA . ILE A 1 342 ? 12.449 -8.767 9.488 1.00 78.81 342 ILE A CA 1
ATOM 2698 C C . ILE A 1 342 ? 13.708 -9.181 10.263 1.00 78.81 342 ILE A C 1
ATOM 2700 O O . ILE A 1 342 ? 14.750 -8.571 10.050 1.00 78.81 342 ILE A O 1
ATOM 2704 N N . GLN A 1 343 ? 13.657 -10.181 11.157 1.00 66.75 343 GLN A N 1
ATOM 2705 C CA . GLN A 1 343 ? 14.842 -10.562 11.953 1.00 66.75 343 GLN A CA 1
ATOM 2706 C C . GLN A 1 343 ? 15.904 -11.293 11.132 1.00 66.75 343 GLN A C 1
ATOM 2708 O O . GLN A 1 343 ? 17.087 -11.163 11.438 1.00 66.75 343 GLN A O 1
ATOM 2713 N N . ASP A 1 344 ? 15.487 -12.033 10.105 1.00 61.66 344 ASP A N 1
ATOM 2714 C CA . ASP A 1 344 ? 16.405 -12.743 9.210 1.00 61.66 344 ASP A CA 1
ATOM 2715 C C . ASP A 1 344 ? 16.932 -11.830 8.083 1.00 61.66 344 ASP A C 1
ATOM 2717 O O . ASP A 1 344 ? 17.910 -12.171 7.415 1.00 61.66 344 ASP A O 1
ATOM 2721 N N . ALA A 1 345 ? 16.324 -10.652 7.886 1.00 64.81 345 ALA A N 1
ATOM 2722 C CA . ALA A 1 345 ? 16.762 -9.678 6.895 1.00 64.81 345 ALA A CA 1
ATOM 2723 C C . ALA A 1 345 ? 17.986 -8.872 7.383 1.00 64.81 345 ALA A C 1
ATOM 2725 O O . ALA A 1 345 ? 18.110 -8.566 8.574 1.00 64.81 345 ALA A O 1
ATOM 2726 N N . PRO A 1 346 ? 18.886 -8.454 6.473 1.00 65.50 346 PRO A N 1
ATOM 2727 C CA . PRO A 1 346 ? 19.974 -7.543 6.806 1.00 65.50 346 PRO A CA 1
ATOM 2728 C C . PRO A 1 346 ? 19.447 -6.250 7.445 1.00 65.50 346 PRO A C 1
ATOM 2730 O O . PRO A 1 346 ? 18.673 -5.510 6.840 1.00 65.50 346 PRO A O 1
ATOM 2733 N N . LEU A 1 347 ? 19.880 -5.942 8.668 1.00 68.88 347 LEU A N 1
ATOM 2734 C CA . LEU A 1 347 ? 19.499 -4.696 9.330 1.00 68.88 347 LEU A CA 1
ATOM 2735 C C . LEU A 1 347 ? 20.379 -3.544 8.831 1.00 68.88 347 LEU A C 1
ATOM 2737 O O . LEU A 1 347 ? 21.595 -3.552 9.022 1.00 68.88 347 LEU A O 1
ATOM 2741 N N . VAL A 1 348 ? 19.761 -2.509 8.261 1.00 75.81 348 VAL A N 1
ATOM 2742 C CA . VAL A 1 348 ? 20.455 -1.250 7.966 1.00 75.81 348 VAL A CA 1
ATOM 2743 C C . VAL A 1 348 ? 20.549 -0.434 9.253 1.00 75.81 348 VAL A C 1
ATOM 2745 O O . VAL A 1 348 ? 19.530 -0.027 9.815 1.00 75.81 348 VAL A O 1
ATOM 2748 N N . THR A 1 349 ? 21.773 -0.201 9.736 1.00 76.88 349 THR A N 1
ATOM 2749 C CA . THR A 1 349 ? 22.014 0.628 10.924 1.00 76.88 349 THR A CA 1
ATOM 2750 C C . THR A 1 349 ? 23.038 1.721 10.677 1.00 76.88 349 THR A C 1
ATOM 2752 O O . THR A 1 349 ? 24.134 1.453 10.189 1.00 76.88 349 THR A O 1
ATOM 2755 N N . PHE A 1 350 ? 22.722 2.925 11.139 1.00 79.88 350 PHE A N 1
ATOM 2756 C CA . PHE A 1 350 ? 23.603 4.083 11.184 1.00 79.88 350 PHE A CA 1
ATOM 2757 C C . PHE A 1 350 ? 23.902 4.401 12.658 1.00 79.88 350 PHE A C 1
ATOM 2759 O O . PHE A 1 350 ? 23.105 5.080 13.303 1.00 79.88 350 PHE A O 1
ATOM 2766 N N . PRO A 1 351 ? 25.021 3.927 13.247 1.00 73.12 351 PRO A N 1
ATOM 2767 C CA . PRO A 1 351 ? 25.256 3.977 14.701 1.00 73.12 351 PRO A CA 1
ATOM 2768 C C . PRO A 1 351 ? 25.197 5.368 15.343 1.00 73.12 351 PRO A C 1
ATOM 2770 O O . PRO A 1 351 ? 25.133 5.492 16.561 1.00 73.12 351 PRO A O 1
ATOM 2773 N N . SER A 1 352 ? 25.268 6.418 14.534 1.00 75.69 352 SER A N 1
ATOM 2774 C CA . SER A 1 352 ? 25.307 7.804 14.982 1.00 75.69 352 SER A CA 1
ATOM 2775 C C . SER A 1 352 ? 24.222 8.685 14.379 1.00 75.69 352 SER A C 1
ATOM 2777 O O . SER A 1 352 ? 24.364 9.902 14.442 1.00 75.69 352 SER A O 1
ATOM 2779 N N . ASP A 1 353 ? 23.220 8.094 13.729 1.00 74.44 353 ASP A N 1
ATOM 2780 C CA . ASP A 1 353 ? 22.164 8.848 13.062 1.00 74.44 353 ASP A CA 1
ATOM 2781 C C . ASP A 1 353 ? 20.810 8.154 13.236 1.00 74.44 353 ASP A C 1
ATOM 2783 O O . ASP A 1 353 ? 20.462 7.191 12.548 1.00 74.44 353 ASP A O 1
ATOM 2787 N N . SER A 1 354 ? 20.055 8.615 14.229 1.00 75.19 354 SER A N 1
ATOM 2788 C CA . SER A 1 354 ? 18.751 8.047 14.568 1.00 75.19 354 SER A CA 1
ATOM 2789 C C . SER A 1 354 ? 17.692 8.322 13.500 1.00 75.19 354 SER A C 1
ATOM 2791 O O . SER A 1 354 ? 16.798 7.494 13.330 1.00 75.19 354 SER A O 1
ATOM 2793 N N . LEU A 1 355 ? 17.804 9.431 12.761 1.00 78.25 355 LEU A N 1
ATOM 2794 C CA . LEU A 1 355 ? 16.874 9.766 11.686 1.00 78.25 355 LEU A CA 1
ATOM 2795 C C . LEU A 1 355 ? 17.092 8.856 10.476 1.00 78.25 355 LEU A C 1
ATOM 2797 O O . LEU A 1 355 ? 16.127 8.306 9.955 1.00 78.25 355 LEU A O 1
ATOM 2801 N N . LEU A 1 356 ? 18.345 8.614 10.080 1.00 77.19 356 LEU A N 1
ATOM 2802 C CA . LEU A 1 356 ? 18.654 7.657 9.013 1.00 77.19 356 LEU A CA 1
ATOM 2803 C C . LEU A 1 356 ? 18.253 6.226 9.389 1.00 77.19 356 LEU A C 1
ATOM 2805 O O . LEU A 1 356 ? 17.737 5.494 8.547 1.00 77.19 356 LEU A O 1
ATOM 2809 N N . ASN A 1 357 ? 18.433 5.829 10.656 1.00 79.94 357 ASN A N 1
ATOM 2810 C CA . ASN A 1 357 ? 17.915 4.544 11.140 1.00 79.94 357 ASN A CA 1
ATOM 2811 C C . ASN A 1 357 ? 16.395 4.450 10.985 1.00 79.94 357 ASN A C 1
ATOM 2813 O O . ASN A 1 357 ? 15.902 3.438 10.491 1.00 79.94 357 ASN A O 1
ATOM 2817 N N . LEU A 1 358 ? 15.661 5.483 11.413 1.00 84.12 358 LEU A N 1
ATOM 2818 C CA . LEU A 1 358 ? 14.209 5.541 11.264 1.00 84.12 358 LEU A CA 1
ATOM 2819 C C . LEU A 1 358 ? 13.810 5.462 9.785 1.00 84.12 358 LEU A C 1
ATOM 2821 O O . LEU A 1 358 ? 13.021 4.595 9.423 1.00 84.12 358 LEU A O 1
ATOM 2825 N N . GLY A 1 359 ? 14.392 6.309 8.932 1.00 85.44 359 GLY A N 1
ATOM 2826 C CA . GLY A 1 359 ? 14.083 6.368 7.503 1.00 85.44 359 GLY A CA 1
ATOM 2827 C C . GLY A 1 359 ? 14.328 5.040 6.786 1.00 85.44 359 GLY A C 1
ATOM 2828 O O . GLY A 1 359 ? 13.449 4.559 6.071 1.00 85.44 359 GLY A O 1
ATOM 2829 N N . ALA A 1 360 ? 15.474 4.395 7.025 1.00 83.50 360 ALA A N 1
ATOM 2830 C CA . ALA A 1 360 ? 15.790 3.101 6.419 1.00 83.50 360 ALA A CA 1
ATOM 2831 C C . ALA A 1 360 ? 14.844 1.987 6.895 1.00 83.50 360 ALA A C 1
ATOM 2833 O O . ALA A 1 360 ? 14.307 1.240 6.077 1.00 83.50 360 ALA A O 1
ATOM 2834 N N . ARG A 1 361 ? 14.588 1.898 8.208 1.00 86.00 361 ARG A N 1
ATOM 2835 C CA . ARG A 1 361 ? 13.683 0.884 8.774 1.00 86.00 361 ARG A CA 1
ATOM 2836 C C . ARG A 1 361 ? 12.246 1.075 8.306 1.00 86.00 361 ARG A C 1
ATOM 2838 O O . ARG A 1 361 ? 11.613 0.102 7.910 1.00 86.00 361 ARG A O 1
ATOM 2845 N N . ALA A 1 362 ? 11.753 2.311 8.314 1.00 89.62 362 ALA A N 1
ATOM 2846 C CA . ALA A 1 362 ? 10.409 2.636 7.851 1.00 89.62 362 ALA A CA 1
ATOM 2847 C C . ALA A 1 362 ? 10.239 2.325 6.358 1.00 89.62 362 ALA A C 1
ATOM 2849 O O . ALA A 1 362 ? 9.236 1.729 5.975 1.00 89.62 362 ALA A O 1
ATOM 2850 N N . SER A 1 363 ? 11.236 2.648 5.526 1.00 90.12 363 SER A N 1
ATOM 2851 C CA . SER A 1 363 ? 11.196 2.369 4.082 1.00 90.12 363 SER A CA 1
ATOM 2852 C C . SER A 1 363 ? 11.083 0.870 3.794 1.00 90.12 363 SER A C 1
ATOM 2854 O O . SER A 1 363 ? 10.179 0.449 3.073 1.00 90.12 363 SER A O 1
ATOM 2856 N N . ILE A 1 364 ? 11.942 0.049 4.413 1.00 89.75 364 ILE A N 1
ATOM 2857 C CA . ILE A 1 364 ? 11.896 -1.415 4.264 1.00 89.75 364 ILE A CA 1
ATOM 2858 C C . ILE A 1 364 ? 10.567 -1.960 4.800 1.00 89.75 364 ILE A C 1
ATOM 2860 O O . ILE A 1 364 ? 9.907 -2.750 4.126 1.00 89.75 364 ILE A O 1
ATOM 2864 N N . PHE A 1 365 ? 10.131 -1.508 5.979 1.00 92.50 365 PHE A N 1
ATOM 2865 C CA . PHE A 1 365 ? 8.859 -1.926 6.564 1.00 92.50 365 PHE A CA 1
ATOM 2866 C C . PHE A 1 365 ? 7.674 -1.643 5.627 1.00 92.50 365 PHE A C 1
ATOM 2868 O O . PHE A 1 365 ? 6.885 -2.549 5.363 1.00 92.50 365 PHE A O 1
ATOM 2875 N N . HIS A 1 366 ? 7.555 -0.427 5.085 1.00 94.75 366 HIS A N 1
ATOM 2876 C CA . HIS A 1 366 ? 6.439 -0.060 4.211 1.00 94.75 366 HIS A CA 1
ATOM 2877 C C . HIS A 1 366 ? 6.434 -0.853 2.900 1.00 94.75 366 HIS A C 1
ATOM 2879 O O . HIS A 1 366 ? 5.367 -1.262 2.442 1.00 94.75 366 HIS A O 1
ATOM 2885 N N . LEU A 1 367 ? 7.604 -1.146 2.330 1.00 94.31 367 LEU A N 1
ATOM 2886 C CA . LEU A 1 367 ? 7.719 -2.018 1.161 1.00 94.31 367 LEU A CA 1
ATOM 2887 C C . LEU A 1 367 ? 7.254 -3.453 1.476 1.00 94.31 367 LEU A C 1
ATOM 2889 O O . LEU A 1 367 ? 6.483 -4.046 0.721 1.00 94.31 367 LEU A O 1
ATOM 2893 N N . LEU A 1 368 ? 7.641 -4.007 2.627 1.00 94.00 368 LEU A N 1
ATOM 2894 C CA . LEU A 1 368 ? 7.232 -5.354 3.047 1.00 94.00 368 LEU A CA 1
ATOM 2895 C C . LEU A 1 368 ? 5.751 -5.434 3.447 1.00 94.00 368 LEU A C 1
ATOM 2897 O O . LEU A 1 368 ? 5.090 -6.436 3.166 1.00 94.00 368 LEU A O 1
ATOM 2901 N N . ALA A 1 369 ? 5.207 -4.386 4.070 1.00 95.50 369 ALA A N 1
ATOM 2902 C CA . ALA A 1 369 ? 3.804 -4.305 4.482 1.00 95.50 369 ALA A CA 1
ATOM 2903 C C . ALA A 1 369 ? 2.835 -4.321 3.295 1.00 95.50 369 ALA A C 1
ATOM 2905 O O . ALA A 1 369 ? 1.694 -4.749 3.445 1.00 95.50 369 ALA A O 1
ATOM 2906 N N . ASN A 1 370 ? 3.294 -3.913 2.111 1.00 96.50 370 ASN A N 1
ATOM 2907 C CA . ASN A 1 370 ? 2.491 -3.867 0.892 1.00 96.50 370 ASN A CA 1
ATOM 2908 C C . ASN A 1 370 ? 2.818 -4.997 -0.099 1.00 96.50 370 ASN A C 1
ATOM 2910 O O . ASN A 1 370 ? 2.306 -4.989 -1.211 1.00 96.50 370 ASN A O 1
ATOM 2914 N N . THR A 1 371 ? 3.624 -5.994 0.294 1.00 94.62 371 THR A N 1
ATOM 2915 C CA . THR A 1 371 ? 4.052 -7.092 -0.593 1.00 94.62 371 THR A CA 1
ATOM 2916 C C . THR A 1 371 ? 3.997 -8.470 0.073 1.00 94.62 371 THR A C 1
ATOM 2918 O O . THR A 1 371 ? 4.099 -8.610 1.300 1.00 94.62 371 THR A O 1
ATOM 2921 N N . ARG A 1 372 ? 3.848 -9.521 -0.748 1.00 93.81 372 ARG A N 1
ATOM 2922 C CA . ARG A 1 372 ? 3.822 -10.935 -0.319 1.00 93.81 372 ARG A CA 1
ATOM 2923 C C . ARG A 1 372 ? 4.563 -11.832 -1.320 1.00 93.81 372 ARG A C 1
ATOM 2925 O O . ARG A 1 372 ? 4.319 -11.674 -2.508 1.00 93.81 372 ARG A O 1
ATOM 2932 N N . PRO A 1 373 ? 5.358 -12.826 -0.872 1.00 89.06 373 PRO A N 1
ATOM 2933 C CA . PRO A 1 373 ? 6.163 -13.694 -1.741 1.00 89.06 373 PRO A CA 1
ATOM 2934 C C . PRO A 1 373 ? 5.455 -14.293 -2.960 1.00 89.06 373 PRO A C 1
ATOM 2936 O O . PRO A 1 373 ? 5.948 -14.216 -4.075 1.00 89.06 373 PRO A O 1
ATOM 2939 N N . ASN A 1 374 ? 4.275 -14.872 -2.751 1.00 82.88 374 ASN A N 1
ATOM 2940 C CA . ASN A 1 374 ? 3.590 -15.679 -3.765 1.00 82.88 374 ASN A CA 1
ATOM 2941 C C . ASN A 1 374 ? 2.336 -14.988 -4.303 1.00 82.88 374 ASN A C 1
ATOM 2943 O O . ASN A 1 374 ? 1.379 -15.657 -4.679 1.00 82.88 374 ASN A O 1
ATOM 2947 N N . ALA A 1 375 ? 2.270 -13.657 -4.243 1.00 92.19 375 ALA A N 1
ATOM 2948 C CA . ALA A 1 375 ? 1.147 -12.968 -4.858 1.00 92.19 375 ALA A CA 1
ATOM 2949 C C . ALA A 1 375 ? 1.203 -13.130 -6.379 1.00 92.19 375 ALA A C 1
ATOM 2951 O O . ALA A 1 375 ? 2.279 -13.125 -6.978 1.00 92.19 375 ALA A O 1
ATOM 2952 N N . GLU A 1 376 ? 0.036 -13.290 -6.983 1.00 91.62 376 GLU A N 1
ATOM 2953 C CA . GLU A 1 376 ? -0.120 -13.530 -8.410 1.00 91.62 376 GLU A CA 1
ATOM 2954 C C . GLU A 1 376 ? -1.353 -12.805 -8.942 1.00 91.62 376 GLU A C 1
ATOM 2956 O O . GLU A 1 376 ? -2.135 -12.214 -8.181 1.00 91.62 376 GLU A O 1
ATOM 2961 N N . GLY A 1 377 ? -1.498 -12.821 -10.266 1.00 93.19 377 GLY A N 1
ATOM 2962 C CA . GLY A 1 377 ? -2.553 -12.086 -10.942 1.00 93.19 377 GLY A CA 1
ATOM 2963 C C . GLY A 1 377 ? -2.478 -10.588 -10.654 1.00 93.19 377 GLY A C 1
ATOM 2964 O O . GLY A 1 377 ? -1.414 -10.030 -10.375 1.00 93.19 377 GLY A O 1
ATOM 2965 N N . VAL A 1 378 ? -3.640 -9.942 -10.636 1.00 93.00 378 VAL A N 1
ATOM 2966 C CA . VAL A 1 378 ? -3.768 -8.535 -10.228 1.00 93.00 378 VAL A CA 1
ATOM 2967 C C . VAL A 1 378 ? -3.470 -8.311 -8.740 1.00 93.00 378 VAL A C 1
ATOM 2969 O O . VAL A 1 378 ? -3.152 -7.195 -8.342 1.00 93.00 378 VAL A O 1
ATOM 2972 N N . THR A 1 379 ? -3.500 -9.354 -7.902 1.00 95.00 379 THR A N 1
ATOM 2973 C CA . THR A 1 379 ? -3.224 -9.222 -6.457 1.00 95.00 379 THR A CA 1
ATOM 2974 C C . THR A 1 379 ? -1.736 -9.108 -6.118 1.00 95.00 379 THR A C 1
ATOM 2976 O O . THR A 1 379 ? -1.402 -8.819 -4.969 1.00 95.00 379 THR A O 1
ATOM 2979 N N . GLY A 1 380 ? -0.850 -9.343 -7.094 1.00 92.94 380 GLY A N 1
ATOM 2980 C CA . GLY A 1 380 ? 0.589 -9.080 -6.990 1.00 92.94 380 GLY A CA 1
ATOM 2981 C C . GLY A 1 380 ? 0.985 -7.633 -7.289 1.00 92.94 380 GLY A C 1
ATOM 2982 O O . GLY A 1 380 ? 2.153 -7.284 -7.137 1.00 92.94 380 GLY A O 1
ATOM 2983 N N . ALA A 1 381 ? 0.031 -6.793 -7.700 1.00 91.06 381 ALA A N 1
ATOM 2984 C CA . ALA A 1 381 ? 0.258 -5.383 -7.978 1.00 91.06 381 ALA A CA 1
ATOM 2985 C C . ALA A 1 381 ? 0.748 -4.629 -6.730 1.00 91.06 381 ALA A C 1
ATOM 2987 O O . ALA A 1 381 ? 0.079 -4.622 -5.695 1.00 91.06 381 ALA A O 1
ATOM 2988 N N . LEU A 1 382 ? 1.878 -3.930 -6.856 1.00 94.44 382 LEU A N 1
ATOM 2989 C CA . LEU A 1 382 ? 2.340 -2.943 -5.883 1.00 94.44 382 LEU A CA 1
ATOM 2990 C C . LEU A 1 382 ? 2.235 -1.550 -6.505 1.00 94.44 382 LEU A C 1
ATOM 2992 O O . LEU A 1 382 ? 3.119 -1.136 -7.252 1.00 94.44 382 LEU A O 1
ATOM 2996 N N . GLY A 1 383 ? 1.136 -0.852 -6.219 1.00 93.56 383 GLY A N 1
ATOM 2997 C CA . GLY A 1 383 ? 0.940 0.531 -6.653 1.00 93.56 383 GLY A CA 1
ATOM 2998 C C . GLY A 1 383 ? 1.755 1.534 -5.831 1.00 93.56 383 GLY A C 1
ATOM 2999 O O . GLY A 1 383 ? 2.224 1.218 -4.738 1.00 93.56 383 GLY A O 1
ATOM 3000 N N . VAL A 1 384 ? 1.875 2.767 -6.334 1.00 91.62 384 VAL A N 1
ATOM 3001 C CA . VAL A 1 384 ? 2.726 3.831 -5.751 1.00 91.62 384 VAL A CA 1
ATOM 3002 C C . VAL A 1 384 ? 2.438 4.090 -4.264 1.00 91.62 384 VAL A C 1
ATOM 3004 O O . VAL A 1 384 ? 3.359 4.240 -3.467 1.00 91.62 384 VAL A O 1
ATOM 3007 N N . SER A 1 385 ? 1.162 4.113 -3.867 1.00 92.06 385 SER A N 1
ATOM 3008 C CA . SER A 1 385 ? 0.720 4.330 -2.479 1.00 92.06 385 SER A CA 1
ATOM 3009 C C . SER A 1 385 ? 0.553 3.043 -1.656 1.00 92.06 385 SER A C 1
ATOM 3011 O O . SER A 1 385 ? 0.130 3.101 -0.492 1.00 92.06 385 SER A O 1
ATOM 3013 N N . GLY A 1 386 ? 0.849 1.876 -2.240 1.00 95.19 386 GLY A N 1
ATOM 3014 C CA . GLY A 1 386 ? 0.504 0.574 -1.674 1.00 95.19 386 GLY A CA 1
ATOM 3015 C C . GLY A 1 386 ? -0.992 0.461 -1.356 1.00 95.19 386 GLY A C 1
ATOM 3016 O O . GLY A 1 386 ? -1.843 0.960 -2.085 1.00 95.19 386 GLY A O 1
ATOM 3017 N N . LEU A 1 387 ? -1.317 -0.165 -0.227 1.00 96.94 387 LEU A N 1
ATOM 3018 C CA . LEU A 1 387 ? -2.677 -0.298 0.310 1.00 96.94 387 LEU A CA 1
ATOM 3019 C C . LEU A 1 387 ? -2.988 0.769 1.372 1.00 96.94 387 LEU A C 1
ATOM 3021 O O . LEU A 1 387 ? -3.815 0.548 2.258 1.00 96.94 387 LEU A O 1
ATOM 3025 N N . SER A 1 388 ? -2.285 1.907 1.331 1.00 95.06 388 SER A N 1
ATOM 3026 C CA . SER A 1 388 ? -2.417 2.968 2.334 1.00 95.06 388 SER A CA 1
ATOM 3027 C C . SER A 1 388 ? -3.335 4.121 1.906 1.00 95.06 388 SER A C 1
ATOM 3029 O O . SER A 1 388 ? -3.804 4.858 2.777 1.00 95.06 388 SER A O 1
ATOM 3031 N N . SER A 1 389 ? -3.583 4.286 0.600 1.00 94.56 389 SER A N 1
ATOM 3032 C CA . SER A 1 389 ? -4.491 5.278 0.003 1.00 94.56 389 SER A CA 1
ATOM 3033 C C . SER A 1 389 ? -4.782 4.955 -1.469 1.00 94.56 389 SER A C 1
ATOM 3035 O O . SER A 1 389 ? -4.075 4.159 -2.086 1.00 94.56 389 SER A O 1
ATOM 3037 N N . ASP A 1 390 ? -5.759 5.645 -2.062 1.00 95.06 390 ASP A N 1
ATOM 3038 C CA . ASP A 1 390 ? -6.048 5.626 -3.502 1.00 95.06 390 ASP A CA 1
ATOM 3039 C C . ASP A 1 390 ? -5.276 6.685 -4.313 1.00 95.06 390 ASP A C 1
ATOM 3041 O O . ASP A 1 390 ? -5.616 6.965 -5.465 1.00 95.06 390 ASP A O 1
ATOM 3045 N N . SER A 1 391 ? -4.219 7.275 -3.745 1.00 91.94 391 SER A N 1
ATOM 3046 C CA . SER A 1 391 ? -3.321 8.156 -4.501 1.00 91.94 391 SER A CA 1
ATOM 3047 C C . SER A 1 391 ? -2.693 7.393 -5.683 1.00 91.94 391 SER A C 1
ATOM 3049 O O . SER A 1 391 ? -2.464 6.188 -5.598 1.00 91.94 391 SER A O 1
ATOM 3051 N N . TYR A 1 392 ? -2.455 8.066 -6.815 1.00 93.25 392 TYR A N 1
ATOM 3052 C CA . TYR A 1 392 ? -2.049 7.422 -8.079 1.00 93.25 392 TYR A CA 1
ATOM 3053 C C . TYR A 1 392 ? -3.020 6.338 -8.585 1.00 93.25 392 TYR A C 1
ATOM 3055 O O . TYR A 1 392 ? -2.659 5.525 -9.431 1.00 93.25 392 TYR A O 1
ATOM 3063 N N . GLY A 1 393 ? -4.255 6.293 -8.068 1.00 94.44 393 GLY A N 1
ATOM 3064 C CA . GLY A 1 393 ? -5.264 5.311 -8.466 1.00 94.44 393 GLY A CA 1
ATOM 3065 C C . GLY A 1 393 ? -4.883 3.867 -8.131 1.00 94.44 393 GLY A C 1
ATOM 3066 O O . GLY A 1 393 ? -5.468 2.947 -8.693 1.00 94.44 393 GLY A O 1
ATOM 3067 N N . GLY A 1 394 ? -3.888 3.641 -7.265 1.00 93.88 394 GLY A N 1
ATOM 3068 C CA . GLY A 1 394 ? -3.320 2.310 -7.025 1.00 93.88 394 GLY A CA 1
ATOM 3069 C C . GLY A 1 394 ? -2.640 1.687 -8.253 1.00 93.88 394 GLY A C 1
ATOM 3070 O O . GLY A 1 394 ? -2.435 0.474 -8.279 1.00 93.88 394 GLY A O 1
ATOM 3071 N N . MET A 1 395 ? -2.319 2.483 -9.277 1.00 93.38 395 MET A N 1
ATOM 3072 C CA . MET A 1 395 ? -1.690 2.016 -10.514 1.00 93.38 395 MET A CA 1
ATOM 3073 C C . MET A 1 395 ? -0.229 1.599 -10.288 1.00 93.38 395 MET A C 1
ATOM 3075 O O . MET A 1 395 ? 0.467 2.141 -9.423 1.00 93.38 395 MET A O 1
ATOM 3079 N N . VAL A 1 396 ? 0.236 0.640 -11.096 1.00 93.88 396 VAL A N 1
ATOM 3080 C CA . VAL A 1 396 ? 1.597 0.084 -11.038 1.00 93.88 396 VAL A CA 1
ATOM 3081 C C . VAL A 1 396 ? 2.461 0.697 -12.133 1.00 93.88 396 VAL A C 1
ATOM 3083 O O . VAL A 1 396 ? 2.256 0.449 -13.324 1.00 93.88 396 VAL A O 1
ATOM 3086 N N . PHE A 1 397 ? 3.463 1.455 -11.713 1.00 92.50 397 PHE A N 1
ATOM 3087 C CA . PHE A 1 397 ? 4.399 2.154 -12.584 1.00 92.50 397 PHE A CA 1
ATOM 3088 C C . PHE A 1 397 ? 5.756 1.439 -12.627 1.00 92.50 397 PHE A C 1
ATOM 3090 O O . PHE A 1 397 ? 5.987 0.462 -11.918 1.00 92.50 397 PHE A O 1
ATOM 3097 N N . TRP A 1 398 ? 6.665 1.931 -13.467 1.00 92.19 398 TRP A N 1
ATOM 3098 C CA . TRP A 1 398 ? 8.079 1.540 -13.460 1.00 92.19 398 TRP A CA 1
ATOM 3099 C C . TRP A 1 398 ? 8.783 1.777 -12.106 1.00 92.19 398 TRP A C 1
ATOM 3101 O O . TRP A 1 398 ? 9.798 1.139 -11.835 1.00 92.19 398 TRP A O 1
ATOM 3111 N N . ASP A 1 399 ? 8.207 2.607 -11.225 1.00 93.56 399 ASP A N 1
ATOM 3112 C CA . ASP A 1 399 ? 8.532 2.738 -9.800 1.00 93.56 399 ASP A CA 1
ATOM 3113 C C . ASP A 1 399 ? 8.717 1.367 -9.132 1.00 93.56 399 ASP A C 1
ATOM 3115 O O . ASP A 1 399 ? 9.699 1.131 -8.422 1.00 93.56 399 ASP A O 1
ATOM 3119 N N . THR A 1 400 ? 7.790 0.444 -9.405 1.00 94.56 400 THR A N 1
ATOM 3120 C CA . THR A 1 400 ? 7.761 -0.906 -8.839 1.00 94.56 400 THR A CA 1
ATOM 3121 C C . THR A 1 400 ? 8.968 -1.727 -9.283 1.00 94.56 400 THR A C 1
ATOM 3123 O O . THR A 1 400 ? 9.626 -2.359 -8.458 1.00 94.56 400 THR A O 1
ATOM 3126 N N . ASP A 1 401 ? 9.278 -1.692 -10.579 1.00 93.88 401 ASP A N 1
ATOM 3127 C CA . ASP A 1 401 ? 10.298 -2.537 -11.205 1.00 93.88 401 ASP A CA 1
ATOM 3128 C C . ASP A 1 401 ? 11.723 -1.988 -11.015 1.00 93.88 401 ASP A C 1
ATOM 3130 O O . ASP A 1 401 ? 12.678 -2.760 -11.023 1.00 93.88 401 ASP A O 1
ATOM 3134 N N . LEU A 1 402 ? 11.878 -0.671 -10.823 1.00 90.88 402 LEU A N 1
ATOM 3135 C CA . LEU A 1 402 ? 13.187 -0.013 -10.763 1.00 90.88 402 LEU A CA 1
ATOM 3136 C C . LEU A 1 402 ? 13.566 0.479 -9.361 1.00 90.88 402 LEU A C 1
ATOM 3138 O O . LEU A 1 402 ? 14.696 0.255 -8.932 1.00 90.88 402 LEU A O 1
ATOM 3142 N N . TRP A 1 403 ? 12.661 1.118 -8.618 1.00 90.38 403 TRP A N 1
ATOM 3143 C CA . TRP A 1 403 ? 12.978 1.648 -7.284 1.00 90.38 403 TRP A CA 1
ATOM 3144 C C . TRP A 1 403 ? 12.591 0.668 -6.181 1.00 90.38 403 TRP A C 1
ATOM 3146 O O . TRP A 1 403 ? 13.426 0.293 -5.356 1.00 90.38 403 TRP A O 1
ATOM 3156 N N . MET A 1 404 ? 11.333 0.224 -6.167 1.00 93.81 404 MET A N 1
ATOM 3157 C CA . MET A 1 404 ? 10.819 -0.625 -5.090 1.00 93.81 404 MET A CA 1
ATOM 3158 C C . MET A 1 404 ? 11.470 -2.009 -5.104 1.00 93.81 404 MET A C 1
ATOM 3160 O O . MET A 1 404 ? 11.828 -2.522 -4.044 1.00 93.81 404 MET A O 1
ATOM 3164 N N . LEU A 1 405 ? 11.687 -2.588 -6.291 1.00 92.50 405 LEU A N 1
ATOM 3165 C CA . LEU A 1 405 ? 12.392 -3.860 -6.442 1.00 92.50 405 LEU A CA 1
ATOM 3166 C C . LEU A 1 405 ? 13.798 -3.796 -5.848 1.00 92.50 405 LEU A C 1
ATOM 3168 O O . LEU A 1 405 ? 14.132 -4.619 -4.998 1.00 92.50 405 LEU A O 1
ATOM 3172 N N . ASN A 1 406 ? 14.599 -2.798 -6.229 1.00 88.69 406 ASN A N 1
ATOM 3173 C CA . ASN A 1 406 ? 15.969 -2.652 -5.728 1.00 88.69 406 ASN A CA 1
ATOM 3174 C C . ASN A 1 406 ? 16.015 -2.369 -4.217 1.00 88.69 406 ASN A C 1
ATOM 3176 O O . ASN A 1 406 ? 16.959 -2.776 -3.542 1.00 88.69 406 ASN A O 1
ATOM 3180 N N . GLY A 1 407 ? 14.971 -1.743 -3.665 1.00 88.06 407 GLY A N 1
ATOM 3181 C CA . GLY A 1 407 ? 14.810 -1.554 -2.224 1.00 88.06 407 GLY A CA 1
ATOM 3182 C C . GLY A 1 407 ? 14.436 -2.820 -1.443 1.00 88.06 407 GLY A C 1
ATOM 3183 O O . GLY A 1 407 ? 14.683 -2.868 -0.242 1.00 88.06 407 GLY A O 1
ATOM 3184 N N . ILE A 1 408 ? 13.858 -3.842 -2.087 1.00 89.94 408 ILE A N 1
ATOM 3185 C CA . ILE A 1 408 ? 13.401 -5.086 -1.437 1.00 89.94 408 ILE A CA 1
ATOM 3186 C C . ILE A 1 408 ? 14.353 -6.253 -1.693 1.00 89.94 408 ILE A C 1
ATOM 3188 O O . ILE A 1 408 ? 14.568 -7.058 -0.787 1.00 89.94 408 ILE A O 1
ATOM 3192 N N . LEU A 1 409 ? 14.909 -6.364 -2.902 1.00 88.81 409 LEU A N 1
ATOM 3193 C CA . LEU A 1 409 ? 15.691 -7.515 -3.359 1.00 88.81 409 LEU A CA 1
ATOM 3194 C C . LEU A 1 409 ? 16.799 -7.941 -2.369 1.00 88.81 409 LEU A C 1
ATOM 3196 O O . LEU A 1 409 ? 16.903 -9.141 -2.114 1.00 88.81 409 LEU A O 1
ATOM 3200 N N . PRO A 1 410 ? 17.562 -7.024 -1.731 1.00 86.88 410 PRO A N 1
ATOM 3201 C CA . PRO A 1 410 ? 18.585 -7.405 -0.751 1.00 86.88 410 PRO A CA 1
ATOM 3202 C C . PRO A 1 410 ? 18.038 -7.960 0.574 1.00 86.88 410 PRO A C 1
ATOM 3204 O O . PRO A 1 410 ? 18.778 -8.605 1.315 1.00 86.88 410 PRO A O 1
ATOM 3207 N N . PHE A 1 411 ? 16.774 -7.680 0.904 1.00 86.50 411 PHE A N 1
ATOM 3208 C CA . PHE A 1 411 ? 16.185 -7.959 2.219 1.00 86.50 411 PHE A CA 1
ATOM 3209 C C . PHE A 1 411 ? 15.163 -9.092 2.192 1.00 86.50 411 PHE A C 1
ATOM 3211 O O . PHE A 1 411 ? 15.117 -9.900 3.114 1.00 86.50 411 PHE A O 1
ATOM 3218 N N . ALA A 1 412 ? 14.340 -9.150 1.148 1.00 88.75 412 ALA A N 1
ATOM 3219 C CA . ALA A 1 412 ? 13.279 -10.138 1.000 1.00 88.75 412 ALA A CA 1
ATOM 3220 C C . ALA A 1 412 ? 13.098 -10.510 -0.482 1.00 88.75 412 ALA A C 1
ATOM 3222 O O . ALA A 1 412 ? 12.061 -10.201 -1.073 1.00 88.75 412 ALA A O 1
ATOM 3223 N N . PRO A 1 413 ? 14.082 -11.181 -1.108 1.00 87.75 413 PRO A N 1
ATOM 3224 C CA . PRO A 1 413 ? 14.068 -11.459 -2.545 1.00 87.75 413 PRO A CA 1
ATOM 3225 C C . PRO A 1 413 ? 12.834 -12.250 -3.001 1.00 87.75 413 PRO A C 1
ATOM 3227 O O . PRO A 1 413 ? 12.317 -12.022 -4.091 1.00 87.75 413 PRO A O 1
ATOM 3230 N N . ASP A 1 414 ? 12.290 -13.116 -2.144 1.00 87.38 414 ASP A N 1
ATOM 3231 C CA . ASP A 1 414 ? 11.061 -13.850 -2.444 1.00 87.38 414 ASP A CA 1
ATOM 3232 C C . ASP A 1 414 ? 9.851 -12.933 -2.674 1.00 87.38 414 ASP A C 1
ATOM 3234 O O . ASP A 1 414 ? 8.964 -13.295 -3.438 1.00 87.38 414 ASP A O 1
ATOM 3238 N N . HIS A 1 415 ? 9.808 -11.736 -2.079 1.00 91.62 415 HIS A N 1
ATOM 3239 C CA . HIS A 1 415 ? 8.729 -10.773 -2.322 1.00 91.62 415 HIS A CA 1
ATOM 3240 C C . HIS A 1 415 ? 8.743 -10.216 -3.748 1.00 91.62 415 HIS A C 1
ATOM 3242 O O . HIS A 1 415 ? 7.680 -9.867 -4.257 1.00 91.62 415 HIS A O 1
ATOM 3248 N N . ILE A 1 416 ? 9.898 -10.183 -4.419 1.00 90.75 416 ILE A N 1
ATOM 3249 C CA . ILE A 1 416 ? 10.013 -9.678 -5.796 1.00 90.75 416 ILE A CA 1
ATOM 3250 C C . ILE A 1 416 ? 9.235 -10.549 -6.785 1.00 90.75 416 ILE A C 1
ATOM 3252 O O . ILE A 1 416 ? 8.738 -10.046 -7.792 1.00 90.75 416 ILE A O 1
ATOM 3256 N N . LYS A 1 417 ? 9.036 -11.836 -6.470 1.00 88.44 417 LYS A N 1
ATOM 3257 C CA . LYS A 1 417 ? 8.213 -12.739 -7.287 1.00 88.44 417 LYS A CA 1
ATOM 3258 C C . LYS A 1 417 ? 6.798 -12.196 -7.489 1.00 88.44 417 LYS A C 1
ATOM 3260 O O . LYS A 1 417 ? 6.262 -12.365 -8.576 1.00 88.44 417 LYS A O 1
ATOM 3265 N N . SER A 1 418 ? 6.229 -11.465 -6.523 1.00 91.81 418 SER A N 1
ATOM 3266 C CA . SER A 1 418 ? 4.920 -10.818 -6.711 1.00 91.81 418 SER A CA 1
ATOM 3267 C C . SER A 1 418 ? 4.889 -9.818 -7.865 1.00 91.81 418 SER A C 1
ATOM 3269 O O . SER A 1 418 ? 3.911 -9.778 -8.611 1.00 91.81 418 SER A O 1
ATOM 3271 N N . PHE A 1 419 ? 5.972 -9.063 -8.059 1.00 92.62 419 PHE A N 1
ATOM 3272 C CA . PHE A 1 419 ? 6.042 -8.013 -9.076 1.00 92.62 419 PHE A CA 1
ATOM 3273 C C . PHE A 1 419 ? 6.111 -8.664 -10.447 1.00 92.62 419 PHE A C 1
ATOM 3275 O O . PHE A 1 419 ? 5.351 -8.327 -11.353 1.00 92.62 419 PHE A O 1
ATOM 3282 N N . ILE A 1 420 ? 6.976 -9.672 -10.563 1.00 92.75 420 ILE A N 1
ATOM 3283 C CA . ILE A 1 420 ? 7.147 -10.421 -11.800 1.00 92.75 420 ILE A CA 1
ATOM 3284 C C . ILE A 1 420 ? 5.874 -11.202 -12.136 1.00 92.75 420 ILE A C 1
ATOM 3286 O O . ILE A 1 420 ? 5.424 -11.140 -13.272 1.00 92.75 420 ILE A O 1
ATOM 3290 N N . ASN A 1 421 ? 5.227 -11.857 -11.167 1.00 93.00 421 ASN A N 1
ATOM 3291 C CA . ASN A 1 421 ? 3.965 -12.570 -11.392 1.00 93.00 421 ASN A CA 1
ATOM 3292 C C . ASN A 1 421 ? 2.851 -11.638 -11.891 1.00 93.00 421 ASN A C 1
ATOM 3294 O O . ASN A 1 421 ? 2.082 -12.021 -12.773 1.00 93.00 421 ASN A O 1
ATOM 3298 N N . TYR A 1 422 ? 2.780 -10.409 -11.373 1.00 95.31 422 TYR A N 1
ATOM 3299 C CA . TYR A 1 422 ? 1.869 -9.386 -11.886 1.00 95.31 422 TYR A CA 1
ATOM 3300 C C . TYR A 1 422 ? 2.183 -9.024 -13.348 1.00 95.31 422 TYR A C 1
ATOM 3302 O O . TYR A 1 422 ? 1.282 -8.997 -14.189 1.00 95.31 422 TYR A O 1
ATOM 3310 N N . ARG A 1 423 ? 3.462 -8.808 -13.690 1.00 94.94 423 ARG A N 1
ATOM 3311 C CA . ARG A 1 423 ? 3.885 -8.518 -15.073 1.00 94.94 423 ARG A CA 1
ATOM 3312 C C . ARG A 1 423 ? 3.628 -9.695 -16.019 1.00 94.94 423 ARG A C 1
ATOM 3314 O O . ARG A 1 423 ? 3.159 -9.471 -17.129 1.00 94.94 423 ARG A O 1
ATOM 3321 N N . VAL A 1 424 ? 3.847 -10.931 -15.568 1.00 94.00 424 VAL A N 1
ATOM 3322 C CA . VAL A 1 424 ? 3.515 -12.163 -16.307 1.00 94.00 424 VAL A CA 1
ATOM 3323 C C . VAL A 1 424 ? 2.016 -12.246 -16.571 1.00 94.00 424 VAL A C 1
ATOM 3325 O O . VAL A 1 424 ? 1.608 -12.519 -17.697 1.00 94.00 424 VAL A O 1
ATOM 3328 N N . HIS A 1 425 ? 1.188 -11.970 -15.562 1.00 94.50 425 HIS A N 1
ATOM 3329 C CA . HIS A 1 425 ? -0.265 -11.986 -15.710 1.00 94.50 425 HIS A CA 1
ATOM 3330 C C . HIS A 1 425 ? -0.753 -10.984 -16.766 1.00 94.50 425 HIS A C 1
ATOM 3332 O O . HIS A 1 425 ? -1.636 -11.299 -17.560 1.00 94.50 425 HIS A O 1
ATOM 3338 N N . LEU A 1 426 ? -0.143 -9.797 -16.814 1.00 93.44 426 LEU A N 1
ATOM 3339 C CA . LEU A 1 426 ? -0.477 -8.753 -17.783 1.00 93.44 426 LEU A CA 1
ATOM 3340 C C . LEU A 1 426 ? 0.291 -8.855 -19.106 1.00 93.44 426 LEU A C 1
ATOM 3342 O O . LEU A 1 426 ? 0.097 -8.011 -19.981 1.00 93.44 426 LEU A O 1
ATOM 3346 N N . HIS A 1 427 ? 1.141 -9.866 -19.287 1.00 92.25 427 HIS A N 1
ATOM 3347 C CA . HIS A 1 427 ? 2.039 -9.937 -20.436 1.00 92.25 427 HIS A CA 1
ATOM 3348 C C . HIS A 1 427 ? 1.280 -9.961 -21.769 1.00 92.25 427 HIS A C 1
ATOM 3350 O O . HIS A 1 427 ? 1.613 -9.212 -22.684 1.00 92.25 427 HIS A O 1
ATOM 3356 N N . GLN A 1 428 ? 0.191 -10.733 -21.859 1.00 91.50 428 GLN A N 1
ATOM 3357 C CA . GLN A 1 428 ? -0.640 -10.752 -23.067 1.00 91.50 428 GLN A CA 1
ATOM 3358 C C . GLN A 1 428 ? -1.271 -9.381 -23.352 1.00 91.50 428 GLN A C 1
ATOM 3360 O O . GLN A 1 428 ? -1.298 -8.939 -24.497 1.00 91.50 428 GLN A O 1
ATOM 3365 N N . GLN A 1 429 ? -1.719 -8.671 -22.312 1.00 90.06 429 GLN A N 1
ATOM 3366 C CA . GLN A 1 429 ? -2.258 -7.322 -22.469 1.00 90.06 429 GLN A CA 1
ATOM 3367 C C . GLN A 1 429 ? -1.179 -6.330 -22.933 1.00 90.06 429 GLN A C 1
ATOM 3369 O O . GLN A 1 429 ? -1.483 -5.408 -23.689 1.00 90.06 429 GLN A O 1
ATOM 3374 N N . ALA A 1 430 ? 0.079 -6.514 -22.518 1.00 89.56 430 ALA A N 1
ATOM 3375 C CA . ALA A 1 430 ? 1.203 -5.717 -23.002 1.00 89.56 430 ALA A CA 1
ATOM 3376 C C . ALA A 1 430 ? 1.472 -5.952 -24.501 1.00 89.56 430 ALA A C 1
ATOM 3378 O O . ALA A 1 430 ? 1.680 -4.986 -25.232 1.00 89.56 430 ALA A O 1
ATOM 3379 N N . ILE A 1 431 ? 1.377 -7.198 -24.978 1.00 86.88 431 ILE A N 1
ATOM 3380 C CA . ILE A 1 431 ? 1.469 -7.529 -26.412 1.00 86.88 431 ILE A CA 1
ATOM 3381 C C . ILE A 1 431 ? 0.350 -6.831 -27.199 1.00 86.88 431 ILE A C 1
ATOM 3383 O O . ILE A 1 431 ? 0.612 -6.175 -28.208 1.00 86.88 431 ILE A O 1
ATOM 3387 N N . ASP A 1 432 ? -0.887 -6.890 -26.705 1.00 86.38 432 ASP A N 1
ATOM 3388 C CA . ASP A 1 432 ? -2.046 -6.262 -27.356 1.00 86.38 432 ASP A CA 1
ATOM 3389 C C . ASP A 1 432 ? -1.960 -4.722 -27.379 1.00 86.38 432 ASP A C 1
ATOM 3391 O O . ASP A 1 432 ? -2.608 -4.056 -28.193 1.00 86.38 432 ASP A O 1
ATOM 3395 N N . ASN A 1 433 ? -1.141 -4.146 -26.497 1.00 84.38 433 ASN A N 1
ATOM 3396 C CA . ASN A 1 433 ? -0.902 -2.712 -26.396 1.00 84.38 433 ASN A CA 1
ATOM 3397 C C . ASN A 1 433 ? 0.143 -2.187 -27.398 1.00 84.38 433 ASN A C 1
ATOM 3399 O O . ASN A 1 433 ? 0.117 -0.996 -27.714 1.00 84.38 433 ASN A O 1
ATOM 3403 N N . VAL A 1 434 ? 1.024 -3.041 -27.936 1.00 80.56 434 VAL A N 1
ATOM 3404 C CA . VAL A 1 434 ? 2.108 -2.651 -28.864 1.00 80.56 434 VAL A CA 1
ATOM 3405 C C . VAL A 1 434 ? 1.628 -1.802 -30.054 1.00 80.56 434 VAL A C 1
ATOM 3407 O O . VAL A 1 434 ? 2.226 -0.750 -30.300 1.00 80.56 434 VAL A O 1
ATOM 3410 N N . PRO A 1 435 ? 0.530 -2.144 -30.766 1.00 71.88 435 PRO A N 1
ATOM 3411 C CA . PRO A 1 435 ? 0.077 -1.365 -31.924 1.00 71.88 435 PRO A CA 1
ATOM 3412 C C . PRO A 1 435 ? -0.355 0.072 -31.597 1.00 71.88 435 PRO A C 1
ATOM 3414 O O . PRO A 1 435 ? -0.576 0.862 -32.513 1.00 71.88 435 PRO A O 1
ATOM 3417 N N . ARG A 1 436 ? -0.523 0.411 -30.311 1.00 65.69 436 ARG A N 1
ATOM 3418 C CA . ARG A 1 436 ? -1.070 1.692 -29.839 1.00 65.69 436 ARG A CA 1
ATOM 3419 C C . ARG A 1 436 ? 0.003 2.744 -29.523 1.00 65.69 436 ARG A C 1
ATOM 3421 O O . ARG A 1 436 ? -0.353 3.830 -29.085 1.00 65.69 436 ARG A O 1
ATOM 3428 N N . GLY A 1 437 ? 1.288 2.453 -29.764 1.00 58.03 437 GLY A N 1
ATOM 3429 C CA . GLY A 1 437 ? 2.379 3.437 -29.662 1.00 58.03 437 GLY A CA 1
ATOM 3430 C C . GLY A 1 437 ? 2.727 3.851 -28.227 1.00 58.03 437 GLY A C 1
ATOM 3431 O O . GLY A 1 437 ? 2.892 5.035 -27.948 1.00 58.03 437 GLY A O 1
ATOM 3432 N N . ILE A 1 438 ? 2.795 2.887 -27.305 1.00 57.06 438 ILE A N 1
ATOM 3433 C CA . ILE A 1 438 ? 2.975 3.157 -25.871 1.00 57.06 438 ILE A CA 1
ATOM 3434 C C . ILE A 1 438 ? 4.450 3.387 -25.507 1.00 57.06 438 ILE A C 1
ATOM 3436 O O . ILE A 1 438 ? 5.356 2.761 -26.057 1.00 57.06 438 ILE A O 1
ATOM 3440 N N . LYS A 1 439 ? 4.649 4.284 -24.534 1.00 62.59 439 LYS A N 1
ATOM 3441 C CA . LYS A 1 439 ? 5.918 4.679 -23.910 1.00 62.59 439 LYS A CA 1
ATOM 3442 C C . LYS A 1 439 ? 6.883 3.518 -23.655 1.00 62.59 439 LYS A C 1
ATOM 3444 O O . LYS A 1 439 ? 6.515 2.462 -23.145 1.00 62.59 439 LYS A O 1
ATOM 344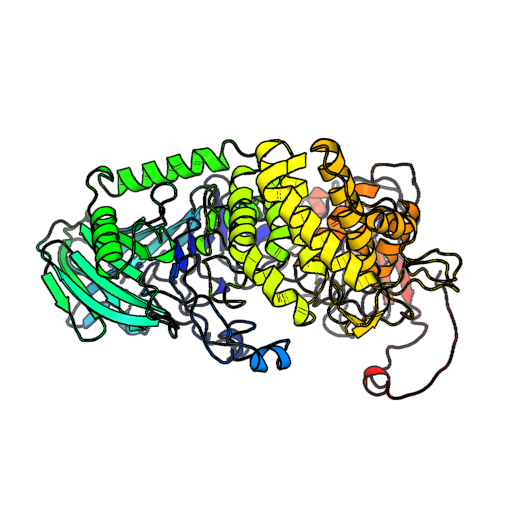9 N N . TYR A 1 440 ? 8.150 3.772 -23.961 1.00 69.94 440 TYR A N 1
ATOM 3450 C CA . TYR A 1 440 ? 9.123 2.735 -24.300 1.00 69.94 440 TYR A CA 1
ATOM 3451 C C . TYR A 1 440 ? 9.900 2.199 -23.093 1.00 69.94 440 TYR A C 1
ATOM 3453 O O . TYR A 1 440 ? 10.104 0.988 -22.979 1.00 69.94 440 TYR A O 1
ATOM 3461 N N . HIS A 1 441 ? 10.282 3.076 -22.162 1.00 83.81 441 HIS A N 1
ATOM 3462 C CA . HIS A 1 441 ? 11.232 2.738 -21.101 1.00 83.81 441 HIS A CA 1
ATOM 3463 C C . HIS A 1 441 ? 10.669 1.833 -19.990 1.00 83.81 441 HIS A C 1
ATOM 3465 O O . HIS A 1 441 ? 11.438 1.152 -19.313 1.00 83.81 441 HIS A O 1
ATOM 3471 N N . ILE A 1 442 ? 9.343 1.736 -19.824 1.00 89.12 442 ILE A N 1
ATOM 3472 C CA . ILE A 1 442 ? 8.744 0.773 -18.880 1.00 89.12 442 ILE A CA 1
ATOM 3473 C C . ILE A 1 442 ? 9.081 -0.676 -19.257 1.00 89.12 442 ILE A C 1
ATOM 3475 O O . ILE A 1 442 ? 9.368 -1.483 -18.377 1.00 89.12 442 ILE A O 1
ATOM 3479 N N . ASN A 1 443 ? 9.130 -1.001 -20.554 1.00 90.19 443 ASN A N 1
ATOM 3480 C CA . ASN A 1 443 ? 9.506 -2.340 -21.019 1.00 90.19 443 ASN A CA 1
ATOM 3481 C C . ASN A 1 443 ? 10.940 -2.688 -20.601 1.00 90.19 443 ASN A C 1
ATOM 3483 O O . ASN A 1 443 ? 11.225 -3.830 -20.245 1.00 90.19 443 ASN A O 1
ATOM 3487 N N . MET A 1 444 ? 11.827 -1.689 -20.579 1.00 91.50 444 MET A N 1
ATOM 3488 C CA . MET A 1 444 ? 13.201 -1.850 -20.105 1.00 91.50 444 MET A CA 1
ATOM 3489 C C . MET A 1 444 ? 13.239 -2.100 -18.597 1.00 91.50 444 MET A C 1
ATOM 3491 O O . MET A 1 444 ? 13.937 -3.009 -18.161 1.00 91.50 444 MET A O 1
ATOM 3495 N N . ALA A 1 445 ? 12.466 -1.346 -17.807 1.00 92.94 445 ALA A N 1
ATOM 3496 C CA . ALA A 1 445 ? 12.390 -1.537 -16.358 1.00 92.94 445 ALA A CA 1
ATOM 3497 C C . ALA A 1 445 ? 11.877 -2.943 -15.994 1.00 92.94 445 ALA A C 1
ATOM 3499 O O . ALA A 1 445 ? 12.466 -3.612 -15.150 1.00 92.94 445 ALA A O 1
ATOM 3500 N N . VAL A 1 446 ? 10.846 -3.436 -16.689 1.00 94.56 446 VAL A N 1
ATOM 3501 C CA . VAL A 1 446 ? 10.285 -4.785 -16.482 1.00 94.56 446 VAL A CA 1
ATOM 3502 C C . VAL A 1 446 ? 11.265 -5.893 -16.903 1.00 94.56 446 VAL A C 1
ATOM 3504 O O . VAL A 1 446 ? 11.426 -6.893 -16.193 1.00 94.56 446 VAL A O 1
ATOM 3507 N N . ALA A 1 447 ? 11.956 -5.722 -18.036 1.00 94.62 447 ALA A N 1
ATOM 3508 C CA . ALA A 1 447 ? 13.002 -6.647 -18.471 1.00 94.62 447 ALA A CA 1
ATOM 3509 C C . ALA A 1 447 ? 14.172 -6.678 -17.473 1.00 94.62 447 ALA A C 1
ATOM 3511 O O . ALA A 1 447 ? 14.632 -7.756 -17.093 1.00 94.62 447 ALA A O 1
ATOM 3512 N N . MET A 1 448 ? 14.598 -5.505 -16.992 1.00 93.56 448 MET A N 1
ATOM 3513 C CA . MET A 1 448 ? 15.648 -5.361 -15.986 1.00 93.56 448 MET A CA 1
ATOM 3514 C C . MET A 1 448 ? 15.259 -6.033 -14.672 1.00 93.56 448 MET A C 1
ATOM 3516 O O . MET A 1 448 ? 16.053 -6.798 -14.144 1.00 93.56 448 MET A O 1
ATOM 3520 N N . ALA A 1 449 ? 14.041 -5.816 -14.176 1.00 94.00 449 ALA A N 1
ATOM 3521 C CA . ALA A 1 449 ? 13.525 -6.452 -12.966 1.00 94.00 449 ALA A CA 1
ATOM 3522 C C . ALA A 1 449 ? 13.593 -7.986 -13.039 1.00 94.00 449 ALA A C 1
ATOM 3524 O O . ALA A 1 449 ? 14.074 -8.650 -12.117 1.00 94.00 449 ALA A O 1
ATOM 3525 N N . SER A 1 450 ? 13.158 -8.549 -14.170 1.00 93.75 450 SER A N 1
ATOM 3526 C CA . SER A 1 450 ? 13.192 -9.995 -14.418 1.00 93.75 450 SER A CA 1
ATOM 3527 C C . SER A 1 450 ? 14.628 -10.523 -14.481 1.00 93.75 450 SER A C 1
ATOM 3529 O O . SER A 1 450 ? 14.939 -11.565 -13.902 1.00 93.75 450 SER A O 1
ATOM 3531 N N . TRP A 1 451 ? 15.520 -9.784 -15.146 1.00 93.94 451 TRP A N 1
ATOM 3532 C CA . TRP A 1 451 ? 16.942 -10.108 -15.228 1.00 93.94 451 TRP A CA 1
ATOM 3533 C C . TRP A 1 451 ? 17.635 -10.029 -13.861 1.00 93.94 451 TRP A C 1
ATOM 3535 O O . TRP A 1 451 ? 18.325 -10.970 -13.473 1.00 93.94 451 TRP A O 1
ATOM 3545 N N . GLN A 1 452 ? 17.401 -8.955 -13.102 1.00 92.25 452 GLN A N 1
ATOM 3546 C CA . GLN A 1 452 ? 17.952 -8.713 -11.766 1.00 92.25 452 GLN A CA 1
ATOM 3547 C C . GLN A 1 452 ? 17.565 -9.819 -10.784 1.00 92.25 452 GLN A C 1
ATOM 3549 O O . GLN A 1 452 ? 18.420 -10.307 -10.042 1.00 92.25 452 GLN A O 1
ATOM 3554 N N . LEU A 1 453 ? 16.308 -10.274 -10.814 1.00 91.06 453 LEU A N 1
ATOM 3555 C CA . LEU A 1 453 ? 15.880 -11.383 -9.967 1.00 91.06 453 LEU A CA 1
ATOM 3556 C C . LEU A 1 453 ? 16.653 -12.673 -10.285 1.00 91.06 453 LEU A C 1
ATOM 3558 O O . LEU A 1 453 ? 17.105 -13.346 -9.359 1.00 91.06 453 LEU A O 1
ATOM 3562 N N . TYR A 1 454 ? 16.867 -12.987 -11.566 1.00 92.62 454 TYR A N 1
ATOM 3563 C CA . TYR A 1 454 ? 17.657 -14.153 -11.967 1.00 92.62 454 TYR A CA 1
ATOM 3564 C C . TYR A 1 454 ? 19.124 -14.038 -11.527 1.00 92.62 454 TYR A C 1
ATOM 3566 O O . TYR A 1 454 ? 19.621 -14.901 -10.804 1.00 92.62 454 TYR A O 1
ATOM 3574 N N . ILE A 1 455 ? 19.813 -12.946 -11.879 1.00 91.50 455 ILE A N 1
ATOM 3575 C CA . ILE A 1 455 ? 21.246 -12.787 -11.564 1.00 91.50 455 ILE A CA 1
ATOM 3576 C C . ILE A 1 455 ? 21.527 -12.641 -10.065 1.00 91.50 455 ILE A C 1
ATOM 3578 O O . ILE A 1 455 ? 22.643 -12.915 -9.630 1.00 91.50 455 ILE A O 1
ATOM 3582 N N . SER A 1 456 ? 20.532 -12.245 -9.261 1.00 90.06 456 SER A N 1
ATOM 3583 C CA . SER A 1 456 ? 20.6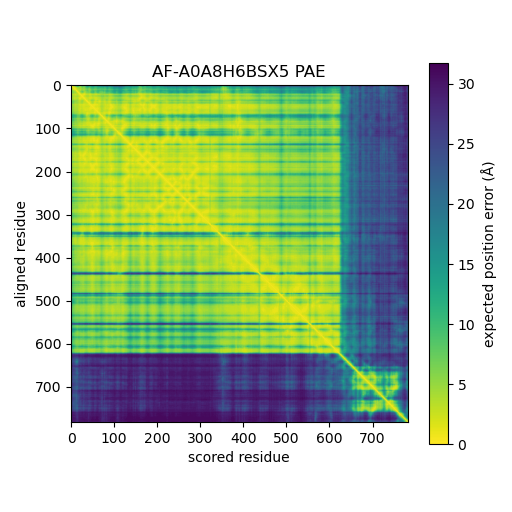56 -12.219 -7.799 1.00 90.06 456 SER A CA 1
ATOM 3584 C C . SER A 1 456 ? 20.830 -13.615 -7.180 1.00 90.06 456 SER A C 1
ATOM 3586 O O . SER A 1 456 ? 21.233 -13.728 -6.024 1.00 90.06 456 SER A O 1
ATOM 3588 N N . GLY A 1 457 ? 20.508 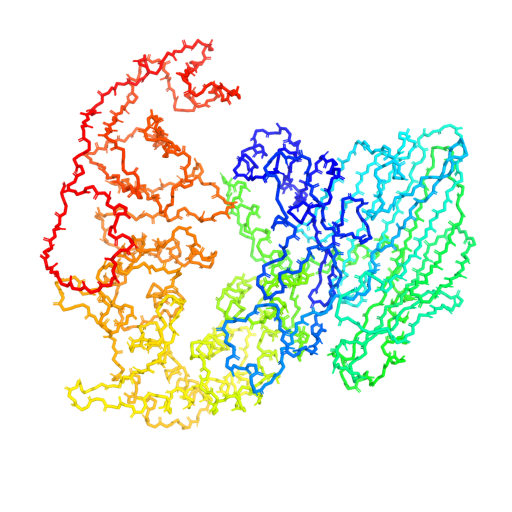-14.681 -7.924 1.00 89.50 457 GLY A N 1
ATOM 3589 C CA . GLY A 1 457 ? 20.492 -16.061 -7.435 1.00 89.50 457 GLY A CA 1
ATOM 3590 C C . GLY A 1 457 ? 19.233 -16.432 -6.646 1.00 89.50 457 GLY A C 1
ATOM 3591 O O . GLY A 1 457 ? 19.127 -17.557 -6.162 1.00 89.50 457 GLY A O 1
ATOM 3592 N N . ALA A 1 458 ? 18.264 -15.519 -6.520 1.00 87.88 458 ALA A N 1
ATOM 3593 C CA . ALA A 1 458 ? 16.973 -15.795 -5.887 1.00 87.88 458 ALA A CA 1
ATOM 3594 C C . ALA A 1 458 ? 16.000 -16.588 -6.780 1.00 87.88 458 ALA A C 1
ATOM 3596 O O . ALA A 1 458 ? 14.951 -17.044 -6.313 1.00 87.88 458 ALA A O 1
ATOM 3597 N N . ALA A 1 459 ? 16.340 -16.751 -8.058 1.00 90.44 459 ALA A N 1
ATOM 3598 C CA . ALA A 1 459 ? 15.606 -17.556 -9.018 1.00 90.44 459 ALA A CA 1
ATOM 3599 C C . ALA A 1 459 ? 16.559 -18.465 -9.809 1.00 90.44 459 ALA A C 1
ATOM 3601 O O . ALA A 1 459 ? 17.753 -18.188 -9.910 1.00 90.44 459 ALA A O 1
ATOM 3602 N N . ASP A 1 460 ? 16.031 -19.572 -10.327 1.00 93.06 460 ASP A N 1
ATOM 3603 C CA . ASP A 1 460 ? 16.796 -20.619 -11.003 1.00 93.06 460 ASP A CA 1
ATOM 3604 C C . ASP A 1 460 ? 16.683 -20.535 -12.538 1.00 93.06 460 ASP A C 1
ATOM 3606 O O . ASP A 1 460 ? 16.016 -19.663 -13.100 1.00 93.06 460 ASP A O 1
ATOM 3610 N N . ASP A 1 461 ? 17.327 -21.471 -13.239 1.00 94.44 461 ASP A N 1
ATOM 3611 C CA . ASP A 1 461 ? 17.271 -21.543 -14.704 1.00 94.44 461 ASP A CA 1
ATOM 3612 C C . ASP A 1 461 ? 15.854 -21.851 -15.223 1.00 94.44 461 ASP A C 1
ATOM 3614 O O . ASP A 1 461 ? 15.507 -21.453 -16.335 1.00 94.44 461 ASP A O 1
ATOM 3618 N N . THR A 1 462 ? 15.001 -22.493 -14.411 1.00 95.81 462 THR A N 1
ATOM 3619 C CA . THR A 1 462 ? 13.582 -22.702 -14.739 1.00 95.81 462 THR A CA 1
ATOM 3620 C C . THR A 1 462 ? 12.859 -21.364 -14.849 1.00 95.81 462 THR A C 1
ATOM 3622 O O . THR A 1 462 ? 12.111 -21.135 -15.802 1.00 95.81 462 THR A O 1
ATOM 3625 N N . PHE A 1 463 ? 13.093 -20.456 -13.898 1.00 94.81 463 PHE A N 1
ATOM 3626 C CA . PHE A 1 463 ? 12.579 -19.091 -13.957 1.00 94.81 463 PHE A CA 1
ATOM 3627 C C . PHE A 1 463 ? 13.146 -18.320 -15.154 1.00 94.81 463 PHE A C 1
ATOM 3629 O O . PHE A 1 463 ? 12.383 -17.644 -15.849 1.00 94.81 463 PHE A O 1
ATOM 3636 N N . LEU A 1 464 ? 14.448 -18.451 -15.443 1.00 96.19 464 LEU A N 1
ATOM 3637 C CA . LEU A 1 464 ? 15.035 -17.832 -16.633 1.00 96.19 464 LEU A CA 1
ATOM 3638 C C . LEU A 1 464 ? 14.311 -18.291 -17.902 1.00 96.19 464 LEU A C 1
ATOM 3640 O O . LEU A 1 464 ? 13.929 -17.459 -18.719 1.00 96.19 464 LEU A O 1
ATOM 3644 N N . GLU A 1 465 ? 14.099 -19.597 -18.065 1.00 96.94 465 GLU A N 1
ATOM 3645 C CA . GLU A 1 465 ? 13.495 -20.160 -19.271 1.00 96.94 465 GLU A CA 1
ATOM 3646 C C . GLU A 1 465 ? 12.013 -19.810 -19.430 1.00 96.94 465 GLU A C 1
ATOM 3648 O O . GLU A 1 465 ? 11.578 -19.477 -20.537 1.00 96.94 465 GLU A O 1
ATOM 3653 N N . SER A 1 466 ? 11.241 -19.929 -18.348 1.00 94.81 466 SER A N 1
ATOM 3654 C CA . SER A 1 466 ? 9.774 -19.882 -18.390 1.00 94.81 466 SER A CA 1
ATOM 3655 C C . SER A 1 466 ? 9.179 -18.504 -18.114 1.00 94.81 466 SER A C 1
ATOM 3657 O O . SER A 1 466 ? 8.042 -18.257 -18.510 1.00 94.81 466 SER A O 1
ATOM 3659 N N . VAL A 1 467 ? 9.931 -17.609 -17.465 1.00 93.50 467 VAL A N 1
ATOM 3660 C CA . VAL A 1 467 ? 9.432 -16.301 -17.022 1.00 93.50 467 VAL A CA 1
ATOM 3661 C C . VAL A 1 467 ? 10.286 -15.159 -17.559 1.00 93.50 467 VAL A C 1
ATOM 3663 O O . VAL A 1 467 ? 9.786 -14.335 -18.323 1.00 93.50 467 VAL A O 1
ATOM 3666 N N . ALA A 1 468 ? 11.572 -15.102 -17.201 1.00 94.94 468 ALA A N 1
ATOM 3667 C CA . ALA A 1 468 ? 12.390 -13.934 -17.522 1.00 94.94 468 ALA A CA 1
ATOM 3668 C C . ALA A 1 468 ? 12.707 -13.828 -19.019 1.00 94.94 468 ALA A C 1
ATOM 3670 O O . ALA A 1 468 ? 12.557 -12.755 -19.597 1.00 94.94 468 ALA A O 1
ATOM 3671 N N . TYR A 1 469 ? 13.114 -14.923 -19.671 1.00 96.75 469 TYR A N 1
ATOM 3672 C CA . TYR A 1 469 ? 13.483 -14.898 -21.086 1.00 96.75 469 TYR A CA 1
ATOM 3673 C C . TYR A 1 469 ? 12.326 -14.488 -22.008 1.00 96.75 469 TYR A C 1
ATOM 3675 O O . TYR A 1 469 ? 12.574 -13.628 -22.847 1.00 96.75 469 TYR A O 1
ATOM 3683 N N . PRO A 1 470 ? 11.085 -15.010 -21.877 1.00 95.44 470 PRO A N 1
ATOM 3684 C CA . PRO A 1 470 ? 9.954 -14.523 -22.670 1.00 95.44 470 PRO A CA 1
ATOM 3685 C C . PRO A 1 470 ? 9.745 -13.008 -22.552 1.00 95.44 470 PRO A C 1
ATOM 3687 O O . PRO A 1 470 ? 9.710 -12.325 -23.568 1.00 95.44 470 PRO A O 1
ATOM 3690 N N . ILE A 1 471 ? 9.719 -12.470 -21.327 1.00 94.25 471 ILE A N 1
ATOM 3691 C CA . ILE A 1 471 ? 9.551 -11.028 -21.078 1.00 94.25 471 ILE A CA 1
ATOM 3692 C C . ILE A 1 471 ? 10.689 -10.220 -21.718 1.00 94.25 471 ILE A C 1
ATOM 3694 O O . ILE A 1 471 ? 10.446 -9.241 -22.422 1.00 94.25 471 ILE A O 1
ATOM 3698 N N . ILE A 1 472 ? 11.940 -10.629 -21.487 1.00 96.25 472 ILE A N 1
ATOM 3699 C CA . ILE A 1 472 ? 13.126 -9.934 -22.005 1.00 96.25 472 ILE A CA 1
ATOM 3700 C C . ILE A 1 472 ? 13.163 -9.995 -23.538 1.00 96.25 472 ILE A C 1
ATOM 3702 O O . ILE A 1 472 ? 13.447 -8.991 -24.187 1.00 96.25 472 ILE A O 1
ATOM 3706 N N . ASN A 1 473 ? 12.878 -11.156 -24.128 1.00 96.31 473 ASN A N 1
ATOM 3707 C CA . ASN A 1 473 ? 12.926 -11.364 -25.572 1.00 96.31 473 ASN A CA 1
ATOM 3708 C C . ASN A 1 473 ? 11.794 -10.632 -26.306 1.00 96.31 473 ASN A C 1
ATOM 3710 O O . ASN A 1 473 ? 12.019 -10.092 -27.390 1.00 96.31 473 ASN A O 1
ATOM 3714 N N . ASP A 1 474 ? 10.595 -10.583 -25.732 1.00 94.31 474 ASP A N 1
ATOM 3715 C CA . ASP A 1 474 ? 9.467 -9.874 -26.337 1.00 94.31 474 ASP A CA 1
ATOM 3716 C C . ASP A 1 474 ? 9.662 -8.355 -26.222 1.00 94.31 474 ASP A C 1
ATOM 3718 O O . ASP A 1 474 ? 9.458 -7.638 -27.203 1.00 94.31 474 ASP A O 1
ATOM 3722 N N . ALA A 1 475 ? 10.208 -7.867 -25.099 1.00 93.44 475 ALA A N 1
ATOM 3723 C CA . ALA A 1 475 ? 10.665 -6.481 -24.978 1.00 93.44 475 ALA A CA 1
ATOM 3724 C C . ALA A 1 475 ? 11.772 -6.146 -25.996 1.00 93.44 475 ALA A C 1
ATOM 3726 O O . ALA A 1 475 ? 11.707 -5.108 -26.654 1.00 93.44 475 ALA A O 1
ATOM 3727 N N . ALA A 1 476 ? 12.764 -7.027 -26.180 1.00 94.69 476 ALA A N 1
ATOM 3728 C CA . ALA A 1 476 ? 13.814 -6.855 -27.187 1.00 94.69 476 ALA A CA 1
ATOM 3729 C C . ALA A 1 476 ? 13.242 -6.828 -28.610 1.00 94.69 476 ALA A C 1
ATOM 3731 O O . ALA A 1 476 ? 13.634 -5.993 -29.419 1.00 94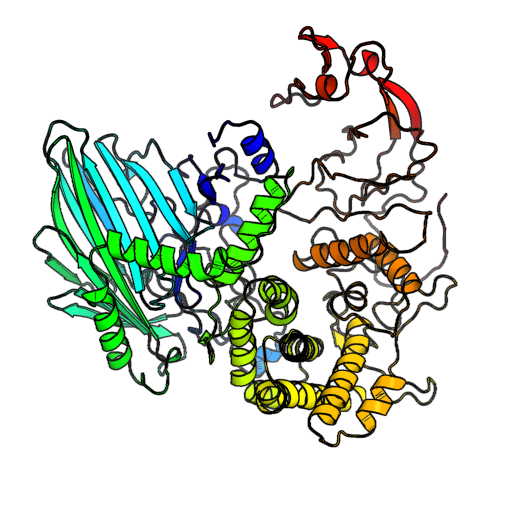.69 476 ALA A O 1
ATOM 3732 N N . SER A 1 477 ? 12.283 -7.702 -28.917 1.00 92.69 477 SER A N 1
ATOM 3733 C CA . SER A 1 477 ? 11.609 -7.736 -30.219 1.00 92.69 477 SER A CA 1
ATOM 3734 C C . SER A 1 477 ? 10.852 -6.437 -30.492 1.00 92.69 477 SER A C 1
ATOM 3736 O O . SER A 1 477 ? 11.066 -5.818 -31.532 1.00 92.69 477 SER A O 1
ATOM 3738 N N . PHE A 1 478 ? 10.048 -5.978 -29.530 1.00 91.19 478 PHE A N 1
ATOM 3739 C CA . PHE A 1 478 ? 9.327 -4.708 -29.615 1.00 91.19 478 PHE A CA 1
ATOM 3740 C C . PHE A 1 478 ? 10.276 -3.518 -29.827 1.00 91.19 478 PHE A C 1
ATOM 3742 O O . PHE A 1 478 ? 10.084 -2.713 -30.739 1.00 91.19 478 PHE A O 1
ATOM 3749 N N . LEU A 1 479 ? 11.339 -3.419 -29.024 1.00 91.62 479 LEU A N 1
ATOM 3750 C CA . LEU A 1 479 ? 12.308 -2.328 -29.136 1.00 91.62 479 LEU A CA 1
ATOM 3751 C C . LEU A 1 479 ? 13.103 -2.401 -30.450 1.00 91.62 479 LEU A C 1
ATOM 3753 O O . LEU A 1 479 ? 13.414 -1.362 -31.028 1.00 91.62 479 LEU A O 1
ATOM 3757 N N . ALA A 1 480 ? 13.392 -3.598 -30.968 1.00 91.62 480 ALA A N 1
ATOM 3758 C CA . ALA A 1 480 ? 14.064 -3.758 -32.256 1.00 91.62 480 ALA A CA 1
ATOM 3759 C C . ALA A 1 480 ? 13.195 -3.262 -33.420 1.00 91.62 480 ALA A C 1
ATOM 3761 O O . ALA A 1 480 ? 13.724 -2.640 -34.338 1.00 91.62 480 ALA A O 1
ATOM 3762 N N . GLU A 1 481 ? 11.878 -3.492 -33.369 1.00 88.56 481 GLU A N 1
ATOM 3763 C CA . GLU A 1 481 ? 10.918 -2.956 -34.345 1.00 88.56 481 GLU A CA 1
ATOM 3764 C C . GLU A 1 481 ? 10.752 -1.434 -34.239 1.00 88.56 481 GLU A C 1
ATOM 3766 O O . GLU A 1 481 ? 10.539 -0.756 -35.245 1.00 88.56 481 GLU A O 1
ATOM 3771 N N . TYR A 1 482 ? 10.902 -0.874 -33.040 1.00 86.06 482 TYR A N 1
ATOM 3772 C CA . TYR A 1 482 ? 10.854 0.570 -32.828 1.00 86.06 482 TYR A CA 1
ATOM 3773 C C . TYR A 1 482 ? 12.092 1.303 -33.385 1.00 86.06 482 TYR A C 1
ATOM 3775 O O . TYR A 1 482 ? 11.992 2.398 -33.935 1.00 86.06 482 TYR A O 1
ATOM 3783 N N . VAL A 1 483 ? 13.271 0.683 -33.298 1.00 84.25 483 VAL A N 1
ATOM 3784 C CA . VAL A 1 483 ? 14.582 1.278 -33.627 1.00 84.25 483 VAL A CA 1
ATOM 3785 C C . VAL A 1 483 ? 14.907 1.287 -35.139 1.00 84.25 483 VAL A C 1
ATOM 3787 O O . VAL A 1 483 ? 15.961 1.777 -35.539 1.00 84.25 483 VAL A O 1
ATOM 3790 N N . VAL A 1 484 ? 14.006 0.810 -36.015 1.00 63.41 484 VAL A N 1
ATOM 3791 C CA . VAL A 1 484 ? 14.222 0.466 -37.453 1.00 63.41 484 VAL A CA 1
ATOM 3792 C C . VAL A 1 484 ? 14.730 1.614 -38.361 1.00 63.41 484 VAL A C 1
ATOM 3794 O O . VAL A 1 484 ? 14.994 1.426 -39.550 1.00 63.41 484 VAL A O 1
ATOM 3797 N N . HIS A 1 485 ? 14.978 2.806 -37.830 1.00 67.44 485 HIS A N 1
ATOM 3798 C CA . HIS A 1 485 ? 15.699 3.869 -38.520 1.00 67.44 485 HIS A CA 1
ATOM 3799 C C . HIS A 1 485 ? 17.218 3.718 -38.352 1.00 67.44 485 HIS A C 1
ATOM 3801 O O . HIS A 1 485 ? 17.841 4.398 -37.535 1.00 67.44 485 HIS A O 1
ATOM 3807 N N . TYR A 1 486 ? 17.834 2.856 -39.170 1.00 82.19 486 TYR A N 1
ATOM 3808 C CA . TYR A 1 486 ? 19.280 2.931 -39.381 1.00 82.19 486 TYR A CA 1
ATOM 3809 C C . TYR A 1 486 ? 19.595 4.204 -40.169 1.00 82.19 486 TYR A C 1
ATOM 3811 O O . TYR A 1 486 ? 19.130 4.398 -41.293 1.00 82.19 486 TYR A O 1
ATOM 3819 N N . ASN A 1 487 ? 20.357 5.102 -39.560 1.00 85.19 487 ASN A N 1
ATOM 3820 C CA . ASN A 1 487 ? 20.805 6.316 -40.209 1.00 85.19 487 ASN A CA 1
ATOM 3821 C C . ASN A 1 487 ? 22.109 6.024 -40.956 1.00 85.19 487 ASN A C 1
ATOM 3823 O O . ASN A 1 487 ? 23.181 6.006 -40.352 1.00 85.19 487 ASN A O 1
ATOM 3827 N N . ASP A 1 488 ? 22.018 5.851 -42.278 1.00 85.81 488 ASP A N 1
ATOM 3828 C CA . ASP A 1 488 ? 23.170 5.570 -43.148 1.00 85.81 488 ASP A CA 1
ATOM 3829 C C . ASP A 1 488 ? 24.280 6.628 -43.050 1.00 85.81 488 ASP A C 1
ATOM 3831 O O . ASP A 1 488 ? 25.451 6.318 -43.255 1.00 85.81 488 ASP A O 1
ATOM 3835 N N . THR A 1 489 ? 23.928 7.876 -42.722 1.00 86.69 489 THR A N 1
ATOM 3836 C CA . THR A 1 489 ? 24.905 8.971 -42.599 1.00 86.69 489 THR A CA 1
ATOM 3837 C C . THR A 1 489 ? 25.697 8.865 -41.300 1.00 86.69 489 THR A C 1
ATOM 3839 O O . THR A 1 489 ? 26.901 9.104 -41.294 1.00 86.69 489 THR A O 1
ATOM 3842 N N . LEU A 1 490 ? 25.027 8.504 -40.202 1.00 85.00 490 LEU A N 1
ATOM 3843 C CA . LEU A 1 490 ? 25.663 8.329 -38.895 1.00 85.00 490 LEU A CA 1
ATOM 3844 C C . LEU A 1 490 ? 26.302 6.943 -38.738 1.00 85.00 490 LEU A C 1
ATOM 3846 O O . LEU A 1 490 ? 27.171 6.769 -37.889 1.00 85.00 490 LEU A O 1
ATOM 3850 N N . GLY A 1 491 ? 25.869 5.957 -39.531 1.00 90.38 491 GLY A N 1
ATOM 3851 C CA . GLY A 1 491 ? 26.222 4.552 -39.340 1.00 90.38 491 GLY A CA 1
ATOM 3852 C C . GLY A 1 491 ? 25.685 3.994 -38.019 1.00 90.38 491 GLY A C 1
ATOM 3853 O O . GLY A 1 491 ? 26.361 3.201 -37.363 1.00 90.38 491 GLY A O 1
ATOM 3854 N N . LYS A 1 492 ? 24.521 4.488 -37.578 1.00 93.00 492 LYS A N 1
ATOM 3855 C CA . LYS A 1 492 ? 23.947 4.221 -36.254 1.00 93.00 492 LYS A CA 1
ATOM 3856 C C . LYS A 1 492 ? 22.436 4.038 -36.317 1.00 93.00 492 LYS A C 1
ATOM 3858 O O . LYS A 1 492 ? 21.770 4.627 -37.166 1.00 93.00 492 LYS A O 1
ATOM 3863 N N . TYR A 1 493 ? 21.902 3.272 -35.376 1.00 93.19 493 TYR A N 1
ATOM 3864 C CA . TYR A 1 493 ? 20.472 3.149 -35.125 1.00 93.19 493 TYR A CA 1
ATOM 3865 C C . TYR A 1 493 ? 19.971 4.301 -34.246 1.00 93.19 493 TYR A C 1
ATOM 3867 O O . TYR A 1 493 ? 20.627 4.660 -33.267 1.00 93.19 493 TYR A O 1
ATOM 3875 N N . THR A 1 494 ? 18.822 4.883 -34.590 1.00 92.19 494 THR A N 1
ATOM 3876 C CA . THR A 1 494 ? 18.249 6.053 -33.897 1.00 92.19 494 THR A CA 1
ATOM 3877 C C . THR A 1 494 ? 16.797 5.825 -33.498 1.00 92.19 494 THR A C 1
ATOM 3879 O O . THR A 1 494 ? 16.068 5.132 -34.205 1.00 92.19 494 THR A O 1
ATOM 3882 N N . THR A 1 495 ? 16.349 6.486 -32.434 1.00 90.69 495 THR A N 1
ATOM 3883 C CA . THR A 1 495 ? 14.941 6.523 -32.002 1.00 90.69 495 THR A CA 1
ATOM 3884 C C . THR A 1 495 ? 14.326 7.889 -32.289 1.00 90.69 495 THR A C 1
ATOM 3886 O O . THR A 1 495 ? 15.038 8.893 -32.382 1.00 90.69 495 THR A O 1
ATOM 3889 N N . LYS A 1 496 ? 12.998 7.935 -32.443 1.00 88.25 496 LYS A N 1
ATOM 3890 C CA . LYS A 1 496 ? 12.266 9.167 -32.752 1.00 88.25 496 LYS A CA 1
ATOM 3891 C C . LYS A 1 496 ? 10.991 9.294 -31.945 1.00 88.25 496 LYS A C 1
ATOM 3893 O O . LYS A 1 496 ? 10.299 8.299 -31.776 1.00 88.25 496 LYS A O 1
ATOM 3898 N N . ASN A 1 497 ? 10.624 10.523 -31.591 1.00 85.31 497 ASN A N 1
ATOM 3899 C CA . ASN A 1 497 ? 9.351 10.829 -30.937 1.00 85.31 497 ASN A CA 1
ATOM 3900 C C . ASN A 1 497 ? 9.126 10.013 -29.644 1.00 85.31 497 ASN A C 1
ATOM 3902 O O . ASN A 1 497 ? 8.118 9.316 -29.492 1.00 85.31 497 ASN A O 1
ATOM 3906 N N . LEU A 1 498 ? 10.088 10.093 -28.722 1.00 84.06 498 LEU A N 1
ATOM 3907 C CA . LEU A 1 498 ? 10.015 9.473 -27.402 1.00 84.06 498 LEU A CA 1
ATOM 3908 C C . LEU A 1 498 ? 9.721 10.469 -26.281 1.00 84.06 498 LEU A C 1
ATOM 3910 O O . LEU A 1 498 ? 9.908 11.674 -26.430 1.00 84.06 498 LEU A O 1
ATOM 3914 N N . THR A 1 499 ? 9.268 9.925 -25.155 1.00 84.88 499 THR A N 1
ATOM 3915 C CA . THR A 1 499 ? 9.298 10.577 -23.844 1.00 84.88 499 THR A CA 1
ATOM 3916 C C . THR A 1 499 ? 10.316 9.814 -23.003 1.00 84.88 499 THR A C 1
ATOM 3918 O O . THR A 1 499 ? 10.141 8.604 -22.824 1.00 84.88 499 THR A O 1
ATOM 3921 N N . ASP A 1 500 ? 11.371 10.483 -22.549 1.00 84.75 500 ASP A N 1
ATOM 3922 C CA . ASP A 1 500 ? 12.382 9.893 -21.655 1.00 84.75 500 ASP A CA 1
ATOM 3923 C C . ASP A 1 500 ? 11.915 10.033 -20.178 1.00 84.75 500 ASP A C 1
ATOM 3925 O O . ASP A 1 500 ? 10.833 10.595 -19.949 1.00 84.75 500 ASP A O 1
ATOM 3929 N N . PRO A 1 501 ? 12.612 9.470 -19.165 1.00 86.00 501 PRO A N 1
ATOM 3930 C CA . PRO A 1 501 ? 12.310 9.690 -17.754 1.00 86.00 501 PRO A CA 1
ATOM 3931 C C . PRO A 1 501 ? 12.007 11.131 -17.379 1.00 86.00 501 PRO A C 1
ATOM 3933 O O . PRO A 1 501 ? 11.051 11.360 -16.635 1.00 86.00 501 PRO A O 1
ATOM 3936 N N . ASP A 1 502 ? 12.791 12.096 -17.860 1.00 83.50 502 ASP A N 1
ATOM 3937 C CA . ASP A 1 502 ? 12.416 13.493 -17.730 1.00 83.50 502 ASP A CA 1
ATOM 3938 C C . ASP A 1 502 ? 11.153 13.764 -18.551 1.00 83.50 502 ASP A C 1
ATOM 3940 O O . ASP A 1 502 ? 11.179 13.929 -19.768 1.00 83.50 502 ASP A O 1
ATOM 3944 N N . GLU A 1 503 ? 10.009 13.857 -17.873 1.00 79.31 503 GLU A N 1
ATOM 3945 C CA . GLU A 1 503 ? 8.738 14.104 -18.552 1.00 79.31 503 GLU A CA 1
ATOM 3946 C C . GLU A 1 503 ? 8.645 15.508 -19.186 1.00 79.31 503 GLU A C 1
ATOM 3948 O O . GLU A 1 503 ? 7.689 15.769 -19.922 1.00 79.31 503 GLU A O 1
ATOM 3953 N N . PHE A 1 504 ? 9.606 16.413 -18.938 1.00 81.12 504 PHE A N 1
ATOM 3954 C CA . PHE A 1 504 ? 9.755 17.639 -19.733 1.00 81.12 504 PHE A CA 1
ATOM 3955 C C . PHE A 1 504 ? 10.349 17.362 -21.124 1.00 81.12 504 PHE A C 1
ATOM 3957 O O . PHE A 1 504 ? 10.021 18.075 -22.077 1.00 81.12 504 PHE A O 1
ATOM 3964 N N . ALA A 1 505 ? 11.138 16.297 -21.279 1.00 80.81 505 ALA A N 1
ATOM 3965 C CA . ALA A 1 505 ? 11.672 15.800 -22.543 1.00 80.81 505 ALA A CA 1
ATOM 3966 C C . ALA A 1 505 ? 10.650 14.899 -23.265 1.00 80.81 505 ALA A C 1
ATOM 3968 O O . ALA A 1 505 ? 10.833 13.692 -23.443 1.00 80.81 505 ALA A O 1
ATOM 3969 N N . ASN A 1 506 ? 9.537 15.499 -23.697 1.00 83.06 506 ASN A N 1
ATOM 3970 C CA . ASN A 1 506 ? 8.478 14.811 -24.433 1.00 83.06 506 ASN A CA 1
ATOM 3971 C C . ASN A 1 506 ? 8.545 15.079 -25.948 1.00 83.06 506 ASN A C 1
ATOM 3973 O O . ASN A 1 506 ? 8.821 16.199 -26.374 1.00 83.06 506 ASN A O 1
ATOM 3977 N N . HIS A 1 507 ? 8.232 14.064 -26.759 1.00 85.12 507 HIS A N 1
ATOM 3978 C CA . HIS A 1 507 ? 8.312 14.094 -28.226 1.00 85.12 507 HIS A CA 1
ATOM 3979 C C . HIS A 1 507 ? 9.713 14.445 -28.762 1.00 85.12 507 HIS A C 1
ATOM 3981 O O . HIS A 1 507 ? 9.849 15.156 -29.759 1.00 85.12 507 HIS A O 1
ATOM 3987 N N . VAL A 1 508 ? 10.756 13.936 -28.101 1.00 87.50 508 VAL A N 1
ATOM 3988 C CA . VAL A 1 508 ? 12.165 14.166 -28.458 1.00 87.50 508 VAL A CA 1
ATOM 3989 C C . VAL A 1 508 ? 12.753 12.993 -29.250 1.00 87.50 508 VAL A C 1
ATOM 3991 O O . VAL A 1 508 ? 12.207 11.890 -29.255 1.00 87.50 508 VAL A O 1
ATOM 3994 N N . ASP A 1 509 ? 13.880 13.217 -29.924 1.00 90.94 509 ASP A N 1
ATOM 3995 C CA . ASP A 1 509 ? 14.604 12.182 -30.672 1.00 90.94 509 ASP A CA 1
ATOM 3996 C C . ASP A 1 509 ? 15.867 11.747 -29.915 1.00 90.94 509 ASP A C 1
ATOM 3998 O O . ASP A 1 509 ? 16.590 12.578 -29.360 1.00 90.94 509 ASP A O 1
ATOM 4002 N N . ASN A 1 510 ? 16.187 10.451 -29.967 1.00 90.75 510 ASN A N 1
ATOM 4003 C CA . ASN A 1 510 ? 17.383 9.856 -29.356 1.00 90.75 510 ASN A CA 1
ATOM 4004 C C . ASN A 1 510 ? 17.596 10.198 -27.876 1.00 90.75 510 ASN A C 1
ATOM 4006 O O . ASN A 1 510 ? 18.680 10.646 -27.512 1.00 90.75 510 ASN A O 1
ATOM 4010 N N . GLY A 1 511 ? 16.587 9.971 -27.040 1.00 92.12 511 GLY A N 1
ATOM 4011 C CA . GLY A 1 511 ? 16.735 9.981 -25.582 1.00 92.12 511 GLY A CA 1
ATOM 4012 C C . GLY A 1 511 ? 17.876 9.073 -25.122 1.00 92.12 511 GLY A C 1
ATOM 4013 O O . GLY A 1 511 ? 17.928 7.896 -25.499 1.00 92.12 511 GLY A O 1
ATOM 4014 N N . ALA A 1 512 ? 18.827 9.621 -24.372 1.00 93.81 512 ALA A N 1
ATOM 4015 C CA . ALA A 1 512 ? 20.046 8.930 -23.979 1.00 93.81 512 ALA A CA 1
ATOM 4016 C C . ALA A 1 512 ? 19.763 7.770 -23.024 1.00 93.81 512 ALA A C 1
ATOM 4018 O O . ALA A 1 512 ? 20.330 6.685 -23.207 1.00 93.81 512 ALA A O 1
ATOM 4019 N N . TYR A 1 513 ? 18.860 7.957 -22.058 1.00 93.88 513 TYR A N 1
ATOM 4020 C CA . TYR A 1 513 ? 18.467 6.888 -21.150 1.00 93.88 513 TYR A CA 1
ATOM 4021 C C . TYR A 1 513 ? 17.756 5.765 -21.907 1.00 93.88 513 TYR A C 1
ATOM 4023 O O . TYR A 1 513 ? 18.178 4.604 -21.835 1.00 93.88 513 TYR A O 1
ATOM 4031 N N . THR A 1 514 ? 16.731 6.102 -22.696 1.00 92.44 514 THR A N 1
ATOM 4032 C CA . THR A 1 514 ? 15.983 5.110 -23.480 1.00 92.44 514 THR A CA 1
ATOM 4033 C C . THR A 1 514 ? 16.891 4.341 -24.449 1.00 92.44 514 THR A C 1
ATOM 4035 O O . THR A 1 514 ? 16.845 3.111 -24.487 1.00 92.44 514 THR A O 1
ATOM 4038 N N . ASN A 1 515 ? 17.772 5.016 -25.195 1.00 93.56 515 ASN A N 1
ATOM 4039 C CA . ASN A 1 515 ? 18.695 4.342 -26.116 1.00 93.56 515 ASN A CA 1
ATOM 4040 C C . ASN A 1 515 ? 19.675 3.415 -25.383 1.00 93.56 515 ASN A C 1
ATOM 4042 O O . ASN A 1 515 ? 19.967 2.320 -25.866 1.00 93.56 515 ASN A O 1
ATOM 4046 N N . THR A 1 516 ? 20.148 3.818 -24.205 1.00 95.00 516 THR A N 1
ATOM 4047 C CA . THR A 1 516 ? 21.029 2.990 -23.372 1.00 95.00 516 THR A CA 1
ATOM 4048 C C . THR A 1 516 ? 20.318 1.739 -22.878 1.00 95.00 516 THR A C 1
ATOM 4050 O O . THR A 1 516 ? 20.859 0.637 -22.967 1.00 95.00 516 THR A O 1
ATOM 4053 N N . GLY A 1 517 ? 19.084 1.865 -22.398 1.00 94.25 517 GLY A N 1
ATOM 4054 C CA . GLY A 1 517 ? 18.341 0.694 -21.953 1.00 94.25 517 GLY A CA 1
ATOM 4055 C C . GLY A 1 517 ? 17.918 -0.233 -23.091 1.00 94.25 517 GLY A C 1
ATOM 4056 O O . GLY A 1 517 ? 17.907 -1.443 -22.888 1.00 94.25 517 GLY A O 1
ATOM 4057 N N . ILE A 1 518 ? 17.679 0.279 -24.305 1.00 94.56 518 ILE A N 1
ATOM 4058 C CA . ILE A 1 518 ? 17.503 -0.559 -25.503 1.00 94.56 518 ILE A CA 1
ATOM 4059 C C . ILE A 1 518 ? 18.728 -1.456 -25.706 1.00 94.56 518 ILE A C 1
ATOM 4061 O O . ILE A 1 518 ? 18.572 -2.667 -25.857 1.00 94.56 518 ILE A O 1
ATOM 4065 N N . VAL A 1 519 ? 19.941 -0.891 -25.658 1.00 95.19 519 VAL A N 1
ATOM 4066 C CA . VAL A 1 519 ? 21.194 -1.662 -25.771 1.00 95.19 519 VAL A CA 1
ATOM 4067 C C . VAL A 1 519 ? 21.255 -2.763 -24.711 1.00 95.19 519 VAL A C 1
ATOM 4069 O O . VAL A 1 519 ? 21.567 -3.912 -25.032 1.00 95.19 519 VAL A O 1
ATOM 4072 N N . LEU A 1 520 ? 20.910 -2.443 -23.462 1.00 95.44 520 LEU A N 1
ATOM 4073 C CA . LEU A 1 520 ? 20.930 -3.413 -22.367 1.00 95.44 520 LEU A CA 1
ATOM 4074 C C . LEU A 1 520 ? 19.900 -4.528 -22.539 1.00 95.44 520 LEU A C 1
ATOM 4076 O O . LEU A 1 520 ? 20.239 -5.691 -22.338 1.00 95.44 520 LEU A O 1
ATOM 4080 N N . VAL A 1 521 ? 18.681 -4.219 -22.984 1.00 96.19 521 VAL A N 1
ATOM 4081 C CA . VAL A 1 521 ? 17.661 -5.240 -23.262 1.00 96.19 521 VAL A CA 1
ATOM 4082 C C . VAL A 1 521 ? 18.116 -6.180 -24.385 1.00 96.19 521 VAL A C 1
ATOM 4084 O O . VAL A 1 521 ? 17.996 -7.398 -24.236 1.00 96.19 521 VAL A O 1
ATOM 4087 N N . MET A 1 522 ? 18.718 -5.657 -25.464 1.00 96.50 522 MET A N 1
ATOM 4088 C CA . MET A 1 522 ? 19.299 -6.495 -26.528 1.00 96.50 522 MET A CA 1
ATOM 4089 C C . MET A 1 522 ? 20.402 -7.409 -25.990 1.00 96.50 522 MET A C 1
ATOM 4091 O O . MET A 1 522 ? 20.485 -8.585 -26.358 1.00 96.50 522 MET A O 1
ATOM 4095 N N . ARG A 1 523 ? 21.257 -6.884 -25.109 1.00 95.88 523 ARG A N 1
ATOM 4096 C CA . ARG A 1 523 ? 22.329 -7.646 -24.467 1.00 95.88 523 ARG A CA 1
ATOM 4097 C C . ARG A 1 523 ? 21.774 -8.740 -23.554 1.00 95.88 523 ARG A C 1
ATOM 4099 O O . ARG A 1 523 ? 22.195 -9.889 -23.670 1.00 95.88 523 ARG A O 1
ATOM 4106 N N . TRP A 1 524 ? 20.815 -8.428 -22.683 1.00 96.12 524 TRP A N 1
ATOM 4107 C CA . TRP A 1 524 ? 20.198 -9.412 -21.788 1.00 96.12 524 TRP A CA 1
ATOM 4108 C C . TRP A 1 524 ? 19.487 -10.519 -22.567 1.00 96.12 524 TRP A C 1
ATOM 4110 O O . TRP A 1 524 ? 19.653 -11.688 -22.226 1.00 96.12 524 TRP A O 1
ATOM 4120 N N . ALA A 1 525 ? 18.783 -10.190 -23.656 1.00 97.62 525 ALA A N 1
ATOM 4121 C CA . ALA A 1 525 ? 18.163 -11.186 -24.531 1.00 97.62 525 ALA A CA 1
ATOM 4122 C C . ALA A 1 525 ? 19.201 -12.138 -25.151 1.00 97.62 525 ALA A C 1
ATOM 4124 O O . ALA A 1 525 ? 18.994 -13.353 -25.167 1.00 97.62 525 ALA A O 1
ATOM 4125 N N . GLN A 1 526 ? 20.339 -11.608 -25.616 1.00 97.62 526 GLN A N 1
ATOM 4126 C CA . GLN A 1 526 ? 21.445 -12.408 -26.157 1.00 97.62 526 GLN A CA 1
ATOM 4127 C C . GLN A 1 526 ? 22.091 -13.309 -25.095 1.00 97.62 526 GLN A C 1
ATOM 4129 O O . GLN A 1 526 ? 22.305 -14.495 -25.352 1.00 97.62 526 GLN A O 1
ATOM 4134 N N . ILE A 1 527 ? 22.370 -12.780 -23.899 1.00 96.25 527 ILE A N 1
ATOM 4135 C CA . ILE A 1 527 ? 22.973 -13.549 -22.800 1.00 96.25 527 ILE A CA 1
ATOM 4136 C C . ILE A 1 527 ? 22.017 -14.652 -22.337 1.00 96.25 527 ILE A C 1
ATOM 4138 O O . ILE A 1 527 ? 22.407 -15.818 -22.294 1.00 96.25 527 ILE A O 1
ATOM 4142 N N . ALA A 1 528 ? 20.760 -14.311 -22.045 1.00 96.12 528 ALA A N 1
ATOM 4143 C CA . ALA A 1 528 ? 19.744 -15.273 -21.630 1.00 96.12 528 ALA A CA 1
ATOM 4144 C C . ALA A 1 528 ? 19.507 -16.342 -22.709 1.00 96.12 528 ALA A C 1
ATOM 4146 O O . ALA A 1 528 ? 19.472 -17.533 -22.405 1.00 96.12 528 ALA A O 1
ATOM 4147 N N . GLY A 1 529 ? 19.437 -15.939 -23.983 1.00 96.81 529 GLY A N 1
ATOM 4148 C CA . GLY A 1 529 ? 19.357 -16.863 -25.112 1.00 96.81 529 GLY A CA 1
ATOM 4149 C C . GLY A 1 529 ? 20.547 -17.823 -25.160 1.00 96.81 529 GLY A C 1
ATOM 4150 O O . GLY A 1 529 ? 20.353 -19.030 -25.281 1.00 96.81 529 GLY A O 1
ATOM 4151 N N . SER A 1 530 ? 21.772 -17.322 -24.972 1.00 96.81 530 SER A N 1
ATOM 4152 C CA . SER A 1 530 ? 22.979 -18.153 -24.932 1.00 96.81 530 SER A CA 1
ATOM 4153 C C . SER A 1 530 ? 22.981 -19.146 -23.767 1.00 96.81 530 SER A C 1
ATOM 4155 O O . SER A 1 530 ? 23.381 -20.291 -23.971 1.00 96.81 530 SER A O 1
ATOM 4157 N N . ILE A 1 531 ? 22.547 -18.737 -22.568 1.00 96.12 531 ILE A N 1
ATOM 4158 C CA . ILE A 1 531 ? 22.436 -19.623 -21.394 1.00 96.12 531 ILE A CA 1
ATOM 4159 C C . ILE A 1 531 ? 21.453 -20.766 -21.686 1.00 96.12 531 ILE A C 1
ATOM 4161 O O . ILE A 1 531 ? 21.742 -21.925 -21.398 1.00 96.12 531 ILE A O 1
ATOM 4165 N N . LEU A 1 532 ? 20.326 -20.452 -22.330 1.00 96.88 532 LEU A N 1
ATOM 4166 C CA . LEU A 1 532 ? 19.262 -21.406 -22.659 1.00 96.88 532 LEU A CA 1
ATOM 4167 C C . LEU A 1 532 ? 19.493 -22.185 -23.970 1.00 96.88 532 LEU A C 1
ATOM 4169 O O . LEU A 1 532 ? 18.659 -23.005 -24.354 1.00 96.88 532 LEU A O 1
ATOM 4173 N N . GLY A 1 533 ? 20.575 -21.912 -24.706 1.00 96.62 533 GLY A N 1
ATOM 4174 C CA . GLY A 1 533 ? 20.824 -22.499 -26.029 1.00 96.62 533 GLY A CA 1
ATOM 4175 C C . GLY A 1 533 ? 19.829 -22.064 -27.119 1.00 96.62 533 GLY A C 1
ATOM 4176 O O . GLY A 1 533 ? 19.663 -22.768 -28.119 1.00 96.62 533 GLY A O 1
ATOM 4177 N N . LYS A 1 534 ? 19.159 -20.919 -26.946 1.00 95.62 534 LYS A N 1
ATOM 4178 C CA . LYS A 1 534 ? 18.197 -20.338 -27.893 1.00 95.62 534 LYS A CA 1
ATOM 4179 C C . LYS A 1 534 ? 18.894 -19.368 -28.848 1.00 95.62 534 LYS A C 1
ATOM 4181 O O . LYS A 1 534 ? 19.744 -18.576 -28.452 1.00 95.62 534 LYS A O 1
ATOM 4186 N N . GLN A 1 535 ? 18.526 -19.433 -30.126 1.00 94.44 535 GLN A N 1
ATOM 4187 C CA . GLN A 1 535 ? 19.000 -18.483 -31.135 1.00 94.44 535 GLN A CA 1
ATOM 4188 C C . GLN A 1 535 ? 18.209 -17.182 -31.027 1.00 94.44 535 GLN A C 1
ATOM 4190 O O . GLN A 1 535 ? 16.984 -17.219 -30.931 1.00 94.44 535 GLN A O 1
ATOM 4195 N N . VAL A 1 536 ? 18.905 -16.050 -31.098 1.00 96.00 536 VAL A N 1
ATOM 4196 C CA . VAL A 1 536 ? 18.294 -14.717 -31.111 1.00 96.00 536 VAL A CA 1
ATOM 4197 C C . VAL A 1 536 ? 18.530 -14.022 -32.457 1.00 96.00 536 VAL A C 1
ATOM 4199 O O . VAL A 1 536 ? 19.526 -14.308 -33.130 1.00 96.00 536 VAL A O 1
ATOM 4202 N N . PRO A 1 537 ? 17.626 -13.128 -32.895 1.00 96.12 537 PRO A N 1
ATOM 4203 C CA . PRO A 1 537 ? 17.790 -12.358 -34.122 1.00 96.12 537 PRO A CA 1
ATOM 4204 C C . PRO A 1 537 ? 19.114 -11.584 -34.184 1.00 96.12 537 PRO A C 1
ATOM 4206 O O . PRO A 1 537 ? 19.491 -10.894 -33.241 1.00 96.12 537 PRO A O 1
ATOM 4209 N N . LYS A 1 538 ? 19.783 -11.615 -35.347 1.00 95.00 538 LYS A N 1
ATOM 4210 C CA . LYS A 1 538 ? 21.040 -10.876 -35.577 1.00 95.00 538 LYS A CA 1
ATOM 4211 C C . LYS A 1 538 ? 20.901 -9.369 -35.303 1.00 95.00 538 LYS A C 1
ATOM 4213 O O . LYS A 1 538 ? 21.840 -8.748 -34.819 1.00 95.00 538 LYS A O 1
ATOM 4218 N N . ILE A 1 539 ? 19.724 -8.802 -35.576 1.00 95.00 539 ILE A N 1
ATOM 4219 C CA . ILE A 1 539 ? 19.447 -7.376 -35.371 1.00 95.00 539 ILE A CA 1
ATOM 4220 C C . ILE A 1 539 ? 19.670 -6.931 -33.916 1.00 95.00 539 ILE A C 1
ATOM 4222 O O . ILE A 1 539 ? 20.033 -5.783 -33.704 1.00 95.00 539 ILE A O 1
ATOM 4226 N N . TYR A 1 540 ? 19.543 -7.825 -32.925 1.00 96.12 540 TYR A N 1
ATOM 4227 C CA . TYR A 1 540 ? 19.828 -7.486 -31.524 1.00 96.12 540 TYR A CA 1
ATOM 4228 C C . TYR A 1 540 ? 21.294 -7.093 -31.334 1.00 96.12 540 TYR A C 1
ATOM 4230 O O . TYR A 1 540 ? 21.582 -6.069 -30.723 1.00 96.12 540 TYR A O 1
ATOM 4238 N N . HIS A 1 541 ? 22.211 -7.861 -31.926 1.00 96.19 541 HIS A N 1
ATOM 4239 C CA . HIS A 1 541 ? 23.640 -7.558 -31.899 1.00 96.19 541 HIS A CA 1
ATOM 4240 C C . HIS A 1 541 ? 23.974 -6.288 -32.696 1.00 96.19 541 HIS A C 1
ATOM 4242 O O . HIS A 1 541 ? 24.776 -5.457 -32.263 1.00 96.19 541 HIS A O 1
ATOM 4248 N N . ASP A 1 542 ? 23.349 -6.124 -33.866 1.00 95.00 542 ASP A N 1
ATOM 4249 C CA . ASP A 1 542 ? 23.568 -4.949 -34.713 1.00 95.00 542 ASP A CA 1
ATOM 4250 C C . ASP A 1 542 ? 23.103 -3.661 -33.983 1.00 95.00 542 ASP A C 1
ATOM 4252 O O . ASP A 1 542 ? 23.815 -2.658 -34.004 1.00 95.00 542 ASP A O 1
ATOM 4256 N N . ILE A 1 543 ? 21.963 -3.692 -33.277 1.00 94.75 543 ILE A N 1
ATOM 4257 C CA . ILE A 1 543 ? 21.481 -2.576 -32.442 1.00 94.75 543 ILE A CA 1
ATOM 4258 C C . ILE A 1 543 ? 22.397 -2.351 -31.235 1.00 94.75 543 ILE A C 1
ATOM 4260 O O . ILE A 1 543 ? 22.819 -1.220 -31.015 1.00 94.75 543 ILE A O 1
ATOM 4264 N N . GLU A 1 544 ? 22.750 -3.399 -30.482 1.00 94.69 544 GLU A N 1
ATOM 4265 C CA . GLU A 1 544 ? 23.629 -3.292 -29.304 1.00 94.69 544 GLU A CA 1
ATOM 4266 C C . GLU A 1 544 ? 24.941 -2.559 -29.634 1.00 94.69 544 GLU A C 1
ATOM 4268 O O . GLU A 1 544 ? 25.389 -1.693 -28.887 1.00 94.69 544 GLU A O 1
ATOM 4273 N N . THR A 1 545 ? 25.549 -2.882 -30.777 1.00 93.50 545 THR A N 1
ATOM 4274 C CA . THR A 1 545 ? 26.870 -2.362 -31.166 1.00 93.50 545 THR A CA 1
ATOM 4275 C C . THR A 1 545 ? 26.826 -1.018 -31.898 1.00 93.50 545 THR A C 1
ATOM 4277 O O . THR A 1 545 ? 27.835 -0.304 -31.949 1.00 93.50 545 THR A O 1
ATOM 4280 N N . ALA A 1 546 ? 25.679 -0.644 -32.469 1.00 93.94 546 ALA A N 1
ATOM 4281 C CA . ALA A 1 546 ? 25.549 0.550 -33.299 1.00 93.94 546 ALA A CA 1
ATOM 4282 C C . ALA A 1 546 ? 24.398 1.482 -32.890 1.00 93.94 546 ALA A C 1
ATOM 4284 O O . ALA A 1 546 ? 23.987 2.314 -33.698 1.00 93.94 546 ALA A O 1
ATOM 4285 N N . MET A 1 547 ? 23.904 1.415 -31.653 1.00 93.94 547 MET A N 1
ATOM 4286 C CA . MET A 1 547 ? 22.945 2.402 -31.149 1.00 93.94 547 MET A CA 1
ATOM 4287 C C . MET A 1 547 ? 23.579 3.798 -31.053 1.00 93.94 547 MET A C 1
ATOM 4289 O O . MET A 1 547 ? 24.754 3.947 -30.701 1.00 93.94 547 MET A O 1
ATOM 4293 N N . PHE A 1 548 ? 22.818 4.835 -31.401 1.00 92.81 548 PHE A N 1
ATOM 4294 C CA . PHE A 1 548 ? 23.247 6.223 -31.260 1.00 92.81 548 PHE A CA 1
ATOM 4295 C C . PHE A 1 548 ? 23.071 6.711 -29.816 1.00 92.81 548 PHE A C 1
ATOM 4297 O O . PHE A 1 548 ? 21.987 6.591 -29.247 1.00 92.81 548 PHE A O 1
ATOM 4304 N N . LEU A 1 549 ? 24.117 7.320 -29.257 1.00 91.88 549 LEU A N 1
ATOM 4305 C CA . LEU A 1 549 ? 24.072 8.036 -27.984 1.00 91.88 549 LEU A CA 1
ATOM 4306 C C . LEU A 1 549 ? 24.374 9.517 -28.258 1.00 91.88 549 LEU A C 1
ATOM 4308 O O . LEU A 1 549 ? 25.431 9.807 -28.827 1.00 91.88 549 LEU A O 1
ATOM 4312 N N . PRO A 1 550 ? 23.480 10.456 -27.908 1.00 90.81 550 PRO A N 1
ATOM 4313 C CA . PRO A 1 550 ? 23.730 11.869 -28.151 1.00 90.81 550 PRO A CA 1
ATOM 4314 C C . PRO A 1 550 ? 24.792 12.412 -27.179 1.00 90.81 550 PRO A C 1
ATOM 4316 O O . PRO A 1 550 ? 24.677 12.320 -25.958 1.00 90.81 550 PRO A O 1
ATOM 4319 N N . THR A 1 551 ? 25.836 13.024 -27.725 1.00 88.44 551 THR A N 1
ATOM 4320 C CA . THR A 1 551 ? 26.925 13.642 -26.955 1.00 88.44 551 THR A CA 1
ATOM 4321 C C . THR A 1 551 ? 27.155 15.067 -27.432 1.00 88.44 551 THR A C 1
ATOM 4323 O O . THR A 1 551 ? 27.079 15.344 -28.630 1.00 88.44 551 THR A O 1
ATOM 4326 N N . ALA A 1 552 ? 27.459 15.978 -26.512 1.00 84.06 552 ALA A N 1
ATOM 4327 C CA . ALA A 1 552 ? 27.791 17.352 -26.853 1.00 84.06 552 ALA A CA 1
ATOM 4328 C C . ALA A 1 552 ? 29.080 17.396 -27.690 1.00 84.06 552 ALA A C 1
ATOM 4330 O O . ALA A 1 552 ? 30.082 16.791 -27.321 1.00 84.06 552 ALA A O 1
ATOM 4331 N N . GLU A 1 553 ? 29.100 18.185 -28.767 1.00 69.88 553 GLU A N 1
ATOM 4332 C CA . GLU A 1 553 ? 30.287 18.373 -29.628 1.00 69.88 553 GLU A CA 1
ATOM 4333 C C . GLU A 1 553 ? 31.432 19.166 -28.948 1.00 69.88 553 GLU A C 1
ATOM 4335 O O . GLU A 1 553 ? 32.384 19.602 -29.596 1.00 69.88 553 GLU A O 1
ATOM 4340 N N . ASN A 1 554 ? 31.342 19.410 -27.637 1.00 61.69 554 ASN A N 1
ATOM 4341 C CA . ASN A 1 554 ? 32.289 20.222 -26.881 1.00 61.69 554 ASN A CA 1
ATOM 4342 C C . ASN A 1 554 ? 33.414 19.379 -26.245 1.00 61.69 554 ASN A C 1
ATOM 4344 O O . ASN A 1 554 ? 33.385 18.153 -26.213 1.00 61.69 554 ASN A O 1
ATOM 4348 N N . THR A 1 555 ? 34.423 20.050 -25.682 1.00 53.62 555 THR A N 1
ATOM 4349 C CA . THR A 1 555 ? 35.599 19.403 -25.065 1.00 53.62 555 THR A CA 1
ATOM 4350 C C . THR A 1 555 ? 35.304 18.629 -23.773 1.00 53.62 555 THR A C 1
ATOM 4352 O O . THR A 1 555 ? 36.241 18.098 -23.187 1.00 53.62 555 THR A O 1
ATOM 4355 N N . GLN A 1 556 ? 34.065 18.634 -23.269 1.00 61.28 556 GLN A N 1
ATOM 4356 C CA . GLN A 1 556 ? 33.695 18.020 -21.987 1.00 61.28 556 GLN A CA 1
ATOM 4357 C C . GLN A 1 556 ? 32.980 16.672 -22.148 1.00 61.28 556 GLN A C 1
ATOM 4359 O O . GLN A 1 556 ? 32.741 16.020 -21.144 1.00 61.28 556 GLN A O 1
ATOM 4364 N N . ASN A 1 557 ? 32.670 16.232 -23.375 1.00 78.81 557 ASN A N 1
ATOM 4365 C CA . ASN A 1 557 ? 32.047 14.927 -23.644 1.00 78.81 557 ASN A CA 1
ATOM 4366 C C . ASN A 1 557 ? 30.766 14.664 -22.816 1.00 78.81 557 ASN A C 1
ATOM 4368 O O . ASN A 1 557 ? 30.518 13.547 -22.376 1.00 78.81 557 ASN A O 1
ATOM 4372 N N . ILE A 1 558 ? 29.948 15.696 -22.578 1.00 87.62 558 ILE A N 1
ATOM 4373 C CA . ILE A 1 558 ? 28.679 15.562 -21.840 1.00 87.62 558 ILE A CA 1
ATOM 4374 C C . ILE A 1 558 ? 27.706 14.716 -22.673 1.00 87.62 558 ILE A C 1
ATOM 4376 O O . ILE A 1 558 ? 27.506 15.002 -23.857 1.00 87.62 558 ILE A O 1
ATOM 4380 N N . THR A 1 559 ? 27.069 13.714 -22.068 1.00 92.31 559 THR A N 1
ATOM 4381 C CA . THR A 1 559 ? 25.924 13.023 -22.679 1.00 92.31 559 THR A CA 1
ATOM 4382 C C . THR A 1 559 ? 24.729 13.967 -22.658 1.00 92.31 559 THR A C 1
ATOM 4384 O O . THR A 1 559 ? 24.316 14.429 -21.593 1.00 92.31 559 THR A O 1
ATOM 4387 N N . LEU A 1 560 ? 24.186 14.287 -23.829 1.00 92.44 560 LEU A N 1
ATOM 4388 C CA . LEU A 1 560 ? 22.956 15.071 -23.924 1.00 92.44 560 LEU A CA 1
ATOM 4389 C C . LEU A 1 560 ? 21.773 14.167 -23.579 1.00 92.44 560 LEU A C 1
ATOM 4391 O O . LEU A 1 560 ? 21.797 12.991 -23.899 1.00 92.44 560 LEU A O 1
ATOM 4395 N N . GLU A 1 561 ? 20.736 14.704 -22.959 1.00 90.25 561 GLU A N 1
ATOM 4396 C CA . GLU A 1 561 ? 19.514 13.962 -22.653 1.00 90.25 561 GLU A CA 1
ATOM 4397 C C . GLU A 1 561 ? 18.802 13.503 -23.925 1.00 90.25 561 GLU A C 1
ATOM 4399 O O . GLU A 1 561 ? 18.381 12.362 -24.025 1.00 90.25 561 GLU A O 1
ATOM 4404 N N . TYR A 1 562 ? 18.759 14.354 -24.950 1.00 91.88 562 TYR A N 1
ATOM 4405 C CA . TYR A 1 562 ? 18.206 14.033 -26.263 1.00 91.88 562 TYR A CA 1
ATOM 4406 C C . TYR A 1 562 ? 18.932 14.801 -27.372 1.00 91.88 562 TYR A C 1
ATOM 4408 O O . TYR A 1 562 ? 19.698 15.744 -27.138 1.00 91.88 562 TYR A O 1
ATOM 4416 N N . SER A 1 563 ? 18.695 14.411 -28.626 1.00 90.25 563 SER A N 1
ATOM 4417 C CA . SER A 1 563 ? 19.272 15.104 -29.783 1.00 90.25 563 SER A CA 1
ATOM 4418 C C . SER A 1 563 ? 18.798 16.552 -29.874 1.00 90.25 563 SER A C 1
ATOM 4420 O O . SER A 1 563 ? 17.604 16.825 -29.927 1.00 90.25 563 SER A O 1
ATOM 4422 N N . GLY A 1 564 ? 19.747 17.486 -29.956 1.00 86.75 564 GLY A N 1
ATOM 4423 C CA . GLY A 1 564 ? 19.450 18.918 -30.063 1.00 86.75 564 GLY A CA 1
ATOM 4424 C C . GLY A 1 564 ? 19.172 19.617 -28.727 1.00 86.75 564 GLY A C 1
ATOM 4425 O O . GLY A 1 564 ? 18.865 20.809 -28.737 1.00 86.75 564 GLY A O 1
ATOM 4426 N N . MET A 1 565 ? 19.314 18.917 -27.595 1.00 86.81 565 MET A N 1
ATOM 4427 C CA . MET A 1 565 ? 19.257 19.516 -26.260 1.00 86.81 565 MET A CA 1
ATOM 4428 C C . MET A 1 565 ? 20.270 20.666 -26.134 1.00 86.81 565 MET A C 1
ATOM 4430 O O . MET A 1 565 ? 21.439 20.544 -26.507 1.00 86.81 565 MET A O 1
ATOM 4434 N N . ASN A 1 566 ? 19.814 21.791 -25.582 1.00 81.06 566 ASN A N 1
ATOM 4435 C CA . ASN A 1 566 ? 20.644 22.961 -25.306 1.00 81.06 566 ASN A CA 1
ATOM 4436 C C . ASN A 1 566 ? 20.947 23.096 -23.800 1.00 81.06 566 ASN A C 1
ATOM 4438 O O . ASN A 1 566 ? 20.388 22.397 -22.960 1.00 81.06 566 ASN A O 1
ATOM 4442 N N . SER A 1 567 ? 21.834 24.025 -23.432 1.00 73.50 567 SER A N 1
ATOM 4443 C CA . SER A 1 567 ? 22.290 24.169 -22.043 1.00 73.50 567 SER A CA 1
ATOM 4444 C C . SER A 1 567 ? 21.300 24.862 -21.095 1.00 73.50 567 SER A C 1
ATOM 4446 O O . SER A 1 567 ? 21.619 25.001 -19.913 1.00 73.50 567 SER A O 1
ATOM 4448 N N . SER A 1 568 ? 20.146 25.343 -21.569 1.00 73.94 568 SER A N 1
ATOM 4449 C CA . SER A 1 568 ? 19.131 26.016 -20.738 1.00 73.94 568 SER A CA 1
ATOM 4450 C C . SER A 1 568 ? 18.013 25.091 -20.254 1.00 73.94 568 SER A C 1
ATOM 4452 O O . SER A 1 568 ? 17.103 25.567 -19.586 1.00 73.94 568 SER A O 1
ATOM 4454 N N . VAL A 1 569 ? 18.057 23.796 -20.584 1.00 72.94 569 VAL A N 1
ATOM 4455 C CA . VAL A 1 569 ? 17.025 22.838 -20.165 1.00 72.94 569 VAL A CA 1
ATOM 4456 C C . VAL A 1 569 ? 16.944 22.734 -18.637 1.00 72.94 569 VAL A C 1
ATOM 4458 O O . VAL A 1 569 ? 17.968 22.716 -17.950 1.00 72.94 569 VAL A O 1
ATOM 4461 N N . GLY A 1 570 ? 15.720 22.708 -18.116 1.00 74.81 570 GLY A N 1
ATOM 4462 C CA . GLY A 1 570 ? 15.431 22.305 -16.744 1.00 74.81 570 GLY A CA 1
ATOM 4463 C C . GLY A 1 570 ? 14.955 20.861 -16.754 1.00 74.81 570 GLY A C 1
ATOM 4464 O O . GLY A 1 570 ? 14.195 20.497 -17.645 1.00 74.81 570 GLY A O 1
ATOM 4465 N N . ILE A 1 571 ? 15.403 20.073 -15.782 1.00 77.38 571 ILE A N 1
ATOM 4466 C CA . ILE A 1 571 ? 15.201 18.622 -15.748 1.00 77.38 571 ILE A CA 1
ATOM 4467 C C . ILE A 1 571 ? 14.211 18.288 -14.641 1.00 77.38 571 ILE A C 1
ATOM 4469 O O . ILE A 1 571 ? 14.447 18.655 -13.483 1.00 77.38 571 ILE A O 1
ATOM 4473 N N . LYS A 1 572 ? 13.098 17.619 -14.969 1.00 76.62 572 LYS A N 1
ATOM 4474 C CA . LYS A 1 572 ? 12.070 17.270 -13.976 1.00 76.62 572 LYS A CA 1
ATOM 4475 C C . LYS A 1 572 ? 12.573 16.223 -12.999 1.00 76.62 572 LYS A C 1
ATOM 4477 O O . LYS A 1 572 ? 12.312 16.348 -11.804 1.00 76.62 572 LYS A O 1
ATOM 4482 N N . GLN A 1 573 ? 13.255 15.191 -13.484 1.00 78.88 573 GLN A N 1
ATOM 4483 C CA . GLN A 1 573 ? 13.703 14.048 -12.689 1.00 78.88 573 GLN A CA 1
ATOM 4484 C C . GLN A 1 573 ? 14.950 13.393 -13.276 1.00 78.88 573 GLN A C 1
ATOM 4486 O O . GLN A 1 573 ? 15.338 13.684 -14.399 1.00 78.88 573 GLN A O 1
ATOM 4491 N N . ALA A 1 574 ? 15.564 12.489 -12.511 1.00 84.50 574 ALA A N 1
ATOM 4492 C CA . ALA A 1 574 ? 16.747 11.756 -12.948 1.00 84.50 574 ALA A CA 1
ATOM 4493 C C . ALA A 1 574 ? 16.509 11.059 -14.304 1.00 84.50 574 ALA A C 1
ATOM 4495 O O . ALA A 1 574 ? 15.564 10.286 -14.433 1.00 84.50 574 ALA A O 1
ATOM 4496 N N . ASP A 1 575 ? 17.392 11.329 -15.272 1.00 90.56 575 ASP A N 1
ATOM 4497 C CA . ASP A 1 575 ? 17.329 10.788 -16.636 1.00 90.56 575 ASP A CA 1
ATOM 4498 C C . ASP A 1 575 ? 18.700 10.238 -17.076 1.00 90.56 575 ASP A C 1
ATOM 4500 O O . ASP A 1 575 ? 19.022 9.085 -16.795 1.00 90.56 575 ASP A O 1
ATOM 4504 N N . VAL A 1 576 ? 19.585 11.076 -17.633 1.00 91.75 576 VAL A N 1
ATOM 4505 C CA . VAL A 1 576 ? 20.939 10.665 -18.063 1.00 91.75 576 VAL A CA 1
ATOM 4506 C C . VAL A 1 576 ? 21.735 10.031 -16.926 1.00 91.75 576 VAL A C 1
ATOM 4508 O O . VAL A 1 576 ? 22.482 9.075 -17.130 1.00 91.75 576 VAL A O 1
ATOM 4511 N N . ILE A 1 577 ? 21.554 10.514 -15.696 1.00 89.88 577 ILE A N 1
ATOM 4512 C CA . ILE A 1 577 ? 22.219 9.944 -14.521 1.00 89.88 577 ILE A CA 1
ATOM 4513 C C . ILE A 1 577 ? 21.801 8.487 -14.260 1.00 89.88 577 ILE A C 1
ATOM 4515 O O . ILE A 1 577 ? 22.584 7.712 -13.704 1.00 89.88 577 ILE A O 1
ATOM 4519 N N . MET A 1 578 ? 20.609 8.088 -14.720 1.00 91.75 578 MET A N 1
ATOM 4520 C CA . MET A 1 578 ? 20.116 6.721 -14.595 1.00 91.75 578 MET A CA 1
ATOM 4521 C C . MET A 1 578 ? 20.847 5.725 -15.501 1.00 91.75 578 MET A C 1
ATOM 4523 O O . MET A 1 578 ? 20.789 4.519 -15.253 1.00 91.75 578 MET A O 1
ATOM 4527 N N . MET A 1 579 ? 21.589 6.211 -16.505 1.00 92.75 579 MET A N 1
ATOM 4528 C CA . MET A 1 579 ? 22.532 5.392 -17.268 1.00 92.75 579 MET A CA 1
ATOM 4529 C C . MET A 1 579 ? 23.616 4.812 -16.351 1.00 92.75 579 MET A C 1
ATOM 4531 O O . MET A 1 579 ? 23.969 3.640 -16.474 1.00 92.75 579 MET A O 1
ATOM 4535 N N . THR A 1 580 ? 24.117 5.605 -15.402 1.00 89.94 580 THR A N 1
ATOM 4536 C CA . THR A 1 580 ? 25.126 5.151 -14.437 1.00 89.94 580 THR A CA 1
ATOM 4537 C C . THR A 1 580 ? 24.520 4.200 -13.410 1.00 89.94 580 THR A C 1
ATOM 4539 O O . THR A 1 580 ? 25.095 3.152 -13.140 1.00 89.94 580 THR A O 1
ATOM 4542 N N . TYR A 1 581 ? 23.351 4.538 -12.858 1.00 88.06 581 TYR A N 1
ATOM 4543 C CA . TYR A 1 581 ? 22.603 3.665 -11.952 1.00 88.06 581 TYR A CA 1
ATOM 4544 C C . TYR A 1 581 ? 21.092 3.904 -12.085 1.00 88.06 581 TYR A C 1
ATOM 4546 O O . TYR A 1 581 ? 20.667 5.045 -11.935 1.00 88.06 581 TYR A O 1
ATOM 4554 N N . PRO A 1 582 ? 20.253 2.871 -12.272 1.00 88.38 582 PRO A N 1
ATOM 4555 C CA . PRO A 1 582 ? 20.576 1.452 -12.100 1.00 88.38 582 PRO A CA 1
ATOM 4556 C C . PRO A 1 582 ? 20.945 0.715 -13.388 1.00 88.38 582 PRO A C 1
ATOM 4558 O O . PRO A 1 582 ? 21.131 -0.495 -13.337 1.00 88.38 582 PRO A O 1
ATOM 4561 N N . LEU A 1 583 ? 21.018 1.394 -14.541 1.00 89.06 583 LEU A N 1
ATOM 4562 C CA . LEU A 1 583 ? 21.293 0.699 -15.801 1.00 89.06 583 LEU A CA 1
ATOM 4563 C C . LEU A 1 583 ? 22.692 0.068 -15.841 1.00 89.06 583 LEU A C 1
ATOM 4565 O O . LEU A 1 583 ? 22.842 -0.964 -16.484 1.00 89.06 583 LEU A O 1
ATOM 4569 N N . GLU A 1 584 ? 23.681 0.665 -15.161 1.00 82.06 584 GLU A N 1
ATOM 4570 C CA . GLU A 1 584 ? 25.053 0.144 -15.036 1.00 82.06 584 GLU A CA 1
ATOM 4571 C C . GLU A 1 584 ? 25.615 -0.348 -16.384 1.00 82.06 584 GLU A C 1
ATOM 4573 O O . GLU A 1 584 ? 25.785 -1.541 -16.639 1.00 82.06 584 GLU A O 1
ATOM 4578 N N . ASN A 1 585 ? 25.860 0.601 -17.289 1.00 85.50 585 ASN A N 1
ATOM 4579 C CA . ASN A 1 585 ? 26.203 0.321 -18.684 1.00 85.50 585 ASN A CA 1
ATOM 4580 C C . ASN A 1 585 ? 27.685 0.592 -19.017 1.00 85.50 585 ASN A C 1
ATOM 4582 O O . ASN A 1 585 ? 28.391 1.267 -18.275 1.00 85.50 585 ASN A O 1
ATOM 4586 N N . GLU A 1 586 ? 28.129 0.104 -20.180 1.00 80.94 586 GLU A N 1
ATOM 4587 C CA . GLU A 1 586 ? 29.496 0.284 -20.709 1.00 80.94 586 GLU A CA 1
ATOM 4588 C C . GLU A 1 586 ? 29.592 1.344 -21.831 1.00 80.94 586 GLU A C 1
ATOM 4590 O O . GLU A 1 586 ? 30.653 1.510 -22.430 1.00 80.94 586 GLU A O 1
ATOM 4595 N N . LEU A 1 587 ? 28.492 2.029 -22.175 1.00 84.75 587 LEU A N 1
ATOM 4596 C CA . LEU A 1 587 ? 28.457 3.041 -23.244 1.00 84.75 587 LEU A CA 1
ATOM 4597 C C . LEU A 1 587 ? 29.106 4.361 -22.828 1.00 84.75 587 LEU A C 1
ATOM 4599 O O . LEU A 1 587 ? 29.571 5.104 -23.690 1.00 84.75 587 LEU A O 1
ATOM 4603 N N . ILE A 1 588 ? 29.112 4.653 -21.529 1.00 88.12 588 ILE A N 1
ATOM 4604 C CA . ILE A 1 588 ? 29.813 5.792 -20.941 1.00 88.12 588 ILE A CA 1
ATOM 4605 C C . ILE A 1 588 ? 30.893 5.276 -19.997 1.00 88.12 588 ILE A C 1
ATOM 4607 O O . ILE A 1 588 ? 30.694 4.290 -19.286 1.00 88.12 588 ILE A O 1
ATOM 4611 N N . ASP A 1 589 ? 32.044 5.938 -19.990 1.00 86.06 589 ASP A N 1
ATOM 4612 C CA . ASP A 1 589 ? 33.081 5.660 -19.003 1.00 86.06 589 ASP A CA 1
ATOM 4613 C C . ASP A 1 589 ? 32.819 6.416 -17.689 1.00 86.06 589 ASP A C 1
ATOM 4615 O O . ASP A 1 589 ? 31.881 7.207 -17.551 1.00 86.06 589 ASP A O 1
ATOM 4619 N N . GLN A 1 590 ? 33.652 6.142 -16.687 1.00 81.69 590 GLN A N 1
ATOM 4620 C CA . GLN A 1 590 ? 33.503 6.725 -15.359 1.00 81.69 590 GLN A CA 1
ATOM 4621 C C . GLN A 1 590 ? 33.692 8.253 -15.350 1.00 81.69 590 GLN A C 1
ATOM 4623 O O . GLN A 1 590 ? 33.022 8.938 -14.576 1.00 81.69 590 GLN A O 1
ATOM 4628 N N . ASP A 1 591 ? 34.565 8.792 -16.205 1.00 82.69 591 ASP A N 1
ATOM 4629 C CA . ASP A 1 591 ? 34.814 10.233 -16.288 1.00 82.69 591 ASP A CA 1
ATOM 4630 C C . ASP A 1 591 ? 33.615 10.947 -16.938 1.00 82.69 591 ASP A C 1
ATOM 4632 O O . ASP A 1 591 ? 33.163 11.986 -16.455 1.00 82.69 591 ASP A O 1
ATOM 4636 N N . GLN A 1 592 ? 33.032 10.365 -17.990 1.00 85.56 592 GLN A N 1
ATOM 4637 C CA . GLN A 1 592 ? 31.808 10.865 -18.612 1.00 85.56 592 GLN A CA 1
ATOM 4638 C C . GLN A 1 592 ? 30.616 10.780 -17.654 1.00 85.56 592 GLN A C 1
ATOM 4640 O O . GLN A 1 592 ? 29.844 11.734 -17.546 1.00 85.56 592 GLN A O 1
ATOM 4645 N N . ALA A 1 593 ? 30.490 9.684 -16.901 1.00 85.50 593 ALA A N 1
ATOM 4646 C CA . ALA A 1 593 ? 29.487 9.563 -15.849 1.00 85.50 593 ALA A CA 1
ATOM 4647 C C . ALA A 1 593 ? 29.634 10.683 -14.798 1.00 85.50 593 ALA A C 1
ATOM 4649 O O . ALA A 1 593 ? 28.625 11.288 -14.427 1.00 85.50 593 ALA A O 1
ATOM 4650 N N . TYR A 1 594 ? 30.870 11.008 -14.385 1.00 81.06 594 TYR A N 1
ATOM 4651 C CA . TYR A 1 594 ? 31.188 12.132 -13.489 1.00 81.06 594 TYR A CA 1
ATOM 4652 C C . TYR A 1 594 ? 30.703 13.471 -14.013 1.00 81.06 594 TYR A C 1
ATOM 4654 O O . TYR A 1 594 ? 29.948 14.177 -13.339 1.00 81.06 594 TYR A O 1
ATOM 4662 N N . ILE A 1 595 ? 31.091 13.784 -15.241 1.00 83.44 595 ILE A N 1
ATOM 4663 C CA . ILE A 1 595 ? 30.726 15.036 -15.891 1.00 83.44 595 ILE A CA 1
ATOM 4664 C C . ILE A 1 595 ? 29.202 15.152 -16.033 1.00 83.44 595 ILE A C 1
ATOM 4666 O O . ILE A 1 595 ? 28.639 16.221 -15.792 1.00 83.44 595 ILE A O 1
ATOM 4670 N N . ASN A 1 596 ? 28.520 14.052 -16.363 1.00 86.06 596 ASN A N 1
ATOM 4671 C CA . ASN A 1 596 ? 27.063 14.017 -16.429 1.00 86.06 596 ASN A CA 1
ATOM 4672 C C . ASN A 1 596 ? 26.435 14.305 -15.056 1.00 86.06 596 ASN A C 1
ATOM 4674 O O . ASN A 1 596 ? 25.549 15.148 -14.964 1.00 86.06 596 ASN A O 1
ATOM 4678 N N . MET A 1 597 ? 26.896 13.664 -13.977 1.00 84.00 597 MET A N 1
ATOM 4679 C CA . MET A 1 597 ? 26.369 13.924 -12.628 1.00 84.00 597 MET A CA 1
ATOM 4680 C C . MET A 1 597 ? 26.515 15.388 -12.234 1.00 84.00 597 MET A C 1
ATOM 4682 O O . MET A 1 597 ? 25.532 15.998 -11.815 1.00 84.00 597 MET A O 1
ATOM 4686 N N . GLU A 1 598 ? 27.704 15.964 -12.418 1.00 78.00 598 GLU A N 1
ATOM 4687 C CA . GLU A 1 598 ? 27.949 17.370 -12.108 1.00 78.00 598 GLU A CA 1
ATOM 4688 C C . GLU A 1 598 ? 26.989 18.265 -12.902 1.00 78.00 598 GLU A C 1
ATOM 4690 O O . GLU A 1 598 ? 26.263 19.069 -12.315 1.00 78.00 598 GLU A O 1
ATOM 4695 N N . PHE A 1 599 ? 26.910 18.066 -14.221 1.00 80.50 599 PHE A N 1
ATOM 4696 C CA . PHE A 1 599 ? 26.051 18.855 -15.096 1.00 80.50 599 PHE A CA 1
ATOM 4697 C C . PHE A 1 599 ? 24.567 18.749 -14.718 1.00 80.50 599 PHE A C 1
ATOM 4699 O O . PHE A 1 599 ? 23.926 19.772 -14.477 1.00 80.50 599 PHE A O 1
ATOM 4706 N N . TYR A 1 600 ? 24.018 17.534 -14.635 1.00 81.88 600 TYR A N 1
ATOM 4707 C CA . TYR A 1 600 ? 22.587 17.319 -14.409 1.00 81.88 600 TYR A CA 1
ATOM 4708 C C . TYR A 1 600 ? 22.159 17.646 -12.976 1.00 81.88 600 TYR A C 1
ATOM 4710 O O . TYR A 1 600 ? 21.032 18.094 -12.777 1.00 81.88 600 TYR A O 1
ATOM 4718 N N . SER A 1 601 ? 23.060 17.554 -11.989 1.00 77.12 601 SER A N 1
ATOM 4719 C CA . SER A 1 601 ? 22.763 18.001 -10.620 1.00 77.12 601 SER A CA 1
ATOM 4720 C C . SER A 1 601 ? 22.453 19.502 -10.537 1.00 77.12 601 SER A C 1
ATOM 4722 O O . SER A 1 601 ? 21.672 19.915 -9.686 1.00 77.12 601 SER A O 1
ATOM 4724 N N . MET A 1 602 ? 23.018 20.313 -11.441 1.00 76.00 602 MET A N 1
ATOM 4725 C CA . MET A 1 602 ? 22.759 21.756 -11.533 1.00 76.00 602 MET A CA 1
ATOM 4726 C C . MET A 1 602 ? 21.536 22.104 -12.395 1.00 76.00 602 MET A C 1
ATOM 4728 O O . MET A 1 602 ? 21.138 23.267 -12.448 1.00 76.00 602 MET A O 1
ATOM 4732 N N . LYS A 1 603 ? 20.985 21.134 -13.135 1.00 77.31 603 LYS A N 1
ATOM 4733 C CA . LYS A 1 603 ? 19.830 21.320 -14.035 1.00 77.31 603 LYS A CA 1
ATOM 4734 C C . LYS A 1 603 ? 18.533 20.761 -13.469 1.00 77.31 603 LYS A C 1
ATOM 4736 O O . LYS A 1 603 ? 17.457 21.112 -13.949 1.00 77.31 603 LYS A O 1
ATOM 4741 N N . GLN A 1 604 ? 18.646 19.914 -12.454 1.00 78.12 604 GLN A N 1
ATOM 4742 C CA . GLN A 1 604 ? 17.526 19.339 -11.740 1.00 78.12 604 GLN A CA 1
ATOM 4743 C C . GLN A 1 604 ? 16.693 20.428 -11.055 1.00 78.12 604 GLN A C 1
ATOM 4745 O O . GLN A 1 604 ? 17.215 21.219 -10.271 1.00 78.12 604 GLN A O 1
ATOM 4750 N N . VAL A 1 605 ? 15.386 20.453 -11.321 1.00 69.06 605 VAL A N 1
ATOM 4751 C CA . VAL A 1 605 ? 14.473 21.378 -10.637 1.00 69.06 605 VAL A CA 1
ATOM 4752 C C . VAL A 1 605 ? 14.199 20.913 -9.203 1.00 69.06 605 VAL A C 1
ATOM 4754 O O . VAL A 1 605 ? 14.059 19.713 -8.945 1.00 69.06 605 VAL A O 1
ATOM 4757 N N . GLY A 1 606 ? 14.068 21.863 -8.270 1.00 61.97 606 GLY A N 1
ATOM 4758 C CA . GLY A 1 606 ? 13.883 21.579 -6.837 1.00 61.97 606 GLY A CA 1
ATOM 4759 C C . GLY A 1 606 ? 12.544 20.925 -6.461 1.00 61.97 606 GLY A C 1
ATOM 4760 O O . GLY A 1 606 ? 12.427 20.335 -5.395 1.00 61.97 606 GLY A O 1
ATOM 4761 N N . TYR A 1 607 ? 11.542 20.979 -7.343 1.00 61.84 607 TYR A N 1
ATOM 4762 C CA . TYR A 1 607 ? 10.206 20.392 -7.143 1.00 61.84 607 TYR A CA 1
ATOM 4763 C C . TYR A 1 607 ? 9.983 19.100 -7.952 1.00 61.84 607 TYR A C 1
ATOM 4765 O O . TYR A 1 607 ? 8.845 18.697 -8.200 1.00 61.84 607 TYR A O 1
ATOM 4773 N N . GLY A 1 608 ? 11.067 18.462 -8.401 1.00 62.19 608 GLY A N 1
ATOM 4774 C CA . GLY A 1 608 ? 11.018 17.162 -9.065 1.00 62.19 608 GLY A CA 1
ATOM 4775 C C . GLY A 1 608 ? 10.478 16.045 -8.155 1.00 62.19 608 GLY A C 1
ATOM 4776 O O . GLY A 1 608 ? 10.448 16.187 -6.931 1.00 62.19 608 GLY A O 1
ATOM 4777 N N . PRO A 1 609 ? 10.054 14.904 -8.720 1.00 72.56 609 PRO A N 1
ATOM 4778 C CA . PRO A 1 609 ? 9.532 13.789 -7.946 1.00 72.56 609 PRO A CA 1
ATOM 4779 C C . PRO A 1 609 ? 10.604 13.157 -7.055 1.00 72.56 609 PRO A C 1
ATOM 4781 O O . PRO A 1 609 ? 11.796 13.132 -7.382 1.00 72.56 609 PRO A O 1
ATOM 4784 N N . ALA A 1 610 ? 10.141 12.566 -5.950 1.00 71.56 610 ALA A N 1
ATOM 4785 C CA . ALA A 1 610 ? 10.971 12.003 -4.884 1.00 71.56 610 ALA A CA 1
ATOM 4786 C C . ALA A 1 610 ? 11.998 10.955 -5.358 1.00 71.56 610 ALA A C 1
ATOM 4788 O O . ALA A 1 610 ? 13.050 10.798 -4.742 1.00 71.56 610 ALA A O 1
ATOM 4789 N N . MET A 1 611 ? 11.723 10.267 -6.470 1.00 78.31 611 MET A N 1
ATOM 4790 C CA . MET A 1 611 ? 12.581 9.234 -7.067 1.00 78.31 611 MET A CA 1
ATOM 4791 C C . MET A 1 611 ? 13.955 9.735 -7.535 1.00 78.31 611 MET A C 1
ATOM 4793 O O . MET A 1 611 ? 14.895 8.947 -7.646 1.00 78.31 611 MET A O 1
ATOM 4797 N N . THR A 1 612 ? 14.074 11.035 -7.802 1.00 78.94 612 THR A N 1
ATOM 4798 C CA . THR A 1 612 ? 15.260 11.670 -8.387 1.00 78.94 612 THR A CA 1
ATOM 4799 C C . THR A 1 612 ? 16.473 11.602 -7.465 1.00 78.94 612 THR A C 1
ATOM 4801 O O . THR A 1 612 ? 17.554 11.156 -7.850 1.00 78.94 612 THR A O 1
ATOM 4804 N N . PHE A 1 613 ? 16.305 12.061 -6.227 1.00 76.56 613 PHE A N 1
ATOM 4805 C CA . PHE A 1 613 ? 17.425 12.327 -5.331 1.00 76.56 613 PHE A CA 1
ATOM 4806 C C . PHE A 1 613 ? 18.176 11.066 -4.860 1.00 76.56 613 PHE A C 1
ATOM 4808 O O . PHE A 1 613 ? 19.407 11.125 -4.778 1.00 76.56 613 PHE A O 1
ATOM 4815 N N . PRO A 1 614 ? 17.512 9.915 -4.608 1.00 79.62 614 PRO A N 1
ATOM 4816 C CA . PRO A 1 614 ? 18.211 8.666 -4.317 1.00 79.62 614 PRO A CA 1
ATOM 4817 C C . PRO A 1 614 ? 19.205 8.254 -5.411 1.00 79.62 614 PRO A C 1
ATOM 4819 O O . PRO A 1 614 ? 20.308 7.824 -5.083 1.00 79.62 614 PRO A O 1
ATOM 4822 N N . ILE A 1 615 ? 18.869 8.440 -6.694 1.00 82.88 615 ILE A N 1
ATOM 4823 C CA . ILE A 1 615 ? 19.756 8.071 -7.811 1.00 82.88 615 ILE A CA 1
ATOM 4824 C C . ILE A 1 615 ? 21.031 8.915 -7.794 1.00 82.88 615 ILE A C 1
ATOM 4826 O O . ILE A 1 615 ? 22.136 8.371 -7.817 1.00 82.88 615 ILE A O 1
ATOM 4830 N N . PHE A 1 616 ? 20.893 10.239 -7.676 1.00 79.19 616 PHE A N 1
ATOM 4831 C CA . PHE A 1 616 ? 22.049 11.128 -7.558 1.00 79.19 616 PHE A CA 1
ATOM 4832 C C . PHE A 1 616 ? 22.911 10.784 -6.337 1.00 79.19 616 PHE A C 1
ATOM 4834 O O . PHE A 1 616 ? 24.133 10.771 -6.446 1.00 79.19 616 PHE A O 1
ATOM 4841 N N . SER A 1 617 ? 22.299 10.452 -5.194 1.00 77.19 617 SER A N 1
ATOM 4842 C CA . SER A 1 617 ? 23.026 10.053 -3.981 1.00 77.19 617 SER A CA 1
ATOM 4843 C C . SER A 1 617 ? 23.833 8.761 -4.166 1.00 77.19 617 SER A C 1
ATOM 4845 O O . SER A 1 617 ? 24.982 8.692 -3.719 1.00 77.19 617 SER A O 1
ATOM 4847 N N . ILE A 1 618 ? 23.275 7.762 -4.857 1.00 77.75 618 ILE A N 1
ATOM 4848 C CA . ILE A 1 618 ? 23.962 6.498 -5.159 1.00 77.75 618 ILE A CA 1
ATOM 4849 C C . ILE A 1 618 ? 25.149 6.748 -6.093 1.00 77.75 618 ILE A C 1
ATOM 4851 O O . ILE A 1 618 ? 26.275 6.362 -5.771 1.00 77.75 618 ILE A O 1
ATOM 4855 N N . VAL A 1 619 ? 24.926 7.449 -7.209 1.00 79.25 619 VAL A N 1
ATOM 4856 C CA . VAL A 1 619 ? 25.990 7.726 -8.187 1.00 79.25 619 VAL A CA 1
ATOM 4857 C C . VAL A 1 619 ? 27.110 8.564 -7.565 1.00 79.25 619 VAL A C 1
ATOM 4859 O O . VAL A 1 619 ? 28.284 8.227 -7.713 1.00 79.25 619 VAL A O 1
ATOM 4862 N N . ALA A 1 620 ? 26.759 9.589 -6.784 1.00 74.69 620 ALA A N 1
ATOM 4863 C CA . ALA A 1 620 ? 27.709 10.413 -6.043 1.00 74.69 620 ALA A CA 1
ATOM 4864 C C . ALA A 1 620 ? 28.558 9.597 -5.048 1.00 74.69 620 ALA A C 1
ATOM 4866 O O . ALA A 1 620 ? 29.756 9.835 -4.903 1.00 74.69 620 ALA A O 1
ATOM 4867 N N . SER A 1 621 ? 27.963 8.610 -4.372 1.00 69.06 621 SER A N 1
ATOM 4868 C CA . SER A 1 621 ? 28.657 7.803 -3.359 1.00 69.06 621 SER A CA 1
ATOM 4869 C C . SER A 1 621 ? 29.704 6.851 -3.954 1.00 69.06 621 SER A C 1
ATOM 4871 O O . SER A 1 621 ? 30.725 6.586 -3.314 1.00 69.06 621 SER A O 1
ATOM 4873 N N . ASN A 1 622 ? 29.492 6.357 -5.178 1.00 63.66 622 ASN A N 1
ATOM 4874 C CA . ASN A 1 622 ? 30.369 5.363 -5.812 1.00 63.66 622 ASN A CA 1
ATOM 4875 C C . ASN A 1 622 ? 31.766 5.902 -6.179 1.00 63.66 622 ASN A C 1
ATOM 4877 O O . ASN A 1 622 ? 32.728 5.134 -6.262 1.00 63.66 622 ASN A O 1
ATOM 4881 N N . TRP A 1 623 ? 31.933 7.216 -6.322 1.00 62.09 623 TRP A N 1
ATOM 4882 C CA . TRP A 1 623 ? 33.200 7.824 -6.762 1.00 62.09 623 TRP A CA 1
ATOM 4883 C C . TRP A 1 623 ? 34.188 8.160 -5.651 1.00 62.09 623 TRP A C 1
ATOM 4885 O O . TRP A 1 623 ? 35.265 8.695 -5.897 1.00 62.09 623 TRP A O 1
ATOM 4895 N N . HIS A 1 624 ? 33.887 7.748 -4.427 1.00 45.88 624 HIS A N 1
ATOM 4896 C CA . HIS A 1 624 ? 34.827 7.815 -3.317 1.00 45.88 624 HIS A CA 1
ATOM 4897 C C . HIS A 1 624 ? 35.877 6.685 -3.298 1.00 45.88 624 HIS A C 1
ATOM 4899 O O . HIS A 1 624 ? 36.726 6.661 -2.405 1.00 45.88 624 HIS A O 1
ATOM 4905 N N . SER A 1 625 ? 35.850 5.758 -4.265 1.00 39.66 625 SER A N 1
ATOM 4906 C CA . SER A 1 625 ? 36.658 4.529 -4.229 1.00 39.66 625 SER A CA 1
ATOM 4907 C C . SER A 1 625 ? 37.827 4.446 -5.229 1.00 39.66 625 SER A C 1
ATOM 4909 O O . SER A 1 625 ? 38.662 3.557 -5.073 1.00 39.66 625 SER A O 1
ATOM 4911 N N . SER A 1 626 ? 37.970 5.373 -6.188 1.00 35.03 626 SER A N 1
ATOM 4912 C CA . SER A 1 626 ? 39.008 5.297 -7.236 1.00 35.03 626 SER A CA 1
ATOM 4913 C C . SER A 1 626 ? 39.713 6.639 -7.504 1.00 35.03 626 SER A C 1
ATOM 4915 O O . SER A 1 626 ? 39.104 7.556 -8.042 1.00 35.03 626 SER A O 1
ATOM 4917 N N . ASP A 1 627 ? 40.991 6.724 -7.113 1.00 36.88 627 ASP A N 1
ATOM 4918 C CA . ASP A 1 627 ? 42.130 7.556 -7.573 1.00 36.88 627 ASP A CA 1
ATOM 4919 C C . ASP A 1 627 ? 42.014 9.052 -7.975 1.00 36.88 627 ASP A C 1
ATOM 4921 O O . ASP A 1 627 ? 43.054 9.712 -8.077 1.00 36.88 627 ASP A O 1
ATOM 4925 N N . HIS A 1 628 ? 40.839 9.673 -8.074 1.00 36.59 628 HIS A N 1
ATOM 4926 C CA . HIS A 1 628 ? 40.715 11.120 -8.310 1.00 36.59 628 HIS A CA 1
ATOM 4927 C C . HIS A 1 628 ? 40.776 11.902 -6.985 1.00 36.59 628 HIS A C 1
ATOM 4929 O O . HIS A 1 628 ? 39.775 12.355 -6.438 1.00 36.59 628 HIS A O 1
ATOM 4935 N N . MET A 1 629 ? 41.988 12.072 -6.437 1.00 30.70 629 MET A N 1
ATOM 4936 C CA . MET A 1 629 ? 42.287 12.884 -5.234 1.00 30.70 629 MET A CA 1
ATOM 4937 C C . MET A 1 629 ? 42.160 14.417 -5.455 1.00 30.70 629 MET A C 1
ATOM 4939 O O . MET A 1 629 ? 43.020 15.182 -5.002 1.00 30.70 629 MET A O 1
ATOM 4943 N N . GLY A 1 630 ? 41.126 14.876 -6.163 1.00 33.62 630 GLY A N 1
ATOM 4944 C CA . GLY A 1 630 ? 40.996 16.264 -6.623 1.00 33.62 630 GLY A CA 1
ATOM 4945 C C . GLY A 1 630 ? 39.834 17.047 -6.024 1.00 33.62 630 GLY A C 1
ATOM 4946 O O . GLY A 1 630 ? 40.079 18.063 -5.379 1.00 33.62 630 GLY A O 1
ATOM 4947 N N . ASP A 1 631 ? 38.599 16.572 -6.197 1.00 29.44 631 ASP A N 1
ATOM 4948 C CA . ASP A 1 631 ? 37.406 17.409 -6.029 1.00 29.44 631 ASP A CA 1
ATOM 4949 C C . ASP A 1 631 ? 36.335 16.774 -5.117 1.00 29.44 631 ASP A C 1
ATOM 4951 O O . ASP A 1 631 ? 36.155 15.555 -5.106 1.00 29.44 631 ASP A O 1
ATOM 4955 N N . PRO A 1 632 ? 35.636 17.574 -4.289 1.00 32.91 632 PRO A N 1
ATOM 4956 C CA . PRO A 1 632 ? 34.597 17.097 -3.388 1.00 32.91 632 PRO A CA 1
ATOM 4957 C C . PRO A 1 632 ? 33.279 16.893 -4.145 1.00 32.91 632 PRO A C 1
ATOM 4959 O O . PRO A 1 632 ? 32.794 17.781 -4.842 1.00 32.91 632 PRO A O 1
ATOM 4962 N N . ILE A 1 633 ? 32.648 15.747 -3.920 1.00 34.84 633 ILE A N 1
ATOM 4963 C CA . ILE A 1 633 ? 31.313 15.437 -4.432 1.00 34.84 633 ILE A CA 1
ATOM 4964 C C . ILE A 1 633 ? 30.257 16.079 -3.523 1.00 34.84 633 ILE A C 1
ATOM 4966 O O . ILE A 1 633 ? 30.342 15.998 -2.295 1.00 34.84 633 ILE A O 1
ATOM 4970 N N . ALA A 1 634 ? 29.267 16.727 -4.135 1.00 33.91 634 ALA A N 1
ATOM 4971 C CA . ALA A 1 634 ? 28.076 17.238 -3.472 1.00 33.91 634 ALA A CA 1
ATOM 4972 C C . ALA A 1 634 ? 27.066 16.105 -3.229 1.00 33.91 634 ALA A C 1
ATOM 4974 O O . ALA A 1 634 ? 26.722 15.372 -4.152 1.00 33.91 634 ALA A O 1
ATOM 4975 N N . LEU A 1 635 ? 26.551 15.985 -2.004 1.00 30.81 635 LEU A N 1
ATOM 4976 C CA . LEU A 1 635 ? 25.326 15.226 -1.744 1.00 30.81 635 LEU A CA 1
ATOM 4977 C C . LEU A 1 635 ? 24.133 16.156 -2.021 1.00 30.81 635 LEU A C 1
ATOM 4979 O O . LEU A 1 635 ? 24.077 17.225 -1.410 1.00 30.81 635 LEU A O 1
ATOM 4983 N N . PRO A 1 636 ? 23.187 15.794 -2.904 1.00 29.86 636 PRO A N 1
ATOM 4984 C CA . PRO A 1 636 ? 21.917 16.500 -2.989 1.00 29.86 636 PRO A CA 1
ATOM 4985 C C . PRO A 1 636 ? 21.161 16.307 -1.669 1.00 29.86 636 PRO A C 1
ATOM 4987 O O . PRO A 1 636 ? 20.932 15.174 -1.241 1.00 29.86 636 PRO A O 1
ATOM 4990 N N . CYS A 1 637 ? 20.771 17.400 -1.016 1.00 31.59 637 CYS A N 1
ATOM 4991 C CA . CYS A 1 637 ? 19.771 17.344 0.045 1.00 31.59 637 CYS A CA 1
ATOM 4992 C C . CYS A 1 637 ? 18.456 16.840 -0.571 1.00 31.59 637 CYS A C 1
ATOM 4994 O O . CYS A 1 637 ? 17.976 17.412 -1.547 1.00 31.59 637 CYS A O 1
ATOM 4996 N N . LEU A 1 638 ? 17.914 15.741 -0.038 1.00 29.98 638 LEU A N 1
ATOM 4997 C CA . LEU A 1 638 ? 16.657 15.151 -0.504 1.00 29.98 638 LEU A CA 1
ATOM 4998 C C . LEU A 1 638 ? 15.519 16.184 -0.362 1.00 29.98 638 LEU A C 1
ATOM 5000 O O . LEU A 1 638 ? 15.342 16.755 0.716 1.00 29.98 638 LEU A O 1
ATOM 5004 N N . GLY A 1 639 ? 14.764 16.416 -1.440 1.00 25.66 639 GLY A N 1
ATOM 5005 C CA . GLY A 1 639 ? 13.572 17.270 -1.439 1.00 25.66 639 GLY A CA 1
ATOM 5006 C C . GLY A 1 639 ? 12.470 16.774 -0.491 1.00 25.66 639 GLY A C 1
ATOM 5007 O O . GLY A 1 639 ? 12.433 15.600 -0.129 1.00 25.66 639 GLY A O 1
ATOM 5008 N N . GLU A 1 640 ? 11.622 17.720 -0.071 1.00 24.56 640 GLU A N 1
ATOM 5009 C CA . GLU A 1 640 ? 10.538 17.656 0.929 1.00 24.56 640 GLU A CA 1
ATOM 5010 C C . GLU A 1 640 ? 10.431 16.384 1.796 1.00 24.56 640 GLU A C 1
ATOM 5012 O O . GLU A 1 640 ? 9.839 15.376 1.419 1.00 24.56 640 GLU A O 1
ATOM 5017 N N . GLY A 1 641 ? 10.904 16.496 3.044 1.00 31.89 641 GLY A N 1
ATOM 5018 C CA . GLY A 1 641 ? 10.623 15.525 4.107 1.00 31.89 641 GLY A CA 1
ATOM 5019 C C . GLY A 1 641 ? 11.827 15.117 4.950 1.00 31.89 641 GLY A C 1
ATOM 5020 O O . GLY A 1 641 ? 11.643 14.463 5.965 1.00 31.89 641 GLY A O 1
ATOM 5021 N N . VAL A 1 642 ? 13.051 15.514 4.593 1.00 27.47 642 VAL A N 1
ATOM 5022 C CA . VAL A 1 642 ? 14.247 15.268 5.412 1.00 27.47 642 VAL A CA 1
ATOM 5023 C C . VAL A 1 642 ? 15.169 16.481 5.309 1.00 27.47 642 VAL A C 1
ATOM 5025 O O . VAL A 1 642 ? 15.785 16.706 4.272 1.00 27.47 642 VAL A O 1
ATOM 5028 N N . ARG A 1 643 ? 15.285 17.288 6.373 1.00 28.53 643 ARG A N 1
ATOM 5029 C CA . ARG A 1 643 ? 16.405 18.242 6.465 1.00 28.53 643 ARG A CA 1
ATOM 5030 C C . ARG A 1 643 ? 17.643 17.454 6.881 1.00 28.53 643 ARG A C 1
ATOM 5032 O O . ARG A 1 643 ? 17.573 16.642 7.785 1.00 28.53 643 ARG A O 1
ATOM 5039 N N . PHE A 1 644 ? 18.796 17.693 6.277 1.00 31.86 644 PHE A N 1
ATOM 5040 C CA . PHE A 1 644 ? 20.050 17.103 6.748 1.00 31.86 644 PHE A CA 1
ATOM 5041 C C . PHE A 1 644 ? 20.858 18.164 7.490 1.00 31.86 644 PHE A C 1
ATOM 5043 O O . PHE A 1 644 ? 21.674 18.851 6.889 1.00 31.86 644 PHE A O 1
ATOM 5050 N N . ASP A 1 645 ? 20.664 18.298 8.804 1.00 27.70 645 ASP A N 1
ATOM 5051 C CA . ASP A 1 645 ? 21.460 19.244 9.610 1.00 27.70 645 ASP A CA 1
ATOM 5052 C C . ASP A 1 645 ? 22.834 18.686 10.040 1.00 27.70 645 ASP A C 1
ATOM 5054 O O . ASP A 1 645 ? 23.611 19.370 10.707 1.00 27.70 645 ASP A O 1
ATOM 5058 N N . SER A 1 646 ? 23.197 17.456 9.652 1.00 28.72 646 SER A N 1
ATOM 5059 C CA . SER A 1 646 ? 24.533 16.918 9.935 1.00 28.72 646 SER A CA 1
ATOM 5060 C C . SER A 1 646 ? 24.966 15.805 8.978 1.00 28.72 646 SER A C 1
ATOM 5062 O O . SER A 1 646 ? 24.759 14.625 9.249 1.00 28.72 646 SER A O 1
ATOM 5064 N N . ILE A 1 647 ? 25.657 16.158 7.894 1.00 29.31 647 ILE A N 1
ATOM 5065 C CA . ILE A 1 647 ? 26.381 15.182 7.069 1.00 29.31 647 ILE A CA 1
ATOM 5066 C C . ILE A 1 647 ? 27.745 14.901 7.717 1.00 29.31 647 ILE A C 1
ATOM 5068 O O . ILE A 1 647 ? 28.585 15.791 7.876 1.00 29.31 647 ILE A O 1
ATOM 5072 N N . LYS A 1 648 ? 27.998 13.640 8.084 1.00 26.20 648 LYS A N 1
ATOM 5073 C CA . LYS A 1 648 ? 29.329 13.168 8.493 1.00 26.20 648 LYS A CA 1
ATOM 5074 C C . LYS A 1 648 ? 30.226 12.979 7.265 1.00 26.20 648 LYS A C 1
ATOM 5076 O O . LYS A 1 648 ? 30.345 11.875 6.748 1.00 26.20 648 LYS A O 1
ATOM 5081 N N . CYS A 1 649 ? 30.912 14.033 6.831 1.00 28.72 649 CYS A N 1
ATOM 5082 C CA . CYS A 1 649 ? 31.944 13.922 5.796 1.00 28.72 649 CYS A CA 1
ATOM 5083 C C . CYS A 1 649 ? 33.285 13.452 6.388 1.00 28.72 649 CYS A C 1
ATOM 5085 O O . CYS A 1 649 ? 33.956 14.185 7.119 1.00 28.72 649 CYS A O 1
ATOM 5087 N N . ILE A 1 650 ? 33.724 12.241 6.034 1.00 24.25 650 ILE A N 1
ATOM 5088 C CA . ILE A 1 650 ? 35.096 11.767 6.268 1.00 24.25 650 ILE A CA 1
ATOM 5089 C C . ILE A 1 650 ? 35.884 11.937 4.966 1.00 24.25 650 ILE A C 1
ATOM 5091 O O . ILE A 1 650 ? 36.064 10.962 4.259 1.00 24.25 650 ILE A O 1
ATOM 5095 N N . TRP A 1 651 ? 36.389 13.135 4.641 1.00 29.22 651 TRP A N 1
ATOM 5096 C CA . TRP A 1 651 ? 37.316 13.285 3.501 1.00 29.22 651 TRP A CA 1
ATOM 5097 C C . TRP A 1 651 ? 38.448 14.288 3.739 1.00 29.22 651 TRP A C 1
ATOM 5099 O O . TRP A 1 651 ? 38.352 15.218 4.548 1.00 29.22 651 TRP A O 1
ATOM 5109 N N . ARG A 1 652 ? 39.581 14.033 3.072 1.00 27.36 652 ARG A N 1
ATOM 5110 C CA . ARG A 1 652 ? 40.772 14.888 3.001 1.00 27.36 652 ARG A CA 1
ATOM 5111 C C . ARG A 1 652 ? 40.610 15.844 1.805 1.00 27.36 652 ARG A C 1
ATOM 5113 O O . ARG A 1 652 ? 40.478 15.373 0.691 1.00 27.36 652 ARG A O 1
ATOM 5120 N N . ARG A 1 653 ? 40.761 17.151 2.066 1.00 32.56 653 ARG A N 1
ATOM 5121 C CA . ARG A 1 653 ? 41.161 18.254 1.154 1.00 32.56 653 ARG A CA 1
ATOM 5122 C C . ARG A 1 653 ? 40.142 19.171 0.460 1.00 32.56 653 ARG A C 1
ATOM 5124 O O . ARG A 1 653 ? 40.604 20.214 0.016 1.00 32.56 653 ARG A O 1
ATOM 5131 N N . LEU A 1 654 ? 38.827 18.960 0.486 1.00 30.70 654 LEU A N 1
ATOM 5132 C CA . LEU A 1 654 ? 37.891 19.975 -0.033 1.00 30.70 654 LEU A CA 1
ATOM 5133 C C . LEU A 1 654 ? 36.479 19.839 0.574 1.00 30.70 654 LEU A C 1
ATOM 5135 O O . LEU A 1 654 ? 36.108 18.754 1.019 1.00 30.70 654 LEU A O 1
ATOM 5139 N N . LEU A 1 655 ? 35.725 20.944 0.641 1.00 35.97 655 LEU A N 1
ATOM 5140 C CA . LEU A 1 655 ? 34.369 21.025 1.206 1.00 35.97 655 LEU A CA 1
ATOM 5141 C C . LEU A 1 655 ? 33.430 21.634 0.150 1.00 35.97 655 LEU A C 1
ATOM 5143 O O . LEU A 1 655 ? 33.700 22.738 -0.320 1.00 35.97 655 LEU A O 1
ATOM 5147 N N . SER A 1 656 ? 32.360 20.922 -0.211 1.00 34.97 656 SER A N 1
ATOM 5148 C CA . SER A 1 656 ? 31.293 21.392 -1.107 1.00 34.97 656 SER A CA 1
ATOM 5149 C C . SER A 1 656 ? 29.946 21.276 -0.396 1.00 34.97 656 SER A C 1
ATOM 5151 O O . SER A 1 656 ? 29.700 20.297 0.308 1.00 34.97 656 SER A O 1
ATOM 5153 N N . ILE A 1 657 ? 29.110 22.303 -0.542 1.00 40.97 657 ILE A N 1
ATOM 5154 C CA . ILE A 1 657 ? 27.737 22.372 -0.037 1.00 40.97 657 ILE A CA 1
ATOM 5155 C C . ILE A 1 657 ? 26.885 22.756 -1.247 1.00 40.97 657 ILE A C 1
ATOM 5157 O O . ILE A 1 657 ? 27.111 23.820 -1.825 1.00 40.97 657 ILE A O 1
ATOM 5161 N N . ASN A 1 658 ? 25.962 21.880 -1.648 1.00 36.06 658 ASN A N 1
ATOM 5162 C CA . ASN A 1 658 ? 25.051 22.113 -2.766 1.00 36.06 658 ASN A CA 1
ATOM 5163 C C . ASN A 1 658 ? 23.625 22.254 -2.233 1.00 36.06 658 ASN A C 1
ATOM 5165 O O . ASN A 1 658 ? 23.138 21.393 -1.501 1.00 36.06 658 ASN A O 1
ATOM 5169 N N . ASP A 1 659 ? 22.989 23.357 -2.597 1.00 39.72 659 ASP A N 1
ATOM 5170 C CA . ASP A 1 659 ? 21.620 23.695 -2.251 1.00 39.72 659 ASP A CA 1
ATOM 5171 C C . ASP A 1 659 ? 20.811 23.813 -3.539 1.00 39.72 659 ASP A C 1
ATOM 5173 O O . ASP A 1 659 ? 20.751 24.872 -4.163 1.00 39.72 659 ASP A O 1
ATOM 5177 N N . GLY A 1 660 ? 20.257 22.679 -3.968 1.00 34.81 660 GLY A N 1
ATOM 5178 C CA . GLY A 1 660 ? 19.475 22.561 -5.201 1.00 34.81 660 GLY A CA 1
ATOM 5179 C C . GLY A 1 660 ? 18.038 23.083 -5.093 1.00 34.81 660 GLY A C 1
ATOM 5180 O O . GLY A 1 660 ? 17.255 22.880 -6.015 1.00 34.81 660 GLY A O 1
ATOM 5181 N N . ASP A 1 661 ? 17.663 23.715 -3.976 1.00 37.19 661 ASP A N 1
ATOM 5182 C CA . ASP A 1 661 ? 16.313 24.218 -3.726 1.00 37.19 661 ASP A CA 1
ATOM 5183 C C . ASP A 1 661 ? 16.338 25.340 -2.665 1.00 37.19 661 ASP A C 1
ATOM 5185 O O . ASP A 1 661 ? 16.909 25.186 -1.594 1.00 37.19 661 ASP A O 1
ATOM 5189 N N . ASN A 1 662 ? 15.621 26.441 -2.909 1.00 35.31 662 ASN A N 1
ATOM 5190 C CA . ASN A 1 662 ? 15.352 27.537 -1.964 1.00 35.31 662 ASN A CA 1
ATOM 5191 C C . ASN A 1 662 ? 14.696 27.119 -0.609 1.00 35.31 662 ASN A C 1
ATOM 5193 O O . ASN A 1 662 ? 14.248 27.997 0.138 1.00 35.31 662 ASN A O 1
ATOM 5197 N N . THR A 1 663 ? 14.569 25.829 -0.281 1.00 38.06 663 THR A N 1
ATOM 5198 C CA . THR A 1 663 ? 13.930 25.321 0.948 1.00 38.06 663 THR A CA 1
ATOM 5199 C C . THR A 1 663 ? 14.898 24.891 2.050 1.00 38.06 663 THR A C 1
ATOM 5201 O O . THR A 1 663 ? 14.452 24.683 3.188 1.00 38.06 663 THR A O 1
ATOM 5204 N N . THR A 1 664 ? 16.214 24.834 1.811 1.00 41.56 664 THR A N 1
ATOM 5205 C CA . THR A 1 664 ? 17.150 24.710 2.937 1.00 41.56 664 THR A CA 1
ATOM 5206 C C . THR A 1 664 ? 17.241 26.047 3.688 1.00 41.56 664 THR A C 1
ATOM 5208 O O . THR A 1 664 ? 17.389 27.130 3.126 1.00 41.56 664 THR A O 1
ATOM 5211 N N . SER A 1 665 ? 17.097 26.001 5.016 1.00 42.56 665 SER A N 1
ATOM 5212 C CA . SER A 1 665 ? 16.854 27.192 5.854 1.00 42.56 665 SER A CA 1
ATOM 5213 C C . SER A 1 665 ? 18.059 28.128 6.032 1.00 42.56 665 SER A C 1
ATOM 5215 O O . SER A 1 665 ? 18.016 29.025 6.875 1.00 42.56 665 SER A O 1
ATOM 5217 N N . TRP A 1 666 ? 19.145 27.922 5.285 1.00 48.62 666 TRP A N 1
ATOM 5218 C CA . TRP A 1 666 ? 20.302 28.809 5.327 1.00 48.62 666 TRP A CA 1
ATOM 5219 C C . TRP A 1 666 ? 20.220 29.944 4.305 1.00 48.62 666 TRP A C 1
ATOM 5221 O O . TRP A 1 666 ? 20.851 30.981 4.527 1.00 48.62 666 TRP A O 1
ATOM 5231 N N . GLN A 1 667 ? 19.423 29.796 3.240 1.00 47.69 667 GLN A N 1
ATOM 5232 C CA . GLN A 1 667 ? 19.044 30.913 2.382 1.00 47.69 667 GLN A CA 1
ATOM 5233 C C . GLN A 1 667 ? 17.900 31.702 3.018 1.00 47.69 667 GLN A C 1
ATOM 5235 O O . GLN A 1 667 ? 16.935 31.167 3.567 1.00 47.69 667 GLN A O 1
ATOM 5240 N N . ALA A 1 668 ? 18.031 33.020 2.980 1.00 51.38 668 ALA A N 1
ATOM 5241 C CA . ALA A 1 668 ? 17.088 33.912 3.618 1.00 51.38 668 ALA A CA 1
ATOM 5242 C C . ALA A 1 668 ? 15.792 33.989 2.787 1.00 51.38 668 ALA A C 1
ATOM 5244 O O . ALA A 1 668 ? 15.839 34.216 1.579 1.00 51.38 668 ALA A O 1
ATOM 5245 N N . LYS A 1 669 ? 14.624 33.825 3.428 1.00 48.44 669 LYS A N 1
ATOM 5246 C CA . LYS A 1 669 ? 13.312 33.824 2.744 1.00 48.44 669 LYS A CA 1
ATOM 5247 C C . LYS A 1 669 ? 13.052 35.118 1.955 1.00 48.44 669 LYS A C 1
ATOM 5249 O O . LYS A 1 669 ? 12.351 35.093 0.943 1.00 48.44 669 LYS A O 1
ATOM 5254 N N . TYR A 1 670 ? 13.626 36.232 2.411 1.00 56.47 670 TYR A N 1
ATOM 5255 C CA . TYR A 1 670 ? 13.496 37.556 1.808 1.00 56.47 670 TYR A CA 1
ATOM 5256 C C . TYR A 1 670 ? 14.874 38.160 1.492 1.00 56.47 670 TYR A C 1
ATOM 5258 O O . TYR A 1 670 ? 15.834 37.963 2.238 1.00 56.47 670 TYR A O 1
ATOM 5266 N N . ASN A 1 671 ? 14.973 38.940 0.411 1.00 55.44 671 ASN A N 1
ATOM 5267 C CA . ASN A 1 671 ? 16.236 39.505 -0.101 1.00 55.44 671 ASN A CA 1
ATOM 5268 C C . ASN A 1 671 ? 16.938 40.507 0.840 1.00 55.44 671 ASN A C 1
ATOM 5270 O O . ASN A 1 671 ? 18.051 40.955 0.553 1.00 55.44 671 ASN A O 1
ATOM 5274 N N . ASP A 1 672 ? 16.272 40.918 1.912 1.00 58.75 672 ASP A N 1
ATOM 5275 C CA . ASP A 1 672 ? 16.761 41.813 2.960 1.00 58.75 672 ASP A CA 1
ATOM 5276 C C . ASP A 1 672 ? 17.160 41.073 4.249 1.00 58.75 672 ASP A C 1
ATOM 5278 O O . ASP A 1 672 ? 17.695 41.686 5.175 1.00 58.75 672 ASP A O 1
ATOM 5282 N N . THR A 1 673 ? 16.961 39.754 4.303 1.00 58.59 673 THR A N 1
ATOM 5283 C CA . THR A 1 673 ? 17.326 38.916 5.450 1.00 58.59 673 THR A CA 1
ATOM 5284 C C . THR A 1 673 ? 18.703 38.272 5.260 1.00 58.59 673 THR A C 1
ATOM 5286 O O . THR A 1 673 ? 19.140 37.987 4.147 1.00 58.59 673 THR A O 1
ATOM 5289 N N . THR A 1 674 ? 19.446 38.091 6.357 1.00 61.53 674 THR A N 1
ATOM 5290 C CA . THR A 1 674 ? 20.784 37.473 6.320 1.00 61.53 674 THR A CA 1
ATOM 5291 C C . THR A 1 674 ? 20.669 35.971 6.547 1.00 61.53 674 THR A C 1
ATOM 5293 O O . THR A 1 674 ? 20.313 35.545 7.643 1.00 61.53 674 THR A O 1
ATOM 5296 N N . GLY A 1 675 ? 21.019 35.183 5.531 1.00 56.81 675 GLY A N 1
ATOM 5297 C CA . GLY A 1 675 ? 21.223 33.741 5.656 1.00 56.81 675 GLY A CA 1
ATOM 5298 C C . GLY A 1 675 ? 22.520 33.421 6.404 1.00 56.81 675 GLY A C 1
ATOM 5299 O O . GLY A 1 675 ? 23.516 34.135 6.252 1.00 56.81 675 GLY A O 1
ATOM 5300 N N . LYS A 1 676 ? 22.523 32.380 7.243 1.00 60.25 676 LYS A N 1
ATOM 5301 C CA . LYS A 1 676 ? 23.711 31.955 8.000 1.00 60.25 676 LYS A CA 1
ATOM 5302 C C . LYS A 1 676 ? 23.890 30.443 7.903 1.00 60.25 676 LYS A C 1
ATOM 5304 O O . LYS A 1 676 ? 22.958 29.695 8.172 1.00 60.25 676 LYS A O 1
ATOM 5309 N N . VAL A 1 677 ? 25.114 30.018 7.591 1.00 58.44 677 VAL A N 1
ATOM 5310 C CA . VAL A 1 677 ? 25.558 28.618 7.634 1.00 58.44 677 VAL A CA 1
ATOM 5311 C C . VAL A 1 677 ? 26.677 28.511 8.659 1.00 58.44 677 VAL A C 1
ATOM 5313 O O . VAL A 1 677 ? 27.627 29.296 8.630 1.00 58.44 677 VAL A O 1
ATOM 5316 N N . LEU A 1 678 ? 26.576 27.533 9.554 1.00 56.53 678 LEU A N 1
ATOM 5317 C CA . LEU A 1 678 ? 27.631 27.192 10.498 1.00 56.53 678 LEU A CA 1
ATOM 5318 C C . LEU A 1 678 ? 28.173 25.806 10.153 1.00 56.53 678 LEU A C 1
ATOM 5320 O O . LEU A 1 678 ? 27.429 24.832 10.142 1.00 56.53 678 LEU A O 1
ATOM 5324 N N . VAL A 1 679 ? 29.473 25.726 9.871 1.00 57.28 679 VAL A N 1
ATOM 5325 C CA . VAL A 1 679 ? 30.135 24.483 9.457 1.00 57.28 679 VAL A CA 1
ATOM 5326 C C . VAL A 1 679 ? 31.016 23.968 10.592 1.00 57.28 679 VAL A C 1
ATOM 5328 O O . VAL A 1 679 ? 32.025 24.588 10.932 1.00 57.28 679 VAL A O 1
ATOM 5331 N N . ASP A 1 680 ? 30.652 22.821 11.164 1.00 56.47 680 ASP A N 1
ATOM 5332 C CA . ASP A 1 680 ? 31.470 22.109 12.148 1.00 56.47 680 ASP A CA 1
ATOM 5333 C C . ASP A 1 680 ? 32.364 21.064 11.463 1.00 56.47 680 ASP A C 1
ATOM 5335 O O . ASP A 1 680 ? 31.895 20.058 10.933 1.00 56.47 680 ASP A O 1
ATOM 5339 N N . LEU A 1 681 ? 33.679 21.279 11.517 1.00 55.25 681 LEU A N 1
ATOM 5340 C CA . LEU A 1 681 ? 34.680 20.395 10.912 1.00 55.25 681 LEU A CA 1
ATOM 5341 C C . LEU A 1 681 ? 35.060 19.189 11.791 1.00 55.25 681 LEU A C 1
ATOM 5343 O O . LEU A 1 681 ? 35.893 18.379 11.371 1.00 55.25 681 LEU A O 1
ATOM 5347 N N . LYS A 1 682 ? 34.513 19.087 13.013 1.00 47.69 682 LYS A N 1
ATOM 5348 C CA . LYS A 1 682 ? 34.764 18.070 14.062 1.00 47.69 682 LYS A CA 1
ATOM 5349 C C . LYS A 1 682 ? 36.206 17.955 14.573 1.00 47.69 682 LYS A C 1
ATOM 5351 O O . LYS A 1 682 ? 36.442 17.390 15.637 1.00 47.69 682 LYS A O 1
ATOM 5356 N N . SER A 1 683 ? 37.176 18.496 13.850 1.00 52.06 683 SER A N 1
ATOM 5357 C CA . SER A 1 683 ? 38.589 18.568 14.210 1.00 52.06 683 SER A CA 1
ATOM 5358 C C . SER A 1 683 ? 39.207 19.819 13.590 1.00 52.06 683 SER A C 1
ATOM 5360 O O . SER A 1 683 ? 38.769 20.253 12.524 1.00 52.06 683 SER A O 1
ATOM 5362 N N . PHE A 1 684 ? 40.276 20.359 14.178 1.00 57.44 684 PHE A N 1
ATOM 5363 C CA . PHE A 1 684 ? 41.050 21.424 13.533 1.00 57.44 684 PHE A CA 1
ATOM 5364 C C . PHE A 1 684 ? 41.600 20.947 12.182 1.00 57.44 684 PHE A C 1
ATOM 5366 O O . PHE A 1 684 ? 42.241 19.897 12.097 1.00 57.44 684 PHE A O 1
ATOM 5373 N N . ARG A 1 685 ? 41.331 21.705 11.115 1.00 57.66 685 ARG A N 1
ATOM 5374 C CA . ARG A 1 685 ? 41.770 21.400 9.748 1.00 57.66 685 ARG A CA 1
ATOM 5375 C C . ARG A 1 685 ? 42.259 22.668 9.058 1.00 57.66 685 ARG A C 1
ATOM 5377 O O . ARG A 1 685 ? 41.689 23.737 9.253 1.00 57.66 685 ARG A O 1
ATOM 5384 N N . ASN A 1 686 ? 43.285 22.527 8.222 1.00 58.97 686 ASN A N 1
ATOM 5385 C CA . ASN A 1 686 ? 43.709 23.593 7.319 1.00 58.97 686 ASN A CA 1
ATOM 5386 C C . ASN A 1 686 ? 42.819 23.570 6.073 1.00 58.97 686 ASN A C 1
ATOM 5388 O O . ASN A 1 686 ? 42.819 22.579 5.343 1.00 58.97 686 ASN A O 1
ATOM 5392 N N . ILE A 1 687 ? 42.083 24.657 5.843 1.00 59.38 687 ILE A N 1
ATOM 5393 C CA . ILE A 1 687 ? 41.275 24.883 4.641 1.00 59.38 687 ILE A CA 1
ATOM 5394 C C . ILE A 1 687 ? 41.984 25.952 3.810 1.00 59.38 687 ILE A C 1
ATOM 5396 O O . ILE A 1 687 ? 42.216 27.055 4.299 1.00 59.38 687 ILE A O 1
ATOM 5400 N N . SER A 1 688 ? 42.361 25.616 2.577 1.00 53.75 688 SER A N 1
ATOM 5401 C CA . SER A 1 688 ? 43.035 26.537 1.649 1.00 53.75 688 SER A CA 1
ATOM 5402 C C . SER A 1 688 ? 42.086 27.203 0.651 1.00 53.75 688 SER A C 1
ATOM 5404 O O . SER A 1 688 ? 42.431 28.240 0.095 1.00 53.75 688 SER A O 1
ATOM 5406 N N . SER A 1 689 ? 40.914 26.612 0.416 1.00 52.72 689 SER A N 1
ATOM 5407 C CA . SER A 1 689 ? 39.890 27.080 -0.524 1.00 52.72 689 SER A CA 1
ATOM 5408 C C . SER A 1 689 ? 38.526 26.458 -0.190 1.00 52.72 689 SER A C 1
ATOM 5410 O O . SER A 1 689 ? 38.453 25.482 0.559 1.00 52.72 689 SER A O 1
ATOM 5412 N N . GLY A 1 690 ? 37.451 27.026 -0.737 1.00 50.28 690 GLY A N 1
ATOM 5413 C CA . GLY A 1 690 ? 36.090 26.496 -0.658 1.00 50.28 690 GLY A CA 1
ATOM 5414 C C . GLY A 1 690 ? 35.200 27.140 -1.722 1.00 50.28 690 GLY A C 1
ATOM 5415 O O . GLY A 1 690 ? 35.492 28.253 -2.161 1.00 50.28 690 GLY A O 1
ATOM 5416 N N . THR A 1 691 ? 34.137 26.444 -2.119 1.00 50.50 691 THR A N 1
ATOM 5417 C CA . THR A 1 691 ? 33.188 26.889 -3.150 1.00 50.50 691 THR A CA 1
ATOM 5418 C C . THR A 1 691 ? 31.781 26.900 -2.565 1.00 50.50 691 THR A C 1
ATOM 5420 O O . THR A 1 691 ? 31.399 25.967 -1.862 1.00 50.50 691 THR A O 1
ATOM 5423 N N . PHE A 1 692 ? 31.013 27.948 -2.863 1.00 51.06 692 PHE A N 1
ATOM 5424 C CA . PHE A 1 692 ? 29.584 28.018 -2.560 1.00 51.06 692 PHE A CA 1
ATOM 5425 C C . PHE A 1 692 ? 28.800 27.963 -3.868 1.00 51.06 692 PHE A C 1
ATOM 5427 O O . PHE A 1 692 ? 29.025 28.798 -4.747 1.00 51.06 692 PHE A O 1
ATOM 5434 N N . ILE A 1 693 ? 27.898 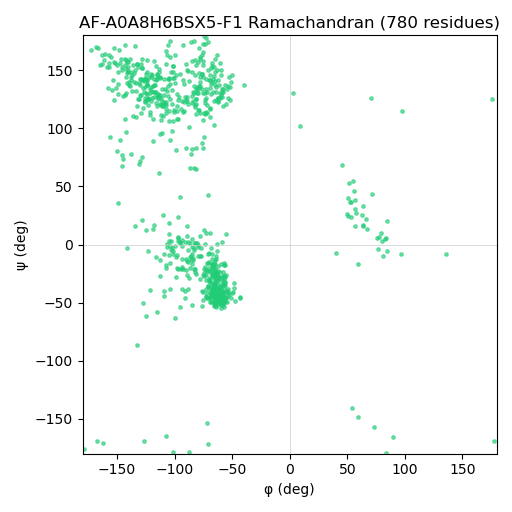26.992 -3.986 1.00 46.22 693 ILE A N 1
ATOM 5435 C CA . ILE A 1 693 ? 26.978 26.862 -5.118 1.00 46.22 693 ILE A CA 1
ATOM 5436 C C . ILE A 1 693 ? 25.608 27.324 -4.618 1.00 46.22 693 ILE A C 1
ATOM 5438 O O . ILE A 1 693 ? 25.062 26.739 -3.686 1.00 46.22 693 ILE A O 1
ATOM 5442 N N . TRP A 1 694 ? 25.101 28.422 -5.177 1.00 51.81 694 TRP A N 1
ATOM 5443 C CA . TRP A 1 694 ? 23.811 29.007 -4.800 1.00 51.81 694 TRP A CA 1
ATOM 5444 C C . TRP A 1 694 ? 22.756 28.601 -5.829 1.00 51.81 694 TRP A C 1
ATOM 5446 O O . TRP A 1 694 ? 23.061 28.571 -7.022 1.00 51.81 694 TRP A O 1
ATOM 5456 N N . GLY A 1 695 ? 21.530 28.351 -5.372 1.00 47.75 695 GLY A N 1
ATOM 5457 C CA . GLY A 1 695 ? 20.362 28.242 -6.247 1.00 47.75 695 GLY A CA 1
ATOM 5458 C C . GLY A 1 695 ? 19.929 29.601 -6.820 1.00 47.75 695 GLY A C 1
ATOM 5459 O O . GLY A 1 695 ? 20.713 30.549 -6.905 1.00 47.75 695 GLY A O 1
ATOM 5460 N N . ASP A 1 696 ? 18.646 29.734 -7.149 1.00 48.12 696 ASP A N 1
ATOM 5461 C CA . ASP A 1 696 ? 18.081 30.878 -7.890 1.00 48.12 696 ASP A CA 1
ATOM 5462 C C . ASP A 1 696 ? 18.184 32.254 -7.190 1.00 48.12 696 ASP A C 1
ATOM 5464 O O . ASP A 1 696 ? 17.813 33.281 -7.764 1.00 48.12 696 ASP A O 1
ATOM 5468 N N . LYS A 1 697 ? 18.658 32.314 -5.936 1.00 54.06 697 LYS A N 1
ATOM 5469 C CA . LYS A 1 697 ? 18.721 33.535 -5.110 1.00 54.06 697 LYS A CA 1
ATOM 5470 C C . LYS A 1 697 ? 20.101 33.746 -4.466 1.00 54.06 697 LYS A C 1
ATOM 5472 O O . LYS A 1 697 ? 20.231 33.675 -3.241 1.00 54.06 697 LYS A O 1
ATOM 5477 N N . PRO A 1 698 ? 21.151 34.060 -5.247 1.00 60.84 698 PRO A N 1
ATOM 5478 C CA . PRO A 1 698 ? 22.480 34.300 -4.693 1.00 60.84 698 PRO A CA 1
ATOM 5479 C C . PRO A 1 698 ? 22.486 35.510 -3.735 1.00 60.84 698 PRO A C 1
ATOM 5481 O O . PRO A 1 698 ? 21.840 36.531 -4.005 1.00 60.84 698 PRO A O 1
ATOM 5484 N N . PRO A 1 699 ? 23.233 35.450 -2.617 1.00 64.81 699 PRO A N 1
ATOM 5485 C CA . PRO A 1 699 ? 23.289 36.548 -1.663 1.00 64.81 699 PRO A CA 1
ATOM 5486 C C . PRO A 1 699 ? 24.021 37.746 -2.272 1.00 64.81 699 PRO A C 1
ATOM 5488 O O . PRO A 1 699 ? 25.000 37.586 -2.988 1.00 64.81 699 PRO A O 1
ATOM 5491 N N . LYS A 1 700 ? 23.611 38.976 -1.936 1.00 67.94 700 LYS A N 1
ATOM 5492 C CA . LYS A 1 700 ? 24.309 40.195 -2.403 1.00 67.94 700 LYS A CA 1
ATOM 5493 C C . LYS A 1 700 ? 25.728 40.318 -1.838 1.00 67.94 700 LYS A C 1
ATOM 5495 O O . LYS A 1 700 ? 26.596 40.929 -2.454 1.00 67.94 700 LYS A O 1
ATOM 5500 N N . ARG A 1 701 ? 25.954 39.759 -0.647 1.00 71.31 701 ARG A N 1
ATOM 5501 C CA . ARG A 1 701 ? 27.239 39.751 0.055 1.00 71.31 701 ARG A CA 1
ATOM 5502 C C . ARG A 1 701 ? 27.433 38.430 0.764 1.00 71.31 701 ARG A C 1
ATOM 5504 O O . ARG A 1 701 ? 26.485 37.910 1.346 1.00 71.31 701 ARG A O 1
ATOM 5511 N N . VAL A 1 702 ? 28.671 37.959 0.794 1.00 73.62 702 VAL A N 1
ATOM 5512 C CA . VAL A 1 702 ? 29.063 36.804 1.595 1.00 73.62 702 VAL A CA 1
ATOM 5513 C C . VAL A 1 702 ? 30.092 37.228 2.633 1.00 73.62 702 VAL A C 1
ATOM 5515 O O . VAL A 1 702 ? 30.960 38.062 2.371 1.00 73.62 702 VAL A O 1
ATOM 5518 N N . LYS A 1 703 ? 29.981 36.643 3.823 1.00 75.31 703 LYS A N 1
ATOM 5519 C CA . LYS A 1 703 ? 30.944 36.789 4.909 1.00 75.31 703 LYS A CA 1
ATOM 5520 C C . LYS A 1 703 ? 31.327 35.403 5.402 1.00 75.31 703 LYS A C 1
ATOM 5522 O O . LYS A 1 703 ? 30.454 34.610 5.739 1.00 75.31 703 LYS A O 1
ATOM 5527 N N . VAL A 1 704 ? 32.625 35.138 5.478 1.00 77.12 704 VAL A N 1
ATOM 5528 C CA . VAL A 1 704 ? 33.176 33.926 6.083 1.00 77.12 704 VAL A CA 1
ATOM 5529 C C . VAL A 1 704 ? 33.918 34.329 7.342 1.00 77.12 704 VAL A C 1
ATOM 5531 O O . VAL A 1 704 ? 34.784 35.207 7.327 1.00 77.12 704 VAL A O 1
ATOM 5534 N N . SER A 1 705 ? 33.591 33.662 8.439 1.00 74.06 705 SER A N 1
ATOM 5535 C CA . SER A 1 705 ? 34.290 33.825 9.703 1.00 74.06 705 SER A CA 1
ATOM 5536 C C . SER A 1 705 ? 34.809 32.482 10.196 1.00 74.06 705 SER A C 1
ATOM 5538 O O . SER A 1 705 ? 34.129 31.467 10.067 1.00 74.06 705 SER A O 1
ATOM 5540 N N . LYS A 1 706 ? 36.009 32.478 10.777 1.00 75.44 706 LYS A N 1
ATOM 5541 C CA . LYS A 1 706 ? 36.573 31.317 11.472 1.00 75.44 706 LYS A CA 1
ATOM 5542 C C . LYS A 1 706 ? 36.420 31.495 12.978 1.00 75.44 706 LYS A C 1
ATOM 5544 O O . LYS A 1 706 ? 36.405 32.613 13.489 1.00 75.44 706 LYS A O 1
ATOM 5549 N N . TYR A 1 707 ? 36.363 30.386 13.694 1.00 71.38 707 TYR A N 1
ATOM 5550 C CA . TYR A 1 707 ? 36.422 30.385 15.149 1.00 71.38 707 TYR A CA 1
ATOM 5551 C C . TYR A 1 707 ? 37.783 30.918 15.647 1.00 71.38 707 TYR A C 1
ATOM 5553 O O . TYR A 1 707 ? 38.827 30.486 15.153 1.00 71.38 707 TYR A O 1
ATOM 5561 N N . SER A 1 708 ? 37.781 31.852 16.606 1.00 66.69 708 SER A N 1
ATOM 5562 C CA . SER A 1 708 ? 38.989 32.571 17.061 1.00 66.69 708 SER A CA 1
ATOM 5563 C C . SER A 1 708 ? 39.659 31.996 18.322 1.00 66.69 708 SER A C 1
ATOM 5565 O O . SER A 1 708 ? 40.659 32.536 18.790 1.00 66.69 708 SER A O 1
ATOM 5567 N N . GLY A 1 709 ? 39.193 30.856 18.848 1.00 60.75 709 GLY A N 1
ATOM 5568 C CA . GLY A 1 709 ? 39.997 30.008 19.743 1.00 60.75 709 GLY A CA 1
ATOM 5569 C C . GLY A 1 709 ? 40.186 30.451 21.195 1.00 60.75 709 GLY A C 1
ATOM 5570 O O . GLY A 1 709 ? 40.803 29.711 21.953 1.00 60.75 709 GLY A O 1
ATOM 5571 N N . SER A 1 710 ? 39.705 31.620 21.617 1.00 59.31 710 SER A N 1
ATOM 5572 C CA . SER A 1 710 ? 40.055 32.164 22.942 1.00 59.31 710 SER A CA 1
ATOM 5573 C C . SER A 1 710 ? 39.074 31.826 24.070 1.00 59.31 710 SER A C 1
ATOM 5575 O O . SER A 1 710 ? 39.451 31.922 25.235 1.00 59.31 710 SER A O 1
ATOM 5577 N N . SER A 1 711 ? 37.835 31.435 23.749 1.00 60.19 711 SER A N 1
ATOM 5578 C CA . SER A 1 711 ? 36.737 31.369 24.735 1.00 60.19 711 SER A CA 1
ATOM 5579 C C . SER A 1 711 ? 36.171 29.964 25.000 1.00 60.19 711 SER A C 1
ATOM 5581 O O . SER A 1 711 ? 35.395 29.804 25.940 1.00 60.19 711 SER A O 1
ATOM 5583 N N . PHE A 1 712 ? 36.535 28.948 24.203 1.00 61.91 712 PHE A N 1
ATOM 5584 C CA . PHE A 1 712 ? 36.020 27.573 24.321 1.00 61.91 712 PHE A CA 1
ATOM 5585 C C . PHE A 1 712 ? 37.151 26.559 24.093 1.00 61.91 712 PHE A C 1
ATOM 5587 O O . PHE A 1 712 ? 37.980 26.735 23.204 1.00 61.91 712 PHE A O 1
ATOM 5594 N N . THR A 1 713 ? 37.204 25.505 24.907 1.00 56.91 713 THR A N 1
ATOM 5595 C CA . THR A 1 713 ? 38.304 24.522 24.914 1.00 56.91 713 THR A CA 1
ATOM 5596 C C . THR A 1 713 ? 38.064 23.306 24.018 1.00 56.91 713 THR A C 1
ATOM 5598 O O . THR A 1 713 ? 39.029 22.658 23.614 1.00 56.91 713 THR A O 1
ATOM 5601 N N . ALA A 1 714 ? 36.809 23.007 23.668 1.00 58.53 714 ALA A N 1
ATOM 5602 C CA . ALA A 1 714 ? 36.440 21.948 22.732 1.00 58.53 714 ALA A CA 1
ATOM 5603 C C . ALA A 1 714 ? 35.238 22.346 21.858 1.00 58.53 714 ALA A C 1
ATOM 5605 O O . ALA A 1 714 ? 34.394 23.148 22.248 1.00 58.53 714 ALA A O 1
ATOM 5606 N N . VAL A 1 715 ? 35.137 21.747 20.667 1.00 52.38 715 VAL A N 1
ATOM 5607 C CA . VAL A 1 715 ? 34.037 21.983 19.708 1.00 52.38 715 VAL A CA 1
ATOM 5608 C C . VAL A 1 715 ? 32.682 21.530 20.267 1.00 52.38 715 VAL A C 1
ATOM 5610 O O . VAL A 1 715 ? 31.659 22.148 19.997 1.00 52.38 715 VAL A O 1
ATOM 5613 N N . THR A 1 716 ? 32.664 20.485 21.094 1.00 52.03 716 THR A N 1
ATOM 5614 C CA . THR A 1 716 ? 31.458 20.013 21.794 1.00 52.03 716 THR A CA 1
ATOM 5615 C C . THR A 1 716 ? 30.882 21.058 22.746 1.00 52.03 716 THR A C 1
ATOM 5617 O O . THR A 1 716 ? 29.667 21.140 22.892 1.00 52.03 716 THR A O 1
ATOM 5620 N N . ASP A 1 717 ? 31.734 21.900 23.334 1.00 54.12 717 ASP A N 1
ATOM 5621 C CA . ASP A 1 717 ? 31.326 22.948 24.276 1.00 54.12 717 ASP A CA 1
ATOM 5622 C C . ASP A 1 717 ? 30.651 24.128 23.562 1.00 54.12 717 ASP A C 1
ATOM 5624 O O . ASP A 1 717 ? 29.913 24.894 24.170 1.00 54.12 717 ASP A O 1
ATOM 5628 N N . PHE A 1 718 ? 30.897 24.270 22.258 1.00 53.88 718 PHE A N 1
ATOM 5629 C CA . PHE A 1 718 ? 30.405 25.369 21.434 1.00 53.88 718 PHE A CA 1
ATOM 5630 C C . PHE A 1 718 ? 28.924 25.207 21.033 1.00 53.88 718 PHE A C 1
ATOM 5632 O O . PHE A 1 718 ? 28.216 26.199 20.874 1.00 53.88 718 PHE A O 1
ATOM 5639 N N . PHE A 1 719 ? 28.442 23.964 20.912 1.00 51.12 719 PHE A N 1
ATOM 5640 C CA . PHE A 1 719 ? 27.078 23.639 20.463 1.00 51.12 719 PHE A CA 1
ATOM 5641 C C . PHE A 1 719 ? 26.130 23.194 21.585 1.00 51.12 719 PHE A C 1
ATOM 5643 O O . PHE A 1 719 ? 24.931 23.067 21.354 1.00 51.12 719 PHE A O 1
ATOM 5650 N N . ALA A 1 720 ? 26.640 22.954 22.796 1.00 45.16 720 ALA A N 1
ATOM 5651 C CA . ALA A 1 720 ? 25.879 22.311 23.868 1.00 45.16 720 ALA A CA 1
ATOM 5652 C C . ALA A 1 720 ? 24.742 23.169 24.462 1.00 45.16 720 ALA A C 1
ATOM 5654 O O . ALA A 1 720 ? 23.902 22.629 25.179 1.00 45.16 720 ALA A O 1
ATOM 5655 N N . GLN A 1 721 ? 24.715 24.486 24.215 1.00 49.44 721 GLN A N 1
ATOM 5656 C CA . GLN A 1 721 ? 23.778 25.419 24.864 1.00 49.44 721 GLN A CA 1
ATOM 5657 C C . GLN A 1 721 ? 23.387 26.616 23.975 1.00 49.44 721 GLN A C 1
ATOM 5659 O O . GLN A 1 721 ? 23.232 27.736 24.463 1.00 49.44 721 GLN A O 1
ATOM 5664 N N . VAL A 1 722 ? 23.260 26.418 22.660 1.00 49.34 722 VAL A N 1
ATOM 5665 C CA . VAL A 1 722 ? 22.696 27.466 21.793 1.00 49.34 722 VAL A CA 1
ATOM 5666 C C . VAL A 1 722 ? 21.181 27.507 22.018 1.00 49.34 722 VAL A C 1
ATOM 5668 O O . VAL A 1 722 ? 20.480 26.544 21.716 1.00 49.34 722 VAL A O 1
ATOM 5671 N N . ASP A 1 723 ? 20.686 28.604 22.591 1.00 41.94 723 ASP A N 1
ATOM 5672 C CA . ASP A 1 723 ? 19.252 28.854 22.764 1.00 41.94 723 ASP A CA 1
ATOM 5673 C C . ASP A 1 723 ? 18.643 29.263 21.414 1.00 41.94 723 ASP A C 1
ATOM 5675 O O . ASP A 1 723 ? 18.891 30.360 20.910 1.00 41.94 723 ASP A O 1
ATOM 5679 N N . PHE A 1 724 ? 17.878 28.355 20.808 1.00 46.94 724 PHE A N 1
ATOM 5680 C CA . PHE A 1 724 ? 17.126 28.585 19.570 1.00 46.94 724 PHE A CA 1
ATOM 5681 C C . PHE A 1 724 ? 15.670 28.984 19.865 1.00 46.94 724 PHE A C 1
ATOM 5683 O O . PHE A 1 724 ? 14.745 28.488 19.224 1.00 46.94 724 PHE A O 1
ATOM 5690 N N . GLY A 1 725 ? 15.458 29.837 20.870 1.00 34.59 725 GLY A N 1
ATOM 5691 C CA . GLY A 1 725 ? 14.141 30.318 21.272 1.00 34.59 725 GLY A CA 1
ATOM 5692 C C . GLY A 1 725 ? 13.301 30.879 20.117 1.00 34.59 725 GLY A C 1
ATOM 5693 O O . GLY A 1 725 ? 13.788 31.588 19.231 1.00 34.59 725 GLY A O 1
ATOM 5694 N N . ASN A 1 726 ? 12.009 30.553 20.159 1.00 41.34 726 ASN A N 1
ATOM 5695 C CA . ASN A 1 726 ? 10.998 31.031 19.226 1.00 41.34 726 ASN A CA 1
ATOM 5696 C C . ASN A 1 726 ? 10.944 32.575 19.228 1.00 41.34 726 ASN A C 1
ATOM 5698 O O . ASN A 1 726 ? 10.844 33.199 20.281 1.00 41.34 726 ASN A O 1
ATOM 5702 N N . GLU A 1 727 ? 10.973 33.155 18.022 1.00 37.47 727 GLU A N 1
ATOM 5703 C CA . GLU A 1 727 ? 10.726 34.572 17.680 1.00 37.47 727 GLU A CA 1
ATOM 5704 C C . GLU A 1 727 ? 11.858 35.621 17.771 1.00 37.47 727 GLU A C 1
ATOM 5706 O O . GLU A 1 727 ? 11.557 36.809 17.724 1.00 37.47 727 GLU A O 1
ATOM 5711 N N . LEU A 1 728 ? 13.154 35.280 17.770 1.00 36.00 728 LEU A N 1
ATOM 5712 C CA . LEU A 1 728 ? 14.220 36.307 17.694 1.00 36.00 728 LEU A CA 1
ATOM 5713 C C . LEU A 1 728 ? 15.459 35.848 16.894 1.00 36.00 728 LEU A C 1
ATOM 5715 O O . LEU A 1 728 ? 16.524 35.588 17.443 1.00 36.00 728 LEU A O 1
ATOM 5719 N N . PHE A 1 729 ? 15.369 35.847 15.560 1.00 43.06 729 PHE A N 1
ATOM 5720 C CA . PHE A 1 729 ? 16.490 35.549 14.641 1.00 43.06 729 PHE A CA 1
ATOM 5721 C C . PHE A 1 729 ? 17.682 36.539 14.703 1.00 43.06 729 PHE A C 1
ATOM 5723 O O . PHE A 1 729 ? 18.664 36.374 13.975 1.00 43.06 729 PHE A O 1
ATOM 5730 N N . ASN A 1 730 ? 17.632 37.570 15.555 1.00 42.50 730 ASN A N 1
ATOM 5731 C CA . ASN A 1 730 ? 18.584 38.684 15.519 1.00 42.50 730 ASN A CA 1
ATOM 5732 C C . ASN A 1 730 ? 19.748 38.610 16.526 1.00 42.50 730 ASN A C 1
ATOM 5734 O O . ASN A 1 730 ? 20.700 39.366 16.348 1.00 42.50 730 ASN A O 1
ATOM 5738 N N . GLU A 1 731 ? 19.764 37.711 17.521 1.00 51.25 731 GLU A N 1
ATOM 5739 C CA . GLU A 1 731 ? 20.837 37.701 18.541 1.00 51.25 731 GLU A CA 1
ATOM 5740 C C . GLU A 1 731 ? 21.247 36.296 19.032 1.00 51.25 731 GLU A C 1
ATOM 5742 O O . GLU A 1 731 ? 20.983 35.916 20.170 1.00 51.25 731 GLU A O 1
ATOM 5747 N N . TYR A 1 732 ? 21.964 35.521 18.210 1.00 56.81 732 TYR A N 1
ATOM 5748 C CA . TYR A 1 732 ? 22.624 34.298 18.695 1.00 56.81 732 TYR A CA 1
ATOM 5749 C C . TYR A 1 732 ? 23.741 34.634 19.697 1.00 56.81 732 TYR A C 1
ATOM 5751 O O . TYR A 1 732 ? 24.690 35.353 19.358 1.00 56.81 732 TYR A O 1
ATOM 5759 N N . LYS A 1 733 ? 23.658 34.068 20.907 1.00 58.44 733 LYS A N 1
ATOM 5760 C CA . LYS A 1 733 ? 24.717 34.099 21.927 1.00 58.44 733 LYS A CA 1
ATOM 5761 C C . LYS A 1 733 ? 25.276 32.697 22.152 1.00 58.44 733 LYS A C 1
ATOM 5763 O O . LYS A 1 733 ? 24.537 31.720 22.120 1.00 58.44 733 LYS A O 1
ATOM 5768 N N . TYR A 1 734 ? 26.580 32.610 22.393 1.00 63.78 734 TYR A N 1
ATOM 5769 C CA . TYR A 1 734 ? 27.298 31.352 22.607 1.00 63.78 734 TYR A CA 1
ATOM 5770 C C . TYR A 1 734 ? 27.683 31.230 24.080 1.00 63.78 734 TYR A C 1
ATOM 5772 O O . TYR A 1 734 ? 28.361 32.113 24.604 1.00 63.78 734 TYR A O 1
ATOM 5780 N N . ALA A 1 735 ? 27.254 30.165 24.756 1.00 61.69 735 ALA A N 1
ATOM 5781 C CA . ALA A 1 735 ? 27.574 29.934 26.163 1.00 61.69 735 ALA A CA 1
ATOM 5782 C C . ALA A 1 735 ? 28.846 29.091 26.304 1.00 61.69 735 ALA A C 1
ATOM 5784 O O . ALA A 1 735 ? 28.900 27.980 25.785 1.00 61.69 735 ALA A O 1
ATOM 5785 N N . ASN A 1 736 ? 29.863 29.600 27.005 1.00 64.44 736 ASN A N 1
ATOM 5786 C CA . ASN A 1 736 ? 31.075 28.829 27.312 1.00 64.44 736 ASN A CA 1
ATOM 5787 C C . ASN A 1 736 ? 30.795 27.712 28.355 1.00 64.44 736 ASN A C 1
ATOM 5789 O O . ASN A 1 736 ? 29.705 27.683 28.929 1.00 64.44 736 ASN A O 1
ATOM 5793 N N . PRO A 1 737 ? 31.763 26.822 28.671 1.00 61.72 737 PRO A N 1
ATOM 5794 C CA . PRO A 1 737 ? 31.581 25.755 29.672 1.00 61.72 737 PRO A CA 1
ATOM 5795 C C . PRO A 1 737 ? 31.151 26.226 31.074 1.00 61.72 737 PRO A C 1
ATOM 5797 O O . PRO A 1 737 ? 30.672 25.430 31.877 1.00 61.72 737 PRO A O 1
ATOM 5800 N N . GLU A 1 738 ? 31.323 27.513 31.382 1.00 67.44 738 GLU A N 1
ATOM 5801 C CA . GLU A 1 738 ? 30.957 28.148 32.654 1.00 67.44 738 GLU A CA 1
ATOM 5802 C C . GLU A 1 738 ? 29.560 28.807 32.596 1.00 67.44 738 GLU A C 1
ATOM 5804 O O . GLU A 1 738 ? 29.137 29.439 33.563 1.00 67.44 738 GLU A O 1
ATOM 5809 N N . GLY A 1 739 ? 28.846 28.690 31.468 1.00 62.91 739 GLY A N 1
ATOM 5810 C CA . GLY A 1 739 ? 27.522 29.278 31.234 1.00 62.91 739 GLY A CA 1
ATOM 5811 C C . GLY A 1 739 ? 27.536 30.771 30.882 1.00 62.91 739 GLY A C 1
ATOM 5812 O O . GLY A 1 739 ? 26.485 31.412 30.851 1.00 62.91 739 GLY A O 1
ATOM 5813 N N . LYS A 1 740 ? 28.709 31.365 30.621 1.00 68.94 740 LYS A N 1
ATOM 5814 C CA . LYS A 1 740 ? 28.834 32.779 30.246 1.00 68.94 740 LYS A CA 1
ATOM 5815 C C . LYS A 1 740 ? 28.534 32.964 28.760 1.00 68.94 740 LYS A C 1
ATOM 5817 O O . LYS A 1 740 ? 29.180 32.346 27.917 1.00 68.94 740 LYS A O 1
ATOM 5822 N N . LEU A 1 741 ? 27.591 33.855 28.456 1.00 68.12 741 LEU A N 1
ATOM 5823 C CA . LEU A 1 741 ? 27.179 34.194 27.093 1.00 68.12 741 LEU A CA 1
ATOM 5824 C C . LEU A 1 741 ? 28.167 35.155 26.415 1.00 68.12 741 LEU A C 1
ATOM 5826 O O . LEU A 1 741 ? 28.549 36.172 26.996 1.00 68.12 741 LEU A O 1
ATOM 5830 N N . HIS A 1 742 ? 28.513 34.855 25.165 1.00 68.25 742 HIS A N 1
ATOM 5831 C CA . HIS A 1 742 ? 29.374 35.649 24.284 1.00 68.25 742 HIS A CA 1
ATOM 5832 C C . HIS A 1 742 ? 28.629 36.005 22.997 1.00 68.25 742 HIS A C 1
ATOM 5834 O O . HIS A 1 742 ? 27.850 35.193 22.489 1.00 68.25 742 HIS A O 1
ATOM 5840 N N . ASN A 1 743 ? 28.867 37.197 22.444 1.00 69.38 743 ASN A N 1
ATOM 5841 C CA . ASN A 1 743 ? 28.282 37.567 21.156 1.00 69.38 743 ASN A CA 1
ATOM 5842 C C . ASN A 1 743 ? 29.047 36.901 20.008 1.00 69.38 743 ASN A C 1
ATOM 5844 O O . ASN A 1 743 ? 30.216 36.550 20.140 1.00 69.38 743 ASN A O 1
ATOM 5848 N N . GLN A 1 744 ? 28.424 36.793 18.834 1.00 65.44 744 GLN A N 1
ATOM 5849 C CA . GLN A 1 744 ? 29.064 36.214 17.647 1.00 65.44 744 GLN A CA 1
ATOM 5850 C C . GLN A 1 744 ? 30.413 36.876 17.299 1.00 65.44 744 GLN A C 1
ATOM 5852 O O . GLN A 1 744 ? 31.354 36.178 16.929 1.00 65.44 744 GLN A O 1
ATOM 5857 N N . SER A 1 745 ? 30.525 38.200 17.453 1.00 67.62 745 SER A N 1
ATOM 5858 C CA . SER A 1 745 ? 31.768 38.956 17.230 1.00 67.62 745 SER A CA 1
ATOM 5859 C C . SER A 1 745 ? 32.900 38.584 18.185 1.00 67.62 745 SER A C 1
ATOM 5861 O O . SER A 1 745 ? 34.063 38.777 17.849 1.00 67.62 745 SER A O 1
ATOM 5863 N N . ASP A 1 746 ? 32.562 38.059 19.361 1.00 69.88 746 ASP A N 1
ATOM 5864 C CA . ASP A 1 746 ? 33.526 37.703 20.403 1.00 69.88 746 ASP A CA 1
ATOM 5865 C C . ASP A 1 746 ? 34.094 36.291 20.168 1.00 69.88 746 ASP A C 1
ATOM 5867 O O . ASP A 1 746 ? 35.132 35.931 20.721 1.00 69.88 746 ASP A O 1
ATOM 5871 N N . VAL A 1 747 ? 33.421 35.495 19.325 1.00 69.62 747 VAL A N 1
ATOM 5872 C CA . VAL A 1 747 ? 33.731 34.077 19.090 1.00 69.62 747 VAL A CA 1
ATOM 5873 C C . VAL A 1 747 ? 34.254 33.795 17.679 1.00 69.62 747 VAL A C 1
ATOM 5875 O O . VAL A 1 747 ? 35.012 32.845 17.464 1.00 69.62 747 VAL A O 1
ATOM 5878 N N . PHE A 1 748 ? 33.877 34.629 16.711 1.00 73.25 748 PHE A N 1
ATOM 5879 C CA . PHE A 1 748 ? 34.230 34.460 15.310 1.00 73.25 748 PHE A CA 1
ATOM 5880 C C . PHE A 1 748 ? 35.025 35.645 14.778 1.00 73.25 748 PHE A C 1
ATOM 5882 O O . PHE A 1 748 ? 34.575 36.789 14.804 1.00 73.25 748 PHE A O 1
ATOM 5889 N N . GLU A 1 749 ? 36.187 35.345 14.209 1.00 81.00 749 GLU A N 1
ATOM 5890 C CA . GLU A 1 749 ? 36.985 36.294 13.445 1.00 81.00 749 GLU A CA 1
ATOM 5891 C C . GLU A 1 749 ? 36.552 36.232 11.978 1.00 81.00 749 GLU A C 1
ATOM 5893 O O . GLU A 1 749 ? 36.569 35.171 11.354 1.00 81.00 749 GLU A O 1
ATOM 5898 N N . GLU A 1 750 ? 36.143 37.365 11.409 1.00 80.50 750 GLU A N 1
ATOM 5899 C CA . GLU A 1 750 ? 35.932 37.481 9.967 1.00 80.50 750 GLU A CA 1
ATOM 5900 C C . GLU A 1 750 ? 37.247 37.250 9.219 1.00 80.50 750 GLU A C 1
ATOM 5902 O O . GLU A 1 750 ? 38.235 37.933 9.460 1.00 80.50 750 GLU A O 1
ATOM 5907 N N . VAL A 1 751 ? 37.244 36.278 8.308 1.00 81.50 751 VAL A N 1
ATOM 5908 C CA . VAL A 1 751 ? 38.392 35.961 7.445 1.00 81.50 751 VAL A CA 1
ATOM 5909 C C . VAL A 1 751 ? 38.165 36.397 6.007 1.00 81.50 751 VAL A C 1
ATOM 5911 O O . VAL A 1 751 ? 39.123 36.546 5.254 1.00 81.50 751 VAL A O 1
ATOM 5914 N N . TYR A 1 752 ? 36.906 36.602 5.624 1.00 79.12 752 TYR A N 1
ATOM 5915 C CA . TYR A 1 752 ? 36.531 37.085 4.309 1.00 79.12 752 TYR A CA 1
ATOM 5916 C C . TYR A 1 752 ? 35.190 37.815 4.370 1.00 79.12 752 TYR A C 1
ATOM 5918 O O . TYR A 1 752 ? 34.262 37.375 5.050 1.00 79.12 752 TYR A O 1
ATOM 5926 N N . SER A 1 753 ? 35.071 38.896 3.611 1.00 82.38 753 SER A N 1
ATOM 5927 C CA . SER A 1 753 ? 33.813 39.581 3.341 1.00 82.38 753 SER A CA 1
ATOM 5928 C C . SER A 1 753 ? 33.908 40.237 1.973 1.00 82.38 753 SER A C 1
ATOM 5930 O O . SER A 1 753 ? 34.930 40.840 1.639 1.00 82.38 753 SER A O 1
ATOM 5932 N N . GLY A 1 754 ? 32.866 40.091 1.163 1.00 79.62 754 GLY A N 1
ATOM 5933 C CA . GLY A 1 754 ? 32.851 40.628 -0.189 1.00 79.62 754 GLY A CA 1
ATOM 5934 C C . GLY A 1 754 ? 31.454 40.671 -0.785 1.00 79.62 754 GLY A C 1
ATOM 5935 O O . GLY A 1 754 ? 30.567 39.903 -0.404 1.00 79.62 754 GLY A O 1
ATOM 5936 N N . ASP A 1 755 ? 31.273 41.583 -1.737 1.00 75.56 755 ASP A N 1
ATOM 5937 C CA . ASP A 1 755 ? 30.098 41.5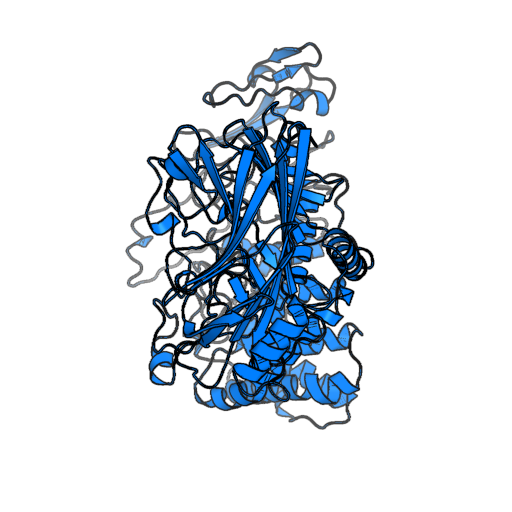82 -2.600 1.00 75.56 755 ASP A CA 1
ATOM 5938 C C . ASP A 1 755 ? 30.169 40.380 -3.540 1.00 75.56 755 ASP A C 1
ATOM 5940 O O . ASP A 1 755 ? 31.206 40.109 -4.157 1.00 75.56 755 ASP A O 1
ATOM 5944 N N . VAL A 1 756 ? 29.053 39.672 -3.675 1.00 64.00 756 VAL A N 1
ATOM 5945 C CA . VAL A 1 756 ? 28.936 38.627 -4.687 1.00 64.00 756 VAL A CA 1
ATOM 5946 C C . VAL A 1 756 ? 28.693 39.330 -6.012 1.00 64.00 756 VAL A C 1
ATOM 5948 O O . VAL A 1 756 ? 27.668 39.984 -6.217 1.00 64.00 756 VAL A O 1
ATOM 5951 N N . LYS A 1 757 ? 29.661 39.234 -6.924 1.00 56.03 757 LYS A N 1
ATOM 5952 C CA . LYS A 1 757 ? 29.508 39.768 -8.277 1.00 56.03 757 LYS A CA 1
ATOM 5953 C C . LYS A 1 757 ? 28.592 38.852 -9.078 1.00 56.03 757 LYS A C 1
ATOM 5955 O O . LYS A 1 757 ? 29.051 37.907 -9.709 1.00 56.03 757 LYS A O 1
ATOM 5960 N N . ILE A 1 758 ? 27.304 39.173 -9.062 1.00 52.50 758 ILE A N 1
ATOM 5961 C CA . ILE A 1 758 ? 26.324 38.589 -9.973 1.00 52.50 758 ILE A CA 1
ATOM 5962 C C . ILE A 1 758 ? 26.568 39.217 -11.345 1.00 52.50 758 ILE A C 1
ATOM 5964 O O . ILE A 1 758 ? 26.425 40.421 -11.545 1.00 52.50 758 ILE A O 1
ATOM 5968 N N . SER A 1 759 ? 27.028 38.405 -12.276 1.00 43.69 759 SER A N 1
ATOM 5969 C CA . SER A 1 759 ? 27.471 38.821 -13.605 1.00 43.69 759 SER A CA 1
ATOM 5970 C C . SER A 1 759 ? 26.354 38.969 -14.637 1.00 43.69 759 SER A C 1
ATOM 5972 O O . SER A 1 759 ? 26.599 39.531 -15.705 1.00 43.69 759 SER A O 1
ATOM 5974 N N . ALA A 1 760 ? 25.155 38.491 -14.307 1.00 41.59 760 ALA A N 1
ATOM 5975 C CA . ALA A 1 760 ? 23.898 38.770 -14.985 1.00 41.59 760 ALA A CA 1
ATOM 5976 C C . ALA A 1 760 ? 22.762 38.633 -13.951 1.00 41.59 760 ALA A C 1
ATOM 5978 O O . ALA A 1 760 ? 22.708 37.607 -13.269 1.00 41.59 760 ALA A O 1
ATOM 5979 N N . PRO A 1 761 ? 21.906 39.650 -13.745 1.00 40.97 761 PRO A N 1
ATOM 5980 C CA . PRO A 1 761 ? 20.739 39.498 -12.882 1.00 40.97 761 PRO A CA 1
ATOM 5981 C C . PRO A 1 761 ? 19.768 38.474 -13.485 1.00 40.97 761 PRO A C 1
ATOM 5983 O O . PRO A 1 761 ? 19.655 38.376 -14.702 1.00 40.97 761 PRO A O 1
ATOM 5986 N N . PHE A 1 762 ? 19.048 37.748 -12.630 1.00 40.84 762 PHE A N 1
ATOM 5987 C CA . PHE A 1 762 ? 17.819 37.064 -13.029 1.00 40.84 762 PHE A CA 1
ATOM 5988 C C . PHE A 1 762 ? 16.838 38.114 -13.574 1.00 40.84 762 PHE A C 1
ATOM 5990 O O . PHE A 1 762 ? 16.495 39.049 -12.841 1.00 40.84 762 PHE A O 1
ATOM 5997 N N . ASP A 1 763 ? 16.437 37.982 -14.841 1.00 41.66 763 ASP A N 1
ATOM 5998 C CA . ASP A 1 763 ? 15.396 38.795 -15.472 1.00 41.66 763 ASP A CA 1
ATOM 5999 C C . ASP A 1 763 ? 14.063 38.021 -15.453 1.00 41.66 763 ASP A C 1
ATOM 6001 O O . ASP A 1 763 ? 13.904 37.041 -16.184 1.00 41.66 763 ASP A O 1
ATOM 6005 N N . PRO A 1 764 ? 13.089 38.423 -14.617 1.00 36.41 764 PRO A N 1
ATOM 6006 C CA . PRO A 1 764 ? 11.782 37.782 -14.589 1.00 36.41 764 PRO A CA 1
ATOM 6007 C C . PRO A 1 764 ? 10.973 37.963 -15.888 1.00 36.41 764 PRO A C 1
ATOM 6009 O O . PRO A 1 764 ? 10.008 37.222 -16.079 1.00 36.41 764 PRO A O 1
ATOM 6012 N N . GLU A 1 765 ? 11.320 38.907 -16.775 1.00 34.38 765 GLU A N 1
ATOM 6013 C CA . GLU A 1 765 ? 10.616 39.093 -18.054 1.00 34.38 765 GLU A CA 1
ATOM 6014 C C . GLU A 1 765 ? 11.081 38.124 -19.158 1.00 34.38 765 GLU A C 1
ATOM 6016 O O . GLU A 1 765 ? 10.271 37.771 -20.019 1.00 34.38 765 GLU A O 1
ATOM 6021 N N . GLU A 1 766 ? 12.306 37.578 -19.097 1.00 38.19 766 GLU A N 1
ATOM 6022 C CA . GLU A 1 766 ? 12.761 36.520 -20.024 1.00 38.19 766 GLU A CA 1
ATOM 6023 C C . GLU A 1 766 ? 11.990 35.200 -19.829 1.00 38.19 766 GLU A C 1
ATOM 6025 O O . GLU A 1 766 ? 11.785 34.451 -20.783 1.00 38.19 766 GLU A O 1
ATOM 6030 N N . TYR A 1 767 ? 11.464 34.940 -18.626 1.00 36.34 767 TYR A N 1
ATOM 6031 C CA . TYR A 1 767 ? 10.634 33.760 -18.341 1.00 36.34 767 TYR A CA 1
ATOM 6032 C C . TYR A 1 767 ? 9.246 33.823 -19.012 1.00 36.34 767 TYR A C 1
ATOM 6034 O O . TYR A 1 767 ? 8.629 32.790 -19.265 1.00 36.34 767 TYR A O 1
ATOM 6042 N N . PHE A 1 768 ? 8.758 35.024 -19.353 1.00 29.78 768 PHE A N 1
ATOM 6043 C CA . PHE A 1 768 ? 7.484 35.207 -20.062 1.00 29.78 768 PHE A CA 1
ATOM 6044 C C . PHE A 1 768 ? 7.640 35.397 -21.578 1.00 29.78 768 PHE A C 1
ATOM 6046 O O . PHE A 1 768 ? 6.639 35.349 -22.297 1.00 29.78 768 PHE A O 1
ATOM 6053 N N . GLN A 1 769 ? 8.866 35.562 -22.088 1.00 28.98 769 GLN A N 1
ATOM 6054 C CA . GLN A 1 769 ? 9.144 35.693 -23.520 1.00 28.98 769 GLN A CA 1
ATOM 6055 C C . GLN A 1 769 ? 10.255 34.747 -23.992 1.00 28.98 769 GLN A C 1
ATOM 6057 O O . GLN A 1 769 ? 11.322 35.173 -24.412 1.00 28.98 769 GLN A O 1
ATOM 6062 N N . VAL A 1 770 ? 9.952 33.448 -24.057 1.00 31.66 770 VAL A N 1
ATOM 6063 C CA . VAL A 1 770 ? 10.595 32.549 -25.034 1.00 31.66 770 VAL A CA 1
ATOM 6064 C C . VAL A 1 770 ? 9.542 32.080 -26.034 1.00 31.66 770 VAL A C 1
ATOM 6066 O O . VAL A 1 770 ? 9.215 30.908 -26.177 1.00 31.66 770 VAL A O 1
ATOM 6069 N N . GLY A 1 771 ? 8.985 33.063 -26.738 1.00 32.16 771 GLY A N 1
ATOM 6070 C CA . GLY A 1 771 ? 8.543 32.909 -28.111 1.00 32.16 771 GLY A CA 1
ATOM 6071 C C . GLY A 1 771 ? 9.560 33.621 -29.000 1.00 32.16 771 GLY A C 1
ATOM 6072 O O . GLY A 1 771 ? 9.552 34.840 -29.059 1.00 32.16 771 GLY A O 1
ATOM 6073 N N . PHE A 1 772 ? 10.383 32.840 -29.704 1.00 30.19 772 PHE A N 1
ATOM 6074 C CA . PHE A 1 772 ? 11.278 33.231 -30.805 1.00 30.19 772 PHE A CA 1
ATOM 6075 C C . PHE A 1 772 ? 12.538 34.094 -30.526 1.00 30.19 772 PHE A C 1
ATOM 6077 O O . PHE A 1 772 ? 12.472 35.244 -30.123 1.00 30.19 772 PHE A O 1
ATOM 6084 N N . GLN A 1 773 ? 13.654 33.522 -31.013 1.00 25.02 773 GLN A N 1
ATOM 6085 C CA . GLN A 1 773 ? 14.921 34.091 -31.518 1.00 25.02 773 GLN A CA 1
ATOM 6086 C C . GLN A 1 773 ? 16.185 34.195 -30.628 1.00 25.02 773 GLN A C 1
ATOM 6088 O O . GLN A 1 773 ? 16.269 34.965 -29.685 1.00 25.02 773 GLN A O 1
ATOM 6093 N N . GLN A 1 774 ? 17.181 33.409 -31.086 1.00 29.56 774 GLN A N 1
ATOM 6094 C CA . GLN A 1 774 ? 18.652 33.553 -31.117 1.00 29.56 774 GLN A CA 1
ATOM 6095 C C . GLN A 1 774 ? 19.281 34.803 -30.471 1.00 29.56 774 GLN A C 1
ATOM 6097 O O . GLN A 1 774 ? 19.003 35.908 -30.918 1.00 29.56 774 GLN A O 1
ATOM 6102 N N . ASP A 1 775 ? 20.298 34.633 -29.611 1.00 26.75 775 ASP A N 1
ATOM 6103 C CA . ASP A 1 775 ? 21.717 34.604 -30.021 1.00 26.75 775 ASP A CA 1
ATOM 6104 C C . ASP A 1 775 ? 22.666 34.213 -28.855 1.00 26.75 775 ASP A C 1
ATOM 6106 O O . ASP A 1 775 ? 22.297 34.128 -27.689 1.00 26.75 775 ASP A O 1
ATOM 6110 N N . THR A 1 776 ? 23.902 33.920 -29.240 1.00 35.44 776 THR A N 1
ATOM 6111 C CA . THR A 1 776 ? 25.031 33.263 -28.575 1.00 35.44 776 THR A CA 1
ATOM 6112 C C . THR A 1 776 ? 25.804 34.100 -27.531 1.00 35.44 776 THR A C 1
ATOM 6114 O O . THR A 1 776 ? 26.008 35.296 -27.703 1.00 35.44 776 THR A O 1
ATOM 6117 N N . THR A 1 777 ? 26.335 33.464 -26.467 1.00 24.89 777 THR A N 1
ATOM 6118 C CA . THR A 1 777 ? 27.750 33.565 -25.997 1.00 24.89 777 THR A CA 1
ATOM 6119 C C . THR A 1 777 ? 28.003 32.787 -24.688 1.00 24.89 777 THR A C 1
ATOM 6121 O O . THR A 1 777 ? 27.378 33.011 -23.659 1.00 24.89 777 THR A O 1
ATOM 6124 N N . SER A 1 778 ? 28.990 31.887 -24.714 1.00 28.84 778 SER A N 1
ATOM 6125 C CA . SER A 1 778 ? 29.489 31.083 -23.584 1.00 28.84 778 SER A CA 1
ATOM 6126 C C . SER A 1 778 ? 30.236 31.908 -22.521 1.00 28.84 778 SER A C 1
ATOM 6128 O O . SER A 1 778 ? 31.073 32.734 -22.898 1.00 28.84 778 SER A O 1
ATOM 6130 N N . ARG A 1 779 ? 30.078 31.614 -21.215 1.00 23.88 779 ARG A N 1
ATOM 6131 C CA . ARG A 1 779 ? 31.004 32.072 -20.148 1.00 23.88 779 ARG A CA 1
ATOM 6132 C C . ARG A 1 779 ? 31.235 31.010 -19.056 1.00 23.88 779 ARG A C 1
ATOM 6134 O O . ARG A 1 779 ? 30.282 30.457 -18.523 1.00 23.88 779 ARG A O 1
ATOM 6141 N N . LYS A 1 780 ? 32.515 30.764 -18.736 1.00 23.72 780 LYS A N 1
ATOM 6142 C CA . LYS A 1 780 ? 33.032 29.989 -17.584 1.00 23.72 780 LYS A CA 1
ATOM 6143 C C . LYS A 1 780 ? 33.249 30.913 -16.368 1.00 23.72 780 LYS A C 1
ATOM 6145 O O . LYS A 1 780 ? 33.506 32.100 -16.573 1.00 23.72 780 LYS A O 1
ATOM 6150 N N . TRP A 1 781 ? 33.220 30.366 -15.147 1.00 26.73 781 TRP A N 1
ATOM 6151 C CA . TRP A 1 781 ? 33.400 31.088 -13.870 1.00 26.73 781 TRP A CA 1
ATOM 6152 C C . TRP A 1 781 ? 34.668 30.644 -13.118 1.00 26.73 781 TRP A C 1
ATOM 6154 O O . TRP A 1 781 ? 35.054 29.480 -13.212 1.00 26.73 781 TRP A O 1
ATOM 6164 N N . SER A 1 782 ? 35.299 31.582 -12.396 1.00 26.11 782 SER A N 1
ATOM 6165 C CA . SER A 1 782 ? 36.455 31.407 -11.494 1.00 26.11 782 SER A CA 1
ATOM 6166 C C . SER A 1 782 ? 36.194 32.058 -10.147 1.00 26.11 782 SER A C 1
ATOM 6168 O O . SER A 1 782 ? 35.660 33.195 -10.201 1.00 26.11 782 SER A O 1
#

Foldseek 3Di:
DPCPDPQQCVLPVQFPPCSQWGADPVQQKTWGQDQDLWWALVRWAKAFQQFKIWIATSLRFAKAFGDFDPDPPTDPQSQFFDPDARDGHMGFMFGFLAKAWALDHNHDPCVVCSVVGTDIFTKTFWGQGDKKKWFADPNQIAMSHNHDHDVNPADWARWMWMAHLLQRWIWIWTQGNVFKTKIWIWHCFNPLNQKIKIKIKIWGQDQAKGKMKIKRKGFRVSIGQKAWDDWDADPFWTKTKIGGHPCPFKIKMKTKGKDFDADWDWDDDPGMIMIMGMDIHHHRGMTMMMMMIGIDMCQQPVPQDGDNVSNHVRRNCRRPPCVCPDPVSVVVNSSVSSCVQQVPFDQDDDPPRPSVNSVLSNLQSVLSSNFDLPAAESSLQQAPCRRRTRRVSSDHALCVLAPSLVSHCRRPLSRLNSVQRHCVNCVVVVVVCLVVPDAQCSLLSSLVSLLCSVVSVVDDLVSLVPGNLVSLQVSLVSLLVQQPDCDPVLNATWHFQHQFPQNVCGRFIQFQQRLLSNLVSLVSNVVSCVVVVHDHDPSSVSSNVGHDFAFDPDPQRAGDRGPPDDLQAAGQADTNLCCVPPVVGDPDDLSNNVSNLVSNLLRYALNHDQRHQVSSQVNQVVVVPDDPLDDHGERADRHPDDDPPDDPDDDPAADEYDDNDPPRQQDDPDLPDHGDDDDDPQDDDDHPDYDYDDPLRDHQKDWDWDFPPDQEDHPCQFPVDFDPDPDPPDWTWTQYPVRDTDGPVRTIDTPDMDGDPPVDHDDPVVVVDPPDDDDDDDDDDD

pLDDT: mean 81.69, std 20.12, range [23.72, 98.88]

Secondary structure (DSSP, 8-state):
--TT-HHHHHHHTTSTT-TTEEEETTTTEEEESS--SS--GGG--EEE-SSEEEE--TTSSS--B----S-TT--GGGGB--TTT-PBPB--EEEEEEE--BS--S--S-GGGGGS--B--EEEEP-TT-EEEEEEETTEEEE--TTS-HHHH--EEEEEEEEETTT--EEEEEEETTTEEEEEEEEE-SSSTTEEEEEEEEEE-SSS-EEEEEEEEEEGGG-BSEEEEEEEE-SS-EEEEEEETT-TT--EEEEEEEE-SSPEEEEE-SSEEEEEEEEEE-TTEEEEEEEEEEEEEGGG-TTT--SHHHHHHHHHHHHT-GGG-SHHHHHHHHHHHHHHHHTSSPP---TT-HHHHHHHHHHHHHHHHT--TT--GGGG---TTTTS--GGGG---HHIIIIIHHHHTTT-HHHHHHHHHHHHHTHHHHHHHGGG---SHHHHHHHHHHHHHHHTTSS-HHHIIIIIHHHHHHHHHHHHHHTBEEETTTTEEE--SB--SSTTS-SBSS-HHHHHHHHHHHHHHHHHHHHTT----HHHHHHHHHB---B-SSTT-PBPSSTT--TT--BSS--THHHHTTS--SSS-HHHHHHHHHHHHTTB-TT--TTHHHHHHHHHHHTTSSS--S-PPPPPPPSSS---S------SS--EEE--STTSTTS-SSTTS--------SS-------EEE--SS--SEEEEEEE-SSS-SSHHHHHTT----TT-TT--EEE-TTS-EEEHHHHEEEEEEEE---SS---TTTTT--SS----------

Solvent-accessible surface area (backbone atoms only — not comparable to full-atom values): 43521 Å² total; per-residue (Å²): 102,63,59,81,35,71,71,35,44,61,54,32,71,50,40,82,98,26,93,49,36,36,59,22,82,86,80,36,30,40,34,29,51,62,76,60,91,50,41,43,75,97,78,42,55,56,23,35,26,26,39,35,18,28,19,32,40,79,77,43,33,30,51,35,60,45,48,82,60,94,50,95,83,58,56,77,70,80,35,40,37,53,61,33,56,58,42,75,38,56,32,38,18,28,46,46,52,44,47,23,46,37,67,69,63,77,47,74,96,53,70,77,55,50,78,76,50,61,41,64,34,47,24,26,42,51,33,74,54,26,62,32,49,32,40,69,57,96,91,42,71,31,35,58,48,60,68,55,57,64,86,42,42,50,56,77,42,80,32,36,40,36,36,27,60,64,60,38,38,35,39,24,34,29,28,40,68,87,52,31,42,39,36,30,42,34,36,34,29,54,75,55,46,45,32,36,40,38,39,38,38,43,29,26,80,44,88,59,68,44,64,35,38,41,35,41,40,46,37,52,82,57,31,39,57,56,40,86,71,48,73,49,68,63,100,72,35,40,37,42,31,32,21,32,32,81,36,90,84,43,29,29,14,41,18,38,27,75,49,59,95,50,71,73,48,74,53,72,63,96,57,35,33,39,38,37,31,62,43,73,42,45,48,72,34,72,49,65,40,37,38,25,27,2,42,32,42,20,69,77,41,59,89,80,20,82,45,48,69,46,21,36,54,49,7,40,50,57,30,64,42,74,88,47,64,54,73,68,51,37,52,52,51,30,42,53,47,31,41,66,53,59,71,75,22,78,78,75,77,47,101,87,36,70,53,60,29,48,52,52,46,47,52,48,36,56,56,52,28,33,38,38,46,84,30,40,43,56,26,14,52,48,16,83,43,37,43,56,46,60,36,51,27,36,43,71,54,50,58,40,38,56,52,50,36,67,66,33,48,85,48,45,46,57,35,51,46,5,52,51,33,22,50,59,60,44,41,64,60,53,62,72,42,56,90,71,74,65,79,62,56,49,49,42,28,51,29,47,36,40,48,51,46,39,76,69,64,78,42,54,72,67,46,39,65,76,49,31,41,55,52,22,41,51,41,32,50,54,51,53,66,66,33,69,47,66,37,79,88,76,67,26,30,44,47,70,66,38,59,41,74,19,72,74,49,54,70,35,33,30,33,30,39,48,45,51,41,52,30,48,36,26,48,50,33,50,52,50,24,58,77,71,74,45,89,70,67,67,63,38,59,56,43,47,78,26,55,51,70,33,58,46,95,55,99,70,53,36,66,31,57,27,59,86,65,63,95,82,62,69,33,41,37,60,30,60,58,33,40,62,42,84,62,63,58,84,90,56,54,72,68,40,48,48,48,34,46,61,55,49,62,76,27,43,47,58,85,38,60,82,77,26,49,60,45,55,45,53,60,50,58,64,64,79,77,63,93,70,91,79,76,57,74,54,63,73,72,49,66,92,76,52,65,80,93,72,80,88,78,90,76,89,90,59,62,54,58,50,43,66,41,93,77,54,85,40,59,43,96,44,99,87,50,84,51,66,84,86,87,85,74,92,55,96,73,92,76,94,69,77,62,84,55,67,46,102,75,67,61,69,57,50,76,44,61,44,78,60,75,82,74,60,95,48,77,71,46,62,66,73,57,61,77,80,65,90,91,59,97,84,70,72,47,43,30,30,92,85,67,52,73,38,50,57,78,79,48,35,40,78,77,44,73,47,71,50,82,73,90,68,78,89,59,79,66,59,79,76,57,84,74,86,84,90,87,88,83,90,83,88,88,135

Sequence (782 aa):
MPVNSPENKQIFSQLKFSDQAFYDPHDNVVGTTEFPVFNQYQRQPYVANGYIGSRIPNLGQGFTYDQLTNSSTANDDDLLNGWPLFNKRYSGAFVAGFYDLQKNTTGTNFAELLENGYESVIAAVPQWTALSLSVEILGKKYTLDPSLEHEAIGDITNYVQNMSLSDGIVTTQFTWLNTFDVKYEILAHRENINLGLVNMQVYNPGNESVQVIVSDVLDFNSSQRCQLNQISHDKNGIYVTFHPQGLSYIDGAIYSTLSANGQITREQTNETVFQNVELTIEPHSCVQVAKYAGIATTDLDPDSFKTADDVLKFARKVSQNKKHGDATQLVNSHRSAWSKIIQDAPLVTFPSDSLLNLGARASIFHLLANTRPNAEGVTGALGVSGLSSDSYGGMVFWDTDLWMLNGILPFAPDHIKSFINYRVHLHQQAIDNVPRGIKYHINMAVAMASWQLYISGAADDTFLESVAYPIINDAASFLAEYVVHYNDTLGKYTTKNLTDPDEFANHVDNGAYTNTGIVLVMRWAQIAGSILGKQVPKIYHDIETAMFLPTAENTQNITLEYSGMNSSVGIKQADVIMMTYPLENELIDQDQAYINMEFYSMKQVGYGPAMTFPIFSIVASNWHSSDHMGDPIALPCLGEGVRFDSIKCIWRRLLSINDGDNTTSWQAKYNDTTGKVLVDLKSFRNISSGTFIWGDKPPKRVKVSKYSGSSFTAVTDFFAQVDFGNELFNEYKYANPEGKLHNQSDVFEEVYSGDVKISAPFDPEEYFQVGFQQDTTSRKWS